Protein 7NX0 (pdb70)

Structure (mmCIF, N/CA/C/O backbone):
data_7NX0
#
_entry.id   7NX0
#
_cell.length_a   129.110
_cell.length_b   129.110
_cell.length_c   109.750
_cell.angle_alpha   90.000
_cell.angle_beta   90.000
_cell.angle_gamma   120.000
#
_symmetry.space_group_name_H-M   'P 61'
#
loop_
_entity.id
_entity.type
_entity.pdbx_description
1 polymer 'Leukocyte tyrosine kinase receptor'
2 polymer Nb3.16
3 polymer 'ALK and LTK ligand 1'
4 non-polymer 'SODIUM ION'
5 water water
#
loop_
_atom_site.group_PDB
_atom_site.id
_atom_site.type_symbol
_atom_site.label_atom_id
_atom_site.label_alt_id
_atom_site.label_comp_id
_atom_site.label_asym_id
_atom_site.label_entity_id
_atom_site.label_seq_id
_atom_site.pdbx_PDB_ins_code
_atom_site.Cartn_x
_atom_site.Cartn_y
_atom_site.Cartn_z
_atom_site.occupancy
_atom_site.B_iso_or_equiv
_atom_site.auth_seq_id
_atom_site.auth_comp_id
_atom_site.auth_asym_id
_atom_site.auth_atom_id
_atom_site.pdbx_PDB_model_num
ATOM 1 N N . GLY A 1 4 ? -37.47986 17.25513 24.27017 1.000 74.20718 66 GLY C N 1
ATOM 2 C CA . GLY A 1 4 ? -38.36266 16.12855 24.50183 1.000 73.78915 66 GLY C CA 1
ATOM 3 C C . GLY A 1 4 ? -39.27494 15.71871 23.36148 1.000 68.82962 66 GLY C C 1
ATOM 4 O O . GLY A 1 4 ? -39.12882 14.61666 22.82329 1.000 68.44595 66 GLY C O 1
ATOM 7 N N . SER A 1 5 ? -40.21040 16.60151 23.00176 1.000 62.34990 67 SER C N 1
ATOM 8 C CA . SER A 1 5 ? -41.27455 16.29777 22.05103 1.000 56.52885 67 SER C CA 1
ATOM 9 C C . SER A 1 5 ? -41.43271 17.39989 21.01234 1.000 49.98846 67 SER C C 1
ATOM 10 O O . SER A 1 5 ? -41.39673 18.58965 21.34457 1.000 50.47979 67 SER C O 1
ATOM 18 N N . TRP A 1 6 ? -41.63815 17.00073 19.75839 1.000 42.30884 68 TRP C N 1
ATOM 19 C CA . TRP A 1 6 ? -41.77259 17.93838 18.65114 1.000 39.10081 68 TRP C CA 1
ATOM 20 C C . TRP A 1 6 ? -43.02510 17.59793 17.85436 1.000 37.00984 68 TRP C C 1
ATOM 21 O O . TRP A 1 6 ? -43.14349 16.48460 17.32738 1.000 36.20540 68 TRP C O 1
ATOM 42 N N . LEU A 1 7 ? -43.94681 18.55412 17.77403 1.000 35.83875 69 LEU C N 1
ATOM 43 C CA . LEU A 1 7 ? -45.25017 18.37243 17.14414 1.000 35.71056 69 LEU C CA 1
ATOM 44 C C . LEU A 1 7 ? -45.35703 19.22475 15.89069 1.000 34.86475 69 LEU C C 1
ATOM 45 O O . LEU A 1 7 ? -45.19271 20.44803 15.95364 1.000 37.19394 69 LEU C O 1
ATOM 61 N N . PHE A 1 8 ? -45.67847 18.60141 14.76226 1.000 31.36498 70 PHE C N 1
ATOM 62 C CA . PHE A 1 8 ? -45.79990 19.31574 13.50351 1.000 29.95604 70 PHE C CA 1
ATOM 63 C C . PHE A 1 8 ? -47.23839 19.22665 13.02482 1.000 30.53309 70 PHE C C 1
ATOM 64 O O . PHE A 1 8 ? -47.88794 18.18874 13.17269 1.000 32.12135 70 PHE C O 1
ATOM 81 N N . SER A 1 9 ? -47.72655 20.32433 12.46589 1.000 31.33904 71 SER C N 1
ATOM 82 C CA . SER A 1 9 ? -49.10834 20.43192 12.01920 1.000 30.25382 71 SER C CA 1
ATOM 83 C C . SER A 1 9 ? -49.15755 20.94516 10.58617 1.000 28.89876 71 SER C C 1
ATOM 84 O O . SER A 1 9 ? -48.11585 21.16127 9.95287 1.000 29.85853 71 SER C O 1
ATOM 92 N N . THR A 1 10 ? -50.36339 21.24510 10.08463 1.000 27.89988 72 THR C N 1
ATOM 93 C CA . THR A 1 10 ? -50.47281 21.91674 8.79805 1.000 29.31269 72 THR C CA 1
ATOM 94 C C . THR A 1 10 ? -50.25689 23.42664 8.91848 1.000 31.15959 72 THR C C 1
ATOM 95 O O . THR A 1 10 ? -50.39745 24.13798 7.91919 1.000 31.04500 72 THR C O 1
ATOM 106 N N . CYS A 1 11 ? -49.94030 23.92102 10.11403 1.000 31.25006 73 CYS C N 1
ATOM 107 C CA . CYS A 1 11 ? -49.70778 25.35119 10.34115 1.000 31.40096 73 CYS C CA 1
ATOM 108 C C . CYS A 1 11 ? -50.95232 26.16819 10.05592 1.000 32.37946 73 CYS C C 1
ATOM 109 O O . CYS A 1 11 ? -50.86138 27.35196 9.71758 1.000 32.68903 73 CYS C O 1
ATOM 116 N N . GLY A 1 12 ? -52.12424 25.54381 10.21658 1.000 32.73454 74 GLY C N 1
ATOM 117 C CA . GLY A 1 12 ? -53.38872 26.18854 9.97154 1.000 32.99136 74 GLY C CA 1
ATOM 118 C C . GLY A 1 12 ? -53.84005 26.14704 8.53617 1.000 33.69432 74 GLY C C 1
ATOM 119 O O . GLY A 1 12 ? -54.93016 26.65198 8.23132 1.000 34.95986 74 GLY C O 1
ATOM 123 N N . ALA A 1 13 ? -53.04879 25.56221 7.64634 1.000 31.54001 75 ALA C N 1
ATOM 124 C CA . ALA A 1 13 ? -53.41888 25.45072 6.24948 1.000 32.41585 75 ALA C CA 1
ATOM 125 C C . ALA A 1 13 ? -54.41355 24.31700 6.04847 1.000 33.04808 75 ALA C C 1
ATOM 126 O O . ALA A 1 13 ? -54.37130 23.29184 6.73858 1.000 32.89930 75 ALA C O 1
ATOM 133 N N . SER A 1 14 ? -55.32462 24.53273 5.10413 1.000 31.80724 76 SER C N 1
ATOM 134 C CA . SER A 1 14 ? -56.33537 23.57612 4.67345 1.000 34.92330 76 SER C CA 1
ATOM 135 C C . SER A 1 14 ? -56.31262 23.51897 3.14988 1.000 35.48919 76 SER C C 1
ATOM 136 O O . SER A 1 14 ? -55.72446 24.38257 2.49266 1.000 36.86562 76 SER C O 1
ATOM 144 N N . GLY A 1 15 ? -56.98416 22.52252 2.58145 1.000 34.03576 77 GLY C N 1
ATOM 145 C CA . GLY A 1 15 ? -57.22157 22.49381 1.14405 1.000 34.94832 77 GLY C CA 1
ATOM 146 C C . GLY A 1 15 ? -56.04925 21.88819 0.39606 1.000 34.82771 77 GLY C C 1
ATOM 147 O O . GLY A 1 15 ? -55.21310 21.19396 0.96765 1.000 32.99131 77 GLY C O 1
ATOM 151 N N . ARG A 1 16 ? -55.98109 22.16680 -0.90394 1.000 35.43800 78 ARG C N 1
ATOM 152 C CA . ARG A 1 16 ? -55.00766 21.46141 -1.72502 1.000 35.31834 78 ARG C CA 1
ATOM 153 C C . ARG A 1 16 ? -53.60490 22.05839 -1.66234 1.000 34.23904 78 ARG C C 1
ATOM 154 O O . ARG A 1 16 ? -52.64899 21.36051 -2.02825 1.000 31.03826 78 ARG C O 1
ATOM 175 N N . HIS A 1 17 ? -53.44596 23.30046 -1.17419 1.000 33.17046 79 HIS C N 1
ATOM 176 C CA . HIS A 1 17 ? -52.14248 23.95605 -1.10150 1.000 32.66596 79 HIS C CA 1
ATOM 177 C C . HIS A 1 17 ? -51.55319 23.90267 0.30221 1.000 30.92144 79 HIS C C 1
ATOM 178 O O . HIS A 1 17 ? -52.26404 24.09440 1.29256 1.000 31.42319 79 HIS C O 1
ATOM 192 N N . GLY A 1 18 ? -50.23043 23.71170 0.38116 1.000 30.09126 80 GLY C N 1
ATOM 193 C CA . GLY A 1 18 ? -49.54065 23.62780 1.64794 1.000 29.42527 80 GLY C CA 1
ATOM 194 C C . GLY A 1 18 ? -49.29883 24.98748 2.28129 1.000 32.43467 80 GLY C C 1
ATOM 195 O O . GLY A 1 18 ? -49.58236 26.04919 1.70803 1.000 33.26856 80 GLY C O 1
ATOM 199 N N . PRO A 1 19 ? -48.75992 24.95171 3.49723 1.000 31.05118 81 PRO C N 1
ATOM 200 C CA . PRO A 1 19 ? -48.55795 26.18489 4.27055 1.000 31.00888 81 PRO C CA 1
ATOM 201 C C . PRO A 1 19 ? -47.36186 27.00690 3.80155 1.000 31.68426 81 PRO C C 1
ATOM 202 O O . PRO A 1 19 ? -46.47494 26.53046 3.09156 1.000 32.47251 81 PRO C O 1
ATOM 213 N N . THR A 1 20 ? -47.34496 28.26433 4.24849 1.000 32.46925 82 THR C N 1
ATOM 214 C CA . THR A 1 20 ? -46.23268 29.17786 4.01423 1.000 32.50382 82 THR C CA 1
ATOM 215 C C . THR A 1 20 ? -45.36993 29.30590 5.27096 1.000 32.07020 82 THR C C 1
ATOM 216 O O . THR A 1 20 ? -45.76981 28.92019 6.37085 1.000 31.97704 82 THR C O 1
ATOM 227 N N . GLN A 1 21 ? -44.19008 29.92327 5.10363 1.000 33.26006 83 GLN C N 1
ATOM 228 C CA . GLN A 1 21 ? -43.32221 30.21233 6.24369 1.000 33.69667 83 GLN C CA 1
ATOM 229 C C . GLN A 1 21 ? -44.05780 31.02956 7.30265 1.000 34.06498 83 GLN C C 1
ATOM 230 O O . GLN A 1 21 ? -43.95960 30.75408 8.50381 1.000 34.48412 83 GLN C O 1
ATOM 244 N N . THR A 1 22 ? -44.77726 32.06393 6.87754 1.000 35.68699 84 THR C N 1
ATOM 245 C CA . THR A 1 22 ? -45.50184 32.88701 7.83710 1.000 35.86596 84 THR C CA 1
ATOM 246 C C . THR A 1 22 ? -46.45243 32.04290 8.66615 1.000 35.16356 84 THR C C 1
ATOM 247 O O . THR A 1 22 ? -46.53531 32.20390 9.88939 1.000 36.33965 84 THR C O 1
ATOM 258 N N . GLN A 1 23 ? -47.17347 31.13017 8.02125 1.000 34.79635 85 GLN C N 1
ATOM 259 C CA . GLN A 1 23 ? -48.15803 30.34294 8.74826 1.000 34.74613 85 GLN C CA 1
ATOM 260 C C . GLN A 1 23 ? -47.48154 29.44338 9.76760 1.000 33.35489 85 GLN C C 1
ATOM 261 O O . GLN A 1 23 ? -47.91688 29.36023 10.91858 1.000 34.93768 85 GLN C O 1
ATOM 275 N N . CYS A 1 24 ? -46.39877 28.78424 9.37894 1.000 31.86199 86 CYS C N 1
ATOM 276 C CA . CYS A 1 24 ? -45.74303 27.89607 10.32686 1.000 33.08205 86 CYS C CA 1
ATOM 277 C C . CYS A 1 24 ? -45.03640 28.67499 11.42383 1.000 34.20163 86 CYS C C 1
ATOM 278 O O . CYS A 1 24 ? -45.05558 28.25511 12.58582 1.000 34.75936 86 CYS C O 1
ATOM 285 N N . ASP A 1 25 ? -44.42199 29.82501 11.10314 1.000 35.69927 87 ASP C N 1
ATOM 286 C CA . ASP A 1 25 ? -43.83188 30.62552 12.17398 1.000 36.22540 87 ASP C CA 1
ATOM 287 C C . ASP A 1 25 ? -44.89097 31.00058 13.20348 1.000 37.54746 87 ASP C C 1
ATOM 288 O O . ASP A 1 25 ? -44.65911 30.91664 14.41356 1.000 38.31342 87 ASP C O 1
ATOM 297 N N . GLY A 1 26 ? -46.07470 31.40425 12.73931 1.000 36.42968 88 GLY C N 1
ATOM 298 C CA . GLY A 1 26 ? -47.14339 31.69894 13.67099 1.000 35.85569 88 GLY C CA 1
ATOM 299 C C . GLY A 1 26 ? -47.56367 30.48483 14.47432 1.000 34.41417 88 GLY C C 1
ATOM 300 O O . GLY A 1 26 ? -47.81539 30.58028 15.67831 1.000 36.86915 88 GLY C O 1
ATOM 304 N N . ALA A 1 27 ? -47.62906 29.32421 13.82414 1.000 33.07764 89 ALA C N 1
ATOM 305 C CA . ALA A 1 27 ? -48.09753 28.12039 14.50215 1.000 34.51356 89 ALA C CA 1
ATOM 306 C C . ALA A 1 27 ? -47.14669 27.68876 15.60847 1.000 37.27266 89 ALA C C 1
ATOM 307 O O . ALA A 1 27 ? -47.58410 27.31134 16.70141 1.000 39.52470 89 ALA C O 1
ATOM 314 N N . TYR A 1 28 ? -45.84766 27.75938 15.35281 1.000 37.21506 90 TYR C N 1
ATOM 315 C CA . TYR A 1 28 ? -44.83703 27.14473 16.19846 1.000 37.99577 90 TYR C CA 1
ATOM 316 C C . TYR A 1 28 ? -44.23655 28.09798 17.21803 1.000 38.91937 90 TYR C C 1
ATOM 317 O O . TYR A 1 28 ? -43.36303 27.68785 17.98408 1.000 38.60304 90 TYR C O 1
ATOM 335 N N . ALA A 1 29 ? -44.70444 29.34518 17.28340 1.000 39.51315 91 ALA C N 1
ATOM 336 C CA . ALA A 1 29 ? -44.20036 30.26240 18.28868 1.000 40.08541 91 ALA C CA 1
ATOM 337 C C . ALA A 1 29 ? -44.51257 29.73972 19.68250 1.000 39.60617 91 ALA C C 1
ATOM 338 O O . ALA A 1 29 ? -45.63271 29.31077 19.97304 1.000 40.67795 91 ALA C O 1
ATOM 345 N N . GLY A 1 30 ? -43.52442 29.81450 20.55698 1.000 39.70429 92 GLY C N 1
ATOM 346 C CA . GLY A 1 30 ? -43.67345 29.30403 21.89216 1.000 41.74263 92 GLY C CA 1
ATOM 347 C C . GLY A 1 30 ? -43.61270 27.79876 21.99743 1.000 41.29988 92 GLY C C 1
ATOM 348 O O . GLY A 1 30 ? -43.78745 27.27247 23.09976 1.000 44.81811 92 GLY C O 1
ATOM 352 N N . THR A 1 31 ? -43.37066 27.09594 20.90405 1.000 40.89037 93 THR C N 1
ATOM 353 C CA . THR A 1 31 ? -43.19081 25.65150 20.96777 1.000 42.87179 93 THR C CA 1
ATOM 354 C C . THR A 1 31 ? -41.72785 25.28834 20.74295 1.000 45.21004 93 THR C C 1
ATOM 355 O O . THR A 1 31 ? -40.87932 26.12671 20.43147 1.000 46.83112 93 THR C O 1
ATOM 366 N N . SER A 1 32 ? -41.44615 23.99333 20.89179 1.000 45.10567 94 SER C N 1
ATOM 367 C CA . SER A 1 32 ? -40.10903 23.45945 20.67425 1.000 42.35013 94 SER C CA 1
ATOM 368 C C . SER A 1 32 ? -39.73821 23.36463 19.20634 1.000 39.06984 94 SER C C 1
ATOM 369 O O . SER A 1 32 ? -38.61664 22.94935 18.89910 1.000 42.09990 94 SER C O 1
ATOM 377 N N . VAL A 1 33 ? -40.62958 23.72688 18.28909 1.000 36.68754 95 VAL C N 1
ATOM 378 C CA . VAL A 1 33 ? -40.43753 23.45828 16.87205 1.000 35.59374 95 VAL C CA 1
ATOM 379 C C . VAL A 1 33 ? -40.03903 24.73242 16.13954 1.000 38.29062 95 VAL C C 1
ATOM 380 O O . VAL A 1 33 ? -40.66796 25.78918 16.30962 1.000 37.33276 95 VAL C O 1
ATOM 393 N N . VAL A 1 34 ? -38.99085 24.62032 15.32205 1.000 38.00697 96 VAL C N 1
ATOM 394 C CA . VAL A 1 34 ? -38.59799 25.62844 14.34406 1.000 39.93473 96 VAL C CA 1
ATOM 395 C C . VAL A 1 34 ? -38.49819 24.91825 13.00516 1.000 36.44387 96 VAL C C 1
ATOM 396 O O . VAL A 1 34 ? -37.84352 23.87664 12.91263 1.000 36.83406 96 VAL C O 1
ATOM 409 N N . VAL A 1 35 ? -39.13494 25.46043 11.96643 1.000 34.81649 97 VAL C N 1
ATOM 410 C CA . VAL A 1 35 ? -38.97010 24.87050 10.64745 1.000 33.10810 97 VAL C CA 1
ATOM 411 C C . VAL A 1 35 ? -38.70595 25.93701 9.59805 1.000 34.62606 97 VAL C C 1
ATOM 412 O O . VAL A 1 35 ? -39.01031 27.11852 9.77082 1.000 33.31303 97 VAL C O 1
ATOM 425 N N . THR A 1 36 ? -38.13741 25.48757 8.48346 1.000 35.53507 98 THR C N 1
ATOM 426 C CA . THR A 1 36 ? -38.08105 26.25624 7.24952 1.000 37.32246 98 THR C CA 1
ATOM 427 C C . THR A 1 36 ? -39.09059 25.65505 6.29512 1.000 34.81506 98 THR C C 1
ATOM 428 O O . THR A 1 36 ? -39.03857 24.45973 6.02439 1.000 34.81544 98 THR C O 1
ATOM 439 N N . VAL A 1 37 ? -40.02284 26.47186 5.80412 1.000 34.35016 99 VAL C N 1
ATOM 440 C CA . VAL A 1 37 ? -41.08194 25.98426 4.92433 1.000 33.05341 99 VAL C CA 1
ATOM 441 C C . VAL A 1 37 ? -40.62869 26.20589 3.49419 1.000 32.56649 99 VAL C C 1
ATOM 442 O O . VAL A 1 37 ? -40.13841 27.28610 3.15054 1.000 33.73973 99 VAL C O 1
ATOM 455 N N . GLY A 1 38 ? -40.76127 25.17945 2.66325 1.000 31.50360 100 GLY C N 1
ATOM 456 C CA . GLY A 1 38 ? -40.46387 25.32241 1.25646 1.000 33.23198 100 GLY C CA 1
ATOM 457 C C . GLY A 1 38 ? -41.31203 26.40936 0.62833 1.000 35.67719 100 GLY C C 1
ATOM 458 O O . GLY A 1 38 ? -42.54299 26.41151 0.78210 1.000 33.84005 100 GLY C O 1
ATOM 462 N N . ALA A 1 39 ? -40.65611 27.32693 -0.07919 1.000 38.08750 101 ALA C N 1
ATOM 463 C CA . ALA A 1 39 ? -41.31805 28.51188 -0.60298 1.000 42.50724 101 ALA C CA 1
ATOM 464 C C . ALA A 1 39 ? -41.93688 28.28943 -1.96963 1.000 45.60449 101 ALA C C 1
ATOM 465 O O . ALA A 1 39 ? -42.88176 28.99735 -2.33682 1.000 48.71850 101 ALA C O 1
ATOM 472 N N . ALA A 1 40 ? -41.42393 27.34764 -2.74522 1.000 45.12613 102 ALA C N 1
ATOM 473 C CA . ALA A 1 40 ? -41.89505 27.24474 -4.11339 1.000 48.81893 102 ALA C CA 1
ATOM 474 C C . ALA A 1 40 ? -41.34163 25.98724 -4.75582 1.000 50.33610 102 ALA C C 1
ATOM 475 O O . ALA A 1 40 ? -40.34745 25.40857 -4.30062 1.000 50.84420 102 ALA C O 1
ATOM 482 N N . GLY A 1 41 ? -42.00849 25.57976 -5.82752 1.000 50.10856 103 GLY C N 1
ATOM 483 C CA . GLY A 1 41 ? -41.54877 24.45104 -6.59581 1.000 49.35770 103 GLY C CA 1
ATOM 484 C C . GLY A 1 41 ? -41.89402 23.13672 -5.91941 1.000 42.61387 103 GLY C C 1
ATOM 485 O O . GLY A 1 41 ? -42.88787 23.01012 -5.20167 1.000 42.04745 103 GLY C O 1
ATOM 489 N N . GLN A 1 42 ? -41.01414 22.15932 -6.12895 1.000 41.53567 104 GLN C N 1
ATOM 490 C CA . GLN A 1 42 ? -41.31763 20.76829 -5.81069 1.000 38.60192 104 GLN C CA 1
ATOM 491 C C . GLN A 1 42 ? -41.65456 20.56630 -4.34206 1.000 34.60239 104 GLN C C 1
ATOM 492 O O . GLN A 1 42 ? -42.52556 19.75893 -4.00656 1.000 35.65675 104 GLN C O 1
ATOM 506 N N . LEU A 1 43 ? -40.94191 21.22780 -3.44054 1.000 32.64899 105 LEU C N 1
ATOM 507 C CA . LEU A 1 43 ? -41.18467 21.02574 -2.01936 1.000 32.80836 105 LEU C CA 1
ATOM 508 C C . LEU A 1 43 ? -41.84975 22.23749 -1.37390 1.000 30.45918 105 LEU C C 1
ATOM 509 O O . LEU A 1 43 ? -41.71441 22.45998 -0.16708 1.000 30.61263 105 LEU C O 1
ATOM 525 N N . ARG A 1 44 ? -42.60324 23.00699 -2.14952 1.000 42.37045 106 ARG C N 1
ATOM 526 C CA . ARG A 1 44 ? -43.42117 24.05759 -1.54970 1.000 41.40614 106 ARG C CA 1
ATOM 527 C C . ARG A 1 44 ? -44.30350 23.48510 -0.45267 1.000 38.76738 106 ARG C C 1
ATOM 528 O O . ARG A 1 44 ? -45.05352 22.52002 -0.66460 1.000 37.75622 106 ARG C O 1
ATOM 549 N N . GLY A 1 45 ? -44.21400 24.08228 0.73472 1.000 35.90851 107 GLY C N 1
ATOM 550 C CA . GLY A 1 45 ? -45.05626 23.70716 1.84441 1.000 30.17907 107 GLY C CA 1
ATOM 551 C C . GLY A 1 45 ? -44.52398 22.57730 2.69780 1.000 30.26921 107 GLY C C 1
ATOM 552 O O . GLY A 1 45 ? -45.16843 22.22634 3.69196 1.000 30.64610 107 GLY C O 1
ATOM 556 N N . VAL A 1 46 ? -43.37198 22.02368 2.34882 1.000 30.55165 108 VAL C N 1
ATOM 557 C CA . VAL A 1 46 ? -42.71102 21.00549 3.15473 1.000 29.87928 108 VAL C CA 1
ATOM 558 C C . VAL A 1 46 ? -41.88259 21.68988 4.23024 1.000 30.83314 108 VAL C C 1
ATOM 559 O O . VAL A 1 46 ? -41.19872 22.67987 3.96453 1.000 33.95315 108 VAL C O 1
ATOM 572 N N . GLN A 1 47 ? -41.91062 21.13206 5.43496 1.000 29.85232 109 GLN C N 1
ATOM 573 C CA . GLN A 1 47 ? -41.25629 21.71312 6.59243 1.000 30.92636 109 GLN C CA 1
ATOM 574 C C . GLN A 1 47 ? -39.91207 21.02910 6.82189 1.000 31.20548 109 GLN C C 1
ATOM 575 O O . GLN A 1 47 ? -39.85261 19.81461 7.01551 1.000 31.03735 109 GLN C O 1
ATOM 589 N N . LEU A 1 48 ? -38.84614 21.81802 6.80365 1.000 33.55588 110 LEU C N 1
ATOM 590 C CA . LEU A 1 48 ? -37.48884 21.33516 7.03868 1.000 32.87769 110 LEU C CA 1
ATOM 591 C C . LEU A 1 48 ? -37.15335 21.56188 8.50394 1.000 32.85955 110 LEU C C 1
ATOM 592 O O . LEU A 1 48 ? -37.19031 22.70240 8.98820 1.000 34.08378 110 LEU C O 1
ATOM 608 N N . TRP A 1 49 ? -36.81887 20.48367 9.19096 1.000 32.42681 111 TRP C N 1
ATOM 609 C CA . TRP A 1 49 ? -36.59644 20.45906 10.62502 1.000 32.65092 111 TRP C CA 1
ATOM 610 C C . TRP A 1 49 ? -35.19794 19.94269 10.89074 1.000 33.95742 111 TRP C C 1
ATOM 611 O O . TRP A 1 49 ? -34.82785 18.86622 10.40211 1.000 31.30225 111 TRP C O 1
ATOM 632 N N . ARG A 1 50 ? -34.43802 20.67340 11.69204 1.000 36.85328 112 ARG C N 1
ATOM 633 C CA . ARG A 1 50 ? -33.09095 20.22297 12.03840 1.000 40.52961 112 ARG C CA 1
ATOM 634 C C . ARG A 1 50 ? -33.15056 19.21158 13.17854 1.000 39.54665 112 ARG C C 1
ATOM 635 O O . ARG A 1 50 ? -33.71923 19.48855 14.23986 1.000 40.50216 112 ARG C O 1
ATOM 656 N N . VAL A 1 51 ? -32.57413 18.04275 12.95670 1.000 38.96605 113 VAL C N 1
ATOM 657 C CA . VAL A 1 51 ? -32.56762 17.01822 14.00582 1.000 40.94430 113 VAL C CA 1
ATOM 658 C C . VAL A 1 51 ? -31.62958 17.45840 15.12065 1.000 43.23544 113 VAL C C 1
ATOM 659 O O . VAL A 1 51 ? -30.45863 17.77964 14.84848 1.000 44.49955 113 VAL C O 1
ATOM 672 N N . PRO A 1 52 ? -32.08315 17.49978 16.37728 1.000 45.45116 114 PRO C N 1
ATOM 673 C CA . PRO A 1 52 ? -31.21068 18.01975 17.45832 1.000 48.47616 114 PRO C CA 1
ATOM 674 C C . PRO A 1 52 ? -30.28906 16.93991 18.02101 1.000 48.30201 114 PRO C C 1
ATOM 675 O O . PRO A 1 52 ? -30.44941 16.45222 19.15165 1.000 49.92591 114 PRO C O 1
ATOM 686 N N . GLY A 1 53 ? -29.31639 16.53669 17.21378 1.000 47.33247 115 GLY C N 1
ATOM 687 C CA . GLY A 1 53 ? -28.27505 15.64976 17.67096 1.000 48.28799 115 GLY C CA 1
ATOM 688 C C . GLY A 1 53 ? -28.57857 14.20335 17.35705 1.000 46.99874 115 GLY C C 1
ATOM 689 O O . GLY A 1 53 ? -29.73495 13.81185 17.14994 1.000 45.56948 115 GLY C O 1
ATOM 693 N N . PRO A 1 54 ? -27.53580 13.37539 17.31717 1.000 47.92234 116 PRO C N 1
ATOM 694 C CA . PRO A 1 54 ? -27.73881 11.95817 17.00074 1.000 46.78519 116 PRO C CA 1
ATOM 695 C C . PRO A 1 54 ? -28.50351 11.25731 18.11261 1.000 46.57273 116 PRO C C 1
ATOM 696 O O . PRO A 1 54 ? -28.46605 11.66080 19.27611 1.000 47.85952 116 PRO C O 1
ATOM 707 N N . GLY A 1 55 ? -29.19613 10.19710 17.74256 1.000 45.30775 117 GLY C N 1
ATOM 708 C CA . GLY A 1 55 ? -29.94489 9.41990 18.71047 1.000 45.92168 117 GLY C CA 1
ATOM 709 C C . GLY A 1 55 ? -31.11133 8.70968 18.05405 1.000 43.03744 117 GLY C C 1
ATOM 710 O O . GLY A 1 55 ? -31.32150 8.78211 16.84564 1.000 40.98047 117 GLY C O 1
ATOM 714 N N . GLN A 1 56 ? -31.86616 8.00438 18.89260 1.000 44.60602 118 GLN C N 1
ATOM 715 C CA . GLN A 1 56 ? -33.03959 7.26903 18.45030 1.000 44.55672 118 GLN C CA 1
ATOM 716 C C . GLN A 1 56 ? -34.27809 8.14334 18.60404 1.000 41.08946 118 GLN C C 1
ATOM 717 O O . GLN A 1 56 ? -34.50858 8.73582 19.66381 1.000 41.44790 118 GLN C O 1
ATOM 731 N N . TYR A 1 57 ? -35.07317 8.20446 17.54621 1.000 37.88290 119 TYR C N 1
ATOM 732 C CA . TYR A 1 57 ? -36.26601 9.03337 17.50006 1.000 37.46386 119 TYR C CA 1
ATOM 733 C C . TYR A 1 57 ? -37.44145 8.16322 17.09800 1.000 37.24016 119 TYR C C 1
ATOM 734 O O . TYR A 1 57 ? -37.40170 7.50319 16.05407 1.000 36.59461 119 TYR C O 1
ATOM 752 N N . LEU A 1 58 ? -38.47836 8.17177 17.92063 1.000 38.24782 120 LEU C N 1
ATOM 753 C CA . LEU A 1 58 ? -39.75036 7.55132 17.58722 1.000 37.26050 120 LEU C CA 1
ATOM 754 C C . LEU A 1 58 ? -40.57288 8.57544 16.81905 1.000 37.60700 120 LEU C C 1
ATOM 755 O O . LEU A 1 58 ? -40.95725 9.61342 17.36755 1.000 38.50784 120 LEU C O 1
ATOM 771 N N . ILE A 1 59 ? -40.78585 8.31423 15.53229 1.000 35.39484 121 ILE C N 1
ATOM 772 C CA . ILE A 1 59 ? -41.51169 9.21453 14.65077 1.000 33.60770 121 ILE C CA 1
ATOM 773 C C . ILE A 1 59 ? -42.89781 8.62917 14.42707 1.000 32.22483 121 ILE C C 1
ATOM 774 O O . ILE A 1 59 ? -43.03788 7.47784 13.98574 1.000 35.09734 121 ILE C O 1
ATOM 790 N N . SER A 1 60 ? -43.90826 9.41746 14.74072 1.000 32.25781 122 SER C N 1
ATOM 791 C CA . SER A 1 60 ? -45.31100 9.06800 14.53225 1.000 32.55066 122 SER C CA 1
ATOM 792 C C . SER A 1 60 ? -45.85818 9.99609 13.46025 1.000 32.86614 122 SER C C 1
ATOM 793 O O . SER A 1 60 ? -45.88395 11.21615 13.64576 1.000 36.09351 122 SER C O 1
ATOM 801 N N . ALA A 1 61 ? -46.26734 9.42880 12.33664 1.000 31.68481 123 ALA C N 1
ATOM 802 C CA . ALA A 1 61 ? -46.82313 10.18118 11.22732 1.000 31.23939 123 ALA C CA 1
ATOM 803 C C . ALA A 1 61 ? -48.29735 9.82880 11.09689 1.000 30.67539 123 ALA C C 1
ATOM 804 O O . ALA A 1 61 ? -48.67566 8.65479 11.22548 1.000 30.07502 123 ALA C O 1
ATOM 811 N N . TYR A 1 62 ? -49.12421 10.84733 10.85656 1.000 28.87253 124 TYR C N 1
ATOM 812 C CA . TYR A 1 62 ? -50.56696 10.66594 10.70959 1.000 29.76157 124 TYR C CA 1
ATOM 813 C C . TYR A 1 62 ? -51.02594 11.31964 9.41290 1.000 30.35615 124 TYR C C 1
ATOM 814 O O . TYR A 1 62 ? -50.92092 12.54457 9.26403 1.000 29.52020 124 TYR C O 1
ATOM 832 N N . GLY A 1 63 ? -51.53897 10.51123 8.48637 1.000 30.58261 125 GLY C N 1
ATOM 833 C CA . GLY A 1 63 ? -52.14572 11.05268 7.28837 1.000 29.43532 125 GLY C CA 1
ATOM 834 C C . GLY A 1 63 ? -53.47320 11.72049 7.59038 1.000 29.97214 125 GLY C C 1
ATOM 835 O O . GLY A 1 63 ? -54.01810 11.59754 8.67662 1.000 31.66459 125 GLY C O 1
ATOM 839 N N . ALA A 1 64 ? -53.99800 12.44309 6.60598 1.000 31.16363 126 ALA C N 1
ATOM 840 C CA . ALA A 1 64 ? -55.22994 13.18951 6.80941 1.000 29.82355 126 ALA C CA 1
ATOM 841 C C . ALA A 1 64 ? -56.45105 12.37451 6.39318 1.000 26.42917 126 ALA C C 1
ATOM 842 O O . ALA A 1 64 ? -56.39997 11.54348 5.48496 1.000 27.76176 126 ALA C O 1
ATOM 849 N N . ALA A 1 65 ? -57.57324 12.69484 7.01863 1.000 29.55006 127 ALA C N 1
ATOM 850 C CA . ALA A 1 65 ? -58.85129 12.09815 6.65425 1.000 30.61245 127 ALA C CA 1
ATOM 851 C C . ALA A 1 65 ? -59.35314 12.60374 5.30432 1.000 31.25823 127 ALA C C 1
ATOM 852 O O . ALA A 1 65 ? -58.98715 13.68284 4.82229 1.000 32.18710 127 ALA C O 1
ATOM 859 N N . GLY A 1 66 ? -60.20480 11.79123 4.69422 1.000 31.57164 128 GLY C N 1
ATOM 860 C CA . GLY A 1 66 ? -60.89353 12.16909 3.48100 1.000 29.61044 128 GLY C CA 1
ATOM 861 C C . GLY A 1 66 ? -62.12419 12.98573 3.80355 1.000 29.09820 128 GLY C C 1
ATOM 862 O O . GLY A 1 66 ? -62.54883 13.08241 4.95308 1.000 30.15724 128 GLY C O 1
ATOM 866 N N . GLY A 1 67 ? -62.68823 13.57580 2.76071 1.000 30.43255 129 GLY C N 1
ATOM 867 C CA . GLY A 1 67 ? -63.83784 14.43671 2.92045 1.000 28.58464 129 GLY C CA 1
ATOM 868 C C . GLY A 1 67 ? -65.14929 13.64676 2.92892 1.000 30.11563 129 GLY C C 1
ATOM 869 O O . GLY A 1 67 ? -65.23084 12.50575 2.47020 1.000 30.95367 129 GLY C O 1
ATOM 873 N N . LYS A 1 68 ? -66.17133 14.27001 3.48605 1.000 30.28078 130 LYS C N 1
ATOM 874 C CA . LYS A 1 68 ? -67.50267 13.69699 3.48389 1.000 31.25635 130 LYS C CA 1
ATOM 875 C C . LYS A 1 68 ? -68.20260 13.99298 2.16113 1.000 33.10454 130 LYS C C 1
ATOM 876 O O . LYS A 1 68 ? -67.84787 14.92050 1.42880 1.000 33.12045 130 LYS C O 1
ATOM 895 N N . GLY A 1 69 ? -69.20748 13.16112 1.84672 1.000 32.41916 131 GLY C N 1
ATOM 896 C CA . GLY A 1 69 ? -70.00801 13.34513 0.66662 1.000 33.33945 131 GLY C CA 1
ATOM 897 C C . GLY A 1 69 ? -71.31302 14.00439 1.05738 1.000 33.99885 131 GLY C C 1
ATOM 898 O O . GLY A 1 69 ? -71.69815 13.97366 2.22116 1.000 33.69013 131 GLY C O 1
ATOM 902 N N . ALA A 1 70 ? -71.98835 14.56822 0.05773 1.000 34.73089 132 ALA C N 1
ATOM 903 C CA . ALA A 1 70 ? -73.15940 15.39649 0.32958 1.000 36.02108 132 ALA C CA 1
ATOM 904 C C . ALA A 1 70 ? -74.30499 14.58812 0.91764 1.000 39.61054 132 ALA C C 1
ATOM 905 O O . ALA A 1 70 ? -75.08774 15.11165 1.72188 1.000 40.57038 132 ALA C O 1
ATOM 912 N N . LYS A 1 71 ? -74.44294 13.33169 0.51324 1.000 40.52495 133 LYS C N 1
ATOM 913 C CA . LYS A 1 71 ? -75.43619 12.42001 1.06823 1.000 43.29334 133 LYS C CA 1
ATOM 914 C C . LYS A 1 71 ? -74.73846 11.17463 1.60098 1.000 44.54128 133 LYS C C 1
ATOM 915 O O . LYS A 1 71 ? -75.24559 10.06152 1.47846 1.000 47.00428 133 LYS C O 1
ATOM 934 N N . ASN A 1 72 ? -73.53005 11.36100 2.12558 1.000 42.27137 134 ASN C N 1
ATOM 935 C CA . ASN A 1 72 ? -72.72011 10.27744 2.65817 1.000 44.19897 134 ASN C CA 1
ATOM 936 C C . ASN A 1 72 ? -71.77703 10.87519 3.69319 1.000 42.49617 134 ASN C C 1
ATOM 937 O O . ASN A 1 72 ? -70.58534 11.03989 3.42380 1.000 40.01834 134 ASN C O 1
ATOM 948 N N . HIS A 1 73 ? -72.27147 11.08935 4.91441 1.000 43.41276 135 HIS C N 1
ATOM 949 C CA . HIS A 1 73 ? -71.56714 11.96335 5.84710 1.000 41.74560 135 HIS C CA 1
ATOM 950 C C . HIS A 1 73 ? -71.53825 11.37046 7.24775 1.000 43.17919 135 HIS C C 1
ATOM 951 O O . HIS A 1 73 ? -71.28099 12.09406 8.21492 1.000 41.63199 135 HIS C O 1
ATOM 965 N N . LEU A 1 74 ? -71.79703 10.07025 7.38281 1.000 43.81496 136 LEU C N 1
ATOM 966 C CA . LEU A 1 74 ? -71.74882 9.45219 8.69802 1.000 46.23309 136 LEU C CA 1
ATOM 967 C C . LEU A 1 74 ? -70.36212 9.57768 9.31345 1.000 42.60103 136 LEU C C 1
ATOM 968 O O . LEU A 1 74 ? -70.22731 9.82579 10.51841 1.000 41.67358 136 LEU C O 1
ATOM 984 N N . SER A 1 75 ? -69.32525 9.38719 8.50760 1.000 42.75906 137 SER C N 1
ATOM 985 C CA . SER A 1 75 ? -67.95696 9.50054 8.98416 1.000 43.85158 137 SER C CA 1
ATOM 986 C C . SER A 1 75 ? -67.06624 9.80728 7.79431 1.000 41.59304 137 SER C C 1
ATOM 987 O O . SER A 1 75 ? -67.41458 9.53118 6.64223 1.000 40.67816 137 SER C O 1
ATOM 995 N N . ARG A 1 76 ? -65.92352 10.40976 8.09456 1.000 40.11777 138 ARG C N 1
ATOM 996 C CA . ARG A 1 76 ? -64.81509 10.49001 7.16073 1.000 36.87268 138 ARG C CA 1
ATOM 997 C C . ARG A 1 76 ? -63.98127 9.21759 7.22434 1.000 37.33361 138 ARG C C 1
ATOM 998 O O . ARG A 1 76 ? -63.84313 8.60825 8.28234 1.000 38.05543 138 ARG C O 1
ATOM 1019 N N . ALA A 1 77 ? -63.41365 8.82039 6.08664 1.000 36.61084 139 ALA C N 1
ATOM 1020 C CA A ALA A 1 77 ? -62.38883 7.78505 6.09566 0.000 37.47969 139 ALA C CA 1
ATOM 1021 C CA B ALA A 1 77 ? -62.39282 7.78056 6.10791 1.000 37.87354 139 ALA C CA 1
ATOM 1022 C C . ALA A 1 77 ? -61.16762 8.32772 6.82997 1.000 36.10855 139 ALA C C 1
ATOM 1023 O O . ALA A 1 77 ? -60.55893 9.31261 6.38804 1.000 34.76207 139 ALA C O 1
ATOM 1036 N N . HIS A 1 78 ? -60.81225 7.70907 7.95225 1.000 36.60041 140 HIS C N 1
ATOM 1037 C CA . HIS A 1 78 ? -59.73921 8.26611 8.76944 1.000 35.38051 140 HIS C CA 1
ATOM 1038 C C . HIS A 1 78 ? -58.38961 8.13319 8.09069 1.000 32.28364 140 HIS C C 1
ATOM 1039 O O . HIS A 1 78 ? -58.10947 7.14881 7.40901 1.000 33.74000 140 HIS C O 1
ATOM 1053 N N . GLY A 1 79 ? -57.54140 9.14061 8.31089 1.000 30.06152 141 GLY C N 1
ATOM 1054 C CA . GLY A 1 79 ? -56.15344 9.03814 7.92913 1.000 31.96860 141 GLY C CA 1
ATOM 1055 C C . GLY A 1 79 ? -55.39620 8.06014 8.81288 1.000 34.03462 141 GLY C C 1
ATOM 1056 O O . GLY A 1 79 ? -55.80571 7.73087 9.92131 1.000 34.57341 141 GLY C O 1
ATOM 1060 N N . VAL A 1 80 ? -54.25522 7.60590 8.31584 1.000 33.82025 142 VAL C N 1
ATOM 1061 C CA . VAL A 1 80 ? -53.56331 6.47222 8.91315 1.000 33.60617 142 VAL C CA 1
ATOM 1062 C C . VAL A 1 80 ? -52.38338 6.94001 9.75395 1.000 32.73959 142 VAL C C 1
ATOM 1063 O O . VAL A 1 80 ? -51.61873 7.83414 9.35627 1.000 31.98127 142 VAL C O 1
ATOM 1076 N N . PHE A 1 81 ? -52.24960 6.31926 10.92382 1.000 34.06510 143 PHE C N 1
ATOM 1077 C CA . PHE A 1 81 ? -51.12321 6.49034 11.83459 1.000 33.14736 143 PHE C CA 1
ATOM 1078 C C . PHE A 1 81 ? -50.08124 5.40787 11.58970 1.000 34.39842 143 PHE C C 1
ATOM 1079 O O . PHE A 1 81 ? -50.39259 4.21904 11.66213 1.000 35.83338 143 PHE C O 1
ATOM 1096 N N . VAL A 1 82 ? -48.84640 5.81485 11.31325 1.000 31.97355 144 VAL C N 1
ATOM 1097 C CA . VAL A 1 82 ? -47.73249 4.87298 11.28060 1.000 35.26709 144 VAL C CA 1
ATOM 1098 C C . VAL A 1 82 ? -46.58916 5.41944 12.11876 1.000 34.91678 144 VAL C C 1
ATOM 1099 O O . VAL A 1 82 ? -46.39580 6.63502 12.23542 1.000 34.50538 144 VAL C O 1
ATOM 1112 N N . SER A 1 83 ? -45.78178 4.51005 12.64601 1.000 34.90020 145 SER C N 1
ATOM 1113 C CA . SER A 1 83 ? -44.71757 4.89105 13.54990 1.000 34.48939 145 SER C CA 1
ATOM 1114 C C . SER A 1 83 ? -43.55443 3.93087 13.41172 1.000 34.84266 145 SER C C 1
ATOM 1115 O O . SER A 1 83 ? -43.74039 2.73903 13.15089 1.000 34.04233 145 SER C O 1
ATOM 1123 N N . ALA A 1 84 ? -42.36118 4.45792 13.64664 1.000 32.76982 146 ALA C N 1
ATOM 1124 C CA . ALA A 1 84 ? -41.15116 3.65042 13.64459 1.000 33.49952 146 ALA C CA 1
ATOM 1125 C C . ALA A 1 84 ? -40.05903 4.42447 14.36558 1.000 33.96734 146 ALA C C 1
ATOM 1126 O O . ALA A 1 84 ? -40.12458 5.65092 14.49788 1.000 31.77267 146 ALA C O 1
ATOM 1133 N N . ILE A 1 85 ? -39.04855 3.69223 14.81459 1.000 35.17879 147 ILE C N 1
ATOM 1134 C CA . ILE A 1 85 ? -37.90514 4.26990 15.51334 1.000 37.34497 147 ILE C CA 1
ATOM 1135 C C . ILE A 1 85 ? -36.75276 4.38184 14.53876 1.000 36.93578 147 ILE C C 1
ATOM 1136 O O . ILE A 1 85 ? -36.34485 3.38248 13.92898 1.000 35.33989 147 ILE C O 1
ATOM 1152 N N . PHE A 1 86 ? -36.21422 5.58683 14.40646 1.000 37.70280 148 PHE C N 1
ATOM 1153 C CA . PHE A 1 86 ? -35.10637 5.86423 13.50701 1.000 38.31621 148 PHE C CA 1
ATOM 1154 C C . PHE A 1 86 ? -33.88779 6.25200 14.32461 1.000 39.71183 148 PHE C C 1
ATOM 1155 O O . PHE A 1 86 ? -33.97025 7.12996 15.18971 1.000 39.19532 148 PHE C O 1
ATOM 1172 N N . SER A 1 87 ? -32.76807 5.57666 14.06476 1.000 41.19383 149 SER C N 1
ATOM 1173 C CA . SER A 1 87 ? -31.47234 5.97291 14.59416 1.000 44.23397 149 SER C CA 1
ATOM 1174 C C . SER A 1 87 ? -30.87048 6.97472 13.61744 1.000 43.92911 149 SER C C 1
ATOM 1175 O O . SER A 1 87 ? -30.45068 6.60585 12.51413 1.000 44.72697 149 SER C O 1
ATOM 1183 N N . LEU A 1 88 ? -30.85774 8.24116 14.00848 1.000 43.68001 150 LEU C N 1
ATOM 1184 C CA . LEU A 1 88 ? -30.42623 9.32705 13.14885 1.000 43.29403 150 LEU C CA 1
ATOM 1185 C C . LEU A 1 88 ? -29.07322 9.83577 13.62160 1.000 47.01026 150 LEU C C 1
ATOM 1186 O O . LEU A 1 88 ? -28.78035 9.84260 14.82161 1.000 48.14503 150 LEU C O 1
ATOM 1202 N N . GLY A 1 89 ? -28.25009 10.27057 12.66607 1.000 48.81249 151 GLY C N 1
ATOM 1203 C CA . GLY A 1 89 ? -26.91256 10.73322 12.95229 1.000 52.00320 151 GLY C CA 1
ATOM 1204 C C . GLY A 1 89 ? -26.83365 12.24553 13.11143 1.000 52.54125 151 GLY C C 1
ATOM 1205 O O . GLY A 1 89 ? -27.80583 12.98139 12.97291 1.000 52.96058 151 GLY C O 1
ATOM 1209 N N . LEU A 1 90 ? -25.62238 12.69913 13.41097 1.000 52.71136 152 LEU C N 1
ATOM 1210 C CA . LEU A 1 90 ? -25.36293 14.12233 13.57649 1.000 50.15998 152 LEU C CA 1
ATOM 1211 C C . LEU A 1 90 ? -25.59331 14.86935 12.26822 1.000 46.66753 152 LEU C C 1
ATOM 1212 O O . LEU A 1 90 ? -25.34416 14.35240 11.17571 1.000 45.75956 152 LEU C O 1
ATOM 1228 N N . GLY A 1 91 ? -26.09426 16.09566 12.38144 1.000 47.32153 153 GLY C N 1
ATOM 1229 C CA . GLY A 1 91 ? -26.29569 16.91215 11.19795 1.000 49.33578 153 GLY C CA 1
ATOM 1230 C C . GLY A 1 91 ? -27.45889 16.50929 10.31238 1.000 48.65962 153 GLY C C 1
ATOM 1231 O O . GLY A 1 91 ? -27.52322 16.92772 9.15619 1.000 49.27390 153 GLY C O 1
ATOM 1235 N N . GLU A 1 92 ? -28.38788 15.71718 10.82024 1.000 46.74181 154 GLU C N 1
ATOM 1236 C CA . GLU A 1 92 ? -29.49616 15.25232 10.00942 1.000 43.75415 154 GLU C CA 1
ATOM 1237 C C . GLU A 1 92 ? -30.59823 16.30731 9.95562 1.000 41.77604 154 GLU C C 1
ATOM 1238 O O . GLU A 1 92 ? -30.79189 17.08493 10.89118 1.000 42.53109 154 GLU C O 1
ATOM 1250 N N . SER A 1 93 ? -31.30235 16.33795 8.82479 1.000 40.24627 155 SER C N 1
ATOM 1251 C CA . SER A 1 93 ? -32.46140 17.19629 8.62266 1.000 39.35053 155 SER C CA 1
ATOM 1252 C C . SER A 1 93 ? -33.60466 16.34212 8.09967 1.000 36.59021 155 SER C C 1
ATOM 1253 O O . SER A 1 93 ? -33.40499 15.50615 7.20883 1.000 36.61035 155 SER C O 1
ATOM 1261 N N . LEU A 1 94 ? -34.79507 16.54259 8.66024 1.000 35.79351 156 LEU C N 1
ATOM 1262 C CA . LEU A 1 94 ? -35.99023 15.83658 8.21721 1.000 33.79819 156 LEU C CA 1
ATOM 1263 C C . LEU A 1 94 ? -36.90897 16.79098 7.46513 1.000 32.86973 156 LEU C C 1
ATOM 1264 O O . LEU A 1 94 ? -37.04397 17.95913 7.83462 1.000 33.94873 156 LEU C O 1
ATOM 1280 N N . TYR A 1 95 ? -37.52555 16.27558 6.40617 1.000 31.66383 157 TYR C N 1
ATOM 1281 C CA . TYR A 1 95 ? -38.50047 16.98345 5.59611 1.000 32.82087 157 TYR C CA 1
ATOM 1282 C C . TYR A 1 95 ? -39.86027 16.41983 5.97549 1.000 32.41770 157 TYR C C 1
ATOM 1283 O O . TYR A 1 95 ? -40.05305 15.20057 5.94867 1.000 32.63435 157 TYR C O 1
ATOM 1301 N N . ILE A 1 96 ? -40.79334 17.29149 6.34394 1.000 31.45894 158 ILE C N 1
ATOM 1302 C CA . ILE A 1 96 ? -42.07448 16.87010 6.89293 1.000 29.65448 158 ILE C CA 1
ATOM 1303 C C . ILE A 1 96 ? -43.17360 17.55979 6.09480 1.000 30.54899 158 ILE C C 1
ATOM 1304 O O . ILE A 1 96 ? -43.24793 18.79855 6.06893 1.000 29.08409 158 ILE C O 1
ATOM 1320 N N . LEU A 1 97 ? -43.98590 16.76377 5.41108 1.000 29.23746 159 LEU C N 1
ATOM 1321 C CA . LEU A 1 97 ? -45.15869 17.22979 4.69436 1.000 29.37223 159 LEU C CA 1
ATOM 1322 C C . LEU A 1 97 ? -46.36921 16.72287 5.46249 1.000 30.33144 159 LEU C C 1
ATOM 1323 O O . LEU A 1 97 ? -46.62859 15.51288 5.49036 1.000 28.63255 159 LEU C O 1
ATOM 1339 N N . VAL A 1 98 ? -47.09737 17.62811 6.10586 1.000 30.23973 160 VAL C N 1
ATOM 1340 C CA . VAL A 1 98 ? -48.24592 17.23467 6.90749 1.000 29.07136 160 VAL C CA 1
ATOM 1341 C C . VAL A 1 98 ? -49.49036 17.23342 6.01948 1.000 29.46646 160 VAL C C 1
ATOM 1342 O O . VAL A 1 98 ? -49.87057 18.26911 5.45783 1.000 28.93722 160 VAL C O 1
ATOM 1355 N N . GLY A 1 99 ? -50.13692 16.07460 5.91306 1.000 28.38441 161 GLY C N 1
ATOM 1356 C CA . GLY A 1 99 ? -51.28562 15.94453 5.03272 1.000 27.93925 161 GLY C CA 1
ATOM 1357 C C . GLY A 1 99 ? -52.45474 16.78600 5.52285 1.000 27.82704 161 GLY C C 1
ATOM 1358 O O . GLY A 1 99 ? -52.65264 16.97001 6.72363 1.000 27.48515 161 GLY C O 1
ATOM 1362 N N . GLN A 1 100 ? -53.22930 17.30856 4.56568 1.000 28.49816 162 GLN C N 1
ATOM 1363 C CA . GLN A 1 100 ? -54.40336 18.12616 4.83175 1.000 28.94168 162 GLN C CA 1
ATOM 1364 C C . GLN A 1 100 ? -55.66289 17.35745 4.43720 1.000 28.82541 162 GLN C C 1
ATOM 1365 O O . GLN A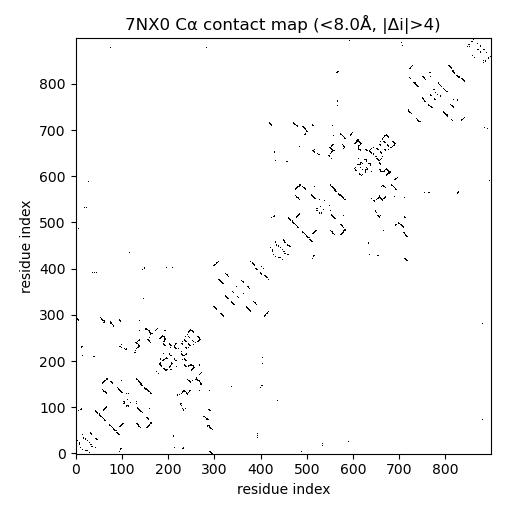 1 100 ? -55.65713 16.56587 3.49653 1.000 27.35958 162 GLN C O 1
ATOM 1379 N N . GLN A 1 101 ? -56.72493 17.55993 5.21511 1.000 30.88275 163 GLN C N 1
ATOM 1380 C CA . GLN A 1 101 ? -57.95475 16.79741 5.02061 1.000 30.77009 163 GLN C CA 1
ATOM 1381 C C . GLN A 1 101 ? -58.49579 17.00321 3.60737 1.000 31.12688 163 GLN C C 1
ATOM 1382 O O . GLN A 1 101 ? -58.37760 18.08116 3.02113 1.000 31.83516 163 GLN C O 1
ATOM 1396 N N . GLY A 1 102 ? -59.06919 15.94146 3.04727 1.000 29.90803 164 GLY C N 1
ATOM 1397 C CA . GLY A 1 102 ? -59.83999 16.08313 1.82487 1.000 32.57454 164 GLY C CA 1
ATOM 1398 C C . GLY A 1 102 ? -61.04739 16.96235 2.09961 1.000 32.84995 164 GLY C C 1
ATOM 1399 O O . GLY A 1 102 ? -61.60252 16.95006 3.19901 1.000 34.22656 164 GLY C O 1
ATOM 1403 N N . GLU A 1 103 ? -61.42913 17.76375 1.10538 1.000 33.23367 165 GLU C N 1
ATOM 1404 C CA . GLU A 1 103 ? -62.50210 18.73798 1.30931 1.000 31.90341 165 GLU C CA 1
ATOM 1405 C C . GLU A 1 103 ? -63.84311 18.01631 1.40920 1.000 29.75753 165 GLU C C 1
ATOM 1406 O O . GLU A 1 103 ? -64.11774 17.09367 0.64630 1.000 29.60319 165 GLU C O 1
ATOM 1418 N N . ASP A 1 104 ? -64.64891 18.41978 2.38260 1.000 32.60182 166 ASP C N 1
ATOM 1419 C CA . ASP A 1 104 ? -66.01902 17.93152 2.47960 1.000 33.57290 166 ASP C CA 1
ATOM 1420 C C . ASP A 1 104 ? -66.87552 18.53490 1.37101 1.000 35.35270 166 ASP C C 1
ATOM 1421 O O . ASP A 1 104 ? -66.71621 19.70622 1.00926 1.000 35.91625 166 ASP C O 1
ATOM 1430 N N . ALA A 1 105 ? -67.80432 17.73806 0.83869 1.000 34.70681 167 ALA C N 1
ATOM 1431 C CA . ALA A 1 105 ? -68.79046 18.27267 -0.09523 1.000 34.97484 167 ALA C CA 1
ATOM 1432 C C . ALA A 1 105 ? -69.69547 19.31889 0.55443 1.000 37.25715 167 ALA C C 1
ATOM 1433 O O . ALA A 1 105 ? -70.29280 20.13949 -0.15484 1.000 39.10131 167 ALA C O 1
ATOM 1440 N N . CYS A 1 106 ? -69.80953 19.31548 1.88256 1.000 37.27290 168 CYS C N 1
ATOM 1441 C CA . CYS A 1 106 ? -70.72257 20.18214 2.60932 1.000 40.25594 168 CYS C CA 1
ATOM 1442 C C . CYS A 1 106 ? -70.03604 20.81901 3.80772 1.000 41.31412 168 CYS C C 1
ATOM 1443 O O . CYS A 1 106 ? -69.23630 20.15934 4.48394 1.000 39.98722 168 CYS C O 1
ATOM 1450 N N . PRO A 1 107 ? -70.30431 22.10522 4.09572 1.000 42.94201 169 PRO C N 1
ATOM 1451 C CA . PRO A 1 107 ? -71.13771 23.04192 3.32598 1.000 44.33251 169 PRO C CA 1
ATOM 1452 C C . PRO A 1 107 ? -70.56958 23.27509 1.92670 1.000 43.15949 169 PRO C C 1
ATOM 1453 O O . PRO A 1 107 ? -69.34923 23.26172 1.74292 1.000 42.08363 169 PRO C O 1
ATOM 1464 N N . GLY A 1 108 ? -71.43585 23.46890 0.95134 1.000 42.62645 170 GLY C N 1
ATOM 1465 C CA . GLY A 1 108 ? -70.96696 23.67619 -0.39669 1.000 43.09767 170 GLY C CA 1
ATOM 1466 C C . GLY A 1 108 ? -70.30742 25.02859 -0.56727 1.000 43.37644 170 GLY C C 1
ATOM 1467 O O . GLY A 1 108 ? -70.55442 25.97833 0.17474 1.000 43.95946 170 GLY C O 1
ATOM 1471 N N . GLY A 1 109 ? -69.43652 25.09739 -1.56282 1.000 42.87328 171 GLY C N 1
ATOM 1472 C CA . GLY A 1 109 ? -68.78644 26.33236 -1.93460 1.000 43.84676 171 GLY C CA 1
ATOM 1473 C C . GLY A 1 109 ? -69.54127 27.15187 -2.95346 1.000 45.73495 171 GLY C C 1
ATOM 1474 O O . GLY A 1 109 ? -68.96401 28.07552 -3.53599 1.000 48.34031 171 GLY C O 1
ATOM 1478 N N . SER A 1 110 ? -70.80708 26.83261 -3.19999 1.000 44.90136 172 SER C N 1
ATOM 1479 C CA . SER A 1 110 ? -71.66930 27.63002 -4.06195 1.000 45.66405 172 SER C CA 1
ATOM 1480 C C . SER A 1 110 ? -73.09531 27.46254 -3.60837 1.000 45.88919 172 SER C C 1
ATOM 1481 O O . SER A 1 110 ? -73.42600 26.51494 -2.86853 1.000 44.37926 172 SER C O 1
ATOM 1489 N N . PRO A 1 111 ? -74.00881 28.33922 -4.04311 1.000 47.44756 173 PRO C N 1
ATOM 1490 C CA . PRO A 1 111 ? -75.43050 28.13195 -3.72364 1.000 48.36718 173 PRO C CA 1
ATOM 1491 C C . PRO A 1 111 ? -75.95820 26.79412 -4.23021 1.000 45.94949 173 PRO C C 1
ATOM 1492 O O . PRO A 1 111 ? -76.66607 26.09099 -3.49783 1.000 45.90213 173 PRO C O 1
ATOM 1503 N N . GLU A 1 112 ? -75.65169 26.43796 -5.47693 1.000 44.61448 174 GLU C N 1
ATOM 1504 C CA . GLU A 1 112 ? -76.16102 25.19006 -6.03797 1.000 43.81011 174 GLU C CA 1
ATOM 1505 C C . GLU A 1 112 ? -75.61063 23.97331 -5.29988 1.000 42.22923 174 GLU C C 1
ATOM 1506 O O . GLU A 1 112 ? -76.34692 23.02001 -5.02100 1.000 43.26906 174 GLU C O 1
ATOM 1518 N N . SER A 1 113 ? -74.31643 23.96900 -4.96625 1.000 41.26322 175 SER C N 1
ATOM 1519 C CA . SER A 1 113 ? -73.79829 22.82292 -4.22947 1.000 40.14926 175 SER C CA 1
ATOM 1520 C C . SER A 1 113 ? -74.30458 22.80653 -2.78837 1.000 41.03564 175 SER C C 1
ATOM 1521 O O . SER A 1 113 ? -74.45961 21.73244 -2.20027 1.000 40.06156 175 SER C O 1
ATOM 1529 N N . GLN A 1 114 ? -74.59815 23.96714 -2.21080 1.000 42.67964 176 GLN C N 1
ATOM 1530 C CA . GLN A 1 114 ? -75.18530 23.97231 -0.87431 1.000 45.79305 176 GLN C CA 1
ATOM 1531 C C . GLN A 1 114 ? -76.62205 23.44630 -0.89199 1.000 45.76420 176 GLN C C 1
ATOM 1532 O O . GLN A 1 114 ? -77.06256 22.83136 0.08358 1.000 47.18294 176 GLN C O 1
ATOM 1546 N N . LEU A 1 115 ? -77.34751 23.63010 -1.99232 1.000 46.10158 177 LEU C N 1
ATOM 1547 C CA . LEU A 1 115 ? -78.69497 23.06352 -2.07647 1.000 47.38051 177 LEU C CA 1
ATOM 1548 C C . LEU A 1 115 ? -78.64563 21.53858 -2.13140 1.000 45.34858 177 LEU C C 1
ATOM 1549 O O . LEU A 1 115 ? -79.52423 20.86363 -1.58585 1.000 48.56967 177 LEU C O 1
ATOM 1565 N N . VAL A 1 116 ? -77.63681 20.97984 -2.79528 1.000 43.08767 178 VAL C N 1
ATOM 1566 C CA . VAL A 1 116 ? -77.43314 19.53174 -2.74122 1.000 42.29958 178 VAL C CA 1
ATOM 1567 C C . VAL A 1 116 ? -77.21183 19.08940 -1.30175 1.000 43.35417 178 VAL C C 1
ATOM 1568 O O . VAL A 1 116 ? -77.72584 18.05048 -0.86480 1.000 44.63329 178 VAL C O 1
ATOM 1581 N N . CYS A 1 117 ? -76.44598 19.87786 -0.53866 1.000 43.98571 179 CYS C N 1
ATOM 1582 C CA . CYS A 1 117 ? -76.15495 19.54146 0.85170 1.000 45.49283 179 CYS C CA 1
ATOM 1583 C C . CYS A 1 117 ? -77.40558 19.51798 1.72430 1.000 46.83550 179 CYS C C 1
ATOM 1584 O O . CYS A 1 117 ? -77.45892 18.77620 2.71129 1.000 49.21082 179 CYS C O 1
ATOM 1591 N N . LEU A 1 118 ? -78.38403 20.36433 1.43135 1.000 47.42838 180 LEU C N 1
ATOM 1592 C CA . LEU A 1 118 ? -79.61451 20.36460 2.21122 1.000 51.08546 180 LEU C CA 1
ATOM 1593 C C . LEU A 1 118 ? -80.56043 19.24239 1.80187 1.000 52.80487 180 LEU C C 1
ATOM 1594 O O . LEU A 1 118 ? -81.57939 19.04479 2.46747 1.000 56.54437 180 LEU C O 1
ATOM 1610 N N . GLY A 1 119 ? -80.22830 18.48859 0.75314 1.000 54.12307 181 GLY C N 1
ATOM 1611 C CA . GLY A 1 119 ? -81.04780 17.38113 0.31001 1.000 59.68474 181 GLY C CA 1
ATOM 1612 C C . GLY A 1 119 ? -82.18074 17.76212 -0.61542 1.000 65.96965 181 GLY C C 1
ATOM 1613 O O . GLY A 1 119 ? -82.98384 16.89577 -0.97883 1.000 66.47551 181 GLY C O 1
ATOM 1617 N N . GLU A 1 120 ? -82.26344 19.03286 -1.00771 1.000 70.51624 182 GLU C N 1
ATOM 1618 C CA . GLU A 1 120 ? -83.32861 19.49068 -1.88862 1.000 80.43236 182 GLU C CA 1
ATOM 1619 C C . GLU A 1 120 ? -83.09128 19.05724 -3.33026 1.000 79.43475 182 GLU C C 1
ATOM 1620 O O . GLU A 1 120 ? -84.04112 18.70092 -4.03742 1.000 84.00886 182 GLU C O 1
ATOM 1632 N N . SER A 1 121 ? -81.83876 19.07282 -3.78107 1.000 72.37470 183 SER C N 1
ATOM 1633 C CA . SER A 1 121 ? -81.51374 18.70608 -5.15207 1.000 66.92419 183 SER C CA 1
ATOM 1634 C C . SER A 1 121 ? -81.22537 17.21141 -5.24683 1.000 65.37370 183 SER C C 1
ATOM 1635 O O . SER A 1 121 ? -80.44700 16.66438 -4.45701 1.000 63.68000 183 SER C O 1
ATOM 1643 N N . ARG A 1 122 ? -81.88503 16.55784 -6.20440 1.000 65.86762 184 ARG C N 1
ATOM 1644 C CA . ARG A 1 122 ? -81.61561 15.17673 -6.58269 1.000 65.45726 184 ARG C CA 1
ATOM 1645 C C . ARG A 1 122 ? -81.19793 15.09177 -8.04540 1.000 62.18050 184 ARG C C 1
ATOM 1646 O O . ARG A 1 122 ? -81.37070 14.04827 -8.68156 1.000 61.60170 184 ARG C O 1
ATOM 1667 N N . ALA A 1 123 ? -80.66362 16.19104 -8.58925 1.000 58.91828 185 ALA C N 1
ATOM 1668 C CA . ALA A 1 123 ? -80.44913 16.29603 -10.02935 1.000 58.52186 185 ALA C CA 1
ATOM 1669 C C . ALA A 1 123 ? -79.34839 15.35812 -10.50576 1.000 55.79743 185 ALA C C 1
ATOM 1670 O O . ALA A 1 123 ? -79.42585 14.81972 -11.61614 1.000 55.86705 185 ALA C O 1
ATOM 1677 N N . VAL A 1 124 ? -78.30032 15.17391 -9.70304 1.000 53.82004 186 VAL C N 1
ATOM 1678 C CA . VAL A 1 124 ? -77.22877 14.26615 -10.10687 1.000 51.44485 186 VAL C CA 1
ATOM 1679 C C . VAL A 1 124 ? -77.76717 12.84774 -10.22762 1.000 53.01242 186 VAL C C 1
ATOM 1680 O O . VAL A 1 124 ? -77.56602 12.17721 -11.24629 1.000 54.67614 186 VAL C O 1
ATOM 1693 N N . GLU A 1 125 ? -78.47681 12.37410 -9.19642 1.000 53.88491 187 GLU C N 1
ATOM 1694 C CA . GLU A 1 125 ? -79.04315 11.02983 -9.26472 1.000 55.43123 187 GLU C CA 1
ATOM 1695 C C . GLU A 1 125 ? -80.00428 10.89916 -10.43876 1.000 57.14265 187 GLU C C 1
ATOM 1696 O O . GLU A 1 125 ? -80.01329 9.87990 -11.13812 1.000 57.18066 187 GLU C O 1
ATOM 1708 N N . GLU A 1 126 ? -80.84914 11.91214 -10.64678 1.000 60.16895 188 GLU C N 1
ATOM 1709 C CA . GLU A 1 126 ? -81.88937 11.81609 -11.66546 1.000 66.10114 188 GLU C CA 1
ATOM 1710 C C . GLU A 1 126 ? -81.28520 11.70508 -13.06282 1.000 64.92978 188 GLU C C 1
ATOM 1711 O O . GLU A 1 126 ? -81.77796 10.94030 -13.89874 1.000 67.32351 188 GLU C O 1
ATOM 1723 N N . HIS A 1 127 ? -80.20338 12.43716 -13.33111 1.000 61.63444 189 HIS C N 1
ATOM 1724 C CA . HIS A 1 127 ? -79.52991 12.32526 -14.62282 1.000 62.44117 189 HIS C CA 1
ATOM 1725 C C . HIS A 1 127 ? -78.65081 11.07765 -14.73524 1.000 65.32781 189 HIS C C 1
ATOM 1726 O O . HIS A 1 127 ? -78.29998 10.68230 -15.85356 1.000 66.61206 189 HIS C O 1
ATOM 1740 N N . ALA A 1 128 ? -78.29488 10.44889 -13.62076 1.000 65.63592 190 ALA C N 1
ATOM 1741 C CA . ALA A 1 128 ? -77.46647 9.24599 -13.66042 1.000 67.58777 190 ALA C CA 1
ATOM 1742 C C . ALA A 1 128 ? -78.27968 7.98427 -13.94693 1.000 70.61232 190 ALA C C 1
ATOM 1743 O O . ALA A 1 128 ? -78.48600 7.61323 -15.10313 1.000 73.18194 190 ALA C O 1
ATOM 1750 N N . ARG A 1 140 ? -71.55184 17.03865 -21.20452 1.000 79.52308 202 ARG C N 1
ATOM 1751 C CA . ARG A 1 140 ? -72.78258 17.56192 -20.62483 1.000 78.56322 202 ARG C CA 1
ATOM 1752 C C . ARG A 1 140 ? -73.32959 16.66113 -19.51925 1.000 75.57421 202 ARG C C 1
ATOM 1753 O O . ARG A 1 140 ? -74.54312 16.57681 -19.32453 1.000 77.32216 202 ARG C O 1
ATOM 1758 N N . ARG A 1 141 ? -72.42966 16.01186 -18.78619 1.000 71.44100 203 ARG C N 1
ATOM 1759 C CA . ARG A 1 141 ? -72.79857 15.02518 -17.77847 1.000 68.33663 203 ARG C CA 1
ATOM 1760 C C . ARG A 1 141 ? -72.93312 15.65782 -16.39573 1.000 63.11360 203 ARG C C 1
ATOM 1761 O O . ARG A 1 141 ? -72.03942 16.38376 -15.94833 1.000 63.09599 203 ARG C O 1
ATOM 1782 N N . TRP A 1 142 ? -74.04132 15.35954 -15.71541 1.000 57.66018 204 TRP C N 1
ATOM 1783 C CA . TRP A 1 142 ? -74.33741 15.96522 -14.42349 1.000 53.53391 204 TRP C CA 1
ATOM 1784 C C . TRP A 1 142 ? -73.61434 15.23513 -13.29735 1.000 49.25128 204 TRP C C 1
ATOM 1785 O O . TRP A 1 142 ? -73.71217 14.00710 -13.16825 1.000 49.11395 204 TRP C O 1
ATOM 1806 N N . ALA A 1 143 ? -72.89682 15.99334 -12.47008 1.000 45.42190 205 ALA C N 1
ATOM 1807 C CA . ALA A 1 143 ? -72.00702 15.37970 -11.49398 1.000 41.47718 205 ALA C CA 1
ATOM 1808 C C . ALA A 1 143 ? -71.83598 16.28021 -10.28458 1.000 40.08747 205 ALA C C 1
ATOM 1809 O O . ALA A 1 143 ? -72.05999 17.49313 -10.35069 1.000 41.34520 205 ALA C O 1
ATOM 1816 N N . GLY A 1 144 ? -71.44168 15.66898 -9.17966 1.000 37.87959 206 GLY C N 1
ATOM 1817 C CA . GLY A 1 144 ? -71.06349 16.40412 -7.98662 1.000 37.30952 206 GLY C CA 1
ATOM 1818 C C . GLY A 1 144 ? -71.43665 15.64152 -6.73278 1.000 38.13536 206 GLY C C 1
ATOM 1819 O O . GLY A 1 144 ? -72.07398 14.58976 -6.77664 1.000 39.90125 206 GLY C O 1
ATOM 1823 N N . GLY A 1 145 ? -71.01631 16.19943 -5.59404 1.000 36.79276 207 GLY C N 1
ATOM 1824 C CA . GLY A 1 145 ? -71.41379 15.71334 -4.28521 1.000 36.42344 207 GLY C CA 1
ATOM 1825 C C . GLY A 1 145 ? -70.39205 14.87074 -3.54770 1.000 34.83288 207 GLY C C 1
ATOM 1826 O O . GLY A 1 145 ? -70.59806 14.57827 -2.35964 1.000 36.46651 207 GLY C O 1
ATOM 1830 N N . GLY A 1 146 ? -69.31217 14.47024 -4.19836 1.000 34.41266 208 GLY C N 1
ATOM 1831 C CA . GLY A 1 146 ? -68.30163 13.68687 -3.52131 1.000 34.06577 208 GLY C CA 1
ATOM 1832 C C . GLY A 1 146 ? -67.35740 14.53168 -2.67762 1.000 33.22193 208 GLY C C 1
ATOM 1833 O O . GLY A 1 146 ? -67.31055 15.76432 -2.77793 1.000 32.37122 208 GLY C O 1
ATOM 1837 N N . GLY A 1 147 ? -66.59156 13.83364 -1.84389 1.000 31.20758 209 GLY C N 1
ATOM 1838 C CA . GLY A 1 147 ? -65.58062 14.44283 -0.99752 1.000 33.16492 209 GLY C CA 1
ATOM 1839 C C . GLY A 1 147 ? -64.18169 14.15901 -1.51453 1.000 31.89026 209 GLY C C 1
ATOM 1840 O O . GLY A 1 147 ? -63.93658 13.14001 -2.14883 1.000 31.98617 209 GLY C O 1
ATOM 1844 N N . GLY A 1 148 ? -63.26042 15.08788 -1.26204 1.000 34.19991 210 GLY C N 1
ATOM 1845 C CA . GLY A 1 148 ? -61.91125 14.91137 -1.72855 1.000 33.08998 210 GLY C CA 1
ATOM 1846 C C . GLY A 1 148 ? -61.13795 13.91922 -0.88256 1.000 30.95349 210 GLY C C 1
ATOM 1847 O O . GLY A 1 148 ? -61.48089 13.64722 0.26635 1.000 32.45905 210 GLY C O 1
ATOM 1851 N N . GLY A 1 149 ? -60.08865 13.36800 -1.49009 1.000 30.88012 211 GLY C N 1
ATOM 1852 C CA . GLY A 1 149 ? -59.17413 12.49747 -0.77136 1.000 30.80591 211 GLY C CA 1
ATOM 1853 C C . GLY A 1 149 ? -58.26291 13.28493 0.15850 1.000 30.71582 211 GLY C C 1
ATOM 1854 O O . GLY A 1 149 ? -57.83364 14.39995 -0.14772 1.000 32.40370 211 GLY C O 1
ATOM 1858 N N . GLY A 1 150 ? -57.99067 12.69142 1.31716 1.000 30.48048 212 GLY C N 1
ATOM 1859 C CA . GLY A 1 150 ? -57.06375 13.28621 2.26231 1.000 29.42242 212 GLY C CA 1
ATOM 1860 C C . GLY A 1 150 ? -55.62427 13.11524 1.79607 1.000 29.07450 212 GLY C C 1
ATOM 1861 O O . GLY A 1 150 ? -55.25499 12.09869 1.19821 1.000 28.52840 212 GLY C O 1
ATOM 1865 N N . GLY A 1 151 ? -54.80690 14.11948 2.09467 1.000 31.20458 213 GLY C N 1
ATOM 1866 C CA . GLY A 1 151 ? -53.38599 14.02876 1.79130 1.000 30.63934 213 GLY C CA 1
ATOM 1867 C C . GLY A 1 151 ? -52.65713 13.10804 2.75090 1.000 28.42456 213 GLY C C 1
ATOM 1868 O O . GLY A 1 151 ? -52.98188 12.99143 3.92970 1.000 27.69959 213 GLY C O 1
ATOM 1872 N N . ALA A 1 152 ? -51.63854 12.45422 2.22775 1.000 29.81768 214 ALA C N 1
ATOM 1873 C CA . ALA A 1 152 ? -50.74688 11.68178 3.06282 1.000 31.63563 214 ALA C CA 1
ATOM 1874 C C . ALA A 1 152 ? -49.75337 12.60575 3.76531 1.000 30.87020 214 ALA C C 1
ATOM 1875 O O . ALA A 1 152 ? -49.53115 13.75115 3.36800 1.000 30.15676 214 ALA C O 1
ATOM 1882 N N . THR A 1 153 ? -49.17413 12.09666 4.84777 1.000 30.75480 215 THR C N 1
ATOM 1883 C CA . THR A 1 153 ? -48.12708 12.79570 5.58472 1.000 27.67123 215 THR C CA 1
ATOM 1884 C C . THR A 1 153 ? -46.82266 12.09713 5.25599 1.000 30.21845 215 THR C C 1
ATOM 1885 O O . THR A 1 153 ? -46.72324 10.86364 5.36529 1.000 28.77808 215 THR C O 1
ATOM 1896 N N . TYR A 1 154 ? -45.83621 12.87315 4.83455 1.000 29.83427 216 TYR C N 1
ATOM 1897 C CA . TYR A 1 154 ? -44.57599 12.33162 4.37441 1.000 28.73640 216 TYR C CA 1
ATOM 1898 C C . TYR A 1 154 ? -43.44280 12.81685 5.26292 1.000 31.20632 216 TYR C C 1
ATOM 1899 O O . TYR A 1 154 ? -43.34643 14.01477 5.56242 1.000 32.58144 216 TYR C O 1
ATOM 1917 N N . VAL A 1 155 ? -42.56908 11.89249 5.67025 1.000 32.03016 217 VAL C N 1
ATOM 1918 C CA . VAL A 1 155 ? -41.34875 12.24206 6.38833 1.000 30.71758 217 VAL C CA 1
ATOM 1919 C C . VAL A 1 155 ? -40.18526 11.64048 5.60185 1.000 29.48351 217 VAL C C 1
ATOM 1920 O O . VAL A 1 155 ? -40.17054 10.43124 5.33261 1.000 29.79844 217 VAL C O 1
ATOM 1933 N N . PHE A 1 156 ? -39.22899 12.48215 5.21395 1.000 28.07624 218 PHE C N 1
ATOM 1934 C CA . PHE A 1 156 ? -38.14720 12.04562 4.34993 1.000 29.60845 218 PHE C CA 1
ATOM 1935 C C . PHE A 1 156 ? -36.89862 12.87852 4.63926 1.000 30.79055 218 PHE C C 1
ATOM 1936 O O . PHE A 1 156 ? -36.89548 13.77124 5.48554 1.000 30.51891 218 PHE C O 1
ATOM 1953 N N . ARG A 1 157 ? -35.80921 12.50463 3.97800 1.000 34.31430 219 ARG C N 1
ATOM 1954 C CA . ARG A 1 157 ? -34.54564 13.21125 4.09054 1.000 33.63841 219 ARG C CA 1
ATOM 1955 C C . ARG A 1 157 ? -33.88704 13.19096 2.72275 1.000 34.07440 219 ARG C C 1
ATOM 1956 O O . ARG A 1 157 ? -34.34443 12.51393 1.79402 1.000 32.93112 219 ARG C O 1
ATOM 1977 N N . VAL A 1 158 ? -32.81617 13.96861 2.60033 1.000 33.05353 220 VAL C N 1
ATOM 1978 C CA . VAL A 1 158 ? -31.92330 13.91250 1.45712 1.000 34.27097 220 VAL C CA 1
ATOM 1979 C C . VAL A 1 158 ? -30.71133 13.10587 1.89903 1.000 35.44037 220 VAL C C 1
ATOM 1980 O O . VAL A 1 158 ? -30.07991 13.43683 2.90876 1.000 34.87486 220 VAL C O 1
ATOM 1993 N N . ARG A 1 159 ? -30.39887 12.05024 1.16325 1.000 38.15943 221 ARG C N 1
ATOM 1994 C CA . ARG A 1 159 ? -29.18375 11.28240 1.38932 1.000 42.70890 221 ARG C CA 1
ATOM 1995 C C . ARG A 1 159 ? -28.60737 10.92986 0.03083 1.000 41.48682 221 ARG C C 1
ATOM 1996 O O . ARG A 1 159 ? -29.32842 10.43880 -0.83843 1.000 38.85164 221 ARG C O 1
ATOM 2017 N N . ALA A 1 160 ? -27.32211 11.20540 -0.16118 1.000 45.35035 222 ALA C N 1
ATOM 2018 C CA . ALA A 1 160 ? -26.61325 10.78195 -1.36835 1.000 47.37875 222 ALA C CA 1
ATOM 2019 C C . ALA A 1 160 ? -27.25478 11.37176 -2.61969 1.000 44.43647 222 ALA C C 1
ATOM 2020 O O . ALA A 1 160 ? -27.35429 10.71017 -3.65750 1.000 44.22477 222 ALA C O 1
ATOM 2027 N N . GLY A 1 161 ? -27.70654 12.62151 -2.51917 1.000 41.95526 223 GLY C N 1
ATOM 2028 C CA . GLY A 1 161 ? -28.26402 13.30381 -3.66285 1.000 40.35509 223 GLY C CA 1
ATOM 2029 C C . GLY A 1 161 ? -29.66351 12.89083 -4.03956 1.000 38.81003 223 GLY C C 1
ATOM 2030 O O . GLY A 1 161 ? -30.10385 13.22683 -5.14919 1.000 38.14891 223 GLY C O 1
ATOM 2034 N N . GLU A 1 162 ? -30.36379 12.16610 -3.16264 1.000 36.79345 224 GLU C N 1
ATOM 2035 C CA . GLU A 1 162 ? -31.70129 11.66679 -3.44404 1.000 38.62762 224 GLU C CA 1
ATOM 2036 C C . GLU A 1 162 ? -32.64139 11.93714 -2.28166 1.000 35.83279 224 GLU C C 1
ATOM 2037 O O . GLU A 1 162 ? -32.24129 11.89903 -1.11617 1.000 36.84206 224 GLU C O 1
ATOM 2049 N N . LEU A 1 163 ? -33.90802 12.16958 -2.60016 1.000 36.00764 225 LEU C N 1
ATOM 2050 C CA . LEU A 1 163 ? -34.93129 12.13466 -1.57164 1.000 36.99214 225 LEU C CA 1
ATOM 2051 C C . LEU A 1 163 ? -35.14032 10.68520 -1.14364 1.000 36.99173 225 LEU C C 1
ATOM 2052 O O . LEU A 1 163 ? -35.28139 9.79381 -1.98309 1.000 38.20571 225 LEU C O 1
ATOM 2068 N N . GLU A 1 164 ? -35.12821 10.44763 0.15687 1.000 35.63857 226 GLU C N 1
ATOM 2069 C CA . GLU A 1 164 ? -35.28955 9.10147 0.69620 1.000 37.08346 226 GLU C CA 1
ATOM 2070 C C . GLU A 1 164 ? -36.50217 9.10241 1.59985 1.000 35.13945 226 GLU C C 1
ATOM 2071 O O . GLU A 1 164 ? -36.46887 9.75978 2.65783 1.000 34.00352 226 GLU C O 1
ATOM 2083 N N . PRO A 1 165 ? -37.57791 8.38807 1.25656 1.000 35.12079 227 PRO C N 1
ATOM 2084 C CA . PRO A 1 165 ? -38.74402 8.35251 2.15047 1.000 34.83532 227 PRO C CA 1
ATOM 2085 C C . PRO A 1 165 ? -38.42860 7.55535 3.40942 1.000 31.97704 227 PRO C C 1
ATOM 2086 O O . PRO A 1 165 ? -37.79838 6.49927 3.36295 1.000 33.38437 227 PRO C O 1
ATOM 2097 N N . LEU A 1 166 ? -38.82636 8.09879 4.54603 1.000 30.26689 228 LEU C N 1
ATOM 2098 C CA . LEU A 1 166 ? -38.66663 7.41376 5.81290 1.000 32.10119 228 LEU C CA 1
ATOM 2099 C C . LEU A 1 166 ? -39.97893 6.85101 6.31107 1.000 30.29446 228 LEU C C 1
ATOM 2100 O O . LEU A 1 166 ? -40.05961 5.67369 6.64847 1.000 30.34240 228 LEU C O 1
ATOM 2116 N N . LEU A 1 167 ? -41.01109 7.69592 6.35644 1.000 31.64306 229 LEU C N 1
ATOM 2117 C CA . LEU A 1 167 ? -42.36205 7.27182 6.66791 1.000 33.07512 229 LEU C CA 1
ATOM 2118 C C . LEU A 1 167 ? -43.32290 7.98506 5.72907 1.000 32.74629 229 LEU C C 1
ATOM 2119 O O . LEU A 1 167 ? -43.13654 9.16995 5.43869 1.000 30.89592 229 LEU C O 1
ATOM 2135 N N . VAL A 1 168 ? -44.36564 7.28989 5.27943 1.000 32.44510 230 VAL C N 1
ATOM 2136 C CA . VAL A 1 168 ? -45.49624 7.94516 4.62514 1.000 31.01839 230 VAL C CA 1
ATOM 2137 C C . VAL A 1 168 ? -46.75031 7.37008 5.26919 1.000 31.84014 230 VAL C C 1
ATOM 2138 O O . VAL A 1 168 ? -46.92008 6.14256 5.32470 1.000 30.92001 230 VAL C O 1
ATOM 2151 N N . ALA A 1 169 ? -47.60505 8.23932 5.78661 1.000 31.00508 231 ALA C N 1
ATOM 2152 C CA . ALA A 1 169 ? -48.82209 7.82639 6.47221 1.000 30.12478 231 ALA C CA 1
ATOM 2153 C C . ALA A 1 169 ? -49.99590 8.16625 5.56530 1.000 31.42768 231 ALA C C 1
ATOM 2154 O O . ALA A 1 169 ? -50.21009 9.33354 5.24219 1.000 28.25653 231 ALA C O 1
ATOM 2161 N N . ALA A 1 170 ? -50.73777 7.14323 5.14192 1.000 30.47085 232 ALA C N 1
ATOM 2162 C CA . ALA A 1 170 ? -51.67723 7.30828 4.04641 1.000 30.25847 232 ALA C CA 1
ATOM 2163 C C . ALA A 1 170 ? -52.82469 8.23255 4.44982 1.000 28.75615 232 ALA C C 1
ATOM 2164 O O . ALA A 1 170 ? -53.21748 8.29310 5.61901 1.000 27.08865 232 ALA C O 1
ATOM 2171 N N . GLY A 1 171 ? -53.33591 8.96139 3.46253 1.000 31.19833 233 GLY C N 1
ATOM 2172 C CA . GLY A 1 171 ? -54.58391 9.67548 3.62865 1.000 33.43861 233 GLY C CA 1
ATOM 2173 C C . GLY A 1 171 ? -55.81204 8.83017 3.32172 1.000 32.52130 233 GLY C C 1
ATOM 2174 O O . GLY A 1 171 ? -55.75922 7.83635 2.59967 1.000 31.50333 233 GLY C O 1
ATOM 2178 N N . GLY A 1 172 ? -56.94038 9.26498 3.88603 1.000 33.37430 234 GLY C N 1
ATOM 2179 C CA . GLY A 1 172 ? -58.19689 8.56821 3.67432 1.000 33.46352 234 GLY C CA 1
ATOM 2180 C C . GLY A 1 172 ? -58.86870 8.97774 2.36973 1.000 32.96629 234 GLY C C 1
ATOM 2181 O O . GLY A 1 172 ? -58.80432 10.13437 1.94515 1.000 32.86803 234 GLY C O 1
ATOM 2185 N N . GLY A 1 173 ? -59.50550 8.00443 1.72533 1.000 32.12600 235 GLY C N 1
ATOM 2186 C CA . GLY A 1 173 ? -60.27645 8.29576 0.53527 1.000 31.40456 235 GLY C CA 1
ATOM 2187 C C . GLY A 1 173 ? -61.49532 9.12899 0.87368 1.000 32.39008 235 GLY C C 1
ATOM 2188 O O . GLY A 1 173 ? -62.05031 9.04630 1.96762 1.000 32.66333 235 GLY C O 1
ATOM 2192 N N . GLY A 1 174 ? -61.88467 9.97249 -0.08076 1.000 33.63058 236 GLY C N 1
ATOM 2193 C CA . GLY A 1 174 ? -63.08267 10.76894 0.08417 1.000 34.17640 236 GLY C CA 1
ATOM 2194 C C . GLY A 1 174 ? -64.33394 9.94167 -0.12546 1.000 33.41771 236 GLY C C 1
ATOM 2195 O O . GLY A 1 174 ? -64.34675 8.96882 -0.87549 1.000 34.21439 236 GLY C O 1
ATOM 2199 N N . ARG A 1 175 ? -65.40526 10.33524 0.56336 1.000 34.08064 237 ARG C N 1
ATOM 2200 C CA . ARG A 1 175 ? -66.68167 9.64926 0.42608 1.000 34.47637 237 ARG C CA 1
ATOM 2201 C C . ARG A 1 175 ? -67.34959 9.99633 -0.89785 1.000 36.30496 237 ARG C C 1
ATOM 2202 O O . ARG A 1 175 ? -67.25973 11.12789 -1.39386 1.000 36.66530 237 ARG C O 1
ATOM 2223 N N . ALA A 1 176 ? -68.03314 9.01203 -1.46873 1.000 35.62999 238 ALA C N 1
ATOM 2224 C CA . ALA A 1 176 ? -68.89731 9.26098 -2.60795 1.000 34.15225 238 ALA C CA 1
ATOM 2225 C C . ALA A 1 176 ? -70.07256 10.14712 -2.20821 1.000 35.10678 238 ALA C C 1
ATOM 2226 O O . ALA A 1 176 ? -70.43635 10.25615 -1.03585 1.000 35.56567 238 ALA C O 1
ATOM 2233 N N . TYR A 1 177 ? -70.68765 10.74847 -3.22506 1.000 37.04219 239 TYR C N 1
ATOM 2234 C CA . TYR A 1 177 ? -71.95089 11.47466 -3.06092 1.000 36.88872 239 TYR C CA 1
ATOM 2235 C C . TYR A 1 177 ? -72.96893 10.69944 -2.23406 1.000 40.12928 239 TYR C C 1
ATOM 2236 O O . TYR A 1 177 ? -73.59367 11.25332 -1.31973 1.000 39.07263 239 TYR C O 1
ATOM 2254 N N . LEU A 1 178 ? -73.19904 9.43144 -2.57324 1.000 42.38578 240 LEU C N 1
ATOM 2255 C CA . LEU A 1 178 ? -74.23845 8.64097 -1.93086 1.000 44.53577 240 LEU C CA 1
ATOM 2256 C C . LEU A 1 178 ? -73.64546 7.48042 -1.13747 1.000 47.71761 240 LEU C C 1
ATOM 2257 O O . LEU A 1 178 ? -72.56793 6.96570 -1.46155 1.000 44.42994 240 LEU C O 1
ATOM 2273 N N . ARG A 1 179 ? -74.36946 7.05914 -0.08994 1.000 53.58390 241 ARG C N 1
ATOM 2274 C CA . ARG A 1 179 ? -74.01459 5.84918 0.65032 1.000 60.73732 241 ARG C CA 1
ATOM 2275 C C . ARG A 1 179 ? -75.02751 4.74187 0.35506 1.000 66.40146 241 ARG C C 1
ATOM 2276 O O . ARG A 1 179 ? -76.19673 5.02147 0.07036 1.000 67.03674 241 ARG C O 1
ATOM 2297 N N . PRO A 1 180 ? -74.59567 3.47988 0.36045 1.000 71.79368 242 PRO C N 1
ATOM 2298 C CA . PRO A 1 180 ? -75.52700 2.38087 0.06263 1.000 76.35097 242 PRO C CA 1
ATOM 2299 C C . PRO A 1 180 ? -76.68086 2.32028 1.05173 1.000 80.95995 242 PRO C C 1
ATOM 2300 O O . PRO A 1 180 ? -76.50923 2.55513 2.24930 1.000 81.14183 242 PRO C O 1
ATOM 2311 N N . ARG A 1 181 ? -77.86291 1.96262 0.53655 1.000 82.35081 243 ARG C N 1
ATOM 2312 C CA . ARG A 1 181 ? -79.05404 1.86019 1.37722 1.000 86.77068 243 ARG C CA 1
ATOM 2313 C C . ARG A 1 181 ? -78.83497 0.94737 2.57782 1.000 90.30503 243 ARG C C 1
ATOM 2314 O O . ARG A 1 181 ? -79.49720 1.11179 3.60862 1.000 92.30263 243 ARG C O 1
ATOM 2335 N N . ASP A 1 182 ? -77.92307 -0.01469 2.46897 1.000 91.75046 244 ASP C N 1
ATOM 2336 C CA . ASP A 1 182 ? -77.69062 -0.97188 3.54723 1.000 95.75024 244 ASP C CA 1
ATOM 2337 C C . ASP A 1 182 ? -76.47131 -0.58595 4.37840 1.000 93.68505 244 ASP C C 1
ATOM 2338 O O . ASP A 1 182 ? -75.33538 -0.80204 3.96573 1.000 91.35517 244 ASP C O 1
ATOM 2347 N N . SER A 1 189 ? -61.63955 -2.62728 5.75897 1.000 74.23970 251 SER C N 1
ATOM 2348 C CA . SER A 1 189 ? -60.57978 -2.51650 4.75845 1.000 71.01296 251 SER C CA 1
ATOM 2349 C C . SER A 1 189 ? -59.22139 -2.34098 5.43987 1.000 65.31665 251 SER C C 1
ATOM 2350 O O . SER A 1 189 ? -58.95446 -1.29180 6.02110 1.000 64.23358 251 SER C O 1
ATOM 2357 N N . PRO A 1 190 ? -58.36129 -3.36383 5.37007 1.000 61.46121 252 PRO C N 1
ATOM 2358 C CA . PRO A 1 190 ? -57.09609 -3.29354 6.11206 1.000 57.44731 252 PRO C CA 1
ATOM 2359 C C . PRO A 1 190 ? -56.25651 -2.10690 5.66435 1.000 51.62087 252 PRO C C 1
ATOM 2360 O O . PRO A 1 190 ? -56.32533 -1.66432 4.51379 1.000 50.44780 252 PRO C O 1
ATOM 2371 N N . GLU A 1 191 ? -55.48384 -1.56544 6.60540 1.000 48.32823 253 GLU C N 1
ATOM 2372 C CA . GLU A 1 191 ? -54.51136 -0.53278 6.26578 1.000 43.67606 253 GLU C CA 1
ATOM 2373 C C . GLU A 1 191 ? -53.43748 -1.14515 5.36942 1.000 40.25927 253 GLU C C 1
ATOM 2374 O O . GLU A 1 191 ? -53.00581 -2.27715 5.58967 1.000 41.24885 253 GLU C O 1
ATOM 2386 N N . LYS A 1 192 ? -53.03005 -0.41448 4.34158 1.000 37.40636 254 LYS C N 1
ATOM 2387 C CA . LYS A 1 192 ? -52.08245 -0.91282 3.35321 1.000 37.65209 254 LYS C CA 1
ATOM 2388 C C . LYS A 1 192 ? -50.68427 -0.37330 3.63222 1.000 35.43239 254 LYS C C 1
ATOM 2389 O O . LYS A 1 192 ? -50.51261 0.80754 3.93500 1.000 33.06951 254 LYS C O 1
ATOM 2408 N N . LEU A 1 193 ? -49.68068 -1.24818 3.53901 1.000 36.50637 255 LEU C N 1
ATOM 2409 C CA . LEU A 1 193 ? -48.32389 -0.84525 3.90268 1.000 36.61350 255 LEU C CA 1
ATOM 2410 C C . LEU A 1 193 ? -47.30755 -1.33424 2.88556 1.000 37.84927 255 LEU C C 1
ATOM 2411 O O . LEU A 1 193 ? -47.32354 -2.50962 2.50205 1.000 37.96042 255 LEU C O 1
ATOM 2427 N N . GLU A 1 194 ? -46.41565 -0.43664 2.48183 1.000 36.09039 256 GLU C N 1
ATOM 2428 C CA . GLU A 1 194 ? -45.25845 -0.75645 1.65974 1.000 36.27246 256 GLU C CA 1
ATOM 2429 C C . GLU A 1 194 ? -43.99725 -0.62285 2.51012 1.000 34.55054 256 GLU C C 1
ATOM 2430 O O . GLU A 1 194 ? -43.87667 0.28370 3.33486 1.000 32.95152 256 GLU C O 1
ATOM 2442 N N . ASN A 1 195 ? -43.05747 -1.54848 2.34017 1.000 36.63255 257 ASN C N 1
ATOM 2443 C CA . ASN A 1 195 ? -41.84295 -1.45371 3.13800 1.000 33.90533 257 ASN C CA 1
ATOM 2444 C C . ASN A 1 195 ? -40.60070 -1.75425 2.30842 1.000 33.42973 257 ASN C C 1
ATOM 2445 O O . ASN A 1 195 ? -39.54104 -2.03714 2.88395 1.000 37.07149 257 ASN C O 1
ATOM 2456 N N . ARG A 1 196 ? -40.70740 -1.65995 0.98945 1.000 38.92253 258 ARG C N 1
ATOM 2457 C CA . ARG A 1 196 ? -39.61186 -1.88221 0.06030 1.000 41.68872 258 ARG C CA 1
ATOM 2458 C C . ARG A 1 196 ? -39.28763 -0.56247 -0.61130 1.000 38.65361 258 ARG C C 1
ATOM 2459 O O . ARG A 1 196 ? -40.16052 0.02826 -1.25252 1.000 37.34553 258 ARG C O 1
ATOM 2480 N N . SER A 1 197 ? -38.03473 -0.12461 -0.51039 1.000 39.65913 259 SER C N 1
ATOM 2481 C CA . SER A 1 197 ? -37.65366 1.13263 -1.14819 1.000 41.85163 259 SER C CA 1
ATOM 2482 C C . SER A 1 197 ? -37.74736 1.05297 -2.66439 1.000 43.85655 259 SER C C 1
ATOM 2483 O O . SER A 1 197 ? -37.98849 2.07191 -3.32476 1.000 45.10672 259 SER C O 1
ATOM 2491 N N . GLU A 1 198 ? -37.53683 -0.12879 -3.23378 1.000 44.13407 260 GLU C N 1
ATOM 2492 C CA . GLU A 1 198 ? -37.59712 -0.30525 -4.67623 1.000 45.30423 260 GLU C CA 1
ATOM 2493 C C . GLU A 1 198 ? -39.02661 -0.42520 -5.20045 1.000 44.88885 260 GLU C C 1
ATOM 2494 O O . GLU A 1 198 ? -39.21552 -0.50789 -6.41670 1.000 46.26813 260 GLU C O 1
ATOM 2506 N N . ALA A 1 199 ? -40.02825 -0.39257 -4.33434 1.000 42.06345 261 ALA C N 1
ATOM 2507 C CA . ALA A 1 199 ? -41.40169 -0.51785 -4.80481 1.000 42.40791 261 ALA C CA 1
ATOM 2508 C C . ALA A 1 199 ? -41.84172 0.76592 -5.51103 1.000 40.17145 261 ALA C C 1
ATOM 2509 O O . ALA A 1 199 ? -41.47748 1.86456 -5.08602 1.000 37.63686 261 ALA C O 1
ATOM 2516 N N . PRO A 1 200 ? -42.64062 0.65997 -6.57627 1.000 42.59045 262 PRO C N 1
ATOM 2517 C CA . PRO A 1 200 ? -43.08163 1.86759 -7.28595 1.000 42.92296 262 PRO C CA 1
ATOM 2518 C C . PRO A 1 200 ? -44.00818 2.73818 -6.43811 1.000 39.32739 262 PRO C C 1
ATOM 2519 O O . PRO A 1 200 ? -44.91314 2.24502 -5.76551 1.000 36.05516 262 PRO C O 1
ATOM 2530 N N . GLY A 1 201 ? -43.76567 4.04763 -6.47498 1.000 37.93446 263 GLY C N 1
ATOM 2531 C CA . GLY A 1 201 ? -44.62071 5.00299 -5.80259 1.000 36.94480 263 GLY C CA 1
ATOM 2532 C C . GLY A 1 201 ? -45.69643 5.55900 -6.71148 1.000 35.73926 263 GLY C C 1
ATOM 2533 O O . GLY A 1 201 ? -45.81151 6.78155 -6.89314 1.000 33.64142 263 GLY C O 1
ATOM 2537 N N . SER A 1 202 ? -46.50310 4.66777 -7.27549 1.000 35.02673 264 SER C N 1
ATOM 2538 C CA . SER A 1 202 ? -47.42787 5.03342 -8.33535 1.000 36.40390 264 SER C CA 1
ATOM 2539 C C . SER A 1 202 ? -48.70792 5.63539 -7.76910 1.000 35.14092 264 SER C C 1
ATOM 2540 O O . SER A 1 202 ? -48.93511 5.68594 -6.55550 1.000 33.28703 264 SER C O 1
ATOM 2548 N N . GLY A 1 203 ? -49.54583 6.11824 -8.67674 1.000 35.78633 265 GLY C N 1
ATOM 2549 C CA . GLY A 1 203 ? -50.72772 6.86117 -8.30885 1.000 34.29299 265 GLY C CA 1
ATOM 2550 C C . GLY A 1 203 ? -51.95666 5.98114 -8.33208 1.000 33.78840 265 GLY C C 1
ATOM 2551 O O . GLY A 1 203 ? -51.95647 4.86518 -8.84384 1.000 35.59275 265 GLY C O 1
ATOM 2555 N N . GLY A 1 204 ? -53.02431 6.50251 -7.74317 1.000 33.42072 266 GLY C N 1
ATOM 2556 C CA . GLY A 1 204 ? -54.27056 5.77500 -7.74241 1.000 36.04368 266 GLY C CA 1
ATOM 2557 C C . GLY A 1 204 ? -54.92998 5.79840 -9.10678 1.000 36.79161 266 GLY C C 1
ATOM 2558 O O . GLY A 1 204 ? -54.75197 6.72419 -9.89512 1.000 35.88582 266 GLY C O 1
ATOM 2562 N N . ARG A 1 205 ? -55.69879 4.75123 -9.38845 1.000 37.57048 267 ARG C N 1
ATOM 2563 C CA . ARG A 1 205 ? -56.59505 4.78162 -10.53310 1.000 39.98731 267 ARG C CA 1
ATOM 2564 C C . ARG A 1 205 ? -57.65160 5.86652 -10.33096 1.000 39.43335 267 ARG C C 1
ATOM 2565 O O . ARG A 1 205 ? -57.89441 6.32818 -9.21579 1.000 37.51791 267 ARG C O 1
ATOM 2586 N N . GLY A 1 206 ? -58.29469 6.25982 -11.42268 1.000 40.94189 268 GLY C N 1
ATOM 2587 C CA . GLY A 1 206 ? -59.30664 7.29687 -11.32676 1.000 42.56799 268 GLY C CA 1
ATOM 2588 C C . GLY A 1 206 ? -59.81540 7.71929 -12.68911 1.000 43.09748 268 GLY C C 1
ATOM 2589 O O . GLY A 1 206 ? -59.63268 7.02608 -13.68485 1.000 47.58838 268 GLY C O 1
ATOM 2593 N N . GLY A 1 207 ? -60.40852 8.90044 -12.71156 1.000 42.93314 269 GLY C N 1
ATOM 2594 C CA . GLY A 1 207 ? -61.13105 9.39088 -13.85621 1.000 43.36205 269 GLY C CA 1
ATOM 2595 C C . GLY A 1 207 ? -61.58380 10.78814 -13.51132 1.000 41.20627 269 GLY C C 1
ATOM 2596 O O . GLY A 1 207 ? -60.76120 11.64925 -13.17555 1.000 39.65223 269 GLY C O 1
ATOM 2600 N N . ALA A 1 208 ? -62.87732 11.04304 -13.69324 1.000 42.09644 270 ALA C N 1
ATOM 2601 C CA . ALA A 1 208 ? -63.46487 12.27969 -13.19618 1.000 41.78165 270 ALA C CA 1
ATOM 2602 C C . ALA A 1 208 ? -63.17148 12.47523 -11.71115 1.000 38.59119 270 ALA C C 1
ATOM 2603 O O . ALA A 1 208 ? -62.74855 13.55821 -11.29391 1.000 37.33568 270 ALA C O 1
ATOM 2610 N N . ALA A 1 209 ? -63.40205 11.44963 -10.88930 1.000 38.54634 271 ALA C N 1
ATOM 2611 C CA . ALA A 1 209 ? -62.89212 11.45795 -9.52332 1.000 36.91677 271 ALA C CA 1
ATOM 2612 C C . ALA A 1 209 ? -61.39586 11.13469 -9.55150 1.000 35.25673 271 ALA C C 1
ATOM 2613 O O . ALA A 1 209 ? -60.98198 10.16846 -10.21819 1.000 36.90529 271 ALA C O 1
ATOM 2620 N N . GLY A 1 210 ? -60.60101 11.92819 -8.86944 1.000 33.96724 272 GLY C N 1
ATOM 2621 C CA . GLY A 1 210 ? -59.15245 11.80272 -8.97794 1.000 33.92453 272 GLY C CA 1
ATOM 2622 C C . GLY A 1 210 ? -58.59225 10.75557 -8.03302 1.000 32.26240 272 GLY C C 1
ATOM 2623 O O . GLY A 1 210 ? -58.94955 10.70300 -6.85057 1.000 31.90843 272 GLY C O 1
ATOM 2627 N N . GLY A 1 211 ? -57.71225 9.91181 -8.55092 1.000 34.71550 273 GLY C N 1
ATOM 2628 C CA . GLY A 1 211 ? -56.97189 9.02410 -7.68132 1.000 33.81953 273 GLY C CA 1
ATOM 2629 C C . GLY A 1 211 ? -55.94057 9.78124 -6.86744 1.000 34.11316 273 GLY C C 1
ATOM 2630 O O . GLY A 1 211 ? -55.60353 10.94104 -7.12849 1.000 33.22467 273 GLY C O 1
ATOM 2634 N N . GLY A 1 212 ? -55.43297 9.10238 -5.84356 1.000 33.94868 274 GLY C N 1
ATOM 2635 C CA . GLY A 1 212 ? -54.42913 9.71217 -4.98870 1.000 32.40603 274 GLY C CA 1
ATOM 2636 C C . GLY A 1 212 ? -53.07400 9.79303 -5.66368 1.000 31.57166 274 GLY C C 1
ATOM 2637 O O . GLY A 1 212 ? -52.74733 9.01741 -6.55972 1.000 33.60603 274 GLY C O 1
ATOM 2641 N N . GLY A 1 213 ? -52.27669 10.77006 -5.22963 1.000 30.31169 275 GLY C N 1
ATOM 2642 C CA . GLY A 1 213 ? -50.89555 10.82969 -5.64534 1.000 28.59835 275 GLY C CA 1
ATOM 2643 C C . GLY A 1 213 ? -50.01704 9.93189 -4.78731 1.000 30.32766 275 GLY C C 1
ATOM 2644 O O . GLY A 1 213 ? -50.30100 9.66340 -3.61871 1.000 30.48559 275 GLY C O 1
ATOM 2648 N N . GLY A 1 214 ? -48.93307 9.46629 -5.38670 1.000 33.37633 276 GLY C N 1
ATOM 2649 C CA . GLY A 1 214 ? -47.96689 8.67464 -4.64859 1.000 33.33592 276 GLY C CA 1
ATOM 2650 C C . GLY A 1 214 ? -46.66991 9.41981 -4.41212 1.000 32.77354 276 GLY C C 1
ATOM 2651 O O . GLY A 1 214 ? -46.64834 10.64985 -4.31828 1.000 31.66418 276 GLY C O 1
ATOM 2655 N N . TRP A 1 215 ? -45.58294 8.66902 -4.27027 1.000 31.77988 277 TRP C N 1
ATOM 2656 C CA . TRP A 1 215 ? -44.25391 9.26180 -4.16448 1.000 31.08106 277 TRP C CA 1
ATOM 2657 C C . TRP A 1 215 ? -43.80682 9.85060 -5.48512 1.000 32.21139 277 TRP C C 1
ATOM 2658 O O . TRP A 1 215 ? -43.26915 10.96512 -5.52922 1.000 34.96377 277 TRP C O 1
ATOM 2679 N N . THR A 1 216 ? -44.00921 9.12217 -6.58047 1.000 33.08341 278 THR C N 1
ATOM 2680 C CA . THR A 1 216 ? -43.46915 9.52861 -7.86749 1.000 34.83549 278 THR C CA 1
ATOM 2681 C C . THR A 1 216 ? -44.49477 9.53856 -8.98819 1.000 36.09447 278 THR C C 1
ATOM 2682 O O . THR A 1 216 ? -44.11005 9.66257 -10.15422 1.000 37.76533 278 THR C O 1
ATOM 2693 N N . SER A 1 217 ? -45.78081 9.39616 -8.67913 1.000 36.25299 279 SER C N 1
ATOM 2694 C CA . SER A 1 217 ? -46.75498 9.24524 -9.74627 1.000 37.65448 279 SER C CA 1
ATOM 2695 C C . SER A 1 217 ? -46.79088 10.48816 -10.63624 1.000 39.46353 279 SER C C 1
ATOM 2696 O O . SER A 1 217 ? -46.42478 11.59681 -10.23139 1.000 38.10647 279 SER C O 1
ATOM 2704 N N . ARG A 1 218 ? -47.23926 10.27719 -11.86428 1.000 41.11082 280 ARG C N 1
ATOM 2705 C CA . ARG A 1 218 ? -47.52663 11.33903 -12.82166 1.000 45.92957 280 ARG C CA 1
ATOM 2706 C C . ARG A 1 218 ? -49.03933 11.51935 -12.90556 1.000 41.53006 280 ARG C C 1
ATOM 2707 O O . ARG A 1 218 ? -49.76559 10.55520 -13.16076 1.000 40.93008 280 ARG C O 1
ATOM 2728 N N . ALA A 1 219 ? -49.50828 12.74031 -12.67458 1.000 38.77597 281 ALA C N 1
ATOM 2729 C CA . ALA A 1 219 ? -50.94950 12.99089 -12.64443 1.000 38.52903 281 ALA C CA 1
ATOM 2730 C C . ALA A 1 219 ? -51.51903 12.96119 -14.05731 1.000 40.41258 281 ALA C C 1
ATOM 2731 O O . ALA A 1 219 ? -51.01607 13.66852 -14.93703 1.000 42.57398 281 ALA C O 1
ATOM 2738 N N . PRO A 1 220 ? -52.54748 12.14612 -14.32696 1.000 40.18841 282 PRO C N 1
ATOM 2739 C CA . PRO A 1 220 ? -53.12629 12.12485 -15.68010 1.000 41.72163 282 PRO C CA 1
ATOM 2740 C C . PRO A 1 220 ? -54.14215 13.22152 -15.93816 1.000 42.65438 282 PRO C C 1
ATOM 2741 O O . PRO A 1 220 ? -54.61207 13.35767 -17.07548 1.000 45.24270 282 PRO C O 1
ATOM 2752 N N . SER A 1 221 ? -54.50597 13.99744 -14.92649 1.000 41.08962 283 SER C N 1
ATOM 2753 C CA . SER A 1 221 ? -55.56987 14.97703 -15.05761 1.000 40.77279 283 SER C CA 1
ATOM 2754 C C . SER A 1 221 ? -55.43108 15.97954 -13.93172 1.000 39.53050 283 SER C C 1
ATOM 2755 O O . SER A 1 221 ? -54.76155 15.69897 -12.92716 1.000 37.99677 283 SER C O 1
ATOM 2763 N N . PRO A 1 222 ? -56.09422 17.13547 -14.03644 1.000 39.08768 284 PRO C N 1
ATOM 2764 C CA . PRO A 1 222 ? -56.06965 18.09475 -12.91924 1.000 37.00794 284 PRO C CA 1
ATOM 2765 C C . PRO A 1 222 ? -56.71755 17.57068 -11.64465 1.000 36.19733 284 PRO C C 1
ATOM 2766 O O . PRO A 1 222 ? -56.46672 18.12888 -10.56437 1.000 35.31523 284 PRO C O 1
ATOM 2777 N N . GLN A 1 223 ? -57.53500 16.52032 -11.74035 1.000 34.58178 285 GLN C N 1
ATOM 2778 C CA . GLN A 1 223 ? -58.25041 15.98605 -10.58535 1.000 35.24696 285 GLN C CA 1
ATOM 2779 C C . GLN A 1 223 ? -57.41179 15.00247 -9.77574 1.000 34.67533 285 GLN C C 1
ATOM 2780 O O . GLN A 1 223 ? -57.67385 14.79952 -8.58662 1.000 33.02988 285 GLN C O 1
ATOM 2794 N N . ALA A 1 224 ? -56.43761 14.36157 -10.40525 1.000 35.74122 286 ALA C N 1
ATOM 2795 C CA . ALA A 1 224 ? -55.56800 13.43451 -9.69451 1.000 34.37543 286 ALA C CA 1
ATOM 2796 C C . ALA A 1 224 ? -54.75705 14.15709 -8.62872 1.000 33.56231 286 ALA C C 1
ATOM 2797 O O . ALA A 1 224 ? -54.28197 15.27919 -8.83557 1.000 32.40015 286 ALA C O 1
ATOM 2804 N N . GLY A 1 225 ? -54.60099 13.51503 -7.47541 1.000 33.17968 287 GLY C N 1
ATOM 2805 C CA . GLY A 1 225 ? -53.66666 14.03547 -6.49607 1.000 32.89559 287 GLY C CA 1
ATOM 2806 C C . GLY A 1 225 ? -52.26344 14.04493 -7.07683 1.000 32.13785 287 GLY C C 1
ATOM 2807 O O . GLY A 1 225 ? -51.86630 13.13638 -7.81085 1.000 32.26030 287 GLY C O 1
ATOM 2811 N N . ARG A 1 226 ? -51.52429 15.10675 -6.78884 1.000 31.70420 288 ARG C N 1
ATOM 2812 C CA . ARG A 1 226 ? -50.14615 15.15968 -7.23736 1.000 31.90151 288 ARG C CA 1
ATOM 2813 C C . ARG A 1 226 ? -49.27578 14.30374 -6.32795 1.000 29.36555 288 ARG C C 1
ATOM 2814 O O . ARG A 1 226 ? -49.53529 14.16886 -5.12619 1.000 30.56882 288 ARG C O 1
ATOM 2835 N N . SER A 1 227 ? -48.22489 13.74212 -6.91684 1.000 31.69969 289 SER C N 1
ATOM 2836 C CA . SER A 1 227 ? -47.20626 13.03223 -6.16414 1.000 32.69088 289 SER C CA 1
ATOM 2837 C C . SER A 1 227 ? -46.28295 14.02061 -5.45752 1.000 33.87362 289 SER C C 1
ATOM 2838 O O . SER A 1 227 ? -46.26649 15.21757 -5.75832 1.000 33.11296 289 SER C O 1
ATOM 2846 N N . LEU A 1 228 ? -45.49635 13.50223 -4.50873 1.000 34.57605 290 LEU C N 1
ATOM 2847 C CA . LEU A 1 228 ? -44.46606 14.33316 -3.90037 1.000 34.44898 290 LEU C CA 1
ATOM 2848 C C . LEU A 1 228 ? -43.54520 14.89459 -4.97192 1.000 33.84190 290 LEU C C 1
ATOM 2849 O O . LEU A 1 228 ? -43.17086 16.07176 -4.92818 1.000 32.55938 290 LEU C O 1
ATOM 2865 N N . GLN A 1 229 ? -43.18001 14.06902 -5.95374 1.000 34.08117 291 GLN C N 1
ATOM 2866 C CA . GLN A 1 229 ? -42.33003 14.53674 -7.03995 1.000 37.53479 291 GLN C CA 1
ATOM 2867 C C . GLN A 1 229 ? -42.97552 15.68445 -7.80913 1.000 36.68537 291 GLN C C 1
ATOM 2868 O O . GLN A 1 229 ? -42.26908 16.52565 -8.37772 1.000 35.37674 291 GLN C O 1
ATOM 2882 N N . GLU A 1 230 ? -44.30603 15.73516 -7.84213 1.000 35.28040 292 GLU C N 1
ATOM 2883 C CA . GLU A 1 230 ? -45.01782 16.82761 -8.48861 1.000 37.24423 292 GLU C CA 1
ATOM 2884 C C . GLU A 1 230 ? -45.36569 17.98254 -7.55064 1.000 35.33497 292 GLU C C 1
ATOM 2885 O O . GLU A 1 230 ? -46.05630 18.90796 -7.97652 1.000 35.84384 292 GLU C O 1
ATOM 2897 N N . GLY A 1 231 ? -44.90973 17.96239 -6.30426 1.000 34.60496 293 GLY C N 1
ATOM 2898 C CA . GLY A 1 231 ? -45.23463 19.01669 -5.36244 1.000 35.32906 293 GLY C CA 1
ATOM 2899 C C . GLY A 1 231 ? -46.42678 18.73342 -4.47085 1.000 33.25221 293 GLY C C 1
ATOM 2900 O O . GLY A 1 231 ? -46.76320 19.57228 -3.62800 1.000 32.03423 293 GLY C O 1
ATOM 2904 N N . ALA A 1 232 ? -47.07677 17.58938 -4.64044 1.000 31.03369 294 ALA C N 1
ATOM 2905 C CA . ALA A 1 232 ? -47.98481 17.00698 -3.66704 1.000 30.96337 294 ALA C CA 1
ATOM 2906 C C . ALA A 1 232 ? -49.29303 17.76112 -3.47788 1.000 29.20490 294 ALA C C 1
ATOM 2907 O O . ALA A 1 232 ? -50.01168 17.47961 -2.50402 1.000 31.10859 294 ALA C O 1
ATOM 2914 N N . GLU A 1 233 ? -49.62791 18.71195 -4.33066 1.000 30.76710 295 GLU C N 1
ATOM 2915 C CA . GLU A 1 233 ? -50.86969 19.43439 -4.09331 1.000 32.17075 295 GLU C CA 1
ATOM 2916 C C . GLU A 1 233 ? -52.06122 18.51585 -4.31822 1.000 32.58860 295 GLU C C 1
ATOM 2917 O O . GLU A 1 233 ? -52.00538 17.55389 -5.09144 1.000 33.43796 295 GLU C O 1
ATOM 2929 N N . GLY A 1 234 ? -53.14065 18.80095 -3.60195 1.000 32.36581 296 GLY C N 1
ATOM 2930 C CA . GLY A 1 234 ? -54.36960 18.08147 -3.84265 1.000 33.20375 296 GLY C CA 1
ATOM 2931 C C . GLY A 1 234 ? -54.86320 18.29404 -5.26031 1.000 33.60411 296 GLY C C 1
ATOM 2932 O O . GLY A 1 234 ? -54.60604 19.32179 -5.88413 1.000 32.81677 296 GLY C O 1
ATOM 2936 N N . GLY A 1 235 ? -55.57179 17.28887 -5.77156 1.000 33.45912 297 GLY C N 1
ATOM 2937 C CA . GLY A 1 235 ? -56.25922 17.44916 -7.03137 1.000 32.87763 297 GLY C CA 1
ATOM 2938 C C . GLY A 1 235 ? -57.45555 18.37355 -6.90018 1.000 33.30091 297 GLY C C 1
ATOM 2939 O O . GLY A 1 235 ? -58.04198 18.52812 -5.83072 1.000 34.08459 297 GLY C O 1
ATOM 2943 N N . GLN A 1 236 ? -57.79366 19.02692 -7.99991 1.000 34.72570 298 GLN C N 1
ATOM 2944 C CA . GLN A 1 236 ? -58.99927 19.84008 -8.04640 1.000 37.83502 298 GLN C CA 1
ATOM 2945 C C . GLN A 1 236 ? -60.21490 18.95614 -8.27182 1.000 37.03728 298 GLN C C 1
ATOM 2946 O O . GLN A 1 236 ? -60.11236 17.84212 -8.78366 1.000 34.92822 298 GLN C O 1
ATOM 2960 N N . GLY A 1 237 ? -61.38198 19.47036 -7.88934 1.000 39.07918 299 GLY C N 1
ATOM 2961 C CA . GLY A 1 237 ? -62.61718 18.79485 -8.23683 1.000 38.87986 299 GLY C CA 1
ATOM 2962 C C . GLY A 1 237 ? -62.81497 18.71665 -9.73723 1.000 37.84745 299 GLY C C 1
ATOM 2963 O O . GLY A 1 237 ? -62.29514 19.52705 -10.50508 1.000 38.87284 299 GLY C O 1
ATOM 2967 N N . CYS A 1 238 ? -63.59837 17.72776 -10.16360 1.000 38.63861 300 CYS C N 1
ATOM 2968 C CA . CYS A 1 238 ? -63.78085 17.49270 -11.58812 1.000 39.53130 300 CYS C CA 1
ATOM 2969 C C . CYS A 1 238 ? -64.51871 18.65734 -12.24071 1.000 41.58611 300 CYS C C 1
ATOM 2970 O O . CYS A 1 238 ? -65.38508 19.30322 -11.63918 1.000 41.36924 300 CYS C O 1
ATOM 2977 N N . SER A 1 239 ? -64.18893 18.91024 -13.50369 1.000 36.95982 301 SER C N 1
ATOM 2978 C CA . SER A 1 239 ? -64.81016 20.03568 -14.18850 1.000 41.42296 301 SER C CA 1
ATOM 2979 C C . SER A 1 239 ? -66.29523 19.79545 -14.44864 1.000 40.79190 301 SER C C 1
ATOM 2980 O O . SER A 1 239 ? -67.05966 20.75743 -14.53886 1.000 38.71716 301 SER C O 1
ATOM 2988 N N . GLU A 1 240 ? -66.72700 18.53150 -14.56890 1.000 42.07623 302 GLU C N 1
ATOM 2989 C CA . GLU A 1 240 ? -68.14511 18.28600 -14.84175 1.000 43.84673 302 GLU C CA 1
ATOM 2990 C C . GLU A 1 240 ? -69.01083 18.68409 -13.65737 1.000 38.99780 302 GLU C C 1
ATOM 2991 O O . GLU A 1 240 ? -70.14759 19.14227 -13.84093 1.000 38.14519 302 GLU C O 1
ATOM 3003 N N . ALA A 1 241 ? -68.49672 18.48895 -12.44191 1.000 36.89830 303 ALA C N 1
ATOM 3004 C CA . ALA A 1 241 ? -69.20297 18.89114 -11.23349 1.000 35.74494 303 ALA C CA 1
ATOM 3005 C C . ALA A 1 241 ? -69.19824 20.40654 -11.06389 1.000 35.95748 303 ALA C C 1
ATOM 3006 O O . ALA A 1 241 ? -70.20331 20.99550 -10.65316 1.000 34.86749 303 ALA C O 1
ATOM 3013 N N . TRP A 1 242 ? -68.06495 21.04849 -11.35189 1.000 36.78507 304 TRP C N 1
ATOM 3014 C CA . TRP A 1 242 ? -68.06348 22.50468 -11.42739 1.000 37.80542 304 TRP C CA 1
ATOM 3015 C C . TRP A 1 242 ? -69.07945 22.99629 -12.44576 1.000 38.20966 304 TRP C C 1
ATOM 3016 O O . TRP A 1 242 ? -69.79582 23.97417 -12.20213 1.000 38.24669 304 TRP C O 1
ATOM 3037 N N . ALA A 1 243 ? -69.15688 22.33603 -13.60669 1.000 38.44023 305 ALA C N 1
ATOM 3038 C CA . ALA A 1 243 ? -70.14262 22.73613 -14.59895 1.000 37.93099 305 ALA C CA 1
ATOM 3039 C C . ALA A 1 243 ? -71.57032 22.52782 -14.11639 1.000 36.61186 305 ALA C C 1
ATOM 3040 O O . ALA A 1 243 ? -72.47240 23.22019 -14.59581 1.000 36.05997 305 ALA C O 1
ATOM 3047 N N . THR A 1 244 ? -71.79630 21.60471 -13.18719 1.000 36.51898 306 THR C N 1
ATOM 3048 C CA . THR A 1 244 ? -73.14144 21.26540 -12.74863 1.000 37.52878 306 THR C CA 1
ATOM 3049 C C . THR A 1 244 ? -73.56388 22.12084 -11.57233 1.000 37.11434 306 THR C C 1
ATOM 3050 O O . THR A 1 244 ? -74.68387 22.65070 -11.55995 1.000 36.88053 306 THR C O 1
ATOM 3061 N N . LEU A 1 245 ? -72.66231 22.30535 -10.61279 1.000 35.86204 307 LEU C N 1
ATOM 3062 C CA . LEU A 1 245 ? -72.98931 22.94179 -9.35349 1.000 36.68322 307 LEU C CA 1
ATOM 3063 C C . LEU A 1 245 ? -72.19541 24.19701 -9.04759 1.000 37.62609 307 LEU C C 1
ATOM 3064 O O . LEU A 1 245 ? -72.40008 24.78790 -7.98433 1.000 39.51982 307 LEU C O 1
ATOM 3080 N N . GLY A 1 246 ? -71.28060 24.60623 -9.91823 1.000 37.24544 308 GLY C N 1
ATOM 3081 C CA . GLY A 1 246 ? -70.50362 25.80317 -9.64398 1.000 36.24019 308 GLY C CA 1
ATOM 3082 C C . GLY A 1 246 ? -69.44107 25.66249 -8.58193 1.000 35.69205 308 GLY C C 1
ATOM 3083 O O . GLY A 1 246 ? -68.90262 26.66834 -8.11067 1.000 34.61090 308 GLY C O 1
ATOM 3087 N N . TRP A 1 247 ? -69.10213 24.43732 -8.20326 1.000 33.95334 309 TRP C N 1
ATOM 3088 C CA . TRP A 1 247 ? -68.12576 24.18832 -7.15368 1.000 35.93470 309 TRP C CA 1
ATOM 3089 C C . TRP A 1 247 ? -67.88931 22.68324 -7.08477 1.000 34.88623 309 TRP C C 1
ATOM 3090 O O . TRP A 1 247 ? -68.78521 21.91141 -7.43521 1.000 33.64151 309 TRP C O 1
ATOM 3111 N N . ALA A 1 248 ? -66.69955 22.25468 -6.67077 1.000 35.12767 310 ALA C N 1
ATOM 3112 C CA . ALA A 1 248 ? -66.45096 20.85253 -6.35640 1.000 34.52851 310 ALA C CA 1
ATOM 3113 C C . ALA A 1 248 ? -65.34319 20.76715 -5.31532 1.000 35.20994 310 ALA C C 1
ATOM 3114 O O . ALA A 1 248 ? -64.45241 21.62256 -5.25995 1.000 34.33061 310 ALA C O 1
ATOM 3121 N N . ALA A 1 249 ? -65.42440 19.73956 -4.47310 1.000 35.16147 311 ALA C N 1
ATOM 3122 C CA . ALA A 1 249 ? -64.45170 19.57596 -3.40234 1.000 34.52072 311 ALA C CA 1
ATOM 3123 C C . ALA A 1 249 ? -63.11809 19.08008 -3.95026 1.000 32.65914 311 ALA C C 1
ATOM 3124 O O . ALA A 1 249 ? -63.05834 18.22580 -4.84057 1.000 32.12948 311 ALA C O 1
ATOM 3131 N N . ALA A 1 250 ? -62.03953 19.63537 -3.41305 1.000 32.08659 312 ALA C N 1
ATOM 3132 C CA . ALA A 1 250 ? -60.69158 19.29463 -3.82950 1.000 31.42358 312 ALA C CA 1
ATOM 3133 C C . ALA A 1 250 ? -60.05995 18.29678 -2.86485 1.000 29.91083 312 ALA C C 1
ATOM 3134 O O . ALA A 1 250 ? -60.48469 18.15568 -1.72039 1.000 30.95469 312 ALA C O 1
ATOM 3141 N N . GLY A 1 251 ? -59.00674 17.62323 -3.33936 1.000 30.27326 313 GLY C N 1
ATOM 3142 C CA . GLY A 1 251 ? -58.16633 16.85119 -2.45464 1.000 30.63461 313 GLY C CA 1
ATOM 3143 C C . GLY A 1 251 ? -57.28232 17.71573 -1.57044 1.000 32.26007 313 GLY C C 1
ATOM 3144 O O . GLY A 1 251 ? -57.03005 18.89187 -1.83640 1.000 33.77913 313 GLY C O 1
ATOM 3148 N N . GLY A 1 252 ? -56.78636 17.09972 -0.50019 1.000 32.32574 314 GLY C N 1
ATOM 3149 C CA . GLY A 1 252 ? -55.90940 17.78100 0.43120 1.000 32.89000 314 GLY C CA 1
ATOM 3150 C C . GLY A 1 252 ? -54.44793 17.68071 0.01572 1.000 30.84184 314 GLY C C 1
ATOM 3151 O O . GLY A 1 252 ? -54.01252 16.67869 -0.54153 1.000 31.60173 314 GLY C O 1
ATOM 3155 N N . PHE A 1 253 ? -53.70341 18.75056 0.29911 1.000 31.86620 315 PHE C N 1
ATOM 3156 C CA . PHE A 1 253 ? -52.24179 18.74221 0.23691 1.000 32.11386 315 PHE C CA 1
ATOM 3157 C C . PHE A 1 253 ? -51.68198 17.43802 0.79137 1.000 30.37003 315 PHE C C 1
ATOM 3158 O O . PHE A 1 253 ? -52.09846 16.96366 1.85394 1.000 30.68211 315 PHE C O 1
ATOM 3175 N N . GLY A 1 254 ? -50.70386 16.88585 0.07800 1.000 30.42832 316 GLY C N 1
ATOM 3176 C CA . GLY A 1 254 ? -50.23230 15.53489 0.32218 1.000 27.25813 316 GLY C CA 1
ATOM 3177 C C . GLY A 1 254 ? -50.82904 14.49320 -0.60187 1.000 28.68671 316 GLY C C 1
ATOM 3178 O O . GLY A 1 254 ? -50.87272 13.31388 -0.22958 1.000 28.98160 316 GLY C O 1
ATOM 3182 N N . GLY A 1 255 ? -51.31334 14.89621 -1.77404 1.000 30.19035 317 GLY C N 1
ATOM 3183 C CA . GLY A 1 255 ? -51.69419 13.96547 -2.81595 1.000 31.40328 317 GLY C CA 1
ATOM 3184 C C . GLY A 1 255 ? -53.12477 13.47016 -2.79510 1.000 29.27707 317 GLY C C 1
ATOM 3185 O O . GLY A 1 255 ? -53.42310 12.49439 -3.48531 1.000 28.79902 317 GLY C O 1
ATOM 3189 N N . GLY A 1 256 ? -54.01155 14.10480 -2.03543 1.000 29.19303 318 GLY C N 1
ATOM 3190 C CA . GLY A 1 256 ? -55.41882 13.71995 -2.08141 1.000 29.56954 318 GLY C CA 1
ATOM 3191 C C . GLY A 1 256 ? -56.03696 14.02830 -3.43836 1.000 30.65276 318 GLY C C 1
ATOM 3192 O O . GLY A 1 256 ? -55.76865 15.06163 -4.04937 1.000 31.91707 318 GLY C O 1
ATOM 3196 N N . GLY A 1 257 ? -56.87434 13.10898 -3.92134 1.000 30.45987 319 GLY C N 1
ATOM 3197 C CA . GLY A 1 257 ? -57.53038 13.27477 -5.19857 1.000 30.74076 319 GLY C CA 1
ATOM 3198 C C . GLY A 1 257 ? -58.77308 14.15640 -5.11045 1.000 29.90785 319 GLY C C 1
ATOM 3199 O O . GLY A 1 257 ? -59.45649 14.18945 -4.09658 1.000 31.06907 319 GLY C O 1
ATOM 3203 N N . GLY A 1 258 ? -59.04990 14.86528 -6.19653 1.000 31.73767 320 GLY C N 1
ATOM 3204 C CA . GLY A 1 258 ? -60.24154 15.69255 -6.24738 1.000 32.17103 320 GLY C CA 1
ATOM 3205 C C . GLY A 1 258 ? -61.50264 14.85632 -6.33460 1.000 33.88280 320 GLY C C 1
ATOM 3206 O O . GLY A 1 258 ? -61.51421 13.74230 -6.86440 1.000 35.13082 320 GLY C O 1
ATOM 3210 N N . ALA A 1 259 ? -62.58359 15.41201 -5.80438 1.000 33.34211 321 ALA C N 1
ATOM 3211 C CA . ALA A 1 259 ? -63.87836 14.75716 -5.88926 1.000 36.57467 321 ALA C CA 1
ATOM 3212 C C . ALA A 1 259 ? -64.54258 14.98437 -7.25084 1.000 37.21680 321 ALA C C 1
ATOM 3213 O O . ALA A 1 259 ? -64.15987 15.83589 -8.04583 1.000 37.69474 321 ALA C O 1
ATOM 3220 N N . CYS A 1 260 ? -65.59596 14.21196 -7.49003 1.000 38.49094 322 CYS C N 1
ATOM 3221 C CA . CYS A 1 260 ? -66.53054 14.33826 -8.60132 1.000 38.06231 322 CYS C CA 1
ATOM 3222 C C . CYS A 1 260 ? -67.81760 13.90522 -7.89997 1.000 37.55656 322 CYS C C 1
ATOM 3223 O O . CYS A 1 260 ? -68.25621 14.56161 -6.94204 1.000 37.46347 322 CYS C O 1
ATOM 3230 N N . THR A 1 261 ? -68.55305 12.99790 -8.50948 1.000 38.14909 323 THR C N 1
ATOM 3231 C CA . THR A 1 261 ? -69.60733 12.31898 -7.76394 1.000 38.79019 323 THR C CA 1
ATOM 3232 C C . THR A 1 261 ? -69.03634 11.24528 -6.84203 1.000 38.00474 323 THR C C 1
ATOM 3233 O O . THR A 1 261 ? -69.33958 11.21623 -5.64409 1.000 37.34627 323 THR C O 1
ATOM 3244 N N . ALA A 1 262 ? -68.24833 10.32936 -7.40157 1.000 38.20696 324 ALA C N 1
ATOM 3245 C CA . ALA A 1 262 ? -67.39562 9.46010 -6.60965 1.000 37.43748 324 ALA C CA 1
ATOM 3246 C C . ALA A 1 262 ? -66.35691 10.28687 -5.85677 1.000 36.32667 324 ALA C C 1
ATOM 3247 O O . ALA A 1 262 ? -66.05398 11.42994 -6.21469 1.000 34.59327 324 ALA C O 1
ATOM 3254 N N . GLY A 1 263 ? -65.79214 9.68177 -4.81137 1.000 36.12444 325 GLY C N 1
ATOM 3255 C CA . GLY A 1 263 ? -64.83821 10.36609 -3.95547 1.000 34.52342 325 GLY C CA 1
ATOM 3256 C C . GLY A 1 263 ? -63.39988 10.22550 -4.43000 1.000 32.71708 325 GLY C C 1
ATOM 3257 O O . GLY A 1 263 ? -63.03948 9.28445 -5.13395 1.000 35.71005 325 GLY C O 1
ATOM 3261 N N . GLY A 1 264 ? -62.57724 11.19726 -4.05162 1.000 31.87751 326 GLY C N 1
ATOM 3262 C CA . GLY A 1 264 ? -61.17950 11.17377 -4.44769 1.000 30.60137 326 GLY C CA 1
ATOM 3263 C C . GLY A 1 264 ? -60.36456 10.18580 -3.62736 1.000 29.54412 326 GLY C C 1
ATOM 3264 O O . GLY A 1 264 ? -60.68243 9.87898 -2.48248 1.000 32.24133 326 GLY C O 1
ATOM 3268 N N . GLY A 1 265 ? -59.29867 9.67963 -4.23902 1.000 31.75507 327 GLY C N 1
ATOM 3269 C CA . GLY A 1 265 ? -58.43592 8.73731 -3.55390 1.000 32.99076 327 GLY C CA 1
ATOM 3270 C C . GLY A 1 265 ? -57.49697 9.43381 -2.58459 1.000 33.07620 327 GLY C C 1
ATOM 3271 O O . GLY A 1 265 ? -57.15400 10.61277 -2.73628 1.000 30.03930 327 GLY C O 1
ATOM 3275 N N . GLY A 1 266 ? -57.08936 8.68830 -1.56346 1.000 33.02047 328 GLY C N 1
ATOM 3276 C CA . GLY A 1 266 ? -56.18549 9.23258 -0.57227 1.000 32.49581 328 GLY C CA 1
ATOM 3277 C C . GLY A 1 266 ? -54.74324 9.22117 -1.05836 1.000 30.20222 328 GLY C C 1
ATOM 3278 O O . GLY A 1 266 ? -54.32405 8.35046 -1.81483 1.000 31.37433 328 GLY C O 1
ATOM 3282 N N . GLY A 1 267 ? -53.98177 10.21283 -0.62985 1.000 29.84892 329 GLY C N 1
ATOM 3283 C CA . GLY A 1 267 ? -52.57218 10.23560 -0.96470 1.000 30.69476 329 GLY C CA 1
ATOM 3284 C C . GLY A 1 267 ? -51.80828 9.14765 -0.22895 1.000 29.48846 329 GLY C C 1
ATOM 3285 O O . GLY A 1 267 ? -52.27917 8.56016 0.74435 1.000 30.08454 329 GLY C O 1
ATOM 3289 N N . GLY A 1 268 ? -50.59914 8.87610 -0.70153 1.000 31.29045 330 GLY C N 1
ATOM 3290 C CA . GLY A 1 268 ? -49.75710 7.93107 0.00594 1.000 30.17046 330 GLY C CA 1
ATOM 3291 C C . GLY A 1 268 ? -48.42522 7.75963 -0.68337 1.000 29.79166 330 GLY C C 1
ATOM 3292 O O . GLY A 1 268 ? -48.04397 8.54473 -1.55540 1.000 30.22963 330 GLY C O 1
ATOM 3296 N N . TYR A 1 269 ? -47.70197 6.72036 -0.25520 1.000 30.24036 331 TYR C N 1
ATOM 3297 C CA . TYR A 1 269 ? -46.55298 6.27149 -1.03764 1.000 29.45613 331 TYR C CA 1
ATOM 3298 C C . TYR A 1 269 ? -47.00439 5.78452 -2.40187 1.000 30.84223 331 TYR C C 1
ATOM 3299 O O . TYR A 1 269 ? -46.36405 6.07167 -3.42091 1.000 29.80597 331 TYR C O 1
ATOM 3317 N N . ARG A 1 270 ? -48.09595 5.00782 -2.42685 1.000 31.90827 332 ARG C N 1
ATOM 3318 C CA . ARG A 1 270 ? -48.92253 4.79161 -3.60120 1.000 32.86382 332 ARG C CA 1
ATOM 3319 C C . ARG A 1 270 ? -50.26454 5.44145 -3.29606 1.000 30.46974 332 ARG C C 1
ATOM 3320 O O . ARG A 1 270 ? -50.73025 5.39518 -2.15379 1.000 30.35700 332 ARG C O 1
ATOM 3341 N N . GLY A 1 271 ? -50.86783 6.06872 -4.29492 1.000 31.48552 333 GLY C N 1
ATOM 3342 C CA . GLY A 1 271 ? -52.14086 6.72951 -4.07574 1.000 30.51961 333 GLY C CA 1
ATOM 3343 C C . GLY A 1 271 ? -53.30280 5.77095 -4.11082 1.000 31.70443 333 GLY C C 1
ATOM 3344 O O . GLY A 1 271 ? -53.23752 4.68232 -4.68230 1.000 32.28266 333 GLY C O 1
ATOM 3348 N N . GLY A 1 272 ? -54.40671 6.17799 -3.48069 1.000 31.87576 334 GLY C N 1
ATOM 3349 C CA . GLY A 1 272 ? -55.58128 5.32618 -3.44936 1.000 35.39527 334 GLY C CA 1
ATOM 3350 C C . GLY A 1 272 ? -56.39600 5.42813 -4.72487 1.000 36.24962 334 GLY C C 1
ATOM 3351 O O . GLY A 1 272 ? -56.45385 6.46818 -5.37258 1.000 36.07621 334 GLY C O 1
ATOM 3355 N N . ASP A 1 273 ? -57.02927 4.32068 -5.09914 1.000 36.21573 335 ASP C N 1
ATOM 3356 C CA . ASP A 1 273 ? -57.80959 4.33279 -6.32167 1.000 36.06249 335 ASP C CA 1
ATOM 3357 C C . ASP A 1 273 ? -59.09287 5.12697 -6.09990 1.000 37.41389 335 ASP C C 1
ATOM 3358 O O . ASP A 1 273 ? -59.70530 5.07614 -5.02697 1.000 36.81842 335 ASP C O 1
ATOM 3367 N N . ALA A 1 274 ? -59.48504 5.86760 -7.11972 1.000 38.61444 336 ALA C N 1
ATOM 3368 C CA . ALA A 1 274 ? -60.82559 6.41544 -7.22766 1.000 38.52401 336 ALA C CA 1
ATOM 3369 C C . ALA A 1 274 ? -61.56756 5.65344 -8.31693 1.000 40.90519 336 ALA C C 1
ATOM 3370 O O . ALA A 1 274 ? -60.97739 4.92455 -9.12569 1.000 41.08018 336 ALA C O 1
ATOM 3377 N N . SER A 1 275 ? -62.88064 5.83017 -8.32690 1.000 41.88620 337 SER C N 1
ATOM 3378 C CA . SER A 1 275 ? -63.70379 5.26243 -9.37695 1.000 44.18656 337 SER C CA 1
ATOM 3379 C C . SER A 1 275 ? -63.22776 5.72765 -10.74612 1.000 44.38456 337 SER C C 1
ATOM 3380 O O . SER A 1 275 ? -62.85686 6.89082 -10.93439 1.000 41.70976 337 SER C O 1
ATOM 3388 N N . GLU A 1 276 ? -63.24027 4.81480 -11.70509 1.000 46.30040 338 GLU C N 1
ATOM 3389 C CA . GLU A 1 276 ? -62.96351 5.16720 -13.09018 1.000 51.21886 338 GLU C CA 1
ATOM 3390 C C . GLU A 1 276 ? -64.21736 5.55205 -13.85364 1.000 52.28018 338 GLU C C 1
ATOM 3391 O O . GLU A 1 276 ? -64.12370 5.92418 -15.02921 1.000 54.93926 338 GLU C O 1
ATOM 3403 N N . THR A 1 277 ? -65.38663 5.47148 -13.22036 1.000 49.81894 339 THR C N 1
ATOM 3404 C CA . THR A 1 277 ? -66.64239 5.72737 -13.91155 1.000 50.68707 339 THR C CA 1
ATOM 3405 C C . THR A 1 277 ? -67.51067 6.72353 -13.15295 1.000 48.90965 339 THR C C 1
ATOM 3406 O O . THR A 1 277 ? -68.70873 6.83002 -13.43617 1.000 50.75061 339 THR C O 1
ATOM 3417 N N . ASP A 1 278 ? -66.93221 7.43331 -12.18355 1.000 46.33249 340 ASP C N 1
ATOM 3418 C CA . ASP A 1 278 ? -67.65027 8.39160 -11.34475 1.000 45.44013 340 ASP C CA 1
ATOM 3419 C C . ASP A 1 278 ? -68.92223 7.79107 -10.74400 1.000 47.06000 340 ASP C C 1
ATOM 3420 O O . ASP A 1 278 ? -69.96691 8.44548 -10.65351 1.000 47.17811 340 ASP C O 1
ATOM 3429 N N . ASN A 1 279 ? -68.81288 6.54127 -10.29914 1.000 47.21162 341 ASN C N 1
ATOM 3430 C CA . ASN A 1 279 ? -69.93663 5.82335 -9.71212 1.000 47.52917 341 ASN C CA 1
ATOM 3431 C C . ASN A 1 279 ? -70.46291 6.56243 -8.48574 1.000 46.44756 341 ASN C C 1
ATOM 3432 O O . ASN A 1 279 ? -69.69729 6.97600 -7.60584 1.000 43.30493 341 ASN C O 1
ATOM 3443 N N . LEU A 1 280 ? -71.78403 6.71999 -8.44109 1.000 47.33878 342 LEU C N 1
ATOM 3444 C CA . LEU A 1 280 ? -72.44388 7.51644 -7.41081 1.000 47.08366 342 LEU C CA 1
ATOM 3445 C C . LEU A 1 280 ? -72.10810 7.07415 -5.99435 1.000 44.82634 342 LEU C C 1
ATOM 3446 O O . LEU A 1 280 ? -72.22380 7.87148 -5.05532 1.000 44.31132 342 LEU C O 1
ATOM 3462 N N . TRP A 1 281 ? -71.75723 5.80179 -5.80974 1.000 43.72657 343 TRP C N 1
ATOM 3463 C CA . TRP A 1 281 ? -71.57689 5.22616 -4.48840 1.000 45.02805 343 TRP C CA 1
ATOM 3464 C C . TRP A 1 281 ? -70.13055 4.86382 -4.17515 1.000 44.46124 343 TRP C C 1
ATOM 3465 O O . TRP A 1 281 ? -69.86288 4.25147 -3.13106 1.000 45.69852 343 TRP C O 1
ATOM 3486 N N . ALA A 1 282 ? -69.19629 5.19278 -5.05341 1.000 41.65654 344 ALA C N 1
ATOM 3487 C CA . ALA A 1 282 ? -67.83884 4.66793 -4.93979 1.000 42.13874 344 ALA C CA 1
ATOM 3488 C C . ALA A 1 282 ? -66.99147 5.63588 -4.11912 1.000 38.72505 344 ALA C C 1
ATOM 3489 O O . ALA A 1 282 ? -66.50388 6.64938 -4.63308 1.000 37.08813 344 ALA C O 1
ATOM 3496 N N . ASP A 1 283 ? -66.81437 5.31727 -2.83772 1.000 38.52894 345 ASP C N 1
ATOM 3497 C CA . ASP A 1 283 ? -65.84121 6.03192 -2.02164 1.000 36.28791 345 ASP C CA 1
ATOM 3498 C C . ASP A 1 283 ? -64.45867 5.89159 -2.64586 1.000 36.60623 345 ASP C C 1
ATOM 3499 O O . ASP A 1 283 ? -64.11329 4.84555 -3.19994 1.000 36.06289 345 ASP C O 1
ATOM 3508 N N . GLY A 1 284 ? -63.63692 6.93063 -2.53875 1.000 33.66679 346 GLY C N 1
ATOM 3509 C CA . GLY A 1 284 ? -62.23284 6.75337 -2.84453 1.000 35.56980 346 GLY C CA 1
ATOM 3510 C C . GLY A 1 284 ? -61.58613 5.79696 -1.86159 1.000 35.59791 346 GLY C C 1
ATOM 3511 O O . GLY A 1 284 ? -62.01651 5.66171 -0.71503 1.000 36.01344 346 GLY C O 1
ATOM 3515 N N . GLU A 1 285 ? -60.56314 5.08744 -2.32949 1.000 36.61814 347 GLU C N 1
ATOM 3516 C CA . GLU A 1 285 ? -59.80125 4.20472 -1.45717 1.000 36.49943 347 GLU C CA 1
ATOM 3517 C C . GLU A 1 285 ? -58.66541 4.98793 -0.79905 1.000 33.97623 347 GLU C C 1
ATOM 3518 O O . GLU A 1 285 ? -58.21077 6.01956 -1.30083 1.000 31.11730 347 GLU C O 1
ATOM 3530 N N . ASP A 1 286 ? -58.20474 4.46953 0.33922 1.000 34.16071 348 ASP C N 1
ATOM 3531 C CA . ASP A 1 286 ? -57.11777 5.10202 1.07187 1.000 33.40928 348 ASP C CA 1
ATOM 3532 C C . ASP A 1 286 ? -55.78364 4.89066 0.34798 1.000 32.81476 348 ASP C C 1
ATOM 3533 O O . ASP A 1 286 ? -55.61629 3.97013 -0.46136 1.000 34.07026 348 ASP C O 1
ATOM 3542 N N . GLY A 1 287 ? -54.82205 5.74539 0.65736 1.000 32.03956 349 GLY C N 1
ATOM 3543 C CA . GLY A 1 287 ? -53.48221 5.58263 0.14079 1.000 30.47850 349 GLY C CA 1
ATOM 3544 C C . GLY A 1 287 ? -52.79166 4.38315 0.77122 1.000 29.30949 349 GLY C C 1
ATOM 3545 O O . GLY A 1 287 ? -53.31638 3.70300 1.65203 1.000 29.85560 349 GLY C O 1
ATOM 3549 N N . VAL A 1 288 ? -51.58310 4.12714 0.29278 1.000 29.55238 350 VAL C N 1
ATOM 3550 C CA . VAL A 1 288 ? -50.71873 3.07119 0.81280 1.000 29.73324 350 VAL C CA 1
ATOM 3551 C C . VAL A 1 288 ? -49.61830 3.72724 1.64111 1.000 29.30131 350 VAL C C 1
ATOM 3552 O O . VAL A 1 288 ? -48.93377 4.63917 1.15796 1.000 30.02016 350 VAL C O 1
ATOM 3565 N N . SER A 1 289 ? -49.45652 3.27981 2.88830 1.000 30.14156 351 SER C N 1
ATOM 3566 C CA . SER A 1 289 ? -48.44011 3.86194 3.76023 1.000 30.85935 351 SER C CA 1
ATOM 3567 C C . SER A 1 289 ? -47.07601 3.22605 3.47565 1.000 30.86241 351 SER C C 1
ATOM 3568 O O . SER A 1 289 ? -46.96720 2.21695 2.77033 1.000 30.51140 351 SER C O 1
ATOM 3576 N N . PHE A 1 290 ? -46.02681 3.82573 4.04314 1.000 29.23463 352 PHE C N 1
ATOM 3577 C CA . PHE A 1 290 ? -44.65710 3.36605 3.81894 1.000 29.81805 352 PHE C CA 1
ATOM 3578 C C . PHE A 1 290 ? -43.84179 3.47681 5.09964 1.000 29.52150 352 PHE C C 1
ATOM 3579 O O . PHE A 1 290 ? -43.88477 4.49858 5.78398 1.000 29.96039 352 PHE C O 1
ATOM 3596 N N . ILE A 1 291 ? -43.08507 2.42921 5.41511 1.000 30.04764 353 ILE C N 1
ATOM 3597 C CA . ILE A 1 291 ? -42.13679 2.46183 6.51409 1.000 31.56454 353 ILE C CA 1
ATOM 3598 C C . ILE A 1 291 ? -40.79691 1.97742 5.96329 1.000 33.86598 353 ILE C C 1
ATOM 3599 O O . ILE A 1 291 ? -40.70173 0.86268 5.43163 1.000 31.72604 353 ILE C O 1
ATOM 3615 N N . HIS A 1 292 ? -39.77501 2.81526 6.07450 1.000 33.06925 354 HIS C N 1
ATOM 3616 C CA . HIS A 1 292 ? -38.48463 2.46427 5.50239 1.000 32.78115 354 HIS C CA 1
ATOM 3617 C C . HIS A 1 292 ? -37.92375 1.21156 6.17562 1.000 29.89840 354 HIS C C 1
ATOM 3618 O O . HIS A 1 292 ? -37.98372 1.08290 7.40655 1.000 30.80654 354 HIS C O 1
ATOM 3632 N N . PRO A 1 293 ? -37.37316 0.27199 5.40104 1.000 29.49729 355 PRO C N 1
ATOM 3633 C CA . PRO A 1 293 ? -36.95995 -1.01593 5.97966 1.000 31.84715 355 PRO C CA 1
ATOM 3634 C C . PRO A 1 293 ? -35.69142 -0.96619 6.82463 1.000 33.17965 355 PRO C C 1
ATOM 3635 O O . PRO A 1 293 ? -35.32887 -1.99998 7.40089 1.000 32.91590 355 PRO C O 1
ATOM 3646 N N . SER A 1 294 ? -35.01718 0.18013 6.93141 1.000 33.69098 356 SER C N 1
ATOM 3647 C CA . SER A 1 294 ? -33.94787 0.32832 7.91317 1.000 34.65496 356 SER C CA 1
ATOM 3648 C C . SER A 1 294 ? -34.46838 0.62121 9.31739 1.000 34.38563 356 SER C C 1
ATOM 3649 O O . SER A 1 294 ? -33.71570 0.46918 10.28638 1.000 35.95980 356 SER C O 1
ATOM 3657 N N . SER A 1 295 ? -35.72760 1.02453 9.46702 1.000 32.52036 357 SER C N 1
ATOM 3658 C CA . SER A 1 295 ? -36.21403 1.45277 10.76380 1.000 32.54260 357 SER C CA 1
ATOM 3659 C C . SER A 1 295 ? -36.80857 0.28733 11.55363 1.000 35.95287 357 SER C C 1
ATOM 3660 O O . SER A 1 295 ? -37.00924 -0.82024 11.04358 1.000 39.19025 357 SER C O 1
ATOM 3668 N N . GLU A 1 296 ? -37.08387 0.55593 12.82516 1.000 46.55106 358 GLU C N 1
ATOM 3669 C CA . GLU A 1 296 ? -37.69065 -0.40038 13.74297 1.000 48.20670 358 GLU C CA 1
ATOM 3670 C C . GLU A 1 296 ? -39.16859 -0.04955 13.87953 1.000 45.15207 358 GLU C C 1
ATOM 3671 O O . GLU A 1 296 ? -39.50370 1.03462 14.36420 1.000 40.81759 358 GLU C O 1
ATOM 3683 N N . LEU A 1 297 ? -40.04047 -0.94225 13.41513 1.000 48.88083 359 LEU C N 1
ATOM 3684 C CA . LEU A 1 297 ? -41.47919 -0.73038 13.54111 1.000 48.02347 359 LEU C CA 1
ATOM 3685 C C . LEU A 1 297 ? -41.84667 -0.52705 15.00393 1.000 46.22101 359 LEU C C 1
ATOM 3686 O O . LEU A 1 297 ? -41.32259 -1.20821 15.88367 1.000 48.75577 359 LEU C O 1
ATOM 3702 N N . PHE A 1 298 ? -42.75749 0.40585 15.27790 1.000 42.78397 360 PHE C N 1
ATOM 3703 C CA . PHE A 1 298 ? -43.23561 0.57529 16.64236 1.000 42.46406 360 PHE C CA 1
ATOM 3704 C C . PHE A 1 298 ? -44.65607 0.05990 16.82648 1.000 44.42724 360 PHE C C 1
ATOM 3705 O O . PHE A 1 298 ? -44.87562 -0.87942 17.59117 1.000 47.97498 360 PHE C O 1
ATOM 3722 N N . LEU A 1 299 ? -45.62357 0.61305 16.11439 1.000 43.30244 361 LEU C N 1
ATOM 3723 C CA . LEU A 1 299 ? -46.99460 0.11837 16.15771 1.000 46.15915 361 LEU C CA 1
ATOM 3724 C C . LEU A 1 299 ? -47.45961 -0.03277 14.71862 1.000 46.26495 361 LEU C C 1
ATOM 3725 O O . LEU A 1 299 ? -47.05664 0.73444 13.84205 1.000 45.62967 361 LEU C O 1
ATOM 3741 N N . GLN A 1 300 ? -48.30713 -1.02165 14.47203 1.000 45.55912 362 GLN C N 1
ATOM 3742 C CA . GLN A 1 300 ? -48.75420 -1.22992 13.11185 1.000 44.38571 362 GLN C CA 1
ATOM 3743 C C . GLN A 1 300 ? -49.61344 -0.05421 12.65502 1.000 39.35969 362 GLN C C 1
ATOM 3744 O O . GLN A 1 300 ? -50.10672 0.72364 13.47193 1.000 37.97515 362 GLN C O 1
ATOM 3758 N N . PRO A 1 301 ? -49.78155 0.10490 11.34564 1.000 38.53781 363 PRO C N 1
ATOM 3759 C CA . PRO A 1 301 ? -50.60455 1.20646 10.83674 1.000 37.71346 363 PRO C CA 1
ATOM 3760 C C . PRO A 1 301 ? -52.02669 1.08167 11.35991 1.000 37.81287 363 PRO C C 1
ATOM 3761 O O . PRO A 1 301 ? -52.54942 -0.01673 11.51265 1.000 37.88597 363 PRO C O 1
ATOM 3772 N N . LEU A 1 302 ? -52.64760 2.21771 11.65662 1.000 36.90609 364 LEU C N 1
ATOM 3773 C CA . LEU A 1 302 ? -54.01498 2.19339 12.16757 1.000 37.55625 364 LEU C CA 1
ATOM 3774 C C . LEU A 1 302 ? -54.71302 3.48649 11.76817 1.000 34.74531 364 LEU C C 1
ATOM 3775 O O . LEU A 1 302 ? -54.17688 4.57277 11.98179 1.000 32.55438 364 LEU C O 1
ATOM 3791 N N . ALA A 1 303 ? -55.90381 3.36813 11.20209 1.000 36.83660 365 ALA C N 1
ATOM 3792 C CA . ALA A 1 303 ? -56.64442 4.54729 10.75898 1.000 37.44973 365 ALA C CA 1
ATOM 3793 C C . ALA A 1 303 ? -57.28212 5.22879 11.96587 1.000 37.95481 365 ALA C C 1
ATOM 3794 O O . ALA A 1 303 ? -58.27903 4.73832 12.49746 1.000 41.88038 365 ALA C O 1
ATOM 3801 N N . VAL A 1 304 ? -56.73300 6.37768 12.37985 1.000 36.79717 366 VAL C N 1
ATOM 3802 C CA . VAL A 1 304 ? -57.28930 7.08597 13.53189 1.000 38.75156 366 VAL C CA 1
ATOM 3803 C C . VAL A 1 304 ? -57.50562 8.59256 13.32000 1.000 38.08373 366 VAL C C 1
ATOM 3804 O O . VAL A 1 304 ? -58.16164 9.24346 14.13740 1.000 40.71372 366 VAL C O 1
ATOM 3817 N N . THR A 1 305 ? -56.97442 9.16596 12.25436 1.000 36.63214 367 THR C N 1
ATOM 3818 C CA . THR A 1 305 ? -56.98118 10.62882 12.13084 1.000 39.43843 367 THR C CA 1
ATOM 3819 C C . THR A 1 305 ? -58.32914 11.14481 11.63737 1.000 39.74209 367 THR C C 1
ATOM 3820 O O . THR A 1 305 ? -58.78949 10.73143 10.57574 1.000 39.51819 367 THR C O 1
ATOM 3831 N N . GLU A 1 306 ? -58.91320 12.11788 12.36211 1.000 42.39530 368 GLU C N 1
ATOM 3832 C CA . GLU A 1 306 ? -60.26027 12.61079 12.07678 1.000 44.63412 368 GLU C CA 1
ATOM 3833 C C . GLU A 1 306 ? -60.31860 13.78403 11.08705 1.000 40.55677 368 GLU C C 1
ATOM 3834 O O . GLU A 1 306 ? -61.35133 13.96788 10.42247 1.000 41.90962 368 GLU C O 1
ATOM 3846 N N . ASN A 1 307 ? -59.24138 14.55760 10.94494 1.000 37.77696 369 ASN C N 1
ATOM 3847 C CA . ASN A 1 307 ? -59.18827 15.86481 10.27326 1.000 37.25365 369 ASN C CA 1
ATOM 3848 C C . ASN A 1 307 ? -57.82017 15.91533 9.58300 1.000 33.59098 369 ASN C C 1
ATOM 3849 O O . ASN A 1 307 ? -57.55912 15.08103 8.71441 1.000 32.28431 369 ASN C O 1
ATOM 3860 N N . HIS A 1 308 ? -57.08767 17.00656 9.73067 1.000 32.19650 370 HIS C N 1
ATOM 3861 C CA . HIS A 1 308 ? -55.73571 17.08451 9.19897 1.000 30.62713 370 HIS C CA 1
ATOM 3862 C C . HIS A 1 308 ? -54.79850 16.03917 9.83177 1.000 33.67093 370 HIS C C 1
ATOM 3863 O O . HIS A 1 308 ? -55.00564 15.55043 10.95187 1.000 33.68340 370 HIS C O 1
ATOM 3877 N N . GLY A 1 309 ? -53.73838 15.72552 9.09859 1.000 30.86916 371 GLY C N 1
ATOM 3878 C CA . GLY A 1 309 ? -52.66843 14.91467 9.63676 1.000 32.26403 371 GLY C CA 1
ATOM 3879 C C . GLY A 1 309 ? -51.79061 15.69900 10.60095 1.000 30.67710 371 GLY C C 1
ATOM 3880 O O . GLY A 1 309 ? -52.05831 16.84267 10.97458 1.000 31.33353 371 GLY C O 1
ATOM 3884 N N . GLU A 1 310 ? -50.70448 15.04586 11.01045 1.000 29.68792 372 GLU C N 1
ATOM 3885 C CA . GLU A 1 310 ? -49.72032 15.62645 11.90742 1.000 31.86622 372 GLU C CA 1
ATOM 3886 C C . GLU A 1 310 ? -48.52090 14.68667 11.96843 1.000 31.02899 372 GLU C C 1
ATOM 3887 O O . GLU A 1 310 ? -48.57278 13.55279 11.48691 1.000 31.68687 372 GLU C O 1
ATOM 3899 N N . VAL A 1 311 ? -47.45080 15.17757 12.57501 1.000 33.13569 373 VAL C N 1
ATOM 3900 C CA . VAL A 1 311 ? -46.27996 14.37266 12.92706 1.000 31.46446 373 VAL C CA 1
ATOM 3901 C C . VAL A 1 311 ? -45.91101 14.71225 14.35556 1.000 32.48224 373 VAL C C 1
ATOM 3902 O O . VAL A 1 311 ? -45.92016 15.88342 14.74997 1.000 34.66293 373 VAL C O 1
ATOM 3915 N N . GLU A 1 312 ? -45.59679 13.68838 15.13562 1.000 30.73709 374 GLU C N 1
ATOM 3916 C CA . GLU A 1 312 ? -45.11237 13.84345 16.49445 1.000 32.26285 374 GLU C CA 1
ATOM 3917 C C . GLU A 1 312 ? -43.81425 13.05510 16.57744 1.000 33.96831 374 GLU C C 1
ATOM 3918 O O . GLU A 1 312 ? -43.78144 11.88101 16.19063 1.000 33.97520 374 GLU C O 1
ATOM 3930 N N . ILE A 1 313 ? -42.75482 13.71170 17.03426 1.000 33.74678 375 ILE C N 1
ATOM 3931 C CA . ILE A 1 313 ? -41.44184 13.09437 17.21224 1.000 35.37247 375 ILE C CA 1
ATOM 3932 C C . ILE A 1 313 ? -41.05973 13.18658 18.67563 1.000 37.31468 375 ILE C C 1
ATOM 3933 O O . ILE A 1 313 ? -41.26907 14.22437 19.31641 1.000 37.74053 375 ILE C O 1
ATOM 3949 N N . ARG A 1 314 ? -40.47010 12.10653 19.20378 1.000 36.21738 376 ARG C N 1
ATOM 3950 C CA . ARG A 1 314 ? -39.93588 12.11583 20.55197 1.000 38.79925 376 ARG C CA 1
ATOM 3951 C C . ARG A 1 314 ? -38.65934 11.28570 20.59719 1.000 40.64315 376 ARG C C 1
ATOM 3952 O O . ARG A 1 314 ? -38.44732 10.39047 19.77193 1.000 38.33452 376 ARG C O 1
ATOM 3973 N N . ARG A 1 315 ? -37.80399 11.62425 21.55417 1.000 43.33045 377 ARG C N 1
ATOM 3974 C CA . ARG A 1 315 ? -36.64136 10.80397 21.85292 1.000 47.78098 377 ARG C CA 1
ATOM 3975 C C . ARG A 1 315 ? -37.07856 9.42526 22.33310 1.000 49.37867 377 ARG C C 1
ATOM 3976 O O . ARG A 1 315 ? -38.05972 9.28150 23.06900 1.000 49.58483 377 ARG C O 1
ATOM 3997 N N . HIS A 1 316 ? -36.34015 8.40673 21.91737 1.000 51.19123 378 HIS C N 1
ATOM 3998 C CA . HIS A 1 316 ? -36.60548 7.03774 22.32379 1.000 55.05128 378 HIS C CA 1
ATOM 3999 C C . HIS A 1 316 ? -35.37469 6.51685 23.04874 1.000 60.70346 378 HIS C C 1
ATOM 4000 O O . HIS A 1 316 ? -34.27511 6.50574 22.48483 1.000 60.94701 378 HIS C O 1
ATOM 4014 N N . GLY A 1 317 ? -35.55816 6.11705 24.30296 1.000 66.38653 379 GLY C N 1
ATOM 4015 C CA . GLY A 1 317 ? -34.44988 5.74760 25.16137 1.000 72.98537 379 GLY C CA 1
ATOM 4016 C C . GLY A 1 317 ? -34.18563 4.26081 25.15316 1.000 75.91301 379 GLY C C 1
ATOM 4017 O O . GLY A 1 317 ? -34.63232 3.56550 24.24687 1.000 74.73851 379 GLY C O 1
ATOM 4021 N N . GLN B 2 3 ? -33.87569 11.53625 -19.77629 1.000 100.00883 3 GLN D N 1
ATOM 4022 C CA . GLN B 2 3 ? -32.78659 10.73310 -20.32452 1.000 97.70440 3 GLN D CA 1
ATOM 4023 C C . GLN B 2 3 ? -31.50098 11.55285 -20.47248 1.000 91.30000 3 GLN D C 1
ATOM 4024 O O . GLN B 2 3 ? -31.43971 12.49887 -21.25515 1.000 89.39854 3 GLN D O 1
ATOM 4037 N N . LEU B 2 4 ? -30.47194 11.18985 -19.71511 1.000 86.39964 4 LEU D N 1
ATOM 4038 C CA . LEU B 2 4 ? -29.21703 11.92590 -19.72279 1.000 79.49440 4 LEU D CA 1
ATOM 4039 C C . LEU B 2 4 ? -28.10998 11.08790 -20.34558 1.000 77.32862 4 LEU D C 1
ATOM 4040 O O . LEU B 2 4 ? -28.16371 9.85463 -20.33992 1.000 80.04573 4 LEU D O 1
ATOM 4055 N N . GLN B 2 5 ? -27.09989 11.77177 -20.88487 1.000 74.51276 5 GLN D N 1
ATOM 4056 C CA . GLN B 2 5 ? -25.89967 11.11114 -21.39844 1.000 73.47497 5 GLN D CA 1
ATOM 4057 C C . GLN B 2 5 ? -24.68964 11.94457 -20.99728 1.000 65.77906 5 GLN D C 1
ATOM 4058 O O . GLN B 2 5 ? -24.52158 13.06961 -21.47889 1.000 62.63578 5 GLN D O 1
ATOM 4072 N N . GLU B 2 6 ? -23.84659 11.38776 -20.13370 1.000 59.76968 6 GLU D N 1
ATOM 4073 C CA . GLU B 2 6 ? -22.64478 12.05025 -19.65530 1.000 52.72283 6 GLU D CA 1
ATOM 4074 C C . GLU B 2 6 ? -21.43612 11.59696 -20.46231 1.000 49.23450 6 GLU D C 1
ATOM 4075 O O . GLU B 2 6 ? -21.34396 10.44135 -20.88755 1.000 49.47793 6 GLU D O 1
ATOM 4087 N N . SER B 2 7 ? -20.50592 12.52116 -20.67603 1.000 45.88304 7 SER D N 1
ATOM 4088 C CA . SER B 2 7 ? -19.27001 12.19801 -21.36702 1.000 46.86098 7 SER D CA 1
ATOM 4089 C C . SER B 2 7 ? -18.16121 13.12192 -20.88847 1.000 45.08055 7 SER D C 1
ATOM 4090 O O . SER B 2 7 ? -18.38402 14.04394 -20.09897 1.000 43.46468 7 SER D O 1
ATOM 4098 N N . GLY B 2 8 ? -16.95155 12.84745 -21.36554 1.000 46.75901 8 GLY D N 1
ATOM 4099 C CA . GLY B 2 8 ? -15.80166 13.67548 -21.08662 1.000 47.49386 8 GLY D CA 1
ATOM 4100 C C . GLY B 2 8 ? -14.83666 13.11151 -20.07095 1.000 48.84785 8 GLY D C 1
ATOM 4101 O O . GLY B 2 8 ? -13.75248 13.67928 -19.89359 1.000 49.63973 8 GLY D O 1
ATOM 4105 N N . GLY B 2 9 ? -15.18735 12.02765 -19.39775 1.000 49.06269 9 GLY D N 1
ATOM 4106 C CA . GLY B 2 9 ? -14.29595 11.46459 -18.41244 1.000 48.19307 9 GLY D CA 1
ATOM 4107 C C . GLY B 2 9 ? -13.04081 10.89463 -19.03941 1.000 50.14458 9 GLY D C 1
ATOM 4108 O O . GLY B 2 9 ? -12.94070 10.69724 -20.24839 1.000 52.50741 9 GLY D O 1
ATOM 4112 N N . GLY B 2 10 ? -12.05087 10.65643 -18.18881 1.000 49.01843 10 GLY D N 1
ATOM 4113 C CA . GLY B 2 10 ? -10.88470 9.89897 -18.60572 1.000 51.53264 10 GLY D CA 1
ATOM 4114 C C . GLY B 2 10 ? -9.89113 9.76445 -17.47215 1.000 50.74515 10 GLY D C 1
ATOM 4115 O O . GLY B 2 10 ? -10.18034 10.09839 -16.31770 1.000 48.27682 10 GLY D O 1
ATOM 4119 N N . LEU B 2 11 ? -8.70378 9.27403 -17.82913 1.000 52.63501 11 LEU D N 1
ATOM 4120 C CA . LEU B 2 11 ? -7.59942 9.08057 -16.89715 1.000 52.98150 11 LEU D CA 1
ATOM 4121 C C . LEU B 2 11 ? -6.59744 10.22164 -17.04782 1.000 52.02415 11 LEU D C 1
ATOM 4122 O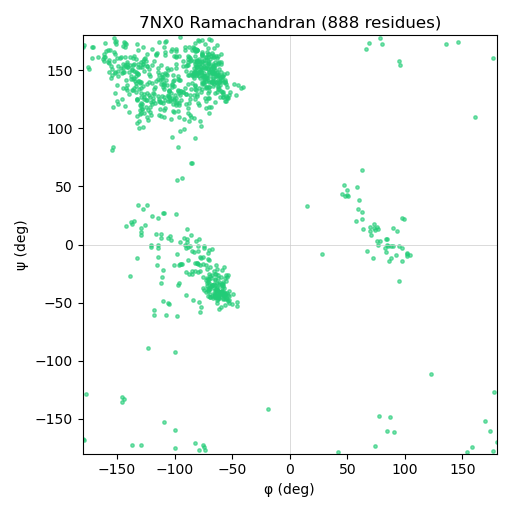 O . LEU B 2 11 ? -6.04537 10.42667 -18.13384 1.000 53.83901 11 LEU D O 1
ATOM 4138 N N . VAL B 2 12 ? -6.36348 10.95520 -15.96214 1.000 48.44948 12 VAL D N 1
ATOM 4139 C CA . VAL B 2 12 ? -5.43087 12.06949 -15.96552 1.000 49.53183 12 VAL D CA 1
ATOM 4140 C C . VAL B 2 12 ? -4.52047 11.95567 -14.75167 1.000 50.26328 12 VAL D C 1
ATOM 4141 O O . VAL B 2 12 ? -4.71861 11.12217 -13.86713 1.000 49.52992 12 VAL D O 1
ATOM 4154 N N . GLN B 2 13 ? -3.52343 12.83019 -14.71145 1.000 51.27618 13 GLN D N 1
ATOM 4155 C CA . GLN B 2 13 ? -2.60857 12.89382 -13.58488 1.000 52.46839 13 GLN D CA 1
ATOM 4156 C C . GLN B 2 13 ? -3.01030 14.01648 -12.64333 1.000 48.81095 13 GLN D C 1
ATOM 4157 O O . GLN B 2 13 ? -3.75891 14.93151 -13.00952 1.000 46.22416 13 GLN D O 1
ATOM 4171 N N . THR B 2 14 ? -2.49480 13.94177 -11.41504 1.000 49.31027 14 THR D N 1
ATOM 4172 C CA . THR B 2 14 ? -2.69810 15.03037 -10.46998 1.000 49.04379 14 THR D CA 1
ATOM 4173 C C . THR B 2 14 ? -2.36484 16.35382 -11.13770 1.000 48.15349 14 THR D C 1
ATOM 4174 O O . THR B 2 14 ? -1.37510 16.46809 -11.86268 1.000 49.81618 14 THR D O 1
ATOM 4185 N N . GLY B 2 15 ? -3.20032 17.35909 -10.88826 1.000 46.92307 15 GLY D N 1
ATOM 4186 C CA . GLY B 2 15 ? -3.05414 18.62780 -11.54855 1.000 46.90703 15 GLY D CA 1
ATOM 4187 C C . GLY B 2 15 ? -3.67410 18.69243 -12.92330 1.000 46.10918 15 GLY D C 1
ATOM 4188 O O . GLY B 2 15 ? -3.65219 19.76108 -13.54236 1.000 45.05756 15 GLY D O 1
ATOM 4192 N N . GLY B 2 16 ? -4.22512 17.59055 -13.41811 1.000 45.95935 16 GLY D N 1
ATOM 4193 C CA . GLY B 2 16 ? -4.77635 17.55945 -14.75244 1.000 46.30599 16 GLY D CA 1
ATOM 4194 C C . GLY B 2 16 ? -6.10679 18.29169 -14.84012 1.000 45.85943 16 GLY D C 1
ATOM 4195 O O . GLY B 2 16 ? -6.59435 18.91401 -13.89391 1.000 44.42768 16 GLY D O 1
ATOM 4199 N N . SER B 2 17 ? -6.71172 18.18396 -16.02296 1.000 47.13538 17 SER D N 1
ATOM 4200 C CA . SER B 2 17 ? -7.88711 18.96395 -16.38510 1.000 45.84489 17 SER D CA 1
ATOM 4201 C C . SER B 2 17 ? -8.74038 18.15846 -17.35590 1.000 45.06913 17 SER D C 1
ATOM 4202 O O . SER B 2 17 ? -8.21365 17.49633 -18.26170 1.000 47.59601 17 SER D O 1
ATOM 4210 N N . LEU B 2 18 ? -10.05465 18.18978 -17.12424 1.000 42.12197 18 LEU D N 1
ATOM 4211 C CA . LEU B 2 18 ? -11.03271 17.54807 -17.98742 1.000 41.71050 18 LEU D CA 1
ATOM 4212 C C . LEU B 2 18 ? -12.26482 18.43329 -18.09001 1.000 40.94858 18 LEU D C 1
ATOM 4213 O O . LEU B 2 18 ? -12.55471 19.21390 -17.18967 1.000 41.30288 18 LEU D O 1
ATOM 4229 N N . ARG B 2 19 ? -13.02993 18.25573 -19.16157 1.000 41.86689 19 ARG D N 1
ATOM 4230 C CA . ARG B 2 19 ? -14.31693 18.92268 -19.32426 1.000 40.97203 19 ARG D CA 1
ATOM 4231 C C . ARG B 2 19 ? -15.38963 17.86430 -19.51954 1.000 41.63757 19 ARG D C 1
ATOM 4232 O O . ARG B 2 19 ? -15.35871 17.12707 -20.50898 1.000 44.35955 19 ARG D O 1
ATOM 4253 N N . LEU B 2 20 ? -16.31785 17.77621 -18.57385 1.000 40.88688 20 LEU D N 1
ATOM 4254 C CA . LEU B 2 20 ? -17.42528 16.84544 -18.69102 1.000 40.24934 20 LEU D CA 1
ATOM 4255 C C . LEU B 2 20 ? -18.59887 17.51730 -19.38830 1.000 40.35845 20 LEU D C 1
ATOM 4256 O O . LEU B 2 20 ? -18.80762 18.72516 -19.26800 1.000 39.03133 20 LEU D O 1
ATOM 4272 N N . SER B 2 21 ? -19.36932 16.71414 -20.11107 1.000 41.84120 21 SER D N 1
ATOM 4273 C CA . SER B 2 21 ? -20.57254 17.16107 -20.79094 1.000 42.11768 21 SER D CA 1
ATOM 4274 C C . SER B 2 21 ? -21.73343 16.27299 -20.38969 1.000 43.36178 21 SER D C 1
ATOM 4275 O O . SER B 2 21 ? -21.55774 15.07328 -20.14344 1.000 44.53585 21 SER D O 1
ATOM 4283 N N . CYS B 2 22 ? -22.92720 16.86349 -20.37413 1.000 45.02032 22 CYS D N 1
ATOM 4284 C CA . CYS B 2 22 ? -24.16344 16.12495 -20.14660 1.000 47.36016 22 CYS D CA 1
ATOM 4285 C C . CYS B 2 22 ? -25.25625 16.78225 -20.97048 1.000 47.89500 22 CYS D C 1
ATOM 4286 O O . CYS B 2 22 ? -25.48377 17.98849 -20.83523 1.000 45.60803 22 CYS D O 1
ATOM 4293 N N . THR B 2 23 ? -25.92388 15.99803 -21.81323 1.000 49.73070 23 THR D N 1
ATOM 4294 C CA . THR B 2 23 ? -27.04982 16.46738 -22.60663 1.000 55.22249 23 THR D CA 1
ATOM 4295 C C . THR B 2 23 ? -28.33777 15.85263 -22.07424 1.000 60.24058 23 THR D C 1
ATOM 4296 O O . THR B 2 23 ? -28.39177 14.64523 -21.81913 1.000 61.06559 23 THR D O 1
ATOM 4307 N N . ALA B 2 24 ? -29.36524 16.68470 -21.92009 1.000 65.97892 24 ALA D N 1
ATOM 4308 C CA . ALA B 2 24 ? -30.66680 16.29552 -21.39620 1.000 73.52843 24 ALA D CA 1
ATOM 4309 C C . ALA B 2 24 ? -31.72961 16.41577 -22.48288 1.000 87.29166 24 ALA D C 1
ATOM 4310 O O . ALA B 2 24 ? -31.46503 16.88575 -23.59248 1.000 88.29223 24 ALA D O 1
ATOM 4317 N N . SER B 2 25 ? -32.94403 15.96564 -22.15812 1.000 101.51104 25 SER D N 1
ATOM 4318 C CA . SER B 2 25 ? -34.05551 15.99904 -23.10827 1.000 114.61924 25 SER D CA 1
ATOM 4319 C C . SER B 2 25 ? -35.36832 16.06590 -22.34292 1.000 118.48486 25 SER D C 1
ATOM 4320 O O . SER B 2 25 ? -35.69574 15.13622 -21.59824 1.000 121.30117 25 SER D O 1
ATOM 4328 N N . GLY B 2 26 ? -36.12398 17.14672 -22.54536 1.000 117.36360 26 GLY D N 1
ATOM 4329 C CA . GLY B 2 26 ? -37.34361 17.37156 -21.79291 1.000 116.83595 26 GLY D CA 1
ATOM 4330 C C . GLY B 2 26 ? -37.36734 18.67981 -21.02596 1.000 109.93637 26 GLY D C 1
ATOM 4331 O O . GLY B 2 26 ? -37.43677 19.75662 -21.62556 1.000 109.59958 26 GLY D O 1
ATOM 4335 N N . ARG B 2 27 ? -37.32303 18.58654 -19.69807 1.000 106.24531 27 ARG D N 1
ATOM 4336 C CA . ARG B 2 27 ? -37.38135 19.73894 -18.79582 1.000 102.36741 27 ARG D CA 1
ATOM 4337 C C . ARG B 2 27 ? -38.41400 20.77549 -19.22413 1.000 105.95918 27 ARG D C 1
ATOM 4338 O O . ARG B 2 27 ? -39.53238 20.79849 -18.71021 1.000 109.18135 27 ARG D O 1
ATOM 4359 N N . LEU B 2 32 ? -35.55168 23.52567 -13.65040 1.000 49.03767 32 LEU D N 1
ATOM 4360 C CA . LEU B 2 32 ? -34.95096 24.84425 -13.50519 1.000 48.58445 32 LEU D CA 1
ATOM 4361 C C . LEU B 2 32 ? -33.43683 24.81847 -13.30997 1.000 42.65446 32 LEU D C 1
ATOM 4362 O O . LEU B 2 32 ? -32.75196 25.78210 -13.63036 1.000 41.53806 32 LEU D O 1
ATOM 4378 N N . ALA B 2 33 ? -32.91518 23.73634 -12.73759 1.000 40.75545 33 ALA D N 1
ATOM 4379 C CA . ALA B 2 33 ? -31.49509 23.64173 -12.44033 1.000 37.44799 33 ALA D CA 1
ATOM 4380 C C . ALA B 2 33 ? -31.00053 22.25646 -12.82072 1.000 35.21193 33 ALA D C 1
ATOM 4381 O O . ALA B 2 33 ? -31.75721 21.28068 -12.78965 1.000 36.49004 33 ALA D O 1
ATOM 4388 N N . MET B 2 34 ? -29.73165 22.19353 -13.18388 1.000 34.72325 34 MET D N 1
ATOM 4389 C CA . MET B 2 34 ? -29.01462 20.95003 -13.43361 1.000 37.59413 34 MET D CA 1
ATOM 4390 C C . MET B 2 34 ? -27.84550 20.86487 -12.46251 1.000 38.23037 34 MET D C 1
ATOM 4391 O O . MET B 2 34 ? -27.31493 21.88962 -12.01175 1.000 37.01408 34 MET D O 1
ATOM 4405 N N . GLY B 2 35 ? -27.41359 19.64092 -12.17351 1.000 36.86031 35 GLY D N 1
ATOM 4406 C CA . GLY B 2 35 ? -26.30908 19.45331 -11.25714 1.000 35.71493 35 GLY D CA 1
ATOM 4407 C C . GLY B 2 35 ? -25.46372 18.24361 -11.59464 1.000 34.94216 35 GLY D C 1
ATOM 4408 O O . GLY B 2 35 ? -25.89228 17.32596 -12.30533 1.000 36.27022 35 GLY D O 1
ATOM 4412 N N . TRP B 2 36 ? -24.25018 18.26452 -11.06356 1.000 32.59512 36 TRP D N 1
ATOM 4413 C CA . TRP B 2 36 ? -23.31405 17.15400 -11.12464 1.000 33.25333 36 TRP D CA 1
ATOM 4414 C C . TRP B 2 36 ? -23.15745 16.56668 -9.73139 1.000 34.38896 36 TRP D C 1
ATOM 4415 O O . TRP B 2 36 ? -23.04078 17.31136 -8.74923 1.000 35.00318 36 TRP D O 1
ATOM 4436 N N . PHE B 2 37 ? -23.17374 15.23942 -9.66030 1.000 35.60612 37 PHE D N 1
ATOM 4437 C CA . PHE B 2 37 ? -22.87722 14.43567 -8.48847 1.000 35.89614 37 PHE D CA 1
ATOM 4438 C C . PHE B 2 37 ? -21.75039 13.49200 -8.88246 1.000 35.45017 37 PHE D C 1
ATOM 4439 O O . PHE B 2 37 ? -21.46325 13.32082 -10.06580 1.000 36.43688 37 PHE D O 1
ATOM 4456 N N . ARG B 2 38 ? -21.10471 12.89347 -7.89172 1.000 34.91948 38 ARG D N 1
ATOM 4457 C CA . ARG B 2 38 ? -20.04316 11.92946 -8.14754 1.000 37.04168 38 ARG D CA 1
ATOM 4458 C C . ARG B 2 38 ? -20.07801 10.86689 -7.06504 1.000 37.81956 38 ARG D C 1
ATOM 4459 O O . ARG B 2 38 ? -20.47702 11.12800 -5.92286 1.000 37.94923 38 ARG D O 1
ATOM 4480 N N . GLN B 2 39 ? -19.69826 9.64565 -7.44494 1.000 38.05500 39 GLN D N 1
ATOM 4481 C CA . GLN B 2 39 ? -19.62860 8.52867 -6.51691 1.000 39.78534 39 GLN D CA 1
ATOM 4482 C C . GLN B 2 39 ? -18.26746 7.87347 -6.69345 1.000 41.07960 39 GLN D C 1
ATOM 4483 O O . GLN B 2 39 ? -17.98160 7.31351 -7.75479 1.000 41.34554 39 GLN D O 1
ATOM 4497 N N . ALA B 2 40 ? -17.42891 7.98085 -5.66470 1.000 43.33125 40 ALA D N 1
ATOM 4498 C CA . ALA B 2 40 ? -16.11856 7.36388 -5.61231 1.000 47.37064 40 ALA D CA 1
ATOM 4499 C C . ALA B 2 40 ? -16.21777 5.95999 -5.04252 1.000 51.06409 40 ALA D C 1
ATOM 4500 O O . ALA B 2 40 ? -17.21767 5.60139 -4.39705 1.000 46.82723 40 ALA D O 1
ATOM 4507 N N . PRO B 2 41 ? -15.19102 5.14003 -5.26086 1.000 56.35610 41 PRO D N 1
ATOM 4508 C CA . PRO B 2 41 ? -15.20304 3.78480 -4.69992 1.000 59.72430 41 PRO D CA 1
ATOM 4509 C C . PRO B 2 41 ? -15.39716 3.83755 -3.19434 1.000 58.83275 41 PRO D C 1
ATOM 4510 O O . PRO B 2 41 ? -14.82212 4.68405 -2.50553 1.000 58.52722 41 PRO D O 1
ATOM 4521 N N . GLY B 2 42 ? -16.23705 2.93527 -2.69057 1.000 58.59880 42 GLY D N 1
ATOM 4522 C CA . GLY B 2 42 ? -16.44725 2.82298 -1.26201 1.000 59.18234 42 GLY D CA 1
ATOM 4523 C C . GLY B 2 42 ? -17.04656 4.03687 -0.59207 1.000 54.64984 42 GLY D C 1
ATOM 4524 O O . GLY B 2 42 ? -16.89532 4.18968 0.62232 1.000 56.87835 42 GLY D O 1
ATOM 4528 N N . LYS B 2 43 ? -17.73739 4.89597 -1.33556 1.000 50.96367 43 LYS D N 1
ATOM 4529 C CA . LYS B 2 43 ? -18.34470 6.08850 -0.76412 1.000 50.67040 43 LYS D CA 1
ATOM 4530 C C . LYS B 2 43 ? -19.72669 6.29548 -1.36776 1.000 50.09813 43 LYS D C 1
ATOM 4531 O O . LYS B 2 43 ? -20.04712 5.76014 -2.43008 1.000 49.11779 43 LYS D O 1
ATOM 4550 N N . GLU B 2 44 ? -20.53496 7.09521 -0.66973 1.000 50.95674 44 GLU D N 1
ATOM 4551 C CA . GLU B 2 44 ? -21.83201 7.51430 -1.17767 1.000 51.47104 44 GLU D CA 1
ATOM 4552 C C . GLU B 2 44 ? -21.69993 8.57675 -2.26625 1.000 46.10609 44 GLU D C 1
ATOM 4553 O O . GLU B 2 44 ? -20.74751 9.35511 -2.30038 1.000 42.99865 44 GLU D O 1
ATOM 4565 N N . ARG B 2 45 ? -22.69085 8.60990 -3.15184 1.000 44.90472 45 ARG D N 1
ATOM 4566 C CA . ARG B 2 45 ? -22.82398 9.70218 -4.10309 1.000 42.43440 45 ARG D CA 1
ATOM 4567 C C . ARG B 2 45 ? -22.88869 11.03553 -3.36145 1.000 39.60923 45 ARG D C 1
ATOM 4568 O O . ARG B 2 45 ? -23.50416 11.14083 -2.29511 1.000 41.32491 45 ARG D O 1
ATOM 4589 N N . GLU B 2 46 ? -22.24836 12.05653 -3.92750 1.000 36.72754 46 GLU D N 1
ATOM 4590 C CA . GLU B 2 46 ? -22.20612 13.35519 -3.28162 1.000 38.16635 46 GLU D CA 1
ATOM 4591 C C . GLU B 2 46 ? -22.32775 14.47695 -4.30767 1.000 35.29225 46 GLU D C 1
ATOM 4592 O O . GLU B 2 46 ? -21.97938 14.33269 -5.48287 1.000 34.38672 46 GLU D O 1
ATOM 4604 N N . PHE B 2 47 ? -22.85273 15.59145 -3.83552 1.000 33.50061 47 PHE D N 1
ATOM 4605 C CA . PHE B 2 47 ? -23.01328 16.77011 -4.67006 1.000 33.16895 47 PHE D CA 1
ATOM 4606 C C . PHE B 2 47 ? -21.66338 17.34250 -5.06694 1.000 33.33203 47 PHE D C 1
ATOM 4607 O O . PHE B 2 47 ? -20.72030 17.36070 -4.26607 1.000 34.49260 47 PHE D O 1
ATOM 4624 N N . VAL B 2 48 ? -21.57395 17.82097 -6.30383 1.000 33.55019 48 VAL D N 1
ATOM 4625 C CA . VAL B 2 48 ? -20.39343 18.49066 -6.82223 1.000 32.41844 48 VAL D CA 1
ATOM 4626 C C . VAL B 2 48 ? -20.68781 19.93184 -7.21669 1.000 30.69128 48 VAL D C 1
ATOM 4627 O O . VAL B 2 48 ? -20.02101 20.86475 -6.76279 1.000 31.36736 48 VAL D O 1
ATOM 4640 N N . ALA B 2 49 ? -21.67408 20.13233 -8.09999 1.000 31.57215 49 ALA D N 1
ATOM 4641 C CA . ALA B 2 49 ? -21.96430 21.46162 -8.63448 1.000 30.49783 49 ALA D CA 1
ATOM 4642 C C . ALA B 2 49 ? -23.39198 21.54274 -9.16102 1.000 31.01990 49 ALA D C 1
ATOM 4643 O O . ALA B 2 49 ? -23.98565 20.54050 -9.56266 1.000 32.30826 49 ALA D O 1
ATOM 4650 N N . ALA B 2 50 ? -23.90920 22.77136 -9.21805 1.000 31.90892 50 ALA D N 1
ATOM 4651 C CA . ALA B 2 50 ? -25.23970 23.03068 -9.74856 1.000 31.53489 50 ALA D CA 1
ATOM 4652 C C . ALA B 2 50 ? -25.25593 24.36598 -10.47596 1.000 32.72453 50 ALA D C 1
ATOM 4653 O O . ALA B 2 50 ? -24.42913 25.25508 -10.20488 1.000 30.96591 50 ALA D O 1
ATOM 4660 N N . ILE B 2 51 ? -26.19689 24.49623 -11.42114 1.000 33.91338 51 ILE D N 1
ATOM 4661 C CA . ILE B 2 51 ? -26.41174 25.75006 -12.14464 1.000 34.73895 51 ILE D CA 1
ATOM 4662 C C . ILE B 2 51 ? -27.86515 25.84848 -12.59623 1.000 34.89569 51 ILE D C 1
ATOM 4663 O O . ILE B 2 51 ? -28.49471 24.85293 -12.96407 1.000 33.60114 51 ILE D O 1
ATOM 4679 N N . SER B 2 52 ? -28.36301 27.07796 -12.63186 1.000 36.67911 52 SER D N 1
ATOM 4680 C CA . SER B 2 52 ? -29.68840 27.39075 -13.14831 1.000 38.36733 52 SER D CA 1
ATOM 4681 C C . SER B 2 52 ? -29.65656 27.69570 -14.64139 1.000 37.65489 52 SER D C 1
ATOM 4682 O O . SER B 2 52 ? -28.87643 28.53909 -15.10340 1.000 37.95912 52 SER D O 1
ATOM 4690 N N . TRP B 2 53 ? -30.53840 27.02730 -15.38468 1.000 38.64910 53 TRP D N 1
ATOM 4691 C CA . TRP B 2 53 ? -30.64322 27.26595 -16.81812 1.000 42.75070 53 TRP D CA 1
ATOM 4692 C C . TRP B 2 53 ? -30.92342 28.73687 -17.12857 1.000 44.42681 53 TRP D C 1
ATOM 4693 O O . TRP B 2 53 ? -30.37289 29.29817 -18.08385 1.000 45.35255 53 TRP D O 1
ATOM 4714 N N . SER B 2 54 ? -31.82297 29.36529 -16.36929 1.000 44.89001 54 SER D N 1
ATOM 4715 C CA . SER B 2 54 ? -32.23669 30.71980 -16.71613 1.000 47.20290 54 SER D CA 1
ATOM 4716 C C . SER B 2 54 ? -31.26107 31.75954 -16.17048 1.000 46.21956 54 SER D C 1
ATOM 4717 O O . SER B 2 54 ? -30.82896 32.65434 -16.89985 1.000 48.70386 54 SER D O 1
ATOM 4725 N N . THR B 2 55 ? -30.88845 31.64743 -14.89664 1.000 43.17657 55 THR D N 1
ATOM 4726 C CA . THR B 2 55 ? -30.12250 32.71630 -14.25710 1.000 41.63429 55 THR D CA 1
ATOM 4727 C C . THR B 2 55 ? -28.61610 32.49610 -14.28827 1.000 38.65777 55 THR D C 1
ATOM 4728 O O . THR B 2 55 ? -27.86387 33.44413 -14.04253 1.000 38.01114 55 THR D O 1
ATOM 4739 N N . GLY B 2 56 ? -28.16028 31.27458 -14.55265 1.000 37.78505 56 GLY D N 1
ATOM 4740 C CA . GLY B 2 56 ? -26.73740 30.98497 -14.54141 1.000 37.91959 56 GLY D CA 1
ATOM 4741 C C . GLY B 2 56 ? -26.09075 30.98536 -13.17745 1.000 35.43219 56 GLY D C 1
ATOM 4742 O O . GLY B 2 56 ? -24.86126 30.89269 -13.09505 1.000 36.67499 56 GLY D O 1
ATOM 4746 N N . ILE B 2 57 ? -26.87882 31.08491 -12.10664 1.000 33.11007 57 ILE D N 1
ATOM 4747 C CA . ILE B 2 57 ? -26.35053 31.06115 -10.74592 1.000 35.41951 57 ILE D CA 1
ATOM 4748 C C . ILE B 2 57 ? -25.86016 29.64887 -10.44727 1.000 34.30431 57 ILE D C 1
ATOM 4749 O O . ILE B 2 57 ? -26.53697 28.66387 -10.77119 1.000 31.44214 57 ILE D O 1
ATOM 4765 N N . THR B 2 58 ? -24.67687 29.54597 -9.84708 1.000 34.62766 58 THR D N 1
ATOM 4766 C CA . THR B 2 58 ? -24.00284 28.27621 -9.60745 1.000 33.96761 58 THR D CA 1
ATOM 4767 C C . THR B 2 58 ? -23.83629 27.99353 -8.11414 1.000 33.93619 58 THR D C 1
ATOM 4768 O O . THR B 2 58 ? -23.93999 28.88172 -7.27187 1.000 35.49742 58 THR D O 1
ATOM 4779 N N . ASP B 2 59 ? -23.54196 26.73218 -7.79458 1.000 34.59775 59 ASP D N 1
ATOM 4780 C CA . ASP B 2 59 ? -23.18698 26.31270 -6.44134 1.000 33.91693 59 ASP D CA 1
ATOM 4781 C C . ASP B 2 59 ? -22.22043 25.13771 -6.56663 1.000 31.02598 59 ASP D C 1
ATOM 4782 O O . ASP B 2 59 ? -22.22234 24.42679 -7.57501 1.000 31.66526 59 ASP D O 1
ATOM 4791 N N . TYR B 2 60 ? -21.37579 24.95771 -5.55020 1.000 32.24999 60 TYR D N 1
ATOM 4792 C CA . TYR B 2 60 ? -20.29822 23.96596 -5.58413 1.000 31.23750 60 TYR D CA 1
ATOM 4793 C C . TYR B 2 60 ? -20.10600 23.38194 -4.19614 1.000 31.85370 60 TYR D C 1
ATOM 4794 O O . TYR B 2 60 ? -20.29453 24.07314 -3.19426 1.000 32.09970 60 TYR D O 1
ATOM 4812 N N . SER B 2 61 ? -19.69127 22.11381 -4.13011 1.000 33.61956 61 SER D N 1
ATOM 4813 C CA . SER B 2 61 ? -19.24542 21.57698 -2.85255 1.000 34.34947 61 SER D CA 1
ATOM 4814 C C . SER B 2 61 ? -17.95959 22.26863 -2.41489 1.000 35.24103 61 SER D C 1
ATOM 4815 O O . SER B 2 61 ? -17.15565 22.70764 -3.24011 1.000 34.84623 61 SER D O 1
ATOM 4823 N N . ASP B 2 62 ? -17.75799 22.35792 -1.10156 1.000 36.94234 62 ASP D N 1
ATOM 4824 C CA . ASP B 2 62 ? -16.53881 22.97783 -0.60643 1.000 42.34017 62 ASP D CA 1
ATOM 4825 C C . ASP B 2 62 ? -15.30138 22.31873 -1.20875 1.000 42.88548 62 ASP D C 1
ATOM 4826 O O . ASP B 2 62 ? -14.27800 22.98332 -1.39825 1.000 43.98377 62 ASP D O 1
ATOM 4835 N N . SER B 2 63 ? -15.39281 21.03105 -1.56944 1.000 42.17236 63 SER D N 1
ATOM 4836 C CA . SER B 2 63 ? -14.21393 20.29999 -2.04343 1.000 44.67427 63 SER D CA 1
ATOM 4837 C C . SER B 2 63 ? -13.69693 20.79694 -3.38964 1.000 42.18080 63 SER D C 1
ATOM 4838 O O . SER B 2 63 ? -12.52705 20.57875 -3.71471 1.000 43.07110 63 SER D O 1
ATOM 4846 N N . VAL B 2 64 ? -14.55862 21.38358 -4.21717 1.000 38.12267 64 VAL D N 1
ATOM 4847 C CA . VAL B 2 64 ? -14.20584 21.68434 -5.59225 1.000 36.83916 64 VAL D CA 1
ATOM 4848 C C . VAL B 2 64 ? -14.15841 23.17617 -5.86790 1.000 37.76211 64 VAL D C 1
ATOM 4849 O O . VAL B 2 64 ? -13.81615 23.57546 -6.99300 1.000 35.63716 64 VAL D O 1
ATOM 4862 N N . LYS B 2 65 ? -14.43752 24.01001 -4.86832 1.000 39.78066 65 LYS D N 1
ATOM 4863 C CA . LYS B 2 65 ? -14.46676 25.45172 -5.08441 1.000 40.42414 65 LYS D CA 1
ATOM 4864 C C . LYS B 2 65 ? -13.11534 25.95647 -5.53996 1.000 39.86355 65 LYS D C 1
ATOM 4865 O O . LYS B 2 65 ? -12.07835 25.62044 -4.95781 1.000 40.47997 65 LYS D O 1
ATOM 4884 N N . GLY B 2 66 ? -13.13301 26.78672 -6.57812 1.000 39.66676 66 GLY D N 1
ATOM 4885 C CA . GLY B 2 66 ? -11.93074 27.32434 -7.15837 1.000 39.68765 66 GLY D CA 1
ATOM 4886 C C . GLY B 2 66 ? -11.29254 26.44910 -8.21122 1.000 39.26430 66 GLY D C 1
ATOM 4887 O O . GLY B 2 66 ? -10.42519 26.92392 -8.94976 1.000 41.53369 66 GLY D O 1
ATOM 4891 N N . ARG B 2 67 ? -11.69919 25.17912 -8.30160 1.000 38.37278 67 ARG D N 1
ATOM 4892 C CA . ARG B 2 67 ? -11.14667 24.23952 -9.26335 1.000 38.48944 67 ARG D CA 1
ATOM 4893 C C . ARG B 2 67 ? -12.13017 23.82756 -10.34785 1.000 37.49164 67 ARG D C 1
ATOM 4894 O O . ARG B 2 67 ? -11.71306 23.59510 -11.48115 1.000 37.28994 67 ARG D O 1
ATOM 4915 N N . PHE B 2 68 ? -13.42004 23.73675 -10.03284 1.000 36.42936 68 PHE D N 1
ATOM 4916 C CA . PHE B 2 68 ? -14.43223 23.31225 -10.98705 1.000 34.91295 68 PHE D CA 1
ATOM 4917 C C . PHE B 2 68 ? -15.32863 24.49760 -11.34211 1.000 35.25278 68 PHE D C 1
ATOM 4918 O O . PHE B 2 68 ? -15.60348 25.35971 -10.50346 1.000 36.01253 68 PHE D O 1
ATOM 4935 N N . THR B 2 69 ? -15.79562 24.52740 -12.59029 1.000 35.80188 69 THR D N 1
ATOM 4936 C CA . THR B 2 69 ? -16.73065 25.54467 -13.07130 1.000 35.57234 69 THR D CA 1
ATOM 4937 C C . THR B 2 69 ? -17.83962 24.83780 -13.82618 1.000 35.95784 69 THR D C 1
ATOM 4938 O O . THR B 2 69 ? -17.55823 24.08623 -14.76494 1.000 38.34272 69 THR D O 1
ATOM 4949 N N . MET B 2 70 ? -19.08767 25.08616 -13.43837 1.000 34.26354 70 MET D N 1
ATOM 4950 C CA . MET B 2 70 ? -20.22706 24.59029 -14.19692 1.000 34.83423 70 MET D CA 1
ATOM 4951 C C . MET B 2 70 ? -20.72271 25.65216 -15.16556 1.000 36.29242 70 MET D C 1
ATOM 4952 O O . MET B 2 70 ? -20.73707 26.84726 -14.84355 1.000 36.60140 70 MET D O 1
ATOM 4966 N N . SER B 2 71 ? -21.12416 25.21349 -16.35773 1.000 35.48590 71 SER D N 1
ATOM 4967 C CA . SER B 2 71 ? -21.69785 26.09226 -17.36612 1.000 36.99151 71 SER D CA 1
ATOM 4968 C C . SER B 2 71 ? -22.78452 25.33219 -18.11315 1.000 38.87942 71 SER D C 1
ATOM 4969 O O . SER B 2 71 ? -22.97450 24.12796 -17.92311 1.000 37.43154 71 SER D O 1
ATOM 4977 N N . ARG B 2 72 ? -23.49662 26.03390 -18.98732 1.000 39.52010 72 ARG D N 1
ATOM 4978 C CA . ARG B 2 72 ? -24.53050 25.36277 -19.75841 1.000 41.82722 72 ARG D CA 1
ATOM 4979 C C . ARG B 2 72 ? -24.74714 26.07946 -21.07781 1.000 43.13634 72 ARG D C 1
ATOM 4980 O O . ARG B 2 72 ? -24.28869 27.20588 -21.29358 1.000 43.40174 72 ARG D O 1
ATOM 5001 N N . ASP B 2 73 ? -25.44527 25.37666 -21.96738 1.000 44.08627 73 ASP D N 1
ATOM 5002 C CA . ASP B 2 73 ? -25.85547 25.85588 -23.28142 1.000 48.07069 73 ASP D CA 1
ATOM 5003 C C . ASP B 2 73 ? -27.34608 25.53688 -23.38460 1.000 51.48369 73 ASP D C 1
ATOM 5004 O O . ASP B 2 73 ? -27.72118 24.38455 -23.63460 1.000 50.84910 73 ASP D O 1
ATOM 5013 N N . ASN B 2 74 ? -28.18943 26.55054 -23.15889 1.000 53.63738 74 ASN D N 1
ATOM 5014 C CA . ASN B 2 74 ? -29.63465 26.34063 -23.19410 1.000 56.41094 74 ASN D CA 1
ATOM 5015 C C . ASN B 2 74 ? -30.08442 25.77634 -24.53286 1.000 59.12934 74 ASN D C 1
ATOM 5016 O O . ASN B 2 74 ? -30.94246 24.88792 -24.58360 1.000 60.12711 74 ASN D O 1
ATOM 5027 N N . ALA B 2 75 ? -29.53874 26.30324 -25.62958 1.000 61.09288 75 ALA D N 1
ATOM 5028 C CA . ALA B 2 75 ? -29.96557 25.86370 -26.95104 1.000 64.19928 75 ALA D CA 1
ATOM 5029 C C . ALA B 2 75 ? -29.69263 24.38005 -27.15199 1.000 65.12346 75 ALA D C 1
ATOM 5030 O O . ALA B 2 75 ? -30.51952 23.66046 -27.72786 1.000 67.49804 75 ALA D O 1
ATOM 5037 N N . LYS B 2 76 ? -28.53531 23.90600 -26.69380 1.000 61.93506 76 LYS D N 1
ATOM 5038 C CA . LYS B 2 76 ?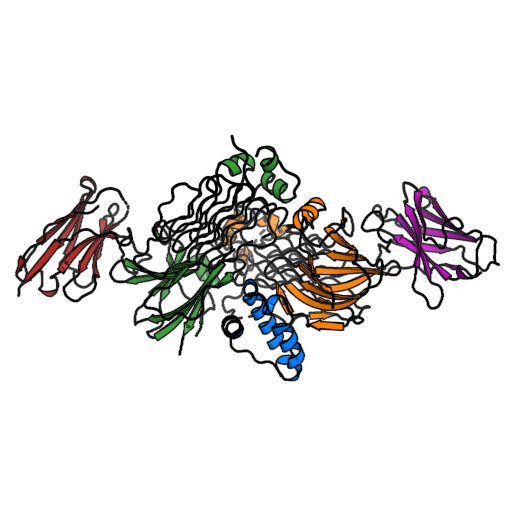 -28.14442 22.51422 -26.86140 1.000 60.75007 76 LYS D CA 1
ATOM 5039 C C . LYS B 2 76 ? -28.61472 21.62020 -25.72095 1.000 58.72053 76 LYS D C 1
ATOM 5040 O O . LYS B 2 76 ? -28.25055 20.43910 -25.69278 1.000 57.56289 76 LYS D O 1
ATOM 5059 N N . SER B 2 77 ? -29.38494 22.15721 -24.77262 1.000 57.69239 77 SER D N 1
ATOM 5060 C CA . SER B 2 77 ? -29.82103 21.41099 -23.58963 1.000 56.30250 77 SER D CA 1
ATOM 5061 C C . SER B 2 77 ? -28.66663 20.62824 -22.96673 1.000 52.25592 77 SER D C 1
ATOM 5062 O O . SER B 2 77 ? -28.81629 19.46989 -22.57786 1.000 52.71855 77 SER D O 1
ATOM 5070 N N . THR B 2 78 ? -27.50410 21.26956 -22.85956 1.000 48.08671 78 THR D N 1
ATOM 5071 C CA . THR B 2 78 ? -26.28066 20.61907 -22.41176 1.000 44.64110 78 THR D CA 1
ATOM 5072 C C . THR B 2 78 ? -25.63853 21.45171 -21.31239 1.000 40.96107 78 THR D C 1
ATOM 5073 O O . THR B 2 78 ? -25.62688 22.68752 -21.38095 1.000 41.13903 78 THR D O 1
ATOM 5084 N N . VAL B 2 79 ? -25.13342 20.76685 -20.29223 1.000 38.10124 79 VAL D N 1
ATOM 5085 C CA . VAL B 2 79 ? -24.38682 21.37114 -19.20322 1.000 36.81987 79 VAL D CA 1
ATOM 5086 C C . VAL B 2 79 ? -22.97909 20.78847 -19.21118 1.000 38.07095 79 VAL D C 1
ATOM 5087 O O . VAL B 2 79 ? -22.74069 19.68667 -19.71225 1.000 40.02007 79 VAL D O 1
ATOM 5100 N N . TYR B 2 80 ? -22.05207 21.53052 -18.61161 1.000 36.86601 80 TYR D N 1
ATOM 5101 C CA . TYR B 2 80 ? -20.63340 21.21381 -18.64154 1.000 37.97313 80 TYR D CA 1
ATOM 5102 C C . TYR B 2 80 ? -20.04396 21.34228 -17.24770 1.000 37.91174 80 TYR D C 1
ATOM 5103 O O . TYR B 2 80 ? -20.47695 22.17886 -16.44513 1.000 39.93426 80 TYR D O 1
ATOM 5121 N N . LEU B 2 81 ? -19.03491 20.52289 -16.96284 1.000 35.94399 81 LEU D N 1
ATOM 5122 C CA . LEU B 2 81 ? -18.23130 20.67857 -15.75542 1.000 34.43522 81 LEU D CA 1
ATOM 5123 C C . LEU B 2 81 ? -16.77177 20.80864 -16.17538 1.000 35.36746 81 LEU D C 1
ATOM 5124 O O . LEU B 2 81 ? -16.16511 19.83608 -16.63310 1.000 36.41263 81 LEU D O 1
ATOM 5140 N N . GLN B 2 82 ? -16.21217 21.99747 -16.02363 1.000 36.09240 82 GLN D N 1
ATOM 5141 C CA . GLN B 2 82 ? -14.80008 22.22799 -16.29963 1.000 38.56021 82 GLN D CA 1
ATOM 5142 C C . GLN B 2 82 ? -14.02923 21.93836 -15.01460 1.000 39.01216 82 GLN D C 1
ATOM 5143 O O . GLN B 2 82 ? -14.19607 22.63913 -14.01313 1.000 37.62288 82 GLN D O 1
ATOM 5157 N N . MET B 2 83 ? -13.21401 20.88487 -15.03996 1.000 39.62048 83 MET D N 1
ATOM 5158 C CA . MET B 2 83 ? -12.46684 20.41707 -13.87868 1.000 41.17486 83 MET D CA 1
ATOM 5159 C C . MET B 2 83 ? -10.98936 20.71660 -14.09534 1.000 43.60374 83 MET D C 1
ATOM 5160 O O . MET B 2 83 ? -10.37574 20.17325 -15.02105 1.000 45.39057 83 MET D O 1
ATOM 5174 N N . ASN B 2 84 ? -10.42321 21.58097 -13.26044 1.000 42.90199 84 ASN D N 1
ATOM 5175 C CA . ASN B 2 84 ? -8.99642 21.87876 -13.29995 1.000 43.84683 84 ASN D CA 1
ATOM 5176 C C . ASN B 2 84 ? -8.37259 21.51736 -11.95778 1.000 41.40452 84 ASN D C 1
ATOM 5177 O O . ASN B 2 84 ? -9.07061 21.25063 -10.97935 1.000 39.82467 84 ASN D O 1
ATOM 5188 N N . SER B 2 85 ? -7.03895 21.50727 -11.91363 1.000 41.25495 85 SER D N 1
ATOM 5189 C CA . SER B 2 85 ? -6.30167 21.20880 -10.68608 1.000 41.97085 85 SER D CA 1
ATOM 5190 C C . SER B 2 85 ? -6.83144 19.92925 -10.03323 1.000 40.50879 85 SER D C 1
ATOM 5191 O O . SER B 2 85 ? -7.10669 19.87160 -8.83273 1.000 39.12102 85 SER D O 1
ATOM 5199 N N . LEU B 2 86 ? -6.99454 18.90001 -10.85419 1.000 42.11809 86 LEU D N 1
ATOM 5200 C CA . LEU B 2 86 ? -7.60629 17.66192 -10.39173 1.000 41.49314 86 LEU D CA 1
ATOM 5201 C C . LEU B 2 86 ? -6.70488 16.94663 -9.39476 1.000 44.40010 86 LEU D C 1
ATOM 5202 O O . LEU B 2 86 ? -5.47292 17.01799 -9.46412 1.000 45.43245 86 LEU D O 1
ATOM 5218 N N . LYS B 2 87 ? -7.33764 16.24624 -8.45839 1.000 44.29461 87 LYS D N 1
ATOM 5219 C CA . LYS B 2 87 ? -6.65491 15.56055 -7.37664 1.000 46.84164 87 LYS D CA 1
ATOM 5220 C C . LYS B 2 87 ? -7.09604 14.10728 -7.33697 1.000 45.64637 87 LYS D C 1
ATOM 5221 O O . 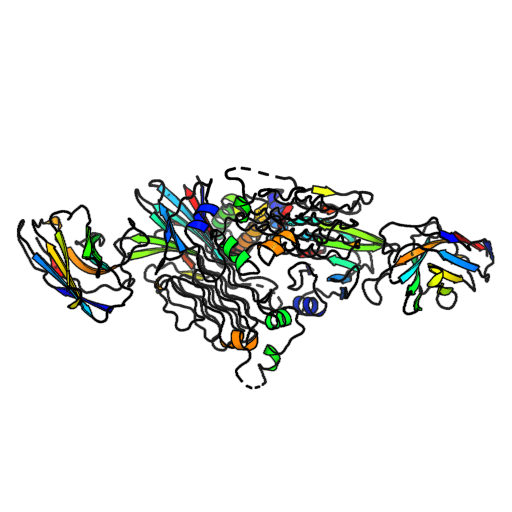LYS B 2 87 ? -8.19295 13.78010 -7.80154 1.000 44.43461 87 LYS D O 1
ATOM 5240 N N . PRO B 2 88 ? -6.26262 13.21327 -6.79138 1.000 48.94270 88 PRO D N 1
ATOM 5241 C CA . PRO B 2 88 ? -6.69126 11.80704 -6.67291 1.000 49.70737 88 PRO D CA 1
ATOM 5242 C C . PRO B 2 88 ? -8.07344 11.64428 -6.05245 1.000 48.51904 88 PRO D C 1
ATOM 5243 O O . PRO B 2 88 ? -8.86787 10.82354 -6.52788 1.000 47.28805 88 PRO D O 1
ATOM 5254 N N . GLU B 2 89 ? -8.38438 12.40236 -5.00015 1.000 48.51262 89 GLU D N 1
ATOM 5255 C CA . GLU B 2 89 ? -9.68330 12.28597 -4.35356 1.000 50.13557 89 GLU D CA 1
ATOM 5256 C C . GLU B 2 89 ? -10.84313 12.75951 -5.23147 1.000 47.06119 89 GLU D C 1
ATOM 5257 O O . GLU B 2 89 ? -11.99956 12.62350 -4.81302 1.000 46.70507 89 GLU D O 1
ATOM 5269 N N . ASP B 2 90 ? -10.58401 13.29718 -6.42196 1.000 44.18435 90 ASP D N 1
ATOM 5270 C CA . ASP B 2 90 ? -11.66533 13.57944 -7.36026 1.000 42.09189 90 ASP D CA 1
ATOM 5271 C C . ASP B 2 90 ? -12.03981 12.36693 -8.20140 1.000 40.34622 90 ASP D C 1
ATOM 5272 O O . ASP B 2 90 ? -12.99146 12.45168 -8.98440 1.000 38.85956 90 ASP D O 1
ATOM 5281 N N . THR B 2 91 ? -11.29930 11.25831 -8.07725 1.000 40.41975 91 THR D N 1
ATOM 5282 C CA . THR B 2 91 ? -11.62571 10.03433 -8.80002 1.000 40.78889 91 THR D CA 1
ATOM 5283 C C . THR B 2 91 ? -13.00771 9.54347 -8.41013 1.000 41.37377 91 THR D C 1
ATOM 5284 O O . THR B 2 91 ? -13.30873 9.37462 -7.22438 1.000 42.22793 91 THR D O 1
ATOM 5295 N N . ALA B 2 92 ? -13.84762 9.31666 -9.41448 1.000 41.69086 92 ALA D N 1
ATOM 5296 C CA . ALA B 2 92 ? -15.21503 8.88598 -9.18087 1.000 39.87632 92 ALA D CA 1
ATOM 5297 C C . ALA B 2 92 ? -15.91641 8.71134 -10.51898 1.000 39.37497 92 ALA D C 1
ATOM 5298 O O . ALA B 2 92 ? -15.42243 9.13183 -11.56435 1.000 39.21061 92 ALA D O 1
ATOM 5305 N N . VAL B 2 93 ? -17.09943 8.11961 -10.46624 1.000 39.08569 93 VAL D N 1
ATOM 5306 C CA . VAL B 2 93 ? -18.04557 8.22374 -11.55903 1.000 38.13341 93 VAL D CA 1
ATOM 5307 C C . VAL B 2 93 ? -18.85318 9.49316 -11.33676 1.000 36.53960 93 VAL D C 1
ATOM 5308 O O . VAL B 2 93 ? -19.39609 9.70182 -10.24508 1.000 36.26907 93 VAL D O 1
ATOM 5321 N N . TYR B 2 94 ? -18.92397 10.33609 -12.36080 1.000 36.52547 94 TYR D N 1
ATOM 5322 C CA . TYR B 2 94 ? -19.64345 11.60381 -12.29808 1.000 37.92281 94 TYR D CA 1
ATOM 5323 C C . TYR B 2 94 ? -20.98286 11.47832 -13.01079 1.000 38.93974 94 TYR D C 1
ATOM 5324 O O . TYR B 2 94 ? -21.06576 10.91626 -14.10988 1.000 39.09949 94 TYR D O 1
ATOM 5342 N N . TYR B 2 95 ? -22.02608 12.00672 -12.36840 1.000 38.48634 95 TYR D N 1
ATOM 5343 C CA . TYR B 2 95 ? -23.39890 11.85789 -12.81976 1.000 38.97283 95 TYR D CA 1
ATOM 5344 C C . TYR B 2 95 ? -24.10149 13.21191 -12.88601 1.000 38.51330 95 TYR D C 1
ATOM 5345 O O . TYR B 2 95 ? -23.96466 14.03975 -11.98434 1.000 38.44732 95 TYR D O 1
ATOM 5363 N N . CYS B 2 96 ? -24.89019 13.39552 -13.93233 1.000 38.21168 96 CYS D N 1
ATOM 5364 C CA . CYS B 2 96 ? -25.66716 14.59631 -14.19649 1.000 41.86438 96 CYS D CA 1
ATOM 5365 C C . CYS B 2 96 ? -27.12157 14.37129 -13.80737 1.000 39.48816 96 CYS D C 1
ATOM 5366 O O . CYS B 2 96 ? -27.63729 13.26193 -13.93189 1.000 40.42443 96 CYS D O 1
ATOM 5373 N N . ALA B 2 97 ? -27.77389 15.42380 -13.31320 1.000 37.85916 97 ALA D N 1
ATOM 5374 C CA . ALA B 2 97 ? -29.18794 15.30067 -12.97790 1.000 36.72025 97 ALA D CA 1
ATOM 5375 C C . ALA B 2 97 ? -29.87428 16.65949 -13.02607 1.000 37.43348 97 ALA D C 1
ATOM 5376 O O . ALA B 2 97 ? -29.23844 17.69475 -12.82986 1.000 36.37162 97 ALA D O 1
ATOM 5383 N N . ALA B 2 98 ? -31.18141 16.63895 -13.27964 1.000 36.57527 98 ALA D N 1
ATOM 5384 C CA . ALA B 2 98 ? -32.00860 17.79545 -12.94382 1.000 37.61340 98 ALA D CA 1
ATOM 5385 C C . ALA B 2 98 ? -32.10069 17.85431 -11.42483 1.000 35.78174 98 ALA D C 1
ATOM 5386 O O . ALA B 2 98 ? -32.31866 16.82517 -10.77277 1.000 36.69567 98 ALA D O 1
ATOM 5393 N N . VAL B 2 99 ? -31.86801 19.02821 -10.84906 1.000 34.41683 99 VAL D N 1
ATOM 5394 C CA . VAL B 2 99 ? -31.77434 19.14139 -9.40138 1.000 35.17942 99 VAL D CA 1
ATOM 5395 C C . VAL B 2 99 ? -32.71951 20.20747 -8.87412 1.000 38.91152 99 VAL D C 1
ATOM 5396 O O . VAL B 2 99 ? -33.13428 21.12164 -9.58656 1.000 40.82361 99 VAL D O 1
ATOM 5409 N N . ASP B 2 100 ? -33.01479 20.09282 -7.58503 1.000 39.26317 100 ASP D N 1
ATOM 5410 C CA . ASP B 2 100 ? -33.74896 21.09390 -6.83587 1.000 37.88237 100 ASP D CA 1
ATOM 5411 C C . ASP B 2 100 ? -33.16149 21.10005 -5.43568 1.000 37.04720 100 ASP D C 1
ATOM 5412 O O . ASP B 2 100 ? -32.32760 20.26053 -5.08316 1.000 34.77370 100 ASP D O 1
ATOM 5421 N N . ARG B 2 101 ? -33.57333 22.07960 -4.64762 1.000 37.73353 101 ARG D N 1
ATOM 5422 C CA . ARG B 2 101 ? -33.19439 22.17664 -3.25205 1.000 39.02135 101 ARG D CA 1
ATOM 5423 C C . ARG B 2 101 ? -34.35953 22.84997 -2.55422 1.000 37.23740 101 ARG D C 1
ATOM 5424 O O . ARG B 2 101 ? -35.02317 23.71343 -3.13335 1.000 38.13095 101 ARG D O 1
ATOM 5445 N N . HIS B 2 102 ? -34.60366 22.43606 -1.31710 1.000 35.37972 102 HIS D N 1
ATOM 5446 C CA . HIS B 2 102 ? -35.74588 22.92812 -0.55913 1.000 35.37837 102 HIS D CA 1
ATOM 5447 C C . HIS B 2 102 ? -35.64039 24.42442 -0.25433 1.000 36.69591 102 HIS D C 1
ATOM 5448 O O . HIS B 2 102 ? -36.62297 25.16157 -0.36813 1.000 38.03137 102 HIS D O 1
ATOM 5462 N N . SER B 2 103 ? -34.46687 24.87937 0.17597 1.000 36.46110 103 SER D N 1
ATOM 5463 C CA . SER B 2 103 ? -34.28800 26.24756 0.64685 1.000 37.44388 103 SER D CA 1
ATOM 5464 C C . SER B 2 103 ? -32.80199 26.57762 0.59286 1.000 39.58677 103 SER D C 1
ATOM 5465 O O . SER B 2 103 ? -31.96899 25.66477 0.51852 1.000 37.80134 103 SER D O 1
ATOM 5473 N N . PRO B 2 104 ? -32.43416 27.86360 0.60786 1.000 41.59670 104 PRO D N 1
ATOM 5474 C CA . PRO B 2 104 ? -31.00448 28.19837 0.57034 1.000 43.47246 104 PRO D CA 1
ATOM 5475 C C . PRO B 2 104 ? -30.25845 27.44649 1.65983 1.000 42.98374 104 PRO D C 1
ATOM 5476 O O . PRO B 2 104 ? -30.68337 27.41091 2.81611 1.000 42.81903 104 PRO D O 1
ATOM 5487 N N . GLY B 2 105 ? -29.15644 26.81105 1.28092 1.000 43.12594 105 GLY D N 1
ATOM 5488 C CA . GLY B 2 105 ? -28.34829 26.07679 2.22831 1.000 43.81969 105 GLY D CA 1
ATOM 5489 C C . GLY B 2 105 ? -28.74464 24.63247 2.46069 1.000 42.99905 105 GLY D C 1
ATOM 5490 O O . GLY B 2 105 ? -27.97602 23.90213 3.09231 1.000 43.24317 105 GLY D O 1
ATOM 5494 N N . SER B 2 106 ? -29.91449 24.19355 1.99139 1.000 40.25407 106 SER D N 1
ATOM 5495 C CA . SER B 2 106 ? -30.28129 22.79280 2.14908 1.000 38.27778 106 SER D CA 1
ATOM 5496 C C . SER B 2 106 ? -29.65915 21.96001 1.02851 1.000 37.23648 106 SER D C 1
ATOM 5497 O O . SER B 2 106 ? -29.12415 22.47985 0.05149 1.000 36.58214 106 SER D O 1
ATOM 5505 N N . ALA B 2 107 ? -29.73457 20.63794 1.16531 1.000 38.16767 107 ALA D N 1
ATOM 5506 C CA . ALA B 2 107 ? -28.99139 19.77927 0.25146 1.000 35.84437 107 ALA D CA 1
ATOM 5507 C C . ALA B 2 107 ? -29.64159 19.71256 -1.12565 1.000 35.39631 107 ALA D C 1
ATOM 5508 O O . ALA B 2 107 ? -30.86525 19.62161 -1.25956 1.000 37.78697 107 ALA D O 1
ATOM 5515 N N . TRP B 2 108 ? -28.80676 19.74489 -2.15695 1.000 32.87583 108 TRP D N 1
ATOM 5516 C CA . TRP B 2 108 ? -29.28036 19.53333 -3.51316 1.000 32.79845 108 TRP D CA 1
ATOM 5517 C C . TRP B 2 108 ? -29.64662 18.07436 -3.70693 1.000 34.02484 108 TRP D C 1
ATOM 5518 O O . TRP B 2 108 ? -28.99225 17.18703 -3.15725 1.000 34.46477 108 TRP D O 1
ATOM 5539 N N . TYR B 2 109 ? -30.67008 17.81550 -4.51591 1.000 34.17117 109 TYR D N 1
ATOM 5540 C CA . TYR B 2 109 ? -31.04569 16.44097 -4.80811 1.000 34.55065 109 TYR D CA 1
ATOM 5541 C C . TYR B 2 109 ? -31.57447 16.32181 -6.22978 1.000 34.64518 109 TYR D C 1
ATOM 5542 O O . TYR B 2 109 ? -31.95341 17.30406 -6.87093 1.000 32.90972 109 TYR D O 1
ATOM 5560 N N . ASN B 2 110 ? -31.57453 15.08570 -6.71679 1.000 32.83959 110 ASN D N 1
ATOM 5561 C CA . ASN B 2 110 ? -32.09689 14.76723 -8.03276 1.000 34.53589 110 ASN D CA 1
ATOM 5562 C C . ASN B 2 110 ? -33.61884 14.90794 -8.03851 1.000 36.16268 110 ASN D C 1
ATOM 5563 O O . ASN B 2 110 ? -34.32303 14.19321 -7.31923 1.000 37.52611 110 ASN D O 1
ATOM 5574 N N . ARG B 2 111 ? -34.11604 15.82111 -8.86264 1.000 38.16153 111 ARG D N 1
ATOM 5575 C CA . ARG B 2 111 ? -35.53948 16.12767 -8.90698 1.000 41.36114 111 ARG D CA 1
ATOM 5576 C C . ARG B 2 111 ? -36.36274 15.02323 -9.55489 1.000 40.44826 111 ARG D C 1
ATOM 5577 O O . ARG B 2 111 ? -37.58088 14.96997 -9.33927 1.000 40.93591 111 ARG D O 1
ATOM 5598 N N . ASN B 2 112 ? -35.73982 14.16419 -10.35359 1.000 40.01241 112 ASN D N 1
ATOM 5599 C CA . ASN B 2 112 ? -36.40870 13.02555 -10.97416 1.000 43.82739 112 ASN D CA 1
ATOM 5600 C C . ASN B 2 112 ? -35.99015 11.81189 -10.15271 1.000 43.44305 112 ASN D C 1
ATOM 5601 O O . ASN B 2 112 ? -34.95961 11.18971 -10.41496 1.000 42.93954 112 ASN D O 1
ATOM 5612 N N . PHE B 2 113 ? -36.79519 11.48297 -9.14603 1.000 44.44568 113 PHE D N 1
ATOM 5613 C CA . PHE B 2 113 ? -36.34059 10.60274 -8.07528 1.000 43.28454 113 PHE D CA 1
ATOM 5614 C C . PHE B 2 113 ? -35.82662 9.28447 -8.64947 1.000 44.72296 113 PHE D C 1
ATOM 5615 O O . PHE B 2 113 ? -36.53827 8.60087 -9.38908 1.000 47.86226 113 PHE D O 1
ATOM 5632 N N . GLY B 2 114 ? -34.57862 8.94975 -8.32714 1.000 44.54411 114 GLY D N 1
ATOM 5633 C CA . GLY B 2 114 ? -34.00389 7.66072 -8.66150 1.000 48.37915 114 GLY D CA 1
ATOM 5634 C C . GLY B 2 114 ? -33.55236 7.49124 -10.09449 1.000 50.26644 114 GLY D C 1
ATOM 5635 O O . GLY B 2 114 ? -33.10208 6.39365 -10.44910 1.000 52.57779 114 GLY D O 1
ATOM 5639 N N . SER B 2 115 ? -33.65650 8.52731 -10.92539 1.000 48.85591 115 SER D N 1
ATOM 5640 C CA . SER B 2 115 ? -33.38148 8.43654 -12.35437 1.000 50.80457 115 SER D CA 1
ATOM 5641 C C . SER B 2 115 ? -31.96022 8.91911 -12.60031 1.000 47.49339 115 SER D C 1
ATOM 5642 O O . SER B 2 115 ? -31.64913 10.09667 -12.39626 1.000 44.93360 115 SER D O 1
ATOM 5650 N N . TRP B 2 116 ? -31.09689 8.02000 -13.04569 1.000 47.07186 116 TRP D N 1
ATOM 5651 C CA . TRP B 2 116 ? -29.70950 8.39407 -13.26073 1.000 46.67588 116 TRP D CA 1
ATOM 5652 C C . TRP B 2 116 ? -29.21894 7.84021 -14.58473 1.000 48.85224 116 TRP D C 1
ATOM 5653 O O . TRP B 2 116 ? -29.66242 6.78473 -15.03785 1.000 50.94122 116 TRP D O 1
ATOM 5674 N N . GLY B 2 117 ? -28.28793 8.56944 -15.19758 1.000 47.87143 117 GLY D N 1
ATOM 5675 C CA . GLY B 2 117 ? -27.57251 8.07031 -16.34736 1.000 49.38461 117 GLY D CA 1
ATOM 5676 C C . GLY B 2 117 ? -26.47350 7.11300 -15.93651 1.000 50.77404 117 GLY D C 1
ATOM 5677 O O . GLY B 2 117 ? -26.29553 6.78303 -14.76360 1.000 50.15897 117 GLY D O 1
ATOM 5681 N N . GLN B 2 118 ? -25.72633 6.65160 -16.94295 1.000 51.39320 118 GLN D N 1
ATOM 5682 C CA . GLN B 2 118 ? -24.62096 5.73253 -16.70619 1.000 53.12836 118 GLN D CA 1
ATOM 5683 C C . GLN B 2 118 ? -23.39964 6.42313 -16.11096 1.000 49.10684 118 GLN D C 1
ATOM 5684 O O . GLN B 2 118 ? -22.50723 5.73911 -15.59473 1.000 50.34113 118 GLN D O 1
ATOM 5698 N N . GLY B 2 119 ? -23.32522 7.74511 -16.19430 1.000 44.22679 119 GLY D N 1
ATOM 5699 C CA . GLY B 2 119 ? -22.19368 8.47580 -15.65430 1.000 42.42324 119 GLY D CA 1
ATOM 5700 C C . GLY B 2 119 ? -20.97516 8.42871 -16.55383 1.000 43.47543 119 GLY D C 1
ATOM 5701 O O . GLY B 2 119 ? -20.95200 7.79371 -17.60700 1.000 46.38479 119 GLY D O 1
ATOM 5705 N N . THR B 2 120 ? -19.92515 9.12584 -16.11549 1.000 41.96381 120 THR D N 1
ATOM 5706 C CA . THR B 2 120 ? -18.65375 9.12359 -16.82788 1.000 42.87297 120 THR D CA 1
ATOM 5707 C C . THR B 2 120 ? -17.52491 9.00013 -15.81469 1.000 42.27752 120 THR D C 1
ATOM 5708 O O . THR B 2 120 ? -17.52748 9.68013 -14.78535 1.000 39.92781 120 THR D O 1
ATOM 5719 N N . GLN B 2 121 ? -16.58567 8.09849 -16.09691 1.000 44.04633 121 GLN D N 1
ATOM 5720 C CA . GLN B 2 121 ? -15.50816 7.79032 -15.17094 1.000 43.95661 121 GLN D CA 1
ATOM 5721 C C . GLN B 2 121 ? -14.41294 8.84184 -15.25798 1.000 42.38797 121 GLN D C 1
ATOM 5722 O O . GLN B 2 121 ? -13.94067 9.17103 -16.34721 1.000 45.24654 121 GLN D O 1
ATOM 5736 N N . VAL B 2 122 ? -14.01754 9.36419 -14.10118 1.000 41.29321 122 VAL D N 1
ATOM 5737 C CA . VAL B 2 122 ? -12.88031 10.26650 -13.95873 1.000 41.92635 122 VAL D CA 1
ATOM 5738 C C . VAL B 2 122 ? -11.88998 9.57795 -13.03677 1.000 42.22741 122 VAL D C 1
ATOM 5739 O O . VAL B 2 122 ? -12.25631 9.15363 -11.93406 1.000 42.00821 122 VAL D O 1
ATOM 5752 N N . THR B 2 123 ? -10.64910 9.43848 -13.49146 1.000 43.16923 123 THR D N 1
ATOM 5753 C CA . THR B 2 123 ? -9.60852 8.83281 -12.67691 1.000 43.44723 123 THR D CA 1
ATOM 5754 C C . THR B 2 123 ? -8.39531 9.74322 -12.66401 1.000 45.41656 123 THR D C 1
ATOM 5755 O O . THR B 2 123 ? -7.88292 10.12086 -13.72109 1.000 46.10396 123 THR D O 1
ATOM 5766 N N . VAL B 2 124 ? -7.93248 10.07504 -11.46609 1.000 47.91609 124 VAL D N 1
ATOM 5767 C CA . VAL B 2 124 ? -6.80105 10.96896 -11.27223 1.000 47.85038 124 VAL D CA 1
ATOM 5768 C C . VAL B 2 124 ? -5.73256 10.19110 -10.51589 1.000 52.57398 124 VAL D C 1
ATOM 5769 O O . VAL B 2 124 ? -5.91192 9.86271 -9.33704 1.000 55.02859 124 VAL D O 1
ATOM 5782 N N . SER B 2 125 ? -4.62480 9.90356 -11.18618 1.000 56.24385 125 SER D N 1
ATOM 5783 C CA . SER B 2 125 ? -3.52166 9.17624 -10.58053 1.000 64.25767 125 SER D CA 1
ATOM 5784 C C . SER B 2 125 ? -2.57038 10.14089 -9.87891 1.000 70.02894 125 SER D C 1
ATOM 5785 O O . SER B 2 125 ? -2.56889 11.34865 -10.13193 1.000 69.36096 125 SER D O 1
ATOM 5793 N N . SER B 2 126 ? -1.76315 9.58769 -8.97772 1.000 76.67062 126 SER D N 1
ATOM 5794 C CA . SER B 2 126 ? -0.88396 10.38546 -8.12859 1.000 82.05469 126 SER D CA 1
ATOM 5795 C C . SER B 2 126 ? 0.46676 10.59619 -8.80364 1.000 84.55688 126 SER D C 1
ATOM 5796 O O . SER B 2 126 ? 0.91231 9.75578 -9.58207 1.000 85.03458 126 SER D O 1
ATOM 5804 N N . GLY C 1 4 ? -80.34257 -3.01654 21.54292 1.000 74.67176 66 GLY B N 1
ATOM 5805 C CA . GLY C 1 4 ? -79.57331 -2.53738 20.41281 1.000 73.17173 66 GLY B CA 1
ATOM 5806 C C . GLY C 1 4 ? -78.94839 -1.18760 20.70350 1.000 71.06584 66 GLY B C 1
ATOM 5807 O O . GLY C 1 4 ? -78.74474 -0.84083 21.86459 1.000 69.82647 66 GLY B O 1
ATOM 5810 N N . SER C 1 5 ? -78.66301 -0.42374 19.65074 1.000 69.57607 67 SER B N 1
ATOM 5811 C CA . SER C 1 5 ? -77.97178 0.85391 19.76760 1.000 66.65995 67 SER B CA 1
ATOM 5812 C C . SER C 1 5 ? -78.56698 1.83444 18.76880 1.000 61.17149 67 SER B C 1
ATOM 5813 O O . SER C 1 5 ? -78.90450 1.45739 17.64306 1.000 62.46350 67 SER B O 1
ATOM 5821 N N . TRP C 1 6 ? -78.69310 3.09360 19.19267 1.000 54.48481 68 TRP B N 1
ATOM 5822 C CA . TRP C 1 6 ? -79.28732 4.15425 18.38740 1.000 49.68605 68 TRP B CA 1
ATOM 5823 C C . TRP C 1 6 ? -78.31437 5.32448 18.35933 1.000 47.00499 68 TRP B C 1
ATOM 5824 O O . TRP C 1 6 ? -77.96060 5.86302 19.41274 1.000 44.98438 68 TRP B O 1
ATOM 5845 N N . LEU C 1 7 ? -77.88691 5.70742 17.16188 1.000 46.92488 69 LEU B N 1
ATOM 5846 C CA . LEU C 1 7 ? -76.88264 6.74729 16.96585 1.000 46.88897 69 LEU B CA 1
ATOM 5847 C C . LEU C 1 7 ? -77.53491 7.94062 16.29244 1.000 44.69712 69 LEU B C 1
ATOM 5848 O O . LEU C 1 7 ? -78.07603 7.80628 15.19143 1.000 45.73339 69 LEU B O 1
ATOM 5864 N N . PHE C 1 8 ? -77.44670 9.10512 16.92518 1.000 42.17314 70 PHE B N 1
ATOM 5865 C CA . PHE C 1 8 ? -78.02071 10.33483 16.39840 1.000 41.61420 70 PHE B CA 1
ATOM 5866 C C . PHE C 1 8 ? -76.90164 11.30289 16.04247 1.000 39.56124 70 PHE B C 1
ATOM 5867 O O . PHE C 1 8 ? -75.87221 11.34797 16.72070 1.000 38.62119 70 PHE B O 1
ATOM 5884 N N . SER C 1 9 ? -77.11401 12.08094 14.98768 1.000 40.53739 71 SER B N 1
ATOM 5885 C CA . SER C 1 9 ? -76.09968 13.00302 14.49685 1.000 40.26532 71 SER B CA 1
ATOM 5886 C C . SER C 1 9 ? -76.76545 14.33102 14.16106 1.000 37.80334 71 SER B C 1
ATOM 5887 O O . SER C 1 9 ? -77.95778 14.53009 14.40487 1.000 37.02248 71 SER B O 1
ATOM 5895 N N . THR C 1 10 ? -75.98969 15.24207 13.55409 1.000 35.62110 72 THR B N 1
ATOM 5896 C CA . THR C 1 10 ? -76.54960 16.47446 13.00808 1.000 36.71774 72 THR B CA 1
ATOM 5897 C C . THR C 1 10 ? -77.22989 16.24952 11.65631 1.000 37.41254 72 THR B C 1
ATOM 5898 O O . THR C 1 10 ? -77.66395 17.21402 11.02552 1.000 38.12332 72 THR B O 1
ATOM 5909 N N . CYS C 1 11 ? -77.32619 14.99493 11.20291 1.000 39.59147 73 CYS B N 1
ATOM 5910 C CA . CYS C 1 11 ? -77.94938 14.65367 9.92606 1.000 40.68466 73 CYS B CA 1
ATOM 5911 C C . CYS C 1 11 ? -77.25145 15.34252 8.76548 1.000 41.22013 73 CYS B C 1
ATOM 5912 O O . CYS C 1 11 ? -77.86877 15.64588 7.74062 1.000 42.07557 73 CYS B O 1
ATOM 5919 N N . GLY C 1 12 ? -75.95388 15.57443 8.91956 1.000 40.09641 74 GLY B N 1
ATOM 5920 C CA . GLY C 1 12 ? -75.16867 16.23917 7.91185 1.000 39.43367 74 GLY B CA 1
ATOM 5921 C C . GLY C 1 12 ? -75.21273 17.74646 7.97888 1.000 39.51493 74 GLY B C 1
ATOM 5922 O O . GLY C 1 12 ? -74.54313 18.40531 7.16886 1.000 38.94446 74 GLY B O 1
ATOM 5926 N N . ALA C 1 13 ? -75.95759 18.31107 8.92662 1.000 39.20028 75 ALA B N 1
ATOM 5927 C CA . ALA C 1 13 ? -76.07186 19.75474 9.04882 1.000 39.66925 75 ALA B CA 1
ATOM 5928 C C . ALA C 1 13 ? -74.85651 20.35695 9.74327 1.000 39.28416 75 ALA B C 1
ATOM 5929 O O . ALA C 1 13 ? -74.24032 19.74519 10.62608 1.000 36.94121 75 ALA B O 1
ATOM 5936 N N . SER C 1 14 ? -74.53835 21.58914 9.33934 1.000 40.35878 76 SER B N 1
ATOM 5937 C CA . SER C 1 14 ? -73.44573 22.37306 9.89233 1.000 41.05057 76 SER B CA 1
ATOM 5938 C C . SER C 1 14 ? -73.95519 23.78370 10.13092 1.000 38.23428 76 SER B C 1
ATOM 5939 O O . SER C 1 14 ? -74.97864 24.19263 9.57759 1.000 37.56030 76 SER B O 1
ATOM 5947 N N . GLY C 1 15 ? -73.23226 24.53214 10.95495 1.000 37.50056 77 GLY B N 1
ATOM 5948 C CA . GLY C 1 15 ? -73.52381 25.94574 11.09904 1.000 38.21766 77 GLY B CA 1
ATOM 5949 C C . GLY C 1 15 ? -74.51519 26.25319 12.20586 1.000 39.20187 77 GLY B C 1
ATOM 5950 O O . GLY C 1 15 ? -74.77864 25.45026 13.10156 1.000 40.48725 77 GLY B O 1
ATOM 5954 N N . ARG C 1 16 ? -75.09025 27.45307 12.11910 1.000 39.47115 78 ARG B N 1
ATOM 5955 C CA . ARG C 1 16 ? -75.98874 27.91872 13.16118 1.000 41.28042 78 ARG B CA 1
ATOM 5956 C C . ARG C 1 16 ? -77.38744 27.32638 13.04537 1.000 40.93070 78 ARG B C 1
ATOM 5957 O O . ARG C 1 16 ? -78.13006 27.37643 14.02701 1.000 41.67982 78 ARG B O 1
ATOM 5978 N N . HIS C 1 17 ? -77.74432 26.76892 11.88382 1.000 41.28327 79 HIS B N 1
ATOM 5979 C CA . HIS C 1 17 ? -79.08881 26.26219 11.61557 1.000 41.76877 79 HIS B CA 1
ATOM 5980 C C . HIS C 1 17 ? -79.11691 24.74074 11.73505 1.000 40.34339 79 HIS B C 1
ATOM 5981 O O . HIS C 1 17 ? -78.22294 24.05560 11.22956 1.000 38.93505 79 HIS B O 1
ATOM 5995 N N . GLY C 1 18 ? -80.17992 24.21239 12.35375 1.000 41.48179 80 GLY B N 1
ATOM 5996 C CA . GLY C 1 18 ? -80.31742 22.78409 12.54734 1.000 40.42333 80 GLY B CA 1
ATOM 5997 C C . GLY C 1 18 ? -80.81506 22.06601 11.30989 1.000 39.14581 80 GLY B C 1
ATOM 5998 O O . GLY C 1 18 ? -81.14350 22.66966 10.27671 1.000 40.06664 80 GLY B O 1
ATOM 6002 N N . PRO C 1 19 ? -80.88451 20.74016 11.40839 1.000 39.48677 81 PRO B N 1
ATOM 6003 C CA . PRO C 1 19 ? -81.23180 19.92638 10.23726 1.000 39.82683 81 PRO B CA 1
ATOM 6004 C C . PRO C 1 19 ? -82.71522 19.96639 9.89943 1.000 41.25269 81 PRO B C 1
ATOM 6005 O O . PRO C 1 19 ? -83.55470 20.37743 10.69888 1.000 41.83603 81 PRO B O 1
ATOM 6016 N N . THR C 1 20 ? -83.01777 19.52118 8.67755 1.000 43.33921 82 THR B N 1
ATOM 6017 C CA . THR C 1 20 ? -84.38786 19.34109 8.21595 1.000 46.42705 82 THR B CA 1
ATOM 6018 C C . THR C 1 20 ? -84.77090 17.86065 8.23636 1.000 45.69252 82 THR B C 1
ATOM 6019 O O . THR C 1 20 ? -83.92626 16.97234 8.35991 1.000 43.50045 82 THR B O 1
ATOM 6030 N N . GLN C 1 21 ? -86.07392 17.60666 8.09650 1.000 46.69670 83 GLN B N 1
ATOM 6031 C CA . GLN C 1 21 ? -86.56578 16.23724 7.99140 1.000 46.62186 83 GLN B CA 1
ATOM 6032 C C . GLN C 1 21 ? -85.86454 15.49633 6.86077 1.000 45.21365 83 GLN B C 1
ATOM 6033 O O . GLN C 1 21 ? -85.39772 14.36492 7.03830 1.000 44.91305 83 GLN B O 1
ATOM 6047 N N . THR C 1 22 ? -85.75818 16.13173 5.69379 1.000 46.19953 84 THR B N 1
ATOM 6048 C CA . THR C 1 22 ? -85.08365 15.49334 4.56867 1.000 47.16426 84 THR B CA 1
ATOM 6049 C C . THR C 1 22 ? -83.66011 15.08611 4.93529 1.000 45.21415 84 THR B C 1
ATOM 6050 O O . THR C 1 22 ? -83.22656 13.97124 4.61868 1.000 44.78135 84 THR B O 1
ATOM 6061 N N . GLN C 1 23 ? -82.92528 15.95182 5.63676 1.000 44.49098 85 GLN B N 1
ATOM 6062 C CA . GLN C 1 23 ? -81.54709 15.61271 5.98170 1.000 44.73306 85 GLN B CA 1
ATOM 6063 C C . GLN C 1 23 ? -81.48515 14.41157 6.92404 1.000 44.46286 85 GLN B C 1
ATOM 6064 O O . GLN C 1 23 ? -80.69333 13.48590 6.71239 1.000 43.94729 85 GLN B O 1
ATOM 6078 N N . CYS C 1 24 ? -82.32524 14.38729 7.96015 1.000 43.26356 86 CYS B N 1
ATOM 6079 C CA . CYS C 1 24 ? -82.26028 13.25610 8.88191 1.000 43.92736 86 CYS B CA 1
ATOM 6080 C C . CYS C 1 24 ? -82.81355 11.98241 8.24915 1.000 45.53947 86 CYS B C 1
ATOM 6081 O O . CYS C 1 24 ? -82.31559 10.88598 8.54177 1.000 47.78277 86 CYS B O 1
ATOM 6088 N N . ASP C 1 25 ? -83.81894 12.09381 7.37827 1.000 46.67216 87 ASP B N 1
ATOM 6089 C CA . ASP C 1 25 ? -84.31936 10.91569 6.66771 1.000 48.43961 87 ASP B CA 1
ATOM 6090 C C . ASP C 1 25 ? -83.19281 10.23007 5.90222 1.000 48.93020 87 ASP B C 1
ATOM 6091 O O . ASP C 1 25 ? -83.04675 9.00276 5.94158 1.000 48.99330 87 ASP B O 1
ATOM 6100 N N . GLY C 1 26 ? -82.39690 11.01695 5.17484 1.000 49.49107 88 GLY B N 1
ATOM 6101 C CA . GLY C 1 26 ? -81.28319 10.44718 4.43623 1.000 49.91726 88 GLY B CA 1
ATOM 6102 C C . GLY C 1 26 ? -80.17851 9.94401 5.34417 1.000 48.82141 88 GLY B C 1
ATOM 6103 O O . GLY C 1 26 ? -79.58113 8.89468 5.08575 1.000 49.30138 88 GLY B O 1
ATOM 6107 N N . ALA C 1 27 ? -79.89906 10.67166 6.42927 1.000 46.55118 89 ALA B N 1
ATOM 6108 C CA . ALA C 1 27 ? -78.79369 10.27965 7.30369 1.000 45.77695 89 ALA B CA 1
ATOM 6109 C C . ALA C 1 27 ? -79.06190 8.93617 7.96959 1.000 46.28387 89 ALA B C 1
ATOM 6110 O O . ALA C 1 27 ? -78.15162 8.11418 8.11379 1.000 45.61548 89 ALA B O 1
ATOM 6117 N N . TYR C 1 28 ? -80.30855 8.69339 8.37082 1.000 45.68935 90 TYR B N 1
ATOM 6118 C CA . TYR C 1 28 ? -80.66969 7.53580 9.17610 1.000 47.31985 90 TYR B CA 1
ATOM 6119 C C . TYR C 1 28 ? -81.23715 6.36958 8.37602 1.000 49.74835 90 TYR B C 1
ATOM 6120 O O . TYR C 1 28 ? -81.46084 5.29538 8.95259 1.000 50.95049 90 TYR B O 1
ATOM 6138 N N . ALA C 1 29 ? -81.49943 6.54866 7.08658 1.000 51.81579 91 ALA B N 1
ATOM 6139 C CA . ALA C 1 29 ? -82.07789 5.47177 6.29532 1.000 55.64539 91 ALA B CA 1
ATOM 6140 C C . ALA C 1 29 ? -81.21363 4.22011 6.40670 1.000 57.29661 91 ALA B C 1
ATOM 6141 O O . ALA C 1 29 ? -79.99983 4.27032 6.19772 1.000 54.34958 91 ALA B O 1
ATOM 6148 N N . GLY C 1 30 ? -81.84130 3.10057 6.76772 1.000 60.63373 92 GLY B N 1
ATOM 6149 C CA . GLY C 1 30 ? -81.13571 1.84358 6.90405 1.000 62.66664 92 GLY B CA 1
ATOM 6150 C C . GLY C 1 30 ? -80.57307 1.56835 8.27769 1.000 61.59474 92 GLY B C 1
ATOM 6151 O O . GLY C 1 30 ? -79.97014 0.50318 8.47932 1.000 63.10750 92 GLY B O 1
ATOM 6155 N N . THR C 1 31 ? -80.73795 2.48915 9.21923 1.000 57.93537 93 THR B N 1
ATOM 6156 C CA . THR C 1 31 ? -80.29491 2.31516 10.59081 1.000 55.38854 93 THR B CA 1
ATOM 6157 C C . THR C 1 31 ? -81.50550 2.12967 11.49339 1.000 55.31236 93 THR B C 1
ATOM 6158 O O . THR C 1 31 ? -82.66077 2.26440 11.07653 1.000 56.48272 93 THR B O 1
ATOM 6169 N N . SER C 1 32 ? -81.22348 1.84449 12.76209 1.000 54.43198 94 SER B N 1
ATOM 6170 C CA . SER C 1 32 ? -82.27167 1.66150 13.75673 1.000 55.22933 94 SER B CA 1
ATOM 6171 C C . SER C 1 32 ? -82.99193 2.95287 14.11862 1.000 53.74259 94 SER B C 1
ATOM 6172 O O . SER C 1 32 ? -83.97010 2.90235 14.87422 1.000 53.24276 94 SER B O 1
ATOM 6180 N N . VAL C 1 33 ? -82.55719 4.09777 13.60409 1.000 52.28130 95 VAL B N 1
ATOM 6181 C CA . VAL C 1 33 ? -83.06533 5.38272 14.06946 1.000 51.04218 95 VAL B CA 1
ATOM 6182 C C . VAL C 1 33 ? -84.12218 5.91457 13.10863 1.000 51.59257 95 VAL B C 1
ATOM 6183 O O . VAL C 1 33 ? -83.89813 6.00090 11.89675 1.000 51.87334 95 VAL B O 1
ATOM 6196 N N . VAL C 1 34 ? -85.27471 6.28191 13.65867 1.000 52.42895 96 VAL B N 1
ATOM 6197 C CA . VAL C 1 34 ? -86.29444 7.04355 12.95396 1.000 54.84049 96 VAL B CA 1
ATOM 6198 C C . VAL C 1 34 ? -86.65447 8.22323 13.84207 1.000 54.19108 96 VAL B C 1
ATOM 6199 O O . VAL C 1 34 ? -86.87815 8.05362 15.04557 1.000 54.25413 96 VAL B O 1
ATOM 6212 N N . VAL C 1 35 ? -86.65935 9.42240 13.26953 1.000 53.06167 97 VAL B N 1
ATOM 6213 C CA . VAL C 1 35 ? -86.98480 10.61764 14.03268 1.000 50.97302 97 VAL B CA 1
ATOM 6214 C C . VAL C 1 35 ? -87.94007 11.47804 13.22528 1.000 49.66313 97 VAL B C 1
ATOM 6215 O O . VAL C 1 35 ? -88.00204 11.39214 11.99641 1.000 49.40133 97 VAL B O 1
ATOM 6228 N N . THR C 1 36 ? -88.71067 12.28853 13.93654 1.000 49.50818 98 THR B N 1
ATOM 6229 C CA . THR C 1 36 ? -89.41506 13.42056 13.35577 1.000 49.50656 98 THR B CA 1
ATOM 6230 C C . THR C 1 36 ? -88.63120 14.67514 13.71912 1.000 46.81666 98 THR B C 1
ATOM 6231 O O . THR C 1 36 ? -88.33389 14.90054 14.89611 1.000 45.67936 98 THR B O 1
ATOM 6242 N N . VAL C 1 37 ? -88.27234 15.47342 12.71916 1.000 46.73581 99 VAL B N 1
ATOM 6243 C CA . VAL C 1 37 ? -87.46289 16.67099 12.93970 1.000 45.92504 99 VAL B CA 1
ATOM 6244 C C . VAL C 1 37 ? -88.38482 17.87872 13.03824 1.000 46.42641 99 VAL B C 1
ATOM 6245 O O . VAL C 1 37 ? -89.28910 18.05046 12.21026 1.000 46.60401 99 VAL B O 1
ATOM 6258 N N . GLY C 1 38 ? -88.15490 18.71255 14.05219 1.000 47.19363 100 GLY B N 1
ATOM 6259 C CA . GLY C 1 38 ? -88.92085 19.92927 14.22880 1.000 49.68731 100 GLY B CA 1
ATOM 6260 C C . GLY C 1 38 ? -88.87441 20.82203 13.00954 1.000 51.21349 100 GLY B C 1
ATOM 6261 O O . GLY C 1 38 ? -87.79423 21.21716 12.56362 1.000 48.18251 100 GLY B O 1
ATOM 6265 N N . ALA C 1 39 ? -90.04789 21.15915 12.47725 1.000 56.73519 101 ALA B N 1
ATOM 6266 C CA . ALA C 1 39 ? -90.15687 21.80937 11.18033 1.000 62.67541 101 ALA B CA 1
ATOM 6267 C C . ALA C 1 39 ? -90.00411 23.31595 11.22067 1.000 67.07420 101 ALA B C 1
ATOM 6268 O O . ALA C 1 39 ? -89.79109 23.92318 10.16873 1.000 69.78042 101 ALA B O 1
ATOM 6275 N N . ALA C 1 40 ? -90.24202 23.94129 12.35661 1.000 69.65062 102 ALA B N 1
ATOM 6276 C CA . ALA C 1 40 ? -90.09694 25.38402 12.43951 1.000 72.97871 102 ALA B CA 1
ATOM 6277 C C . ALA C 1 40 ? -90.51597 25.83198 13.82577 1.000 72.78095 102 ALA B C 1
ATOM 6278 O O . ALA C 1 40 ? -91.28590 25.13652 14.49186 1.000 75.87595 102 ALA B O 1
ATOM 6285 N N . GLY C 1 41 ? -90.09864 27.02168 14.22241 1.000 67.14319 103 GLY B N 1
ATOM 6286 C CA . GLY C 1 41 ? -90.41356 27.49777 15.54440 1.000 63.23221 103 GLY B CA 1
ATOM 6287 C C . GLY C 1 41 ? -89.39991 27.04787 16.57229 1.000 57.54824 103 GLY B C 1
ATOM 6288 O O . GLY C 1 41 ? -88.22110 26.83675 16.27089 1.000 55.05636 103 GLY B O 1
ATOM 6292 N N . GLN C 1 42 ? -89.89834 26.86211 17.79168 1.000 55.71127 104 GLN B N 1
ATOM 6293 C CA . GLN C 1 42 ? -89.05170 26.73907 18.97278 1.000 55.28782 104 GLN B CA 1
ATOM 6294 C C . GLN C 1 42 ? -88.15444 25.51825 18.90928 1.000 53.30901 104 GLN B C 1
ATOM 6295 O O . GLN C 1 42 ? -87.00780 25.55493 19.36967 1.000 50.91362 104 GLN B O 1
ATOM 6309 N N . LEU C 1 43 ? -88.66212 24.41678 18.37785 1.000 52.74349 105 LEU B N 1
ATOM 6310 C CA . LEU C 1 43 ? -87.92275 23.16464 18.34261 1.000 50.29211 105 LEU B CA 1
ATOM 6311 C C . LEU C 1 43 ? -87.50118 22.80814 16.92395 1.000 48.27124 105 LEU B C 1
ATOM 6312 O O . LEU C 1 43 ? -87.29592 21.63231 16.60818 1.000 47.43382 105 LEU B O 1
ATOM 6328 N N . ARG C 1 44 ? -87.33681 23.81522 16.06644 1.000 47.87525 106 ARG B N 1
ATOM 6329 C CA . ARG C 1 44 ? -86.84462 23.55583 14.72241 1.000 48.32665 106 ARG B CA 1
ATOM 6330 C C . ARG C 1 44 ? -85.49033 22.85753 14.79654 1.000 45.53398 106 ARG B C 1
ATOM 6331 O O . ARG C 1 44 ? -84.58892 23.29669 15.51849 1.000 44.84331 106 ARG B O 1
ATOM 6352 N N . GLY C 1 45 ? -85.35346 21.76751 14.03849 1.000 44.52209 107 GLY B N 1
ATOM 6353 C CA . GLY C 1 45 ? -84.13073 20.99211 14.01141 1.000 43.53138 107 GLY B CA 1
ATOM 6354 C C . GLY C 1 45 ? -83.98169 19.97209 15.11564 1.000 43.49346 107 GLY B C 1
ATOM 6355 O O . GLY C 1 45 ? -83.01136 19.20157 15.09167 1.000 41.96339 107 GLY B O 1
ATOM 6359 N N . VAL C 1 46 ? -84.89138 19.95088 16.08294 1.000 45.14953 108 VAL B N 1
ATOM 6360 C CA . VAL C 1 46 ? -84.84426 19.00751 17.19613 1.000 46.03205 108 VAL B CA 1
ATOM 6361 C C . VAL C 1 46 ? -85.44380 17.68396 16.74627 1.000 46.81044 108 VAL B C 1
ATOM 6362 O O . VAL C 1 46 ? -86.48856 17.65359 16.08329 1.000 48.67331 108 VAL B O 1
ATOM 6375 N N . GLN C 1 47 ? -84.79618 16.58512 17.11753 1.000 45.00600 109 GLN B N 1
ATOM 6376 C CA . GLN C 1 47 ? -85.16699 15.25776 16.63777 1.000 45.43730 109 GLN B CA 1
ATOM 6377 C C . GLN C 1 47 ? -86.03248 14.55684 17.67838 1.000 47.65313 109 GLN B C 1
ATOM 6378 O O . GLN C 1 47 ? -85.61491 14.38488 18.82953 1.000 48.94546 109 GLN B O 1
ATOM 6392 N N . LEU C 1 48 ? -87.23354 14.15775 17.26833 1.000 47.57106 110 LEU B N 1
ATOM 6393 C CA . LEU C 1 48 ? -88.18660 13.47882 18.13861 1.000 47.85732 110 LEU B CA 1
ATOM 6394 C C . LEU C 1 48 ? -88.04773 11.97945 17.92155 1.000 47.77163 110 LEU B C 1
ATOM 6395 O O . LEU C 1 48 ? -88.23963 11.48988 16.80096 1.000 46.93515 110 LEU B O 1
ATOM 6411 N N . TRP C 1 49 ? -87.70903 11.26107 18.98639 1.000 49.06578 111 TRP B N 1
ATOM 6412 C CA . TRP C 1 49 ? -87.43197 9.82983 18.92424 1.000 51.04789 111 TRP B CA 1
ATOM 6413 C C . TRP C 1 49 ? -88.38182 9.07781 19.83687 1.000 54.45298 111 TRP B C 1
ATOM 6414 O O . TRP C 1 49 ? -88.41850 9.33073 21.04442 1.000 54.09149 111 TRP B O 1
ATOM 6435 N N . ARG C 1 50 ? -89.11949 8.14184 19.26723 1.000 57.19736 112 ARG B N 1
ATOM 6436 C CA . ARG C 1 50 ? -90.01834 7.30127 20.04454 1.000 61.39142 112 ARG B CA 1
ATOM 6437 C C . ARG C 1 50 ? -89.19960 6.21075 20.72822 1.000 59.85632 112 ARG B C 1
ATOM 6438 O O . ARG C 1 50 ? -88.50800 5.43288 20.06061 1.000 59.14092 112 ARG B O 1
ATOM 6459 N N . VAL C 1 51 ? -89.25253 6.18199 22.05700 1.000 59.21826 113 VAL B N 1
ATOM 6460 C CA . VAL C 1 51 ? -88.51504 5.17017 22.82183 1.000 58.94164 113 VAL B CA 1
ATOM 6461 C C . VAL C 1 51 ? -89.09061 3.79745 22.49707 1.000 61.13640 113 VAL B C 1
ATOM 6462 O O . VAL C 1 51 ? -90.32229 3.62122 22.55163 1.000 61.37081 113 VAL B O 1
ATOM 6475 N N . PRO C 1 52 ? -88.26645 2.79561 22.15479 1.000 63.23447 114 PRO B N 1
ATOM 6476 C CA . PRO C 1 52 ? -88.81706 1.46113 21.81266 1.000 65.04085 114 PRO B CA 1
ATOM 6477 C C . PRO C 1 52 ? -89.03842 0.57541 23.03563 1.000 66.98460 114 PRO B C 1
ATOM 6478 O O . PRO C 1 52 ? -88.34526 -0.42936 23.26869 1.000 68.79486 114 PRO B O 1
ATOM 6489 N N . GLY C 1 53 ? -90.02957 0.94135 23.84244 1.000 67.24171 115 GLY B N 1
ATOM 6490 C CA . GLY C 1 53 ? -90.43868 0.12542 24.95774 1.000 69.28045 115 GLY B CA 1
ATOM 6491 C C . GLY C 1 53 ? -89.79378 0.54168 26.26003 1.000 67.81916 115 GLY B C 1
ATOM 6492 O O . GLY C 1 53 ? -88.70502 1.12253 26.28598 1.000 64.19833 115 GLY B O 1
ATOM 6496 N N . PRO C 1 54 ? -90.46007 0.23498 27.37402 1.000 70.69755 116 PRO B N 1
ATOM 6497 C CA . PRO C 1 54 ? -89.92060 0.61841 28.68322 1.000 70.79988 116 PRO B CA 1
ATOM 6498 C C . PRO C 1 54 ? -88.65541 -0.15515 29.01652 1.000 70.02447 116 PRO B C 1
ATOM 6499 O O . PRO C 1 54 ? -88.44773 -1.28522 28.56752 1.000 72.11303 116 PRO B O 1
ATOM 6510 N N . GLY C 1 55 ? -87.80885 0.47337 29.81882 1.000 67.49316 117 GLY B N 1
ATOM 6511 C CA . GLY C 1 55 ? -86.56359 -0.13660 30.23120 1.000 65.77462 117 GLY B CA 1
ATOM 6512 C C . GLY C 1 55 ? -85.58131 0.93046 30.67286 1.000 64.31612 117 GLY B C 1
ATOM 6513 O O . GLY C 1 55 ? -85.91337 2.11164 30.75738 1.000 62.14857 117 GLY B O 1
ATOM 6517 N N . GLN C 1 56 ? -84.36410 0.47794 30.95911 1.000 65.12095 118 GLN B N 1
ATOM 6518 C CA . GLN C 1 56 ? -83.25728 1.35455 31.31831 1.000 65.20916 118 GLN B CA 1
ATOM 6519 C C . GLN C 1 56 ? -82.42181 1.64152 30.07776 1.000 61.31582 118 GLN B C 1
ATOM 6520 O O . GLN C 1 56 ? -82.04089 0.71459 29.35633 1.000 60.99655 118 GLN B O 1
ATOM 6534 N N . TYR C 1 57 ? -82.13130 2.92130 29.83750 1.000 58.21015 119 TYR B N 1
ATOM 6535 C CA . TYR C 1 57 ? -81.35596 3.34873 28.67862 1.000 54.84634 119 TYR B CA 1
ATOM 6536 C C . TYR C 1 57 ? -80.15440 4.15042 29.15381 1.000 54.07942 119 TYR B C 1
ATOM 6537 O O . TYR C 1 57 ? -80.31344 5.13820 29.87842 1.000 53.17411 119 TYR B O 1
ATOM 6555 N N . LEU C 1 58 ? -78.95626 3.72754 28.75421 1.000 53.77928 120 LEU B N 1
ATOM 6556 C CA . LEU C 1 58 ? -77.77218 4.56442 28.91787 1.000 53.33052 120 LEU B CA 1
ATOM 6557 C C . LEU C 1 58 ? -77.76405 5.58302 27.78566 1.000 51.64285 120 LEU B C 1
ATOM 6558 O O . LEU C 1 58 ? -77.77549 5.20810 26.60769 1.000 52.11772 120 LEU B O 1
ATOM 6574 N N . ILE C 1 59 ? -77.76161 6.86394 28.12890 1.000 49.86769 121 ILE B N 1
ATOM 6575 C CA . ILE C 1 59 ? -77.74033 7.93048 27.13899 1.000 46.82000 121 ILE B CA 1
ATOM 6576 C C . ILE C 1 59 ? -76.38991 8.61481 27.24192 1.000 44.95283 121 ILE B C 1
ATOM 6577 O O . ILE C 1 59 ? -76.01092 9.09672 28.31549 1.000 43.35848 121 ILE B O 1
ATOM 6593 N N . SER C 1 60 ? -75.67049 8.64567 26.12273 1.000 45.58125 122 SER B N 1
ATOM 6594 C CA . SER C 1 60 ? -74.36196 9.26906 26.00129 1.000 44.11354 122 SER B CA 1
ATOM 6595 C C . SER C 1 60 ? -74.51396 10.46217 25.07215 1.000 43.21042 122 SER B C 1
ATOM 6596 O O . SER C 1 60 ? -74.75984 10.29215 23.87482 1.000 43.28629 122 SER B O 1
ATOM 6604 N N . ALA C 1 61 ? -74.38434 11.66481 25.62217 1.000 42.90383 123 ALA B N 1
ATOM 6605 C CA . ALA C 1 61 ? -74.52196 12.89348 24.85474 1.000 41.93586 123 ALA B CA 1
ATOM 6606 C C . ALA C 1 61 ? -73.16598 13.57803 24.72170 1.000 41.41088 123 ALA B C 1
ATOM 6607 O O . ALA C 1 61 ? -72.39458 13.64387 25.68546 1.000 40.61121 123 ALA B O 1
ATOM 6614 N N . TYR C 1 62 ? -72.89153 14.08148 23.51824 1.000 40.39659 124 TYR B N 1
ATOM 6615 C CA . TYR C 1 62 ? -71.63158 14.74429 23.18718 1.000 40.28264 124 TYR B CA 1
ATOM 6616 C C . TYR C 1 62 ? -71.95145 16.12307 22.62908 1.000 39.71487 124 TYR B C 1
ATOM 6617 O O . TYR C 1 62 ? -72.61955 16.22642 21.59410 1.000 40.55055 124 TYR B O 1
ATOM 6635 N N . GLY C 1 63 ? -71.48785 17.17464 23.30411 1.000 39.28722 125 GLY B N 1
ATOM 6636 C CA . GLY C 1 63 ? -71.58653 18.51432 22.74768 1.000 38.70523 125 GLY B CA 1
ATOM 6637 C C . GLY C 1 63 ? -70.59145 18.71668 21.62433 1.000 36.75173 125 GLY B C 1
ATOM 6638 O O . GLY C 1 63 ? -69.73431 17.87503 21.36536 1.000 35.14709 125 GLY B O 1
ATOM 6642 N N . ALA C 1 64 ? -70.69451 19.85420 20.94026 1.000 36.36828 126 ALA B N 1
ATOM 6643 C CA . ALA C 1 64 ? -69.82836 20.10094 19.79061 1.000 37.24245 126 ALA B CA 1
ATOM 6644 C C . ALA C 1 64 ? -68.63137 20.98231 20.14446 1.000 37.91336 126 ALA B C 1
ATOM 6645 O O . ALA C 1 64 ? -68.66779 21.78277 21.08232 1.000 39.60615 126 ALA B O 1
ATOM 6652 N N . ALA C 1 65 ? -67.57148 20.83812 19.34592 1.000 36.81919 127 ALA B N 1
ATOM 6653 C CA . ALA C 1 65 ? -66.35022 21.60557 19.52800 1.000 36.83105 127 ALA B CA 1
ATOM 6654 C C . ALA C 1 65 ? -66.53406 23.05253 19.07592 1.000 36.62712 127 ALA B C 1
ATOM 6655 O O . ALA C 1 65 ? -67.40150 23.37952 18.25846 1.000 35.23180 127 ALA B O 1
ATOM 6662 N N . GLY C 1 66 ? -65.69407 23.93029 19.63639 1.000 37.58652 128 GLY B N 1
ATOM 6663 C CA . GLY C 1 66 ? -65.63831 25.30115 19.18447 1.000 36.94480 128 GLY B CA 1
ATOM 6664 C C . GLY C 1 66 ? -64.80581 25.42907 17.93076 1.000 37.67444 128 GLY B C 1
ATOM 6665 O O . GLY C 1 66 ? -64.08220 24.51195 17.53289 1.000 37.99442 128 GLY B O 1
ATOM 6669 N N . GLY C 1 67 ? -64.91899 26.59178 17.29976 1.000 37.07225 129 GLY B N 1
ATOM 6670 C CA . GLY C 1 67 ? -64.12986 26.86259 16.12399 1.000 36.04318 129 GLY B CA 1
ATOM 6671 C C . GLY C 1 67 ? -62.72443 27.33898 16.46086 1.000 36.24361 129 GLY B C 1
ATOM 6672 O O . GLY C 1 67 ? -62.42776 27.75936 17.57549 1.000 36.64128 129 GLY B O 1
ATOM 6676 N N . LYS C 1 68 ? -61.86065 27.24896 15.46217 1.000 36.36289 130 LYS B N 1
ATOM 6677 C CA . LYS C 1 68 ? -60.49364 27.72524 15.54940 1.000 36.86877 130 LYS B CA 1
ATOM 6678 C C . LYS C 1 68 ? -60.43970 29.19042 15.13076 1.000 37.18036 130 LYS B C 1
ATOM 6679 O O . LYS C 1 68 ? -61.29744 29.66956 14.38566 1.000 35.13128 130 LYS B O 1
ATOM 6698 N N . GLY C 1 69 ? -59.42573 29.89701 15.63321 1.000 36.79763 131 GLY B N 1
ATOM 6699 C CA . GLY C 1 69 ? -59.17381 31.26480 15.25493 1.000 38.38269 131 GLY B CA 1
ATOM 6700 C C . GLY C 1 69 ? -58.13419 31.35399 14.15666 1.000 37.88946 131 GLY B C 1
ATOM 6701 O O . GLY C 1 69 ? -57.36454 30.42614 13.93311 1.000 35.68684 131 GLY B O 1
ATOM 6705 N N . ALA C 1 70 ? -58.09230 32.51464 13.49172 1.000 36.20386 132 ALA B N 1
ATOM 6706 C CA . ALA C 1 70 ? -57.28575 32.61570 12.28157 1.000 35.76303 132 ALA B CA 1
ATOM 6707 C C . ALA C 1 70 ? -55.80197 32.44172 12.57307 1.000 36.32814 132 ALA B C 1
ATOM 6708 O O . ALA C 1 70 ? -55.05311 31.96072 11.71643 1.000 36.89106 132 ALA B O 1
ATOM 6715 N N . LYS C 1 71 ? -55.35857 32.84502 13.76432 1.000 35.96770 133 LYS B N 1
ATOM 6716 C CA . LYS C 1 71 ? -53.97715 32.72202 14.19920 1.000 36.99790 133 LYS B CA 1
ATOM 6717 C C . LYS C 1 71 ? -53.91730 32.01558 15.54357 1.000 36.33126 133 LYS B C 1
ATOM 6718 O O . LYS C 1 71 ? -53.06059 32.30752 16.37923 1.000 37.30047 133 LYS B O 1
ATOM 6737 N N . ASN C 1 72 ? -54.88985 31.12106 15.78603 1.000 36.55948 134 ASN B N 1
ATOM 6738 C CA . ASN C 1 72 ? -55.05075 30.40147 17.04551 1.000 38.06327 134 ASN B CA 1
ATOM 6739 C C . ASN C 1 72 ? -55.77243 29.10418 16.65493 1.000 36.33692 134 ASN B C 1
ATOM 6740 O O . ASN C 1 72 ? -56.98027 28.93995 16.82378 1.000 34.47780 134 ASN B O 1
ATOM 6751 N N . HIS C 1 73 ? -54.99188 28.12096 16.21039 1.000 35.84687 135 HIS B N 1
ATOM 6752 C CA . HIS C 1 73 ? -55.57852 26.97746 15.51672 1.000 35.65026 135 HIS B CA 1
ATOM 6753 C C . HIS C 1 73 ? -54.88822 25.66557 15.88128 1.000 37.21931 135 HIS B C 1
ATOM 6754 O O . HIS C 1 73 ? -55.07580 24.66013 15.17937 1.000 38.30844 135 HIS B O 1
ATOM 6768 N N . LEU C 1 74 ? -54.11002 25.64369 16.96189 1.000 38.32877 136 LEU B N 1
ATOM 6769 C CA . LEU C 1 74 ? -53.48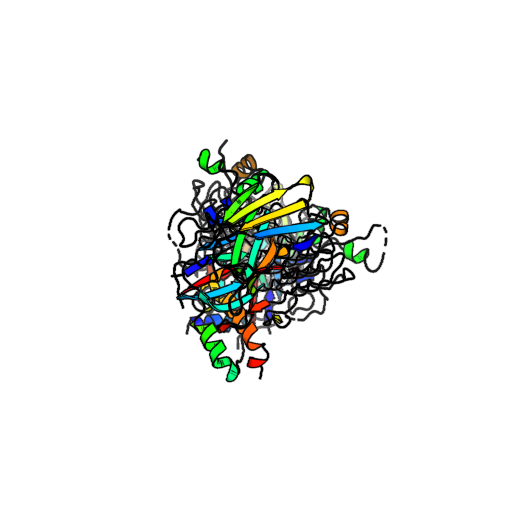186 24.39938 17.39921 1.000 39.97420 136 LEU B CA 1
ATOM 6770 C C . LEU C 1 74 ? -54.52879 23.33298 17.68272 1.000 39.28221 136 LEU B C 1
ATOM 6771 O O . LEU C 1 74 ? -54.34182 22.15506 17.35593 1.000 36.17471 136 LEU B O 1
ATOM 6787 N N . SER C 1 75 ? -55.63838 23.72877 18.29364 1.000 40.35612 137 SER B N 1
ATOM 6788 C CA . SER C 1 75 ? -56.68463 22.78347 18.63395 1.000 41.40396 137 SER B CA 1
ATOM 6789 C C . SER C 1 75 ? -57.97288 23.55017 18.87778 1.000 40.99325 137 SER B C 1
ATOM 6790 O O . SER C 1 75 ? -57.96733 24.76939 19.07744 1.000 40.98570 137 SER B O 1
ATOM 6798 N N . ARG C 1 76 ? -59.07184 22.81466 18.81604 1.000 39.73460 138 ARG B N 1
ATOM 6799 C CA . ARG C 1 76 ? -60.38966 23.29510 19.20393 1.000 41.87979 138 ARG B CA 1
ATOM 6800 C C . ARG C 1 76 ? -60.61467 23.01283 20.67955 1.000 41.50189 138 ARG B C 1
ATOM 6801 O O . ARG C 1 76 ? -60.05630 22.06438 21.23586 1.000 40.77059 138 ARG B O 1
ATOM 6822 N N . ALA C 1 77 ? -61.45784 23.82160 21.31061 1.000 40.01668 139 ALA B N 1
ATOM 6823 C CA . ALA C 1 77 ? -62.02969 23.41709 22.58822 1.000 39.72107 139 ALA B CA 1
ATOM 6824 C C . ALA C 1 77 ? -63.05668 22.32303 22.30390 1.000 38.60293 139 ALA B C 1
ATOM 6825 O O . ALA C 1 77 ? -64.02529 22.55590 21.57703 1.000 39.34746 139 ALA B O 1
ATOM 6832 N N . HIS C 1 78 ? -62.82518 21.12216 22.82007 1.000 37.82779 140 HIS B N 1
ATOM 6833 C CA . HIS C 1 78 ? -63.65203 19.98171 22.45456 1.000 39.07778 140 HIS B CA 1
ATOM 6834 C C . HIS C 1 78 ? -64.99127 19.99394 23.17945 1.000 38.94150 140 HIS B C 1
ATOM 6835 O O . HIS C 1 78 ? -65.08800 20.39625 24.34231 1.000 41.72777 140 HIS B O 1
ATOM 6849 N N . GLY C 1 79 ? -66.03194 19.56850 22.46663 1.000 37.79467 141 GLY B N 1
ATOM 6850 C CA . GLY C 1 79 ? -67.32964 19.40495 23.09129 1.000 39.26918 141 GLY B CA 1
ATOM 6851 C C . GLY C 1 79 ? -67.30261 18.31241 24.14208 1.000 40.65065 141 GLY B C 1
ATOM 6852 O O . GLY C 1 79 ? -66.48918 17.38508 24.09366 1.000 40.64900 141 GLY B O 1
ATOM 6856 N N . VAL C 1 80 ? -68.20131 18.42025 25.10361 1.000 40.85442 142 VAL B N 1
ATOM 6857 C CA . VAL C 1 80 ? -68.14318 17.60135 26.30410 1.000 41.67484 142 VAL B CA 1
ATOM 6858 C C . VAL C 1 80 ? -69.04136 16.38410 26.14971 1.000 42.93414 142 VAL B C 1
ATOM 6859 O O . VAL C 1 80 ? -70.13642 16.46537 25.58253 1.000 42.24963 142 VAL B O 1
ATOM 6872 N N . PHE C 1 81 ? -68.55603 15.25437 26.65777 1.000 44.19056 143 PHE B N 1
ATOM 6873 C CA . PHE C 1 81 ? -69.28170 13.99625 26.74856 1.000 43.54368 143 PHE B CA 1
ATOM 6874 C C . PHE C 1 81 ? -69.82746 13.84751 28.15995 1.000 42.40356 143 PHE B C 1
ATOM 6875 O O . PHE C 1 81 ? -69.07910 13.98660 29.12916 1.000 41.92332 143 PHE B O 1
ATOM 6892 N N . VAL C 1 82 ? -71.13995 13.62678 28.27087 1.000 43.01055 144 VAL B N 1
ATOM 6893 C CA . VAL C 1 82 ? -71.77543 13.25117 29.52820 1.000 46.61014 144 VAL B CA 1
ATOM 6894 C C . VAL C 1 82 ? -72.67559 12.05223 29.25559 1.000 46.05802 144 VAL B C 1
ATOM 6895 O O . VAL C 1 82 ? -73.15391 11.85652 28.13379 1.000 44.46974 144 VAL B O 1
ATOM 6908 N N . SER C 1 83 ? -72.93279 11.26262 30.29330 1.000 47.45399 145 SER B N 1
ATOM 6909 C CA . SER C 1 83 ? -73.71447 10.04497 30.13468 1.000 48.13240 145 SER B CA 1
ATOM 6910 C C . SER C 1 83 ? -74.37063 9.67361 31.45120 1.000 48.72126 145 SER B C 1
ATOM 6911 O O . SER C 1 83 ? -73.79127 9.86056 32.52221 1.000 49.60956 145 SER B O 1
ATOM 6919 N N . ALA C 1 84 ? -75.58881 9.15157 31.36145 1.000 48.35764 146 ALA B N 1
ATOM 6920 C CA . ALA C 1 84 ? -76.29709 8.66482 32.52986 1.000 48.21524 146 ALA B CA 1
ATOM 6921 C C . ALA C 1 84 ? -77.33892 7.66291 32.06435 1.000 47.64393 146 ALA B C 1
ATOM 6922 O O . ALA C 1 84 ? -77.73741 7.65442 30.89704 1.000 46.06370 146 ALA B O 1
ATOM 6929 N N . ILE C 1 85 ? -77.76594 6.81859 32.99530 1.000 49.78419 147 ILE B N 1
ATOM 6930 C CA . ILE C 1 85 ? -78.77331 5.79077 32.74990 1.000 51.98208 147 ILE B CA 1
ATOM 6931 C C . ILE C 1 85 ? -80.12718 6.32840 33.19613 1.000 53.14669 147 ILE B C 1
ATOM 6932 O O . ILE C 1 85 ? -80.25667 6.85794 34.30834 1.000 53.75745 147 ILE B O 1
ATOM 6948 N N . PHE C 1 86 ? -81.13794 6.18066 32.33518 1.000 54.71299 148 PHE B N 1
ATOM 6949 C CA . PHE C 1 86 ? -82.48154 6.69453 32.57449 1.000 56.71790 148 PHE B CA 1
ATOM 6950 C C . PHE C 1 86 ? -83.50278 5.56647 32.51467 1.000 60.43875 148 PHE B C 1
ATOM 6951 O O . PHE C 1 86 ? -83.42169 4.69083 31.64809 1.000 59.38983 148 PHE B O 1
ATOM 6968 N N . SER C 1 87 ? -84.47739 5.60364 33.42795 1.000 63.92699 149 SER B N 1
ATOM 6969 C CA . SER C 1 87 ? -85.59586 4.66624 33.41564 1.000 66.96004 149 SER B CA 1
ATOM 6970 C C . SER C 1 87 ? -86.73605 5.28613 32.61354 1.000 65.47388 149 SER B C 1
ATOM 6971 O O . SER C 1 87 ? -87.38523 6.22804 33.07715 1.000 65.70609 149 SER B O 1
ATOM 6979 N N . LEU C 1 88 ? -86.98461 4.76139 31.41731 1.000 63.38714 150 LEU B N 1
ATOM 6980 C CA . LEU C 1 88 ? -88.00647 5.29155 30.52432 1.000 62.26991 150 LEU B CA 1
ATOM 6981 C C . LEU C 1 88 ? -89.15936 4.30122 30.41835 1.000 65.19155 150 LEU B C 1
ATOM 6982 O O . LEU C 1 88 ? -88.94694 3.08571 30.41038 1.000 66.34433 150 LEU B O 1
ATOM 6998 N N . GLY C 1 89 ? -90.38382 4.82649 30.35510 1.000 66.73889 151 GLY B N 1
ATOM 6999 C CA . GLY C 1 89 ? -91.57609 4.00969 30.33607 1.000 70.18584 151 GLY B CA 1
ATOM 7000 C C . GLY C 1 89 ? -92.14829 3.82502 28.94076 1.000 71.43150 151 GLY B C 1
ATOM 7001 O O . GLY C 1 89 ? -91.58265 4.25377 27.93339 1.000 70.38501 151 GLY B O 1
ATOM 7005 N N . LEU C 1 90 ? -93.30622 3.16917 28.89699 1.000 75.00453 152 LEU B N 1
ATOM 7006 C CA . LEU C 1 90 ? -93.98959 2.91441 27.63656 1.000 75.25573 152 LEU B CA 1
ATOM 7007 C C . LEU C 1 90 ? -94.57340 4.20527 27.07639 1.000 72.82936 152 LEU B C 1
ATOM 7008 O O . LEU C 1 90 ? -95.08043 5.05504 27.81616 1.000 72.46346 152 LEU B O 1
ATOM 7024 N N . GLY C 1 91 ? -94.48896 4.35048 25.75788 1.000 71.94539 153 GLY B N 1
ATOM 7025 C CA . GLY C 1 91 ? -94.99477 5.52443 25.08176 1.000 71.49647 153 GLY B CA 1
ATOM 7026 C C . GLY C 1 91 ? -94.12937 6.76149 25.19167 1.000 70.14703 153 GLY B C 1
ATOM 7027 O O . GLY C 1 91 ? -94.49791 7.79994 24.63137 1.000 69.32964 153 GLY B O 1
ATOM 7031 N N . GLU C 1 92 ? -92.99623 6.69118 25.88917 1.000 68.77391 154 GLU B N 1
ATOM 7032 C CA . GLU C 1 92 ? -92.14193 7.85791 26.05654 1.000 67.53594 154 GLU B CA 1
ATOM 7033 C C . GLU C 1 92 ? -91.47810 8.22443 24.73309 1.000 64.56142 154 GLU B C 1
ATOM 7034 O O . GLU C 1 92 ? -91.20558 7.36728 23.88745 1.000 64.17635 154 GLU B O 1
ATOM 7046 N N . SER C 1 93 ? -91.24096 9.52293 24.55141 1.000 62.63808 155 SER B N 1
ATOM 7047 C CA . SER C 1 93 ? -90.47027 10.04210 23.42993 1.000 59.70199 155 SER B CA 1
ATOM 7048 C C . SER C 1 93 ? -89.41633 11.00663 23.95229 1.000 57.12607 155 SER B C 1
ATOM 7049 O O . SER C 1 93 ? -89.68316 11.79110 24.87086 1.000 58.69893 155 SER B O 1
ATOM 7057 N N . LEU C 1 94 ? -88.22308 10.95219 23.36391 1.000 53.48893 156 LEU B N 1
ATOM 7058 C CA . LEU C 1 94 ? -87.15052 11.86984 23.71523 1.000 50.95670 156 LEU B CA 1
ATOM 7059 C C . LEU C 1 94 ? -86.93690 12.90132 22.61543 1.000 48.44733 156 LEU B C 1
ATOM 7060 O O . LEU C 1 94 ? -87.18966 12.64725 21.43449 1.000 48.12637 156 LEU B O 1
ATOM 7076 N N . TYR C 1 95 ? -86.45638 14.06919 23.02678 1.000 47.27530 157 TYR B N 1
ATOM 7077 C CA . TYR C 1 95 ? -86.15085 15.18038 22.14160 1.000 47.67587 157 TYR B CA 1
ATOM 7078 C C . TYR C 1 95 ? -84.64078 15.34262 22.13709 1.000 45.95552 157 TYR B C 1
ATOM 7079 O O . TYR C 1 95 ? -84.02017 15.41261 23.20293 1.000 46.61466 157 TYR B O 1
ATOM 7097 N N . ILE C 1 96 ? -84.05287 15.37332 20.94874 1.000 44.11263 158 ILE B N 1
ATOM 7098 C CA . ILE C 1 96 ? -82.60669 15.30241 20.79428 1.000 42.73299 158 ILE B CA 1
ATOM 7099 C C . ILE C 1 96 ? -82.17592 16.43105 19.87851 1.000 42.42158 158 ILE B C 1
ATOM 7100 O O . ILE C 1 96 ? -82.55275 16.46296 18.70082 1.000 42.30208 158 ILE B O 1
ATOM 7116 N N . LEU C 1 97 ? -81.39668 17.35351 20.41971 1.000 42.42386 159 LEU B N 1
ATOM 7117 C CA . LEU C 1 97 ? -80.77973 18.43008 19.66111 1.000 42.29718 159 LEU B CA 1
ATOM 7118 C C . LEU C 1 97 ? -79.28457 18.14562 19.66152 1.000 40.48979 159 LEU B C 1
ATOM 7119 O O . LEU C 1 97 ? -78.63987 18.22850 20.71034 1.000 40.26719 159 LEU B O 1
ATOM 7135 N N . VAL C 1 98 ? -78.74602 17.78017 18.50286 1.000 39.59729 160 VAL B N 1
ATOM 7136 C CA . VAL C 1 98 ? -77.32922 17.44918 18.38078 1.000 38.93101 160 VAL B CA 1
ATOM 7137 C C . VAL C 1 98 ? -76.57022 18.73882 18.08718 1.000 38.86385 160 VAL B C 1
ATOM 7138 O O . VAL C 1 98 ? -76.80949 19.39503 17.06391 1.000 39.60380 160 VAL B O 1
ATOM 7151 N N . GLY C 1 99 ? -75.68201 19.10979 19.00570 1.000 37.57026 161 GLY B N 1
ATOM 7152 C CA . GLY C 1 99 ? -74.91157 20.32953 18.83681 1.000 38.12883 161 GLY B CA 1
ATOM 7153 C C . GLY C 1 99 ? -74.03950 20.27755 17.58804 1.000 37.43985 161 GLY B C 1
ATOM 7154 O O . GLY C 1 99 ? -73.51442 19.22772 17.21420 1.000 35.22689 161 GLY B O 1
ATOM 7158 N N . GLN C 1 100 ? -73.87087 21.43852 16.95958 1.000 36.97013 162 GLN B N 1
ATOM 7159 C CA . GLN C 1 100 ? -73.07809 21.58647 15.75038 1.000 36.20103 162 GLN B CA 1
ATOM 7160 C C . GLN C 1 100 ? -71.85489 22.45229 16.03587 1.000 35.32270 162 GLN B C 1
ATOM 7161 O O . GLN C 1 100 ? -71.87625 23.34159 16.89126 1.000 33.46992 162 GLN B O 1
ATOM 7175 N N . GLN C 1 101 ? -70.78124 22.15366 15.32040 1.000 36.02497 163 GLN B N 1
ATOM 7176 C CA . GLN C 1 101 ? -69.49698 22.78606 15.58655 1.000 35.62753 163 GLN B CA 1
ATOM 7177 C C . GLN C 1 101 ? -69.56829 24.29598 15.39090 1.000 36.87145 163 GLN B C 1
ATOM 7178 O O . GLN C 1 101 ? -70.21329 24.79419 14.46520 1.000 36.93407 163 GLN B O 1
ATOM 7192 N N . GLY C 1 102 ? -68.89855 25.02234 16.28190 1.000 37.83064 164 GLY B N 1
ATOM 7193 C CA . GLY C 1 102 ? -68.65013 26.42845 16.02643 1.000 38.61741 164 GLY B CA 1
ATOM 7194 C C . GLY C 1 102 ? -67.83741 26.58991 14.75412 1.000 38.38529 164 GLY B C 1
ATOM 7195 O O . GLY C 1 102 ? -66.93649 25.80138 14.47027 1.000 37.73907 164 GLY B O 1
ATOM 7199 N N . GLU C 1 103 ? -68.16818 27.60335 13.96772 1.000 39.47028 165 GLU B N 1
ATOM 7200 C CA . GLU C 1 103 ? -67.48267 27.76036 12.69271 1.000 39.86851 165 GLU B CA 1
ATOM 7201 C C . GLU C 1 103 ? -66.03662 28.19461 12.93069 1.000 38.26653 165 GLU B C 1
ATOM 7202 O O . GLU C 1 103 ? -65.74237 28.96517 13.84678 1.000 36.49345 165 GLU B O 1
ATOM 7214 N N . ASP C 1 104 ? -65.13222 27.62632 12.14336 1.000 37.23912 166 ASP B N 1
ATOM 7215 C CA . ASP C 1 104 ? -63.73717 28.03793 12.15303 1.000 37.66819 166 ASP B CA 1
ATOM 7216 C C . ASP C 1 104 ? -63.57799 29.35883 11.41835 1.000 38.95681 166 ASP B C 1
ATOM 7217 O O . ASP C 1 104 ? -64.26933 29.62634 10.43558 1.000 39.03580 166 ASP B O 1
ATOM 7226 N N . ALA C 1 105 ? -62.64027 30.18471 11.89498 1.000 40.33135 167 ALA B N 1
ATOM 7227 C CA . ALA C 1 105 ? -62.32401 31.41015 11.16759 1.000 40.08248 167 ALA B CA 1
ATOM 7228 C C . ALA C 1 105 ? -61.76664 31.11497 9.77925 1.000 39.33968 167 ALA B C 1
ATOM 7229 O O . ALA C 1 105 ? -61.92658 31.92943 8.86221 1.000 39.51563 167 ALA B O 1
ATOM 7236 N N . CYS C 1 106 ? -61.09956 29.96887 9.60953 1.000 36.33555 168 CYS B N 1
ATOM 7237 C CA . CYS C 1 106 ? -60.38479 29.60920 8.39598 1.000 39.37562 168 CYS B CA 1
ATOM 7238 C C . CYS C 1 106 ? -60.80451 28.21607 7.96591 1.000 38.22320 168 CYS B C 1
ATOM 7239 O O . CYS C 1 106 ? -60.98046 27.34841 8.81851 1.000 36.81665 168 CYS B O 1
ATOM 7246 N N . PRO C 1 107 ? -60.99431 27.96882 6.65894 1.000 41.36454 169 PRO B N 1
ATOM 7247 C CA . PRO C 1 107 ? -60.89065 28.93380 5.56197 1.000 44.57504 169 PRO B CA 1
ATOM 7248 C C . PRO C 1 107 ? -61.93851 30.04257 5.67062 1.000 45.48170 169 PRO B C 1
ATOM 7249 O O . PRO C 1 107 ? -63.04309 29.83691 6.17841 1.000 45.18879 169 PRO B O 1
ATOM 7260 N N . GLY C 1 108 ? -61.57331 31.22003 5.20447 1.000 46.42088 170 GLY B N 1
ATOM 7261 C CA . GLY C 1 108 ? -62.46789 32.35083 5.28801 1.000 49.14035 170 GLY B CA 1
ATOM 7262 C C . GLY C 1 108 ? -63.53225 32.33164 4.21165 1.000 50.66215 170 GLY B C 1
ATOM 7263 O O . GLY C 1 108 ? -63.37577 31.71432 3.16114 1.000 50.33761 170 GLY B O 1
ATOM 7267 N N . GLY C 1 109 ? -64.62508 33.04073 4.48595 1.000 51.25895 171 GLY B N 1
ATOM 7268 C CA . GLY C 1 109 ? -65.74158 33.09929 3.56149 1.000 51.25656 171 GLY B CA 1
ATOM 7269 C C . GLY C 1 109 ? -65.78726 34.34172 2.69267 1.000 52.49739 171 GLY B C 1
ATOM 7270 O O . GLY C 1 109 ? -66.86039 34.75391 2.23615 1.000 54.35772 171 GLY B O 1
ATOM 7274 N N . SER C 1 110 ? -64.63029 34.94292 2.45380 1.000 50.63717 172 SER B N 1
ATOM 7275 C CA . SER C 1 110 ? -64.49845 36.13086 1.61990 1.000 51.84596 172 SER B CA 1
ATOM 7276 C C . SER C 1 110 ? -63.01856 36.32649 1.31779 1.000 51.64939 172 SER B C 1
ATOM 7277 O O . SER C 1 110 ? -62.16866 35.80207 2.03726 1.000 50.58176 172 SER B O 1
ATOM 7285 N N . PRO C 1 111 ? -62.69072 37.10725 0.29175 1.000 53.04535 173 PRO B N 1
ATOM 7286 C CA . PRO C 1 111 ? -61.26537 37.29040 -0.02990 1.000 54.67531 173 PRO B CA 1
ATOM 7287 C C . PRO C 1 111 ? -60.47455 37.90923 1.10944 1.000 54.54356 173 PRO B C 1
ATOM 7288 O O . PRO C 1 111 ? -59.33957 37.48847 1.37356 1.000 53.61757 173 PRO B O 1
ATOM 7299 N N . GLU C 1 112 ? -61.03813 38.90504 1.79491 1.000 55.04819 174 GLU B N 1
ATOM 7300 C CA . GLU C 1 112 ? -60.28994 39.57048 2.85704 1.000 53.56798 174 GLU B CA 1
ATOM 7301 C C . GLU C 1 112 ? -60.10535 38.65119 4.05458 1.000 48.96338 174 GLU B C 1
ATOM 7302 O O . GLU C 1 112 ? -59.05106 38.66525 4.70303 1.000 46.97369 174 GLU B O 1
ATOM 7314 N N . SER C 1 113 ? -61.12666 37.85533 4.37834 1.000 46.96331 175 SER B N 1
ATOM 7315 C CA . SER C 1 113 ? -60.97561 36.92285 5.48510 1.000 44.76927 175 SER B CA 1
ATOM 7316 C C . SER C 1 113 ? -60.00935 35.80023 5.12784 1.000 45.35312 175 SER B C 1
ATOM 7317 O O . SER C 1 113 ? -59.25480 35.33573 5.99014 1.000 44.06642 175 SER B O 1
ATOM 7325 N N . GLN C 1 114 ? -59.97129 35.37840 3.86520 1.000 47.39160 176 GLN B N 1
ATOM 7326 C CA . GLN C 1 114 ? -58.98338 34.37035 3.49068 1.000 49.79103 176 GLN B CA 1
ATOM 7327 C C . GLN C 1 114 ? -57.57745 34.95897 3.49813 1.000 48.02766 176 GLN B C 1
ATOM 7328 O O . GLN C 1 114 ? -56.61862 34.26082 3.84213 1.000 46.58608 176 GLN B O 1
ATOM 7342 N N . LEU C 1 115 ? -57.42915 36.24698 3.17531 1.000 47.23618 177 LEU B N 1
ATOM 7343 C CA . LEU C 1 115 ? -56.12938 36.88693 3.34766 1.000 46.35007 177 LEU B CA 1
ATOM 7344 C C . LEU C 1 115 ? -55.67245 36.82805 4.80017 1.000 45.18563 177 LEU B C 1
ATOM 7345 O O . LEU C 1 115 ? -54.49263 36.58621 5.08117 1.000 46.26405 177 LEU B O 1
ATOM 7361 N N . VAL C 1 116 ? -56.59074 37.05331 5.73976 1.000 44.02208 178 VAL B N 1
ATOM 7362 C CA . VAL C 1 116 ? -56.23180 37.00013 7.15408 1.000 43.80467 178 VAL B CA 1
ATOM 7363 C C . VAL C 1 116 ? -55.77900 35.59128 7.52760 1.000 42.47150 178 VAL B C 1
ATOM 7364 O O . VAL C 1 116 ? -54.83806 35.40565 8.30898 1.000 42.14645 178 VAL B O 1
ATOM 7377 N N . CYS C 1 117 ? -56.41638 34.58292 6.94253 1.000 42.84607 179 CYS B N 1
ATOM 7378 C CA . CYS C 1 117 ? -56.08686 33.19703 7.24618 1.000 41.36418 179 CYS B CA 1
ATOM 7379 C C . CYS C 1 117 ? -54.70269 32.80786 6.74262 1.000 40.87767 179 CYS B C 1
ATOM 7380 O O . CYS C 1 117 ? -54.07496 31.91697 7.32239 1.000 39.11720 179 CYS B O 1
ATOM 7387 N N . LEU C 1 118 ? -54.22640 33.43732 5.67144 1.000 40.81563 180 LEU B N 1
ATOM 7388 C CA . LEU C 1 118 ? -52.89749 33.14954 5.15352 1.000 43.84882 180 LEU B CA 1
ATOM 7389 C C . LEU C 1 118 ? -51.80021 33.82197 5.96043 1.000 45.83899 180 LEU B C 1
ATOM 7390 O O . LEU C 1 118 ? -50.61547 33.54241 5.73045 1.000 48.88882 180 LEU B O 1
ATOM 7406 N N . GLY C 1 119 ? -52.16853 34.73132 6.85962 1.000 45.49041 181 GLY B N 1
ATOM 7407 C CA . GLY C 1 119 ? -51.26417 35.26025 7.84603 1.000 46.89351 181 GLY B CA 1
ATOM 7408 C C . GLY C 1 119 ? -50.53824 36.52266 7.45819 1.000 49.59599 181 GLY B C 1
ATOM 7409 O O . GLY C 1 119 ? -49.87617 37.11625 8.31737 1.000 52.01123 181 GLY B O 1
ATOM 7413 N N . GLU C 1 120 ? -50.62604 36.95759 6.20282 1.000 51.24216 182 GLU B N 1
ATOM 7414 C CA . GLU C 1 120 ? -49.86853 38.13439 5.79847 1.000 57.20398 182 GLU B CA 1
ATOM 7415 C C . GLU C 1 120 ? -50.52801 39.43169 6.25754 1.000 59.67723 182 GLU B C 1
ATOM 7416 O O . GLU C 1 120 ? -49.83415 40.44501 6.39664 1.000 62.19664 182 GLU B O 1
ATOM 7428 N N . SER C 1 121 ? -51.83872 39.41440 6.50851 1.000 58.62347 183 SER B N 1
ATOM 7429 C CA . SER C 1 121 ? -52.56822 40.59400 6.96569 1.000 59.72916 183 SER B CA 1
ATOM 7430 C C . SER C 1 121 ? -52.49188 40.69906 8.48585 1.000 59.35953 183 SER B C 1
ATOM 7431 O O . SER C 1 121 ? -52.86215 39.75914 9.19923 1.000 56.30728 183 SER B O 1
ATOM 7439 N N . ARG C 1 122 ? -52.03129 41.84984 8.97849 1.000 60.78401 184 ARG B N 1
ATOM 7440 C CA . ARG C 1 122 ? -52.05467 42.16936 10.40129 1.000 62.46788 184 ARG B CA 1
ATOM 7441 C C . ARG C 1 122 ? -52.99403 43.33848 10.71453 1.000 62.63444 184 ARG B C 1
ATOM 7442 O O . ARG C 1 122 ? -52.84045 43.98869 11.75394 1.000 62.44017 184 ARG B O 1
ATOM 7463 N N . ALA C 1 123 ? -53.97707 43.60299 9.84459 1.000 63.75854 185 ALA B N 1
ATOM 7464 C CA . ALA C 1 123 ? -54.73054 44.85539 9.92792 1.000 65.78181 185 ALA B CA 1
ATOM 7465 C C . ALA C 1 123 ? -55.62609 44.90243 11.16408 1.000 64.32015 185 ALA B C 1
ATOM 7466 O O . ALA C 1 123 ? -55.72005 45.94101 11.82641 1.000 66.12302 185 ALA B O 1
ATOM 7473 N N . VAL C 1 124 ? -56.30970 43.80503 11.48581 1.000 60.14809 186 VAL B N 1
ATOM 7474 C CA . VAL C 1 124 ? -57.13077 43.79117 12.69472 1.000 59.82243 186 VAL B CA 1
ATOM 7475 C C . VAL C 1 124 ? -56.27213 44.10823 13.91434 1.000 60.39662 186 VAL B C 1
ATOM 7476 O O . VAL C 1 124 ? -56.62094 44.96984 14.73211 1.000 60.28750 186 VAL B O 1
ATOM 7489 N N . GLU C 1 125 ? -55.10483 43.45827 14.02276 1.000 58.82321 187 GLU B N 1
ATOM 7490 C CA . GLU C 1 125 ? -54.23363 43.68103 15.17493 1.000 61.34914 187 GLU B CA 1
ATOM 7491 C C . GLU C 1 125 ? -53.69806 45.10782 15.22074 1.000 66.07544 187 GLU B C 1
ATOM 7492 O O . GLU C 1 125 ? -53.62621 45.71670 16.29571 1.000 67.63730 187 GLU B O 1
ATOM 7504 N N . GLU C 1 126 ? -53.26411 45.63389 14.07301 1.000 68.75820 188 GLU B N 1
ATOM 7505 C CA . GLU C 1 126 ? -52.73264 46.99097 14.02412 1.000 74.14583 188 GLU B CA 1
ATOM 7506 C C . GLU C 1 126 ? -53.79472 48.00656 14.43112 1.000 75.64004 188 GLU B C 1
ATOM 7507 O O . GLU C 1 126 ? -53.52586 48.93151 15.20777 1.000 78.08717 188 GLU B O 1
ATOM 7519 N N . HIS C 1 127 ? -55.01261 47.85873 13.90405 1.000 73.01777 189 HIS B N 1
ATOM 7520 C CA . HIS C 1 127 ? -56.06251 48.81434 14.24432 1.000 73.26076 189 HIS B CA 1
ATOM 7521 C C . HIS C 1 127 ? -56.46809 48.69773 15.71155 1.000 72.62950 189 HIS B C 1
ATOM 7522 O O . HIS C 1 127 ? -56.77786 49.71426 16.34468 1.000 75.05898 189 HIS B O 1
ATOM 7536 N N . ALA C 1 128 ? -56.45866 47.48910 16.27497 1.000 63.14012 190 ALA B N 1
ATOM 7537 C CA . ALA C 1 128 ? -56.46733 47.35341 17.72511 1.000 64.17912 190 ALA B CA 1
ATOM 7538 C C . ALA C 1 128 ? -55.15282 47.90137 18.27784 1.000 69.22523 190 ALA B C 1
ATOM 7539 O O . ALA C 1 128 ? -54.13491 47.95246 17.57980 1.000 68.70162 190 ALA B O 1
ATOM 7546 N N . ALA C 1 129 ? -55.18439 48.36501 19.52496 1.000 75.23872 191 ALA B N 1
ATOM 7547 C CA . ALA C 1 129 ? -54.01725 48.98734 20.15407 1.000 83.40628 191 ALA B CA 1
ATOM 7548 C C . ALA C 1 129 ? -53.50045 50.18688 19.36503 1.000 89.96337 191 ALA B C 1
ATOM 7549 O O . ALA C 1 129 ? -52.33869 50.57874 19.51346 1.000 90.19554 191 ALA B O 1
ATOM 7556 N N . MET C 1 130 ? -54.34774 50.75201 18.51582 1.000 97.40912 192 MET B N 1
ATOM 7557 C CA . MET C 1 130 ? -54.04748 51.92568 17.70263 1.000 105.45922 192 MET B CA 1
ATOM 7558 C C . MET C 1 130 ? -52.87930 52.79759 18.14953 1.000 109.10245 192 MET B C 1
ATOM 7559 O O . MET C 1 130 ? -52.94241 54.02380 18.06647 1.000 112.34663 192 MET B O 1
ATOM 7573 N N . ARG C 1 140 ? -66.91394 51.57799 12.29040 1.000 92.98254 202 ARG B N 1
ATOM 7574 C CA . ARG C 1 140 ? -65.55127 52.07735 12.17081 1.000 92.61432 202 ARG B CA 1
ATOM 7575 C C . ARG C 1 140 ? -64.50595 51.22247 12.89921 1.000 87.73258 202 ARG B C 1
ATOM 7576 O O . ARG C 1 140 ? -63.30660 51.43912 12.72385 1.000 89.06839 202 ARG B O 1
ATOM 7581 N N . ARG C 1 141 ? -64.93697 50.24083 13.68984 1.000 81.75404 203 ARG B N 1
ATOM 7582 C CA . ARG C 1 141 ? -64.00647 49.43886 14.48086 1.000 75.33956 203 ARG B CA 1
ATOM 7583 C C . ARG C 1 141 ? -63.63996 48.14988 13.74493 1.000 70.56206 203 ARG B C 1
ATOM 7584 O O . ARG C 1 141 ? -64.52092 47.39581 13.32022 1.000 69.94786 203 ARG B O 1
ATOM 7605 N N . TRP C 1 142 ? -62.33815 47.88843 13.62728 1.000 66.26690 204 TRP B N 1
ATOM 7606 C CA . TRP C 1 142 ? -61.85075 46.72849 12.89228 1.000 62.54576 204 TRP B CA 1
ATOM 7607 C C . TRP C 1 142 ? -61.89782 45.48724 13.77355 1.000 55.35272 204 TRP B C 1
ATOM 7608 O O . TRP C 1 142 ? -61.45685 45.51610 14.92442 1.000 54.05320 204 TRP B O 1
ATOM 7629 N N . ALA C 1 143 ? -62.40939 44.38854 13.23316 1.000 52.49097 205 ALA B N 1
ATOM 7630 C CA . ALA C 1 143 ? -62.54106 43.19707 14.05292 1.000 48.45759 205 ALA B CA 1
ATOM 7631 C C . ALA C 1 143 ? -62.61549 41.96836 13.16166 1.000 45.69639 205 ALA B C 1
ATOM 7632 O O . ALA C 1 143 ? -62.79239 42.05853 11.94139 1.000 46.11220 205 ALA B O 1
ATOM 7639 N N . GLY C 1 144 ? -62.47014 40.81769 13.79909 1.000 42.69772 206 GLY B N 1
ATOM 7640 C CA . GLY C 1 144 ? -62.53518 39.56029 13.09408 1.000 41.95648 206 GLY B CA 1
ATOM 7641 C C . GLY C 1 144 ? -61.45916 38.57661 13.49235 1.000 40.35890 206 GLY B C 1
ATOM 7642 O O . GLY C 1 144 ? -60.53450 38.89049 14.25494 1.000 39.86072 206 GLY B O 1
ATOM 7646 N N . GLY C 1 145 ? -61.59157 37.36446 12.97113 1.000 39.48952 207 GLY B N 1
ATOM 7647 C CA . GLY C 1 145 ? -60.60179 36.32360 13.13199 1.000 37.87152 207 GLY B CA 1
ATOM 7648 C C . GLY C 1 145 ? -60.93204 35.27155 14.16699 1.000 36.70117 207 GLY B C 1
ATOM 7649 O O . GLY C 1 145 ? -60.21269 34.27153 14.25086 1.000 36.40508 207 GLY B O 1
ATOM 7653 N N . GLY C 1 146 ? -61.99336 35.45360 14.93397 1.000 36.94051 208 GLY B N 1
ATOM 7654 C CA . GLY C 1 146 ? -62.34431 34.49996 15.96413 1.000 37.55873 208 GLY B CA 1
ATOM 7655 C C . GLY C 1 146 ? -63.12461 33.31139 15.42324 1.000 37.48566 208 GLY B C 1
ATOM 7656 O O . GLY C 1 146 ? -63.61232 33.31943 14.29481 1.000 37.69948 208 GLY B O 1
ATOM 7660 N N . GLY C 1 147 ? -63.23421 32.27923 16.25917 1.000 37.35141 209 GLY B N 1
ATOM 7661 C CA . GLY C 1 147 ? -64.02402 31.10213 15.95133 1.000 37.58888 209 GLY B CA 1
ATOM 7662 C C . GLY C 1 147 ? -65.30030 31.08176 16.77600 1.000 37.23500 209 GLY B C 1
ATOM 7663 O O . GLY C 1 147 ? -65.32605 31.54443 17.91651 1.000 37.51056 209 GLY B O 1
ATOM 7667 N N . GLY C 1 148 ? -66.37533 30.55619 16.18948 1.000 37.76042 210 GLY B N 1
ATOM 7668 C CA . GLY C 1 148 ? -67.63422 30.50263 16.89915 1.000 37.39866 210 GLY B CA 1
ATOM 7669 C C . GLY C 1 148 ? -67.65523 29.43183 17.97813 1.000 37.24059 210 GLY B C 1
ATOM 7670 O O . GLY C 1 148 ? -66.88336 28.48834 17.97116 1.000 37.53649 210 GLY B O 1
ATOM 7674 N N . GLY C 1 149 ? -68.55695 29.59363 18.94395 1.000 38.94324 211 GLY B N 1
ATOM 7675 C CA . GLY C 1 149 ? -68.71964 28.57579 19.96204 1.000 37.89266 211 GLY B CA 1
ATOM 7676 C C . GLY C 1 149 ? -69.50161 27.38820 19.43311 1.000 37.54727 211 GLY B C 1
ATOM 7677 O O . GLY C 1 149 ? -70.36369 27.52001 18.56808 1.000 37.05471 211 GLY B O 1
ATOM 7681 N N . GLY C 1 150 ? -69.18317 26.20720 19.95316 1.000 40.00618 212 GLY B N 1
ATOM 7682 C CA . GLY C 1 150 ? -69.91400 25.01622 19.55971 1.000 40.25315 212 GLY B CA 1
ATOM 7683 C C . GLY C 1 150 ? -71.26257 24.93789 20.25224 1.000 38.82124 212 GLY B C 1
ATOM 7684 O O . GLY C 1 150 ? -71.45034 25.42375 21.35963 1.000 39.35283 212 GLY B O 1
ATOM 7688 N N . GLY C 1 151 ? -72.22190 24.32110 19.57287 1.000 40.23874 213 GLY B N 1
ATOM 7689 C CA . GLY C 1 151 ? -73.49862 24.06476 20.20452 1.000 40.80608 213 GLY B CA 1
ATOM 7690 C C . GLY C 1 151 ? -73.42173 22.91913 21.19489 1.000 40.29023 213 GLY B C 1
ATOM 7691 O O . GLY C 1 151 ? -72.69191 21.94649 21.01138 1.000 39.52592 213 GLY B O 1
ATOM 7695 N N . ALA C 1 152 ? -74.17797 23.05046 22.27560 1.000 41.04046 214 ALA B N 1
ATOM 7696 C CA . ALA C 1 152 ? -74.37941 21.93617 23.18327 1.000 40.82888 214 ALA B CA 1
ATOM 7697 C C . ALA C 1 152 ? -75.36968 20.94529 22.57581 1.000 39.98742 214 ALA B C 1
ATOM 7698 O O . ALA C 1 152 ? -76.12786 21.26195 21.65399 1.000 41.38534 214 ALA B O 1
ATOM 7705 N N . THR C 1 153 ? -75.35256 19.73185 23.11155 1.000 40.63008 215 THR B N 1
ATOM 7706 C CA . THR C 1 153 ? -76.29479 18.68323 22.74955 1.000 41.07028 215 THR B CA 1
ATOM 7707 C C . THR C 1 153 ? -77.27496 18.53500 23.90015 1.000 43.15009 215 THR B C 1
ATOM 7708 O O . THR C 1 153 ? -76.86815 18.45483 25.06645 1.000 41.45238 215 THR B O 1
ATOM 7719 N N . TYR C 1 154 ? -78.56614 18.56735 23.57245 1.000 44.53157 216 TYR B N 1
ATOM 7720 C CA . TYR C 1 154 ? -79.63588 18.55031 24.55601 1.000 44.31016 216 TYR B CA 1
ATOM 7721 C C . TYR C 1 154 ? -80.46986 17.29482 24.35765 1.000 43.18861 216 TYR B C 1
ATOM 7722 O O . TYR C 1 154 ? -80.90391 17.00690 23.23840 1.000 43.89773 216 TYR B O 1
ATOM 7740 N N . VAL C 1 155 ? -80.69178 16.56316 25.44493 1.000 43.13327 217 VAL B N 1
ATOM 7741 C CA . VAL C 1 155 ? -81.61930 15.43848 25.49302 1.000 43.76305 217 VAL B CA 1
ATOM 7742 C C . VAL C 1 155 ? -82.69920 15.81227 26.49357 1.000 43.60623 217 VAL B C 1
ATOM 7743 O O . VAL C 1 155 ? -82.40161 16.11985 27.65514 1.000 43.47536 217 VAL B O 1
ATOM 7756 N N . PHE C 1 156 ? -83.94636 15.82029 26.05320 1.000 44.86872 218 PHE B N 1
ATOM 7757 C CA . PHE C 1 156 ? -85.00135 16.27039 26.94072 1.000 46.32266 218 PHE B CA 1
ATOM 7758 C C . PHE C 1 156 ? -86.30735 15.59715 26.54717 1.000 47.67872 218 PHE B C 1
ATOM 7759 O O . PHE C 1 156 ? -86.36456 14.79650 25.60967 1.000 47.16229 218 PHE B O 1
ATOM 7776 N N . ARG C 1 157 ? -87.34881 15.89415 27.31479 1.000 50.07001 219 ARG B N 1
ATOM 7777 C CA . ARG C 1 157 ? -88.65528 15.30622 27.08101 1.000 53.30382 219 ARG B CA 1
ATOM 7778 C C . ARG C 1 157 ? -89.72539 16.28371 27.54440 1.000 56.14448 219 ARG B C 1
ATOM 7779 O O . ARG C 1 157 ? -89.43387 17.31815 28.14942 1.000 56.40136 219 ARG B O 1
ATOM 7800 N N . VAL C 1 158 ? -90.97490 15.93655 27.25533 1.000 56.49771 220 VAL B N 1
ATOM 7801 C CA . VAL C 1 158 ? -92.12823 16.66120 27.77182 1.000 58.10531 220 VAL B CA 1
ATOM 7802 C C . VAL C 1 158 ? -92.66008 15.88900 28.96581 1.000 58.89576 220 VAL B C 1
ATOM 7803 O O . VAL C 1 158 ? -93.05653 14.72370 28.83086 1.000 59.47560 220 VAL B O 1
ATOM 7816 N N . ARG C 1 159 ? -92.68559 16.51988 30.13547 1.000 59.75315 221 ARG B N 1
ATOM 7817 C CA . ARG C 1 159 ? -93.35350 15.91165 31.27682 1.000 63.91335 221 ARG B CA 1
ATOM 7818 C C . ARG C 1 159 ? -94.23377 16.93667 31.97289 1.000 63.57622 221 ARG B C 1
ATOM 7819 O O . ARG C 1 159 ? -93.78591 18.04596 32.28036 1.000 63.10221 221 ARG B O 1
ATOM 7840 N N . ALA C 1 160 ? -95.47609 16.54704 32.23609 1.000 64.17361 222 ALA B N 1
ATOM 7841 C CA . ALA C 1 160 ? -96.43198 17.40221 32.93629 1.000 64.98616 222 ALA B CA 1
ATOM 7842 C C . ALA C 1 160 ? -96.47964 18.79006 32.30819 1.000 63.38026 222 ALA B C 1
ATOM 7843 O O . ALA C 1 160 ? -96.48774 19.80909 33.00014 1.000 64.53439 222 ALA B O 1
ATOM 7850 N N . GLY C 1 161 ? -96.47804 18.82477 30.97701 1.000 62.53529 223 GLY B N 1
ATOM 7851 C CA . GLY C 1 161 ? -96.68330 20.06612 30.26069 1.000 63.99223 223 GLY B CA 1
ATOM 7852 C C . GLY C 1 161 ? -95.50161 20.99991 30.24091 1.000 63.21095 223 GLY B C 1
ATOM 7853 O O . GLY C 1 161 ? -95.65533 22.17294 29.89000 1.000 62.68749 223 GLY B O 1
ATOM 7857 N N . GLU C 1 162 ? -94.31561 20.50833 30.59316 1.000 62.34756 224 GLU B N 1
ATOM 7858 C CA . GLU C 1 162 ? -93.10037 21.30066 30.60444 1.000 62.34105 224 GLU B CA 1
ATOM 7859 C C . GLU C 1 162 ? -91.99812 20.53573 29.89090 1.000 61.28978 224 GLU B C 1
ATOM 7860 O O . GLU C 1 162 ? -91.87902 19.31897 30.05420 1.000 61.20537 224 GLU B O 1
ATOM 7872 N N . LEU C 1 163 ? -91.17983 21.24124 29.11931 1.000 61.16314 225 LEU B N 1
ATOM 7873 C CA . LEU C 1 163 ? -89.92512 20.64626 28.68469 1.000 59.41542 225 LEU B CA 1
ATOM 7874 C C . LEU C 1 163 ? -89.06302 20.37419 29.91244 1.000 58.06728 225 LEU B C 1
ATOM 7875 O O . LEU C 1 163 ? -88.91301 21.23812 30.78335 1.000 58.72935 225 LEU B O 1
ATOM 7891 N N . GLU C 1 164 ? -88.52962 19.15522 29.99817 1.000 55.00496 226 GLU B N 1
ATOM 7892 C CA . GLU C 1 164 ? -87.71970 18.72039 31.12838 1.000 53.20896 226 GLU B CA 1
ATOM 7893 C C . GLU C 1 164 ? -86.34780 18.30238 30.61497 1.000 51.95962 226 GLU B C 1
ATOM 7894 O O . GLU C 1 164 ? -86.25365 17.34486 29.82465 1.000 51.37417 226 GLU B O 1
ATOM 7906 N N . PRO C 1 165 ? -85.26830 18.95454 31.03265 1.000 50.86296 227 PRO B N 1
ATOM 7907 C CA . PRO C 1 165 ? -83.93969 18.53240 30.57935 1.000 49.17076 227 PRO B CA 1
ATOM 7908 C C . PRO C 1 165 ? -83.49592 17.27333 31.30287 1.000 49.11144 227 PRO B C 1
ATOM 7909 O O . PRO C 1 165 ? -83.68283 17.12906 32.51286 1.000 50.58029 227 PRO B O 1
ATOM 7920 N N . LEU C 1 166 ? -82.90016 16.35807 30.54206 1.000 48.79860 228 LEU B N 1
ATOM 7921 C CA . LEU C 1 166 ? -82.34171 15.11875 31.06380 1.000 49.30754 228 LEU B CA 1
ATOM 7922 C C . LEU C 1 166 ? -80.82226 15.11413 31.01240 1.000 49.87751 228 LEU B C 1
ATOM 7923 O O . LEU C 1 166 ? -80.16566 14.76763 31.99942 1.000 50.95297 228 LEU B O 1
ATOM 7939 N N . LEU C 1 167 ? -80.25497 15.48146 29.86544 1.000 47.99275 229 LEU B N 1
ATOM 7940 C CA . LEU C 1 167 ? -78.82175 15.63693 29.70301 1.000 48.21573 229 LEU B CA 1
ATOM 7941 C C . LEU C 1 167 ? -78.54092 16.84304 28.82772 1.000 47.35407 229 LEU B C 1
ATOM 7942 O O . LEU C 1 167 ? -79.18418 17.02624 27.79023 1.000 48.04087 229 LEU B O 1
ATOM 7958 N N . VAL C 1 168 ? -77.55296 17.64174 29.21100 1.000 45.99104 230 VAL B N 1
ATOM 7959 C CA . VAL C 1 168 ? -77.02066 18.66604 28.32382 1.000 45.02529 230 VAL B CA 1
ATOM 7960 C C . VAL C 1 168 ? -75.50926 18.50845 28.29685 1.000 43.73149 230 VAL B C 1
ATOM 7961 O O . VAL C 1 168 ? -74.85564 18.60799 29.34228 1.000 43.82112 230 VAL B O 1
ATOM 7974 N N . ALA C 1 169 ? -74.96288 18.24839 27.10860 1.000 41.84966 231 ALA B N 1
ATOM 7975 C CA . ALA C 1 169 ? -73.52662 18.07380 26.90271 1.000 41.77336 231 ALA B CA 1
ATOM 7976 C C . ALA C 1 169 ? -72.97231 19.37668 26.33528 1.000 41.42468 231 ALA B C 1
ATOM 7977 O O . ALA C 1 169 ? -73.29839 19.75035 25.20515 1.000 42.77415 231 ALA B O 1
ATOM 7984 N N . ALA C 1 170 ? -72.11689 20.04775 27.10338 1.000 40.57353 232 ALA B N 1
ATOM 7985 C CA . ALA C 1 170 ? -71.71347 21.40743 26.76769 1.000 40.84051 232 ALA B CA 1
ATOM 7986 C C . ALA C 1 170 ? -70.88144 21.47315 25.48794 1.000 39.34427 232 ALA B C 1
ATOM 7987 O O . ALA C 1 170 ? -70.11314 20.56688 25.15977 1.000 40.20944 232 ALA B O 1
ATOM 7994 N N . GLY C 1 171 ? -71.03502 22.59342 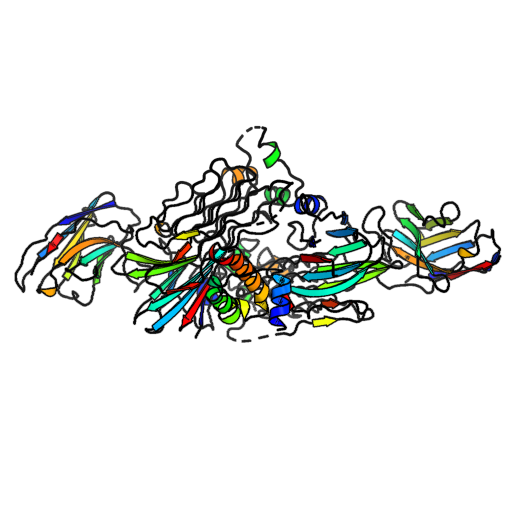24.76228 1.000 40.12224 233 GLY B N 1
ATOM 7995 C CA . GLY C 1 171 ? -70.17307 22.88436 23.64057 1.000 39.11410 233 GLY B CA 1
ATOM 7996 C C . GLY C 1 171 ? -68.92522 23.65149 24.04338 1.000 38.91883 233 GLY B C 1
ATOM 7997 O O . GLY C 1 171 ? -68.86261 24.27784 25.09827 1.000 40.34815 233 GLY B O 1
ATOM 8001 N N . GLY C 1 172 ? -67.91111 23.58623 23.19012 1.000 39.15866 234 GLY B N 1
ATOM 8002 C CA . GLY C 1 172 ? -66.65681 24.26001 23.46581 1.000 39.04388 234 GLY B CA 1
ATOM 8003 C C . GLY C 1 172 ? -66.67776 25.71374 23.02258 1.000 37.97232 234 GLY B C 1
ATOM 8004 O O . GLY C 1 172 ? -67.31294 26.06355 22.04005 1.000 38.87163 234 GLY B O 1
ATOM 8008 N N . GLY C 1 173 ? -65.97936 26.56494 23.77588 1.000 37.53667 235 GLY B N 1
ATOM 8009 C CA . GLY C 1 173 ? -65.81263 27.93986 23.35162 1.000 37.65715 235 GLY B CA 1
ATOM 8010 C C . GLY C 1 173 ? -64.97160 28.01350 22.09168 1.000 38.37436 235 GLY B C 1
ATOM 8011 O O . GLY C 1 173 ? -64.09473 27.19192 21.85497 1.000 35.74814 235 GLY B O 1
ATOM 8015 N N . GLY C 1 174 ? -65.26739 28.99608 21.24873 1.000 39.58406 236 GLY B N 1
ATOM 8016 C CA . GLY C 1 174 ? -64.44226 29.20648 20.08185 1.000 39.06437 236 GLY B CA 1
ATOM 8017 C C . GLY C 1 174 ? -63.13808 29.88280 20.44340 1.000 38.14097 236 GLY B C 1
ATOM 8018 O O . GLY C 1 174 ? -63.02576 30.54109 21.47300 1.000 39.19354 236 GLY B O 1
ATOM 8022 N N . ARG C 1 175 ? -62.13365 29.70127 19.59289 1.000 38.81297 237 ARG B N 1
ATOM 8023 C CA . ARG C 1 175 ? -60.84942 30.32514 19.87063 1.000 37.49671 237 ARG B CA 1
ATOM 8024 C C . ARG C 1 175 ? -60.85692 31.78906 19.45784 1.000 37.63302 237 ARG B C 1
ATOM 8025 O O . ARG C 1 175 ? -61.48591 32.17726 18.47363 1.000 37.10615 237 ARG B O 1
ATOM 8046 N N . ALA C 1 176 ? -60.08613 32.58722 20.18128 1.000 37.80471 238 ALA B N 1
ATOM 8047 C CA . ALA C 1 176 ? -59.83291 33.95822 19.77228 1.000 40.11419 238 ALA B CA 1
ATOM 8048 C C . ALA C 1 176 ? -58.96798 33.99731 18.50863 1.000 38.33032 238 ALA B C 1
ATOM 8049 O O . ALA C 1 176 ? -58.32109 33.02340 18.13283 1.000 36.91680 238 ALA B O 1
ATOM 8056 N N . TYR C 1 177 ? -58.98327 35.16284 17.85455 1.000 38.17574 239 TYR B N 1
ATOM 8057 C CA . TYR C 1 177 ? -58.13712 35.42319 16.69243 1.000 37.47803 239 TYR B CA 1
ATOM 8058 C C . TYR C 1 177 ? -56.68156 35.06530 16.98355 1.000 39.17268 239 TYR B C 1
ATOM 8059 O O . TYR C 1 177 ? -56.05287 34.31212 16.23121 1.000 37.91077 239 TYR B O 1
ATOM 8077 N N . LEU C 1 178 ? -56.14486 35.56956 18.08739 1.000 38.83621 240 LEU B N 1
ATOM 8078 C CA . LEU C 1 178 ? -54.74509 35.38329 18.43687 1.000 38.41997 240 LEU B CA 1
ATOM 8079 C C . LEU C 1 178 ? -54.60472 34.55641 19.70546 1.000 37.28675 240 LEU B C 1
ATOM 8080 O O . LEU C 1 178 ? -55.54824 34.39760 20.47416 1.000 38.18849 240 LEU B O 1
ATOM 8096 N N . ARG C 1 179 ? -53.39560 34.07350 19.94216 1.000 37.22859 241 ARG B N 1
ATOM 8097 C CA . ARG C 1 179 ? -53.02475 33.50917 21.23167 1.000 37.75973 241 ARG B CA 1
ATOM 8098 C C . ARG C 1 179 ? -51.63384 34.04396 21.58907 1.000 38.29443 241 ARG B C 1
ATOM 8099 O O . ARG C 1 179 ? -50.87274 34.42855 20.70616 1.000 36.67375 241 ARG B O 1
ATOM 8120 N N . PRO C 1 180 ? -51.31959 34.09918 22.88699 1.000 38.99159 242 PRO B N 1
ATOM 8121 C CA . PRO C 1 180 ? -50.03303 34.69646 23.27798 1.000 39.76422 242 PRO B CA 1
ATOM 8122 C C . PRO C 1 180 ? -48.87042 33.89565 22.71817 1.000 39.32965 242 PRO B C 1
ATOM 8123 O O . PRO C 1 180 ? -48.88603 32.66321 22.69932 1.000 37.27515 242 PRO B O 1
ATOM 8134 N N . ARG C 1 181 ? -47.86078 34.61377 22.23402 1.000 42.08806 243 ARG B N 1
ATOM 8135 C CA . ARG C 1 181 ? -46.73228 33.93681 21.60108 1.000 44.28012 243 ARG B CA 1
ATOM 8136 C C . ARG C 1 181 ? -46.05091 32.96164 22.55076 1.000 44.25879 243 ARG B C 1
ATOM 8137 O O . ARG C 1 181 ? -45.53524 31.92716 22.10808 1.000 44.57318 243 ARG B O 1
ATOM 8158 N N . ASP C 1 182 ? -46.00931 33.28189 23.84347 1.000 45.24043 244 ASP B N 1
ATOM 8159 C CA . ASP C 1 182 ? -45.30943 32.47662 24.83509 1.000 49.38367 244 ASP B CA 1
ATOM 8160 C C . ASP C 1 182 ? -46.17603 31.34908 25.38811 1.000 51.06447 244 ASP B C 1
ATOM 8161 O O . ASP C 1 182 ? -45.77773 30.68110 26.34693 1.000 51.54285 244 ASP B O 1
ATOM 8170 N N . ARG C 1 183 ? -47.35182 31.13676 24.81254 1.000 54.19160 245 ARG B N 1
ATOM 8171 C CA . ARG C 1 183 ? -48.23048 30.06534 25.24915 1.000 59.83607 245 ARG B CA 1
ATOM 8172 C C . ARG C 1 183 ? -47.49351 28.73100 25.22989 1.000 65.80437 245 ARG B C 1
ATOM 8173 O O . ARG C 1 183 ? -46.91708 28.33692 24.21114 1.000 66.87092 245 ARG B O 1
ATOM 8194 N N . GLY C 1 184 ? -47.51455 28.04174 26.36696 1.000 71.57151 246 GLY B N 1
ATOM 8195 C CA . GLY C 1 184 ? -46.84621 26.76164 26.50082 1.000 75.40820 246 GLY B CA 1
ATOM 8196 C C . GLY C 1 184 ? -47.80381 25.59317 26.61084 1.000 77.18900 246 GLY B C 1
ATOM 8197 O O . GLY C 1 184 ? -47.48732 24.56877 27.20490 1.000 78.87256 246 GLY B O 1
ATOM 8201 N N . ALA C 1 188 ? -56.49353 23.16813 28.85221 1.000 70.19485 250 ALA B N 1
ATOM 8202 C CA . ALA C 1 188 ? -57.95201 23.20877 28.88718 1.000 68.61313 250 ALA B CA 1
ATOM 8203 C C . ALA C 1 188 ? -58.46155 23.35677 30.31525 1.000 69.12967 250 ALA B C 1
ATOM 8204 O O . ALA C 1 188 ? -57.86963 22.82553 31.25063 1.000 69.26014 250 ALA B O 1
ATOM 8211 N N . SER C 1 189 ? -59.58106 24.06362 30.46836 1.000 66.96164 251 SER B N 1
ATOM 8212 C CA . SER C 1 189 ? -60.18439 24.29343 31.77095 1.000 67.31061 251 SER B CA 1
ATOM 8213 C C . SER C 1 189 ? -61.02643 23.09438 32.20971 1.000 63.05177 251 SER B C 1
ATOM 8214 O O . SER C 1 189 ? -61.50972 22.32615 31.37270 1.000 61.33808 251 SER B O 1
ATOM 8222 N N . PRO C 1 190 ? -61.20686 22.90976 33.52000 1.000 60.68547 252 PRO B N 1
ATOM 8223 C CA . PRO C 1 190 ? -62.04353 21.79772 33.99021 1.000 59.16212 252 PRO B CA 1
ATOM 8224 C C . PRO C 1 190 ? -63.45125 21.87315 33.41900 1.000 55.54295 252 PRO B C 1
ATOM 8225 O O . PRO C 1 190 ? -63.99535 22.95474 33.18623 1.000 54.76799 252 PRO B O 1
ATOM 8236 N N . GLU C 1 191 ? -64.03238 20.69847 33.19115 1.000 52.98830 253 GLU B N 1
ATOM 8237 C CA . GLU C 1 191 ? -65.41869 20.60379 32.76001 1.000 50.14251 253 GLU B CA 1
ATOM 8238 C C . GLU C 1 191 ? -66.35734 21.07112 33.86603 1.000 50.13358 253 GLU B C 1
ATOM 8239 O O . GLU C 1 191 ? -66.15077 20.77472 35.04665 1.000 51.60801 253 GLU B O 1
ATOM 8251 N N . LYS C 1 192 ? -67.40636 21.78833 33.47371 1.000 48.87591 254 LYS B N 1
ATOM 8252 C CA . LYS C 1 192 ? -68.35711 22.38011 34.40410 1.000 49.84396 254 LYS B CA 1
ATOM 8253 C C . LYS C 1 192 ? -69.66989 21.61261 34.36100 1.000 49.83168 254 LYS B C 1
ATOM 8254 O O . LYS C 1 192 ? -70.16445 21.26692 33.28148 1.000 48.18825 254 LYS B O 1
ATOM 8273 N N . LEU C 1 193 ? -70.23789 21.35806 35.53816 1.000 51.49759 255 LEU B N 1
ATOM 8274 C CA . LEU C 1 193 ? -71.43024 20.53232 35.65102 1.000 52.85442 255 LEU B CA 1
ATOM 8275 C C . LEU C 1 193 ? -72.47909 21.20973 36.51652 1.000 54.08430 255 LEU B C 1
ATOM 8276 O O . LEU C 1 193 ? -72.16868 21.71637 37.59703 1.000 55.70858 255 LEU B O 1
ATOM 8292 N N . GLU C 1 194 ? -73.71858 21.20364 36.03445 1.000 53.75710 256 GLU B N 1
ATOM 8293 C CA . GLU C 1 194 ? -74.89729 21.49820 36.83155 1.000 54.77974 256 GLU B CA 1
ATOM 8294 C C . GLU C 1 194 ? -75.68775 20.21335 37.03998 1.000 55.97624 256 GLU B C 1
ATOM 8295 O O . GLU C 1 194 ? -75.85724 19.42515 36.10574 1.000 54.67884 256 GLU B O 1
ATOM 8307 N N . ASN C 1 195 ? -76.17770 20.00231 38.26514 1.000 59.84187 257 ASN B N 1
ATOM 8308 C CA . ASN C 1 195 ? -76.99331 18.82932 38.56421 1.000 63.12435 257 ASN B CA 1
ATOM 8309 C C . ASN C 1 195 ? -78.22859 19.16441 39.39390 1.000 67.25641 257 ASN B C 1
ATOM 8310 O O . ASN C 1 195 ? -78.79937 18.26908 40.02877 1.000 68.79448 257 ASN B O 1
ATOM 8321 N N . ARG C 1 196 ? -78.65977 20.42252 39.40476 1.000 68.38840 258 ARG B N 1
ATOM 8322 C CA . ARG C 1 196 ? -79.84172 20.84167 40.14968 1.000 70.35483 258 ARG B CA 1
ATOM 8323 C C . ARG C 1 196 ? -80.95509 21.18655 39.16974 1.000 69.49798 258 ARG B C 1
ATOM 8324 O O . ARG C 1 196 ? -80.78698 22.06375 38.31548 1.000 67.26878 258 ARG B O 1
ATOM 8345 N N . SER C 1 197 ? -82.09117 20.49826 39.30279 1.000 73.69011 259 SER B N 1
ATOM 8346 C CA . SER C 1 197 ? -83.21715 20.73926 38.40695 1.000 76.20013 259 SER B CA 1
ATOM 8347 C C . SER C 1 197 ? -83.69721 22.18074 38.46382 1.000 78.04936 259 SER B C 1
ATOM 8348 O O . SER C 1 197 ? -84.14158 22.72285 37.44677 1.000 77.35949 259 SER B O 1
ATOM 8356 N N . GLU C 1 198 ? -83.62822 22.81396 39.62977 1.000 80.67488 260 GLU B N 1
ATOM 8357 C CA . GLU C 1 198 ? -84.09344 24.18777 39.74810 1.000 83.37065 260 GLU B CA 1
ATOM 8358 C C . GLU C 1 198 ? -83.11159 25.19762 39.16855 1.000 80.12358 260 GLU B C 1
ATOM 8359 O O . GLU C 1 198 ? -83.48569 26.36081 38.98914 1.000 81.79237 260 GLU B O 1
ATOM 8371 N N . ALA C 1 199 ? -81.88677 24.78070 38.84955 1.000 74.62461 261 ALA B N 1
ATOM 8372 C CA . ALA C 1 199 ? -80.84415 25.72671 38.48725 1.000 70.43026 261 ALA B CA 1
ATOM 8373 C C . ALA C 1 199 ? -81.26145 26.57462 37.28618 1.000 69.16772 261 ALA B C 1
ATOM 8374 O O . ALA C 1 199 ? -81.94609 26.09244 36.37581 1.000 65.34872 261 ALA B O 1
ATOM 8381 N N . PRO C 1 200 ? -80.86084 27.84579 37.25891 1.000 71.01763 262 PRO B N 1
ATOM 8382 C CA . PRO C 1 200 ? -81.16780 28.68079 36.09027 1.000 71.43022 262 PRO B CA 1
ATOM 8383 C C . PRO C 1 200 ? -80.28636 28.30527 34.90805 1.000 66.37166 262 PRO B C 1
ATOM 8384 O O . PRO C 1 200 ? -79.10188 27.99799 35.06123 1.000 65.53956 262 PRO B O 1
ATOM 8395 N N . GLY C 1 201 ? -80.90096 28.26040 33.72935 1.000 64.17640 263 GLY B N 1
ATOM 8396 C CA . GLY C 1 201 ? -80.18143 27.99977 32.50237 1.000 59.77080 263 GLY B CA 1
ATOM 8397 C C . GLY C 1 201 ? -79.83692 29.26878 31.75514 1.000 58.16547 263 GLY B C 1
ATOM 8398 O O . GLY C 1 201 ? -80.18189 29.41107 30.57999 1.000 57.00522 263 GLY B O 1
ATOM 8402 N N . SER C 1 202 ? -79.15793 30.19756 32.41930 1.000 57.75203 264 SER B N 1
ATOM 8403 C CA . SER C 1 202 ? -78.90432 31.50904 31.84583 1.000 57.54821 264 SER B CA 1
ATOM 8404 C C . SER C 1 202 ? -77.79015 31.44018 30.80307 1.000 52.08115 264 SER B C 1
ATOM 8405 O O . SER C 1 202 ? -77.15764 30.40067 30.58945 1.000 50.63713 264 SER B O 1
ATOM 8413 N N . GLY C 1 203 ? -77.53645 32.57441 30.14626 1.000 54.53234 265 GLY B N 1
ATOM 8414 C CA . GLY C 1 203 ? -76.59518 32.63906 29.05110 1.000 48.95552 265 GLY B CA 1
ATOM 8415 C C . GLY C 1 203 ? -75.22836 33.16118 29.46988 1.000 48.60065 265 GLY B C 1
ATOM 8416 O O . GLY C 1 203 ? -75.02606 33.67008 30.56702 1.000 50.71957 265 GLY B O 1
ATOM 8420 N N . GLY C 1 204 ? -74.27053 33.00880 28.55661 1.000 49.02654 266 GLY B N 1
ATOM 8421 C CA . GLY C 1 204 ? -72.93492 33.52148 28.80100 1.000 49.79639 266 GLY B CA 1
ATOM 8422 C C . GLY C 1 204 ? -72.84810 35.02745 28.61163 1.000 51.35505 266 GLY B C 1
ATOM 8423 O O . GLY C 1 204 ? -73.60232 35.62896 27.84751 1.000 51.16999 266 GLY B O 1
ATOM 8427 N N . ARG C 1 205 ? -71.92123 35.64099 29.34757 1.000 51.84839 267 ARG B N 1
ATOM 8428 C CA . ARG C 1 205 ? -71.54962 37.02278 29.07410 1.000 52.34505 267 ARG B CA 1
ATOM 8429 C C . ARG C 1 205 ? -71.01400 37.15224 27.64898 1.000 50.75077 267 ARG B C 1
ATOM 8430 O O . ARG C 1 205 ? -70.63489 36.17066 27.01017 1.000 47.10283 267 ARG B O 1
ATOM 8451 N N . GLY C 1 206 ? -70.94891 38.39052 27.16520 1.000 50.22694 268 GLY B N 1
ATOM 8452 C CA . GLY C 1 206 ? -70.31135 38.65470 25.88185 1.000 48.98163 268 GLY B CA 1
ATOM 8453 C C . GLY C 1 206 ? -70.58699 40.06987 25.42082 1.000 52.64725 268 GLY B C 1
ATOM 8454 O O . GLY C 1 206 ? -70.85125 40.95703 26.23306 1.000 52.71070 268 GLY B O 1
ATOM 8458 N N . GLY C 1 207 ? -70.57964 40.25136 24.10016 1.000 54.65797 269 GLY B N 1
ATOM 8459 C CA . GLY C 1 207 ? -70.57411 41.56881 23.48516 1.000 58.25968 269 GLY B CA 1
ATOM 8460 C C . GLY C 1 207 ? -70.49630 41.44514 21.97793 1.000 56.91532 269 GLY B C 1
ATOM 8461 O O . GLY C 1 207 ? -71.36931 40.83419 21.35663 1.000 56.36727 269 GLY B O 1
ATOM 8465 N N . ALA C 1 208 ? -69.51913 42.12166 21.36780 1.000 56.64516 270 ALA B N 1
ATOM 8466 C CA . ALA C 1 208 ? -69.17912 41.82975 19.97745 1.000 52.35226 270 ALA B CA 1
ATOM 8467 C C . ALA C 1 208 ? -69.08916 40.32163 19.74129 1.000 48.38829 270 ALA B C 1
ATOM 8468 O O . ALA C 1 208 ? -69.71490 39.78700 18.81799 1.000 47.69323 270 ALA B O 1
ATOM 8475 N N . ALA C 1 209 ? -68.29208 39.61855 20.55002 1.000 46.74118 271 ALA B N 1
ATOM 8476 C CA . ALA C 1 209 ? -68.31917 38.15915 20.57421 1.000 45.47524 271 ALA B CA 1
ATOM 8477 C C . ALA C 1 209 ? -69.45817 37.66767 21.46148 1.000 45.44846 271 ALA B C 1
ATOM 8478 O O . ALA C 1 209 ? -69.67331 38.19265 22.56116 1.000 45.17258 271 ALA B O 1
ATOM 8485 N N . GLY C 1 210 ? -70.18145 36.65975 20.99412 1.000 44.31777 272 GLY B N 1
ATOM 8486 C CA . GLY C 1 210 ? -71.38438 36.20618 21.67382 1.000 43.84458 272 GLY B CA 1
ATOM 8487 C C . GLY C 1 210 ? -71.12754 35.11022 22.69880 1.000 44.21359 272 GLY B C 1
ATOM 8488 O O . GLY C 1 210 ? -70.40067 34.15129 22.43952 1.000 44.17984 272 GLY B O 1
ATOM 8492 N N . GLY C 1 211 ? -71.73450 35.27358 23.86817 1.000 45.91096 273 GLY B N 1
ATOM 8493 C CA . GLY C 1 211 ? -71.78941 34.18998 24.82376 1.000 45.83811 273 GLY B CA 1
ATOM 8494 C C . GLY C 1 211 ? -72.69934 33.07187 24.35274 1.000 44.22281 273 GLY B C 1
ATOM 8495 O O . GLY C 1 211 ? -73.54751 33.24257 23.47839 1.000 45.20756 273 GLY B O 1
ATOM 8499 N N . GLY C 1 212 ? -72.50016 31.88791 24.92880 1.000 42.59357 274 GLY B N 1
ATOM 8500 C CA . GLY C 1 212 ? -73.34872 30.76983 24.59230 1.000 40.73382 274 GLY B CA 1
ATOM 8501 C C . GLY C 1 212 ? -74.76376 30.93468 25.12197 1.000 42.43568 274 GLY B C 1
ATOM 8502 O O . GLY C 1 212 ? -75.02939 31.67162 26.06556 1.000 43.83687 274 GLY B O 1
ATOM 8506 N N . GLY C 1 213 ? -75.69057 30.24674 24.46505 1.000 43.05723 275 GLY B N 1
ATOM 8507 C CA . GLY C 1 213 ? -77.02043 30.10102 25.00718 1.000 43.74981 275 GLY B CA 1
ATOM 8508 C C . GLY C 1 213 ? -77.08425 29.00199 26.04886 1.000 45.21577 275 GLY B C 1
ATOM 8509 O O . GLY C 1 213 ? -76.38124 27.99246 25.97373 1.000 44.97644 275 GLY B O 1
ATOM 8513 N N . GLY C 1 214 ? -77.92952 29.22201 27.04769 1.000 48.28878 276 GLY B N 1
ATOM 8514 C CA . GLY C 1 214 ? -78.25593 28.22339 28.03772 1.000 50.35478 276 GLY B CA 1
ATOM 8515 C C . GLY C 1 214 ? -79.57616 27.54081 27.73903 1.000 50.81110 276 GLY B C 1
ATOM 8516 O O . GLY C 1 214 ? -80.06788 27.54258 26.60496 1.000 50.07950 276 GLY B O 1
ATOM 8520 N N . TRP C 1 215 ? -80.15367 26.93747 28.77957 1.000 52.97901 277 TRP B N 1
ATOM 8521 C CA . TRP C 1 215 ? -81.43383 26.24674 28.64629 1.000 54.63418 277 TRP B CA 1
ATOM 8522 C C . TRP C 1 215 ? -82.58171 27.23374 28.44770 1.000 57.05120 277 TRP B C 1
ATOM 8523 O O . TRP C 1 215 ? -83.47094 26.99315 27.62148 1.000 56.78341 277 TRP B O 1
ATOM 8544 N N . THR C 1 216 ? -82.56187 28.36701 29.16110 1.000 58.79251 278 THR B N 1
ATOM 8545 C CA . THR C 1 216 ? -83.66806 29.31965 29.12428 1.000 60.99891 278 THR B CA 1
ATOM 8546 C C . THR C 1 216 ? -83.22149 30.74948 28.84232 1.000 61.88487 278 THR B C 1
ATOM 8547 O O . THR C 1 216 ? -84.03903 31.67430 28.94109 1.000 64.55335 278 THR B O 1
ATOM 8558 N N . SER C 1 217 ? -81.95601 30.96058 28.51097 1.000 57.99368 279 SER B N 1
ATOM 8559 C CA . SER C 1 217 ? -81.43739 32.30824 28.35261 1.000 56.34224 279 SER B CA 1
ATOM 8560 C C . SER C 1 217 ? -82.18959 33.07208 27.26438 1.000 57.00605 279 SER B C 1
ATOM 8561 O O . SER C 1 217 ? -82.80897 32.49660 26.36581 1.000 55.15004 279 SER B O 1
ATOM 8569 N N . ARG C 1 218 ? -82.13096 34.39527 27.36891 1.000 59.89984 280 ARG B N 1
ATOM 8570 C CA . ARG C 1 218 ? -82.62505 35.30769 26.34898 1.000 61.99237 280 ARG B CA 1
ATOM 8571 C C . ARG C 1 218 ? -81.42638 35.97298 25.68582 1.000 58.22806 280 ARG B C 1
ATOM 8572 O O . ARG C 1 218 ? -80.55917 36.52398 26.37251 1.000 58.21021 280 ARG B O 1
ATOM 8593 N N . ALA C 1 219 ? -81.37015 35.90636 24.36843 1.000 55.10486 281 ALA B N 1
ATOM 8594 C CA . ALA C 1 219 ? -80.23242 36.45687 23.63916 1.000 54.66805 281 ALA B CA 1
ATOM 8595 C C . ALA C 1 219 ? -80.27781 37.98029 23.64208 1.000 57.79249 281 ALA B C 1
ATOM 8596 O O . ALA C 1 219 ? -81.27790 38.56015 23.20014 1.000 58.69367 281 ALA B O 1
ATOM 8603 N N . PRO C 1 220 ? -79.24047 38.66779 24.12316 1.000 57.94808 282 PRO B N 1
ATOM 8604 C CA . PRO C 1 220 ? -79.23564 40.13590 24.07552 1.000 59.87786 282 PRO B CA 1
ATOM 8605 C C . PRO C 1 220 ? -78.69955 40.73000 22.78032 1.000 58.16945 282 PRO B C 1
ATOM 8606 O O . PRO C 1 220 ? -78.69593 41.95589 22.64523 1.000 58.74785 282 PRO B O 1
ATOM 8617 N N . SER C 1 221 ? -78.26559 39.91194 21.82741 1.000 55.27213 283 SER B N 1
ATOM 8618 C CA . SER C 1 221 ? -77.70369 40.42788 20.58419 1.000 53.02534 283 SER B CA 1
ATOM 8619 C C . SER C 1 221 ? -77.85474 39.35892 19.51660 1.000 51.81435 283 SER B C 1
ATOM 8620 O O . SER C 1 221 ? -78.14187 38.18973 19.82205 1.000 50.11454 283 SER B O 1
ATOM 8628 N N . PRO C 1 222 ? -77.64457 39.72831 18.24764 1.000 51.20265 284 PRO B N 1
ATOM 8629 C CA . PRO C 1 222 ? -77.59754 38.70039 17.18901 1.000 49.95933 284 PRO B CA 1
ATOM 8630 C C . PRO C 1 222 ? -76.44157 37.72727 17.33778 1.000 47.92194 284 PRO B C 1
ATOM 8631 O O . PRO C 1 222 ? -76.52364 36.59951 16.82697 1.000 45.74553 284 PRO B O 1
ATOM 8642 N N . GLN C 1 223 ? -75.35188 38.13559 17.99694 1.000 49.10717 285 GLN B N 1
ATOM 8643 C CA . GLN C 1 223 ? -74.19983 37.25198 18.15680 1.000 48.40657 285 GLN B CA 1
ATOM 8644 C C . GLN C 1 223 ? -74.38172 36.22687 19.26364 1.000 46.78473 285 GLN B C 1
ATOM 8645 O O . GLN C 1 223 ? -73.70477 35.19204 19.25300 1.000 46.09663 285 GLN B O 1
ATOM 8659 N N . ALA C 1 224 ? -75.24736 36.49717 20.23347 1.000 47.86971 286 ALA B N 1
ATOM 8660 C CA . ALA C 1 224 ? -75.39369 35.58806 21.35996 1.000 46.71948 286 ALA B CA 1
ATOM 8661 C C . ALA C 1 224 ? -76.00192 34.27433 20.89794 1.000 43.95694 286 ALA B C 1
ATOM 8662 O O . ALA C 1 224 ? -76.90965 34.25053 20.05977 1.000 43.06892 286 ALA B O 1
ATOM 8669 N N . GLY C 1 225 ? -75.48782 33.17630 21.44061 1.000 43.21286 287 GLY B N 1
ATOM 8670 C CA . GLY C 1 225 ? -76.12074 31.89322 21.20403 1.000 42.89789 287 GLY B CA 1
ATOM 8671 C C . GLY C 1 225 ? -77.54862 31.89741 21.72033 1.000 46.19442 287 GLY B C 1
ATOM 8672 O O . GLY C 1 225 ? -77.84064 32.41872 22.79934 1.000 45.74494 287 GLY B O 1
ATOM 8676 N N . ARG C 1 226 ? -78.44813 31.32434 20.92995 1.000 47.60796 288 ARG B N 1
ATOM 8677 C CA . ARG C 1 226 ? -79.83550 31.21948 21.34427 1.000 49.90162 288 ARG B CA 1
ATOM 8678 C C . ARG C 1 226 ? -80.03438 30.02153 22.25958 1.000 50.73946 288 ARG B C 1
ATOM 8679 O O . ARG C 1 226 ? -79.35900 28.99093 22.13839 1.000 48.82563 288 ARG B O 1
ATOM 8700 N N . SER C 1 227 ? -80.97878 30.17218 23.18269 1.000 51.95454 289 SER B N 1
ATOM 8701 C CA . SER C 1 227 ? -81.36830 29.09955 24.07745 1.000 51.92342 289 SER B CA 1
ATOM 8702 C C . SER C 1 227 ? -82.39990 28.21031 23.40148 1.000 51.87315 289 SER B C 1
ATOM 8703 O O . SER C 1 227 ? -82.99380 28.56522 22.37984 1.000 51.52054 289 SER B O 1
ATOM 8711 N N . LEU C 1 228 ? -82.64348 27.05311 24.01398 1.000 52.83295 290 LEU B N 1
ATOM 8712 C CA . LEU C 1 228 ? -83.70454 26.17936 23.53110 1.000 54.45416 290 LEU B CA 1
ATOM 8713 C C . LEU C 1 228 ? -85.03245 26.92098 23.45933 1.000 56.38216 290 LEU B C 1
ATOM 8714 O O . LEU C 1 228 ? -85.79471 26.75525 22.49986 1.000 57.64129 290 LEU B O 1
ATOM 8730 N N . GLN C 1 229 ? -85.33065 27.74616 24.46944 1.000 55.95942 291 GLN B N 1
ATOM 8731 C CA . GLN C 1 229 ? -86.57181 28.50995 24.45164 1.000 57.09493 291 GLN B CA 1
ATOM 8732 C C . GLN C 1 229 ? -86.66880 29.40895 23.22725 1.000 55.60271 291 GLN B C 1
ATOM 8733 O O . GLN C 1 229 ? -87.77990 29.77868 22.83022 1.000 57.24974 291 GLN B O 1
ATOM 8747 N N . GLU C 1 230 ? -85.53417 29.74690 22.61342 1.000 53.76006 292 GLU B N 1
ATOM 8748 C CA . GLU C 1 230 ? -85.47270 30.61763 21.44673 1.000 52.67099 292 GLU B CA 1
ATOM 8749 C C . GLU C 1 230 ? -85.24841 29.87429 20.13441 1.000 49.29459 292 GLU B C 1
ATOM 8750 O O . GLU C 1 230 ? -85.08915 30.52173 19.09702 1.000 51.79410 292 GLU B O 1
ATOM 8762 N N . GLY C 1 231 ? -85.20562 28.54807 20.14679 1.000 49.80163 293 GLY B N 1
ATOM 8763 C CA . GLY C 1 231 ? -84.88140 27.79694 18.95240 1.000 48.38043 293 GLY B CA 1
ATOM 8764 C C . GLY C 1 231 ? -83.43541 27.35803 18.85596 1.000 46.79470 293 GLY B C 1
ATOM 8765 O O . GLY C 1 231 ? -83.07215 26.68458 17.88633 1.000 46.28029 293 GLY B O 1
ATOM 8769 N N . ALA C 1 232 ? -82.59619 27.73578 19.81020 1.000 45.97269 294 ALA B N 1
ATOM 8770 C CA . ALA C 1 232 ? -81.25546 27.18447 19.99572 1.000 44.18620 294 ALA B CA 1
ATOM 8771 C C . ALA C 1 232 ? -80.29674 27.44134 18.83930 1.000 42.84161 294 ALA B C 1
ATOM 8772 O O . ALA C 1 232 ? -79.22458 26.83190 18.79726 1.000 40.93310 294 ALA B O 1
ATOM 8779 N N . GLU C 1 233 ? -80.61327 28.33018 17.90411 1.000 43.35049 295 GLU B N 1
ATOM 8780 C CA . GLU C 1 233 ? -79.67847 28.52143 16.80662 1.000 43.94367 295 GLU B CA 1
ATOM 8781 C C . GLU C 1 233 ? -78.37085 29.14623 17.30416 1.000 41.60853 295 GLU B C 1
ATOM 8782 O O . GLU C 1 233 ? -78.31186 29.80277 18.34752 1.000 42.16622 295 GLU B O 1
ATOM 8794 N N . GLY C 1 234 ? -77.30520 28.90002 16.55376 1.000 40.86795 296 GLY B N 1
ATOM 8795 C CA . GLY C 1 234 ? -76.03874 29.55228 16.84393 1.000 39.30080 296 GLY B CA 1
ATOM 8796 C C . GLY C 1 234 ? -76.13608 31.04623 16.60836 1.000 39.90609 296 GLY B C 1
ATOM 8797 O O . GLY C 1 234 ? -76.95595 31.52528 15.81981 1.000 38.69420 296 GLY B O 1
ATOM 8801 N N . GLY C 1 235 ? -75.32688 31.80289 17.34627 1.000 42.07282 297 GLY B N 1
ATOM 8802 C CA . GLY C 1 235 ? -75.26605 33.22932 17.11203 1.000 43.93024 297 GLY B CA 1
ATOM 8803 C C . GLY C 1 235 ? -74.57601 33.54975 15.79744 1.000 44.13702 297 GLY B C 1
ATOM 8804 O O . GLY C 1 235 ? -73.78218 32.77206 15.26931 1.000 41.26981 297 GLY B O 1
ATOM 8808 N N . GLN C 1 236 ? -74.90376 34.70682 15.23687 1.000 44.39363 298 GLN B N 1
ATOM 8809 C CA . GLN C 1 236 ? -74.19599 35.15395 14.04826 1.000 45.12759 298 GLN B CA 1
ATOM 8810 C C . GLN C 1 236 ? -72.84212 35.74659 14.44190 1.000 44.37706 298 GLN B C 1
ATOM 8811 O O . GLN C 1 236 ? -72.63439 36.19668 15.57143 1.000 45.39712 298 GLN B O 1
ATOM 8825 N N . GLY C 1 237 ? -71.90676 35.73092 13.50075 1.000 44.55619 299 GLY B N 1
ATOM 8826 C CA . GLY C 1 237 ? -70.69721 36.51305 13.68139 1.000 43.68285 299 GLY B CA 1
ATOM 8827 C C . GLY C 1 237 ? -71.01960 37.98677 13.82784 1.000 46.43087 299 GLY B C 1
ATOM 8828 O O . GLY C 1 237 ? -72.05526 38.46159 13.37502 1.000 44.43989 299 GLY B O 1
ATOM 8832 N N . CYS C 1 238 ? -70.11977 38.72101 14.47929 1.000 48.69569 300 CYS B N 1
ATOM 8833 C CA . CYS C 1 238 ? -70.39338 40.12247 14.78431 1.000 53.64410 300 CYS B CA 1
ATOM 8834 C C . CYS C 1 238 ? -70.44930 40.95969 13.51097 1.000 52.63344 300 CYS B C 1
ATOM 8835 O O . CYS C 1 238 ? -69.64200 40.78727 12.59359 1.000 50.55844 300 CYS B O 1
ATOM 8842 N N . SER C 1 239 ? -71.40232 41.89954 13.47070 1.000 53.33061 301 SER B N 1
ATOM 8843 C CA . SER C 1 239 ? -71.54100 42.76769 12.30659 1.000 51.66993 301 SER B CA 1
ATOM 8844 C C . SER C 1 239 ? -70.26878 43.55810 12.01849 1.000 50.62042 301 SER B C 1
ATOM 8845 O O . SER C 1 239 ? -69.96988 43.84190 10.85262 1.000 51.24817 301 SER B O 1
ATOM 8853 N N . GLU C 1 240 ? -69.52178 43.94099 13.05713 1.000 51.00104 302 GLU B N 1
ATOM 8854 C CA . GLU C 1 240 ? -68.30647 44.72644 12.84658 1.000 54.34338 302 GLU B CA 1
ATOM 8855 C C . GLU C 1 240 ? -67.25775 43.93096 12.07333 1.000 51.38816 302 GLU B C 1
ATOM 8856 O O . GLU C 1 240 ? -66.49624 44.49490 11.27631 1.000 50.06142 302 GLU B O 1
ATOM 8868 N N . ALA C 1 241 ? -67.19248 42.62004 12.30775 1.000 49.45449 303 ALA B N 1
ATOM 8869 C CA . ALA C 1 241 ? -66.26619 41.78388 11.54964 1.000 47.74708 303 ALA B CA 1
ATOM 8870 C C . ALA C 1 241 ? -66.76937 41.55758 10.12992 1.000 47.65729 303 ALA B C 1
ATOM 8871 O O . ALA C 1 241 ? -65.97994 41.54894 9.18083 1.000 47.59402 303 ALA B O 1
ATOM 8878 N N . TRP C 1 242 ? -68.08296 41.35965 9.96428 1.000 47.72767 304 TRP B N 1
ATOM 8879 C CA . TRP C 1 242 ? -68.65528 41.35176 8.62432 1.000 49.06752 304 TRP B CA 1
ATOM 8880 C C . TRP C 1 242 ? -68.29073 42.62326 7.87166 1.000 52.23637 304 TRP B C 1
ATOM 8881 O O . TRP C 1 242 ? -67.93153 42.57374 6.69061 1.000 52.43432 304 TRP B O 1
ATOM 8902 N N . ALA C 1 243 ? -68.36705 43.77997 8.54165 1.000 54.11070 305 ALA B N 1
ATOM 8903 C CA . ALA C 1 243 ? -67.99874 45.02633 7.87907 1.000 56.48107 305 ALA B CA 1
ATOM 8904 C C . ALA C 1 243 ? -66.51257 45.05857 7.55408 1.000 56.03116 305 ALA B C 1
ATOM 8905 O O . ALA C 1 243 ? -66.11750 45.59197 6.51075 1.000 56.93942 305 ALA B O 1
ATOM 8912 N N . THR C 1 244 ? -65.68333 44.46506 8.41717 1.000 53.49197 306 THR B N 1
ATOM 8913 C CA . THR C 1 244 ? -64.23830 44.55567 8.25278 1.000 52.15438 306 THR B CA 1
ATOM 8914 C C . THR C 1 244 ? -63.73885 43.59242 7.18918 1.000 49.28479 306 THR B C 1
ATOM 8915 O O . THR C 1 244 ? -62.96123 43.96757 6.30993 1.000 48.96321 306 THR B O 1
ATOM 8926 N N . LEU C 1 245 ? -64.15851 42.33407 7.27383 1.000 48.74959 307 LEU B N 1
ATOM 8927 C CA . LEU C 1 245 ? -63.56811 41.27333 6.47632 1.000 49.98203 307 LEU B CA 1
ATOM 8928 C C . LEU C 1 245 ? -64.53688 40.67262 5.47203 1.000 50.81653 307 LEU B C 1
ATOM 8929 O O . LEU C 1 245 ? -64.13593 39.80731 4.68749 1.000 50.19190 307 LEU B O 1
ATOM 8945 N N . GLY C 1 246 ? -65.79114 41.10918 5.46907 1.000 51.97571 308 GLY B N 1
ATOM 8946 C CA . GLY C 1 246 ? -66.76745 40.53487 4.56950 1.000 52.64102 308 GLY B CA 1
ATOM 8947 C C . GLY C 1 246 ? -67.24303 39.16032 4.96395 1.000 52.41514 308 GLY B C 1
ATOM 8948 O O . GLY C 1 246 ? -67.86774 38.47579 4.15178 1.000 53.09000 308 GLY B O 1
ATOM 8952 N N . TRP C 1 247 ? -66.94939 38.72543 6.18408 1.000 51.33415 309 TRP B N 1
ATOM 8953 C CA . TRP C 1 247 ? -67.36919 37.41685 6.65947 1.000 50.64817 309 TRP B CA 1
ATOM 8954 C C . TRP C 1 247 ? -66.98264 37.27217 8.12395 1.000 48.23132 309 TRP B C 1
ATOM 8955 O O . TRP C 1 247 ? -66.02650 37.90442 8.58178 1.000 48.39041 309 TRP B O 1
ATOM 8976 N N . ALA C 1 248 ? -67.72268 36.45802 8.87007 1.000 45.54601 310 ALA B N 1
ATOM 8977 C CA . ALA C 1 248 ? -67.38192 36.18662 10.26101 1.000 44.13157 310 ALA B CA 1
ATOM 8978 C C . ALA C 1 248 ? -67.99525 34.85674 10.66334 1.000 41.64749 310 ALA B C 1
ATOM 8979 O O . ALA C 1 248 ? -69.07819 34.50276 10.20409 1.000 39.50753 310 ALA B O 1
ATOM 8986 N N . ALA C 1 249 ? -67.31804 34.15937 11.57499 1.000 41.65282 311 ALA B N 1
ATOM 8987 C CA . ALA C 1 249 ? -67.71095 32.80879 11.95998 1.000 40.74917 311 ALA B CA 1
ATOM 8988 C C . ALA C 1 249 ? -68.88363 32.82726 12.93759 1.000 40.12612 311 ALA B C 1
ATOM 8989 O O . ALA C 1 249 ? -68.90128 33.60317 13.89841 1.000 39.36427 311 ALA B O 1
ATOM 8996 N N . ALA C 1 250 ? -69.86789 31.97010 12.67780 1.000 39.52188 312 ALA B N 1
ATOM 8997 C CA . ALA C 1 250 ? -71.04851 31.83171 13.51183 1.000 39.48808 312 ALA B CA 1
ATOM 8998 C C . ALA C 1 250 ? -70.86637 30.74076 14.56210 1.000 40.39136 312 ALA B C 1
ATOM 8999 O O . ALA C 1 250 ? -70.06435 29.81792 14.40223 1.000 38.56308 312 ALA B O 1
ATOM 9006 N N . GLY C 1 251 ? -71.65259 30.84163 15.63317 1.000 40.31544 313 GLY B N 1
ATOM 9007 C CA . GLY C 1 251 ? -71.77921 29.73472 16.55826 1.000 39.87906 313 GLY B CA 1
ATOM 9008 C C . GLY C 1 251 ? -72.59160 28.59291 15.97181 1.000 38.65493 313 GLY B C 1
ATOM 9009 O O . GLY C 1 251 ? -73.34482 28.75699 15.00758 1.000 38.15081 313 GLY B O 1
ATOM 9013 N N . GLY C 1 252 ? -72.43297 27.41336 16.57217 1.000 38.15807 314 GLY B N 1
ATOM 9014 C CA . GLY C 1 252 ? -73.14856 26.24132 16.10048 1.000 36.79969 314 GLY B CA 1
ATOM 9015 C C . GLY C 1 252 ? -74.54749 26.11014 16.69335 1.000 37.59999 314 GLY B C 1
ATOM 9016 O O . GLY C 1 252 ? -74.82083 26.51051 17.82515 1.000 37.32859 314 GLY B O 1
ATOM 9020 N N . PHE C 1 253 ? -75.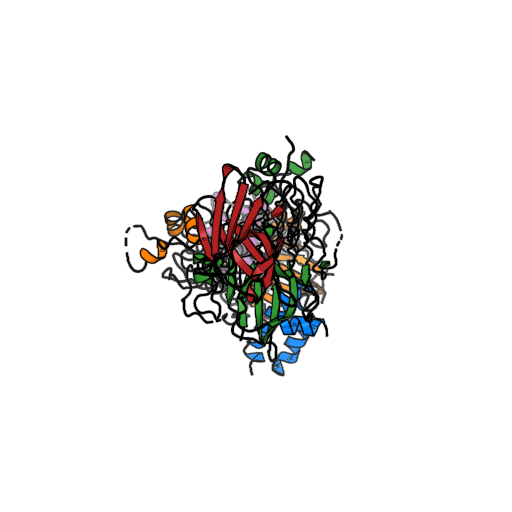44410 25.53475 15.88743 1.000 38.69239 315 PHE B N 1
ATOM 9021 C CA . PHE C 1 253 ? -76.74739 25.07710 16.36908 1.000 38.66247 315 PHE B CA 1
ATOM 9022 C C . PHE C 1 253 ? -76.58658 24.38828 17.71578 1.000 39.63117 315 PHE B C 1
ATOM 9023 O O . PHE C 1 253 ? -75.67865 23.57277 17.91217 1.000 38.22642 315 PHE B O 1
ATOM 9040 N N . GLY C 1 254 ? -77.46271 24.73248 18.64522 1.000 39.78530 316 GLY B N 1
ATOM 9041 C CA . GLY C 1 254 ? -77.28933 24.34401 20.02401 1.000 40.65902 316 GLY B CA 1
ATOM 9042 C C . GLY C 1 254 ? -76.70794 25.41480 20.92429 1.000 40.59443 316 GLY B C 1
ATOM 9043 O O . GLY C 1 254 ? -76.14320 25.07473 21.96661 1.000 40.19589 316 GLY B O 1
ATOM 9047 N N . GLY C 1 255 ? -76.81725 26.68782 20.55317 1.000 39.91132 317 GLY B N 1
ATOM 9048 C CA . GLY C 1 255 ? -76.50493 27.76283 21.46937 1.000 40.21535 317 GLY B CA 1
ATOM 9049 C C . GLY C 1 255 ? -75.08911 28.28807 21.41935 1.000 40.79987 317 GLY B C 1
ATOM 9050 O O . GLY C 1 255 ? -74.68847 29.03201 22.32374 1.000 42.97128 317 GLY B O 1
ATOM 9054 N N . GLY C 1 256 ? -74.31642 27.91942 20.40639 1.000 39.60834 318 GLY B N 1
ATOM 9055 C CA . GLY C 1 256 ? -72.97592 28.46039 20.27469 1.000 39.49386 318 GLY B CA 1
ATOM 9056 C C . GLY C 1 256 ? -73.00009 29.94088 19.93330 1.000 40.22822 318 GLY B C 1
ATOM 9057 O O . GLY C 1 256 ? -73.81109 30.40676 19.13072 1.000 40.37843 318 GLY B O 1
ATOM 9061 N N . GLY C 1 257 ? -72.09101 30.68460 20.55754 1.000 41.50889 319 GLY B N 1
ATOM 9062 C CA . GLY C 1 257 ? -72.00859 32.11046 20.31748 1.000 42.59880 319 GLY B CA 1
ATOM 9063 C C . GLY C 1 257 ? -71.19589 32.44967 19.08089 1.000 41.65916 319 GLY B C 1
ATOM 9064 O O . GLY C 1 257 ? -70.22825 31.77721 18.72990 1.000 40.54819 319 GLY B O 1
ATOM 9068 N N . GLY C 1 258 ? -71.60563 33.52875 18.41966 1.000 42.62293 320 GLY B N 1
ATOM 9069 C CA . GLY C 1 258 ? -70.87380 34.00317 17.26718 1.000 42.84873 320 GLY B CA 1
ATOM 9070 C C . GLY C 1 258 ? -69.53347 34.59776 17.65594 1.000 42.29401 320 GLY B C 1
ATOM 9071 O O . GLY C 1 258 ? -69.35965 35.16918 18.73704 1.000 41.23805 320 GLY B O 1
ATOM 9075 N N . ALA C 1 259 ? -68.57495 34.45298 16.74632 1.000 40.83300 321 ALA B N 1
ATOM 9076 C CA . ALA C 1 259 ? -67.24462 35.01129 16.91833 1.000 40.73693 321 ALA B CA 1
ATOM 9077 C C . ALA C 1 259 ? -67.23131 36.49563 16.57154 1.000 41.64104 321 ALA B C 1
ATOM 9078 O O . ALA C 1 259 ? -68.07522 36.98783 15.81770 1.000 40.80460 321 ALA B O 1
ATOM 9085 N N . CYS C 1 260 ? -66.30572 37.23447 17.18210 1.000 43.68182 322 CYS B N 1
ATOM 9086 C CA . CYS C 1 260 ? -65.88696 38.45282 16.49927 1.000 44.22131 322 CYS B CA 1
ATOM 9087 C C . CYS C 1 260 ? -64.38356 38.45976 16.26692 1.000 43.20915 322 CYS B C 1
ATOM 9088 O O . CYS C 1 260 ? -63.91159 37.76941 15.35869 1.000 41.83675 322 CYS B O 1
ATOM 9095 N N . THR C 1 261 ? -63.63029 38.97696 17.23873 1.000 43.39153 323 THR B N 1
ATOM 9096 C CA . THR C 1 261 ? -62.18555 38.81533 17.32936 1.000 41.85953 323 THR B CA 1
ATOM 9097 C C . THR C 1 261 ? -61.85743 37.83138 18.43810 1.000 41.96815 323 THR B C 1
ATOM 9098 O O . THR C 1 261 ? -61.11421 36.85934 18.22848 1.000 40.40924 323 THR B O 1
ATOM 9109 N N . ALA C 1 262 ? -62.43075 38.06873 19.61611 1.000 43.12032 324 ALA B N 1
ATOM 9110 C CA . ALA C 1 262 ? -62.55885 37.05667 20.64652 1.000 42.46681 324 ALA B CA 1
ATOM 9111 C C . ALA C 1 262 ? -63.48090 35.94018 20.16600 1.000 40.68603 324 ALA B C 1
ATOM 9112 O O . ALA C 1 262 ? -64.32058 36.12607 19.27717 1.000 39.32115 324 ALA B O 1
ATOM 9119 N N . GLY C 1 263 ? -63.31278 34.76023 20.76671 1.000 41.12586 325 GLY B N 1
ATOM 9120 C CA . GLY C 1 263 ? -64.13206 33.62701 20.40029 1.000 39.09936 325 GLY B CA 1
ATOM 9121 C C . GLY C 1 263 ? -65.50552 33.65025 21.05313 1.000 39.68974 325 GLY B C 1
ATOM 9122 O O . GLY C 1 263 ? -65.73244 34.28317 22.08547 1.000 40.58329 325 GLY B O 1
ATOM 9126 N N . GLY C 1 264 ? -66.43900 32.93546 20.41179 1.000 39.83397 326 GLY B N 1
ATOM 9127 C CA . GLY C 1 264 ? -67.78244 32.82336 20.93435 1.000 39.62661 326 GLY B CA 1
ATOM 9128 C C . GLY C 1 264 ? -67.89324 31.76551 22.00926 1.000 38.51440 326 GLY B C 1
ATOM 9129 O O . GLY C 1 264 ? -67.10833 30.82589 22.06768 1.000 39.87546 326 GLY B O 1
ATOM 9133 N N . GLY C 1 265 ? -68.89017 31.92564 22.87253 1.000 39.11895 327 GLY B N 1
ATOM 9134 C CA . GLY C 1 265 ? -69.04859 31.02092 23.99060 1.000 39.00186 327 GLY B CA 1
ATOM 9135 C C . GLY C 1 265 ? -69.75199 29.74227 23.58127 1.000 39.32843 327 GLY B C 1
ATOM 9136 O O . GLY C 1 265 ? -70.52630 29.70412 22.62533 1.000 39.52536 327 GLY B O 1
ATOM 9140 N N . GLY C 1 266 ? -69.46508 28.67403 24.31337 1.000 41.23495 328 GLY B N 1
ATOM 9141 C CA . GLY C 1 266 ? -70.10020 27.40726 24.03204 1.000 40.66098 328 GLY B CA 1
ATOM 9142 C C . GLY C 1 266 ? -71.49469 27.32729 24.62477 1.000 41.54444 328 GLY B C 1
ATOM 9143 O O . GLY C 1 266 ? -71.78684 27.88254 25.67945 1.000 43.98830 328 GLY B O 1
ATOM 9147 N N . GLY C 1 267 ? -72.37365 26.63748 23.91965 1.000 41.01754 329 GLY B N 1
ATOM 9148 C CA . GLY C 1 267 ? -73.70217 26.41040 24.44099 1.000 41.84586 329 GLY B CA 1
ATOM 9149 C C . GLY C 1 267 ? -73.67409 25.43700 25.60285 1.000 41.81725 329 GLY B C 1
ATOM 9150 O O . GLY C 1 267 ? -72.70864 24.70981 25.83216 1.000 42.14209 329 GLY B O 1
ATOM 9154 N N . GLY C 1 268 ? -74.76763 25.41813 26.34948 1.000 41.89261 330 GLY B N 1
ATOM 9155 C CA . GLY C 1 268 ? -74.85610 24.52112 27.48241 1.000 42.41734 330 GLY B CA 1
ATOM 9156 C C . GLY C 1 268 ? -76.19605 24.64896 28.16416 1.000 44.72514 330 GLY B C 1
ATOM 9157 O O . GLY C 1 268 ? -77.12838 25.25250 27.62969 1.000 46.81956 330 GLY B O 1
ATOM 9161 N N . TYR C 1 269 ? -76.28465 24.04625 29.35416 1.000 46.04532 331 TYR B N 1
ATOM 9162 C CA . TYR C 1 269 ? -77.38909 24.35296 30.25424 1.000 49.24061 331 TYR B CA 1
ATOM 9163 C C . TYR C 1 269 ? -77.29692 25.80668 30.70349 1.000 50.06097 331 TYR B C 1
ATOM 9164 O O . TYR C 1 269 ? -78.30671 26.51249 30.75646 1.000 51.11818 331 TYR B O 1
ATOM 9182 N N . ARG C 1 270 ? -76.08873 26.25366 31.02891 1.000 50.26353 332 ARG B N 1
ATOM 9183 C CA . ARG C 1 270 ? -75.70112 27.65528 31.03560 1.000 51.95484 332 ARG B CA 1
ATOM 9184 C C . ARG C 1 270 ? -74.64614 27.85565 29.95388 1.000 50.78692 332 ARG B C 1
ATOM 9185 O O . ARG C 1 270 ? -73.81131 26.97582 29.71686 1.000 49.32042 332 ARG B O 1
ATOM 9206 N N . GLY C 1 271 ? -74.70305 28.99866 29.27464 1.000 49.35631 333 GLY B N 1
ATOM 9207 C CA . GLY C 1 271 ? -73.79260 29.24118 28.17841 1.000 46.08962 333 GLY B CA 1
ATOM 9208 C C . GLY C 1 271 ? -72.42793 29.70282 28.65539 1.000 44.60259 333 GLY B C 1
ATOM 9209 O O . GLY C 1 271 ? -72.27902 30.29780 29.71988 1.000 45.97450 333 GLY B O 1
ATOM 9213 N N . GLY C 1 272 ? -71.41579 29.41335 27.84390 1.000 43.44203 334 GLY B N 1
ATOM 9214 C CA . GLY C 1 272 ? -70.07203 29.84947 28.16798 1.000 43.58749 334 GLY B CA 1
ATOM 9215 C C . GLY C 1 272 ? -69.90604 31.34728 27.96651 1.000 44.31251 334 GLY B C 1
ATOM 9216 O O . GLY C 1 272 ? -70.49431 31.94609 27.06353 1.000 44.19385 334 GLY B O 1
ATOM 9220 N N . ASP C 1 273 ? -69.09679 31.95318 28.83238 1.000 45.89232 335 ASP B N 1
ATOM 9221 C CA . ASP C 1 273 ? -68.78264 33.37004 28.71682 1.000 48.70054 335 ASP B CA 1
ATOM 9222 C C . ASP C 1 273 ? -67.83751 33.64011 27.55065 1.000 47.78263 335 ASP B C 1
ATOM 9223 O O . ASP C 1 273 ? -66.83164 32.94383 27.36671 1.000 47.15945 335 ASP B O 1
ATOM 9232 N N . ALA C 1 274 ? -68.14875 34.68245 26.78700 1.000 48.15692 336 ALA B N 1
ATOM 9233 C CA . ALA C 1 274 ? -67.24409 35.30608 25.83232 1.000 46.14144 336 ALA B CA 1
ATOM 9234 C C . ALA C 1 274 ? -66.80144 36.66873 26.35771 1.000 47.02015 336 ALA B C 1
ATOM 9235 O O . ALA C 1 274 ? -67.41663 37.24471 27.25909 1.000 46.66095 336 ALA B O 1
ATOM 9242 N N . SER C 1 275 ? -65.72296 37.17936 25.76462 1.000 45.55940 337 SER B N 1
ATOM 9243 C CA . SER C 1 275 ? -65.16850 38.46429 26.16079 1.000 46.16139 337 SER B CA 1
ATOM 9244 C C . SER C 1 275 ? -66.20508 39.57483 26.02939 1.000 47.83643 337 SER B C 1
ATOM 9245 O O . SER C 1 275 ? -66.98126 39.62122 25.07141 1.000 46.79925 337 SER B O 1
ATOM 9253 N N . GLU C 1 276 ? -66.20942 40.47205 26.99417 1.000 52.01837 338 GLU B N 1
ATOM 9254 C CA . GLU C 1 276 ? -67.05108 41.65694 26.91602 1.000 57.13573 338 GLU B CA 1
ATOM 9255 C C . GLU C 1 276 ? -66.33944 42.83051 26.25818 1.000 58.35337 338 GLU B C 1
ATOM 9256 O O . GLU C 1 276 ? -66.95760 43.88172 26.07204 1.000 60.48458 338 GLU B O 1
ATOM 9268 N N . THR C 1 277 ? -65.07102 42.65749 25.85609 1.000 56.17141 339 THR B N 1
ATOM 9269 C CA . THR C 1 277 ? -64.30323 43.72203 25.21890 1.000 56.47020 339 THR B CA 1
ATOM 9270 C C . THR C 1 277 ? -63.72192 43.30014 23.87076 1.000 53.42404 339 THR B C 1
ATOM 9271 O O . THR C 1 277 ? -62.82971 43.97700 23.34745 1.000 53.65250 339 THR B O 1
ATOM 9282 N N . ASP C 1 278 ? -64.22878 42.21561 23.28967 1.000 49.77044 340 ASP B N 1
ATOM 9283 C CA . ASP C 1 278 ? -63.70084 41.64645 22.04549 1.000 48.77092 340 ASP B CA 1
ATOM 9284 C C . ASP C 1 278 ? -62.17790 41.50606 22.08310 1.000 47.84223 340 ASP B C 1
ATOM 9285 O O . ASP C 1 278 ? -61.48686 41.77481 21.10046 1.000 47.45493 340 ASP B O 1
ATOM 9294 N N . ASN C 1 279 ? -61.65099 41.05741 23.21883 1.000 47.98709 341 ASN B N 1
ATOM 9295 C CA . ASN C 1 279 ? -60.20597 41.03486 23.40777 1.000 47.41189 341 ASN B CA 1
ATOM 9296 C C . ASN C 1 279 ? -59.55376 40.07420 22.42061 1.000 44.21448 341 ASN B C 1
ATOM 9297 O O . ASN C 1 279 ? -60.06737 38.98557 22.14908 1.000 40.87277 341 ASN B O 1
ATOM 9308 N N . LEU C 1 280 ? -58.40029 40.48102 21.88322 1.000 43.87302 342 LEU B N 1
ATOM 9309 C CA . LEU C 1 280 ? -57.81553 39.74196 20.76501 1.000 43.53227 342 LEU B CA 1
ATOM 9310 C C . LEU C 1 280 ? -57.37841 38.33653 21.14293 1.000 41.42848 342 LEU B C 1
ATOM 9311 O O . LEU C 1 280 ? -57.24822 37.48291 20.25815 1.000 40.86360 342 LEU B O 1
ATOM 9327 N N . TRP C 1 281 ? -57.12788 38.08874 22.42469 1.000 42.60211 343 TRP B N 1
ATOM 9328 C CA . TRP C 1 281 ? -56.58108 36.82713 22.90853 1.000 42.51849 343 TRP B CA 1
ATOM 9329 C C . TRP C 1 281 ? -57.57864 36.03506 23.74465 1.000 42.59269 343 TRP B C 1
ATOM 9330 O O . TRP C 1 281 ? -57.20394 35.02738 24.34344 1.000 42.14480 343 TRP B O 1
ATOM 9351 N N . ALA C 1 282 ? -58.83593 36.45388 23.79474 1.000 42.20138 344 ALA B N 1
ATOM 9352 C CA . ALA C 1 282 ? -59.80023 35.89406 24.73929 1.000 42.36568 344 ALA B CA 1
ATOM 9353 C C . ALA C 1 282 ? -60.59431 34.78390 24.06536 1.000 41.80491 344 ALA B C 1
ATOM 9354 O O . ALA C 1 282 ? -61.56494 35.04688 23.34920 1.000 39.75555 344 ALA B O 1
ATOM 9361 N N . ASP C 1 283 ? -60.18153 33.53666 24.30120 1.000 42.00605 345 ASP B N 1
ATOM 9362 C CA . ASP C 1 283 ? -61.00031 32.40445 23.90058 1.000 42.43532 345 ASP B CA 1
ATOM 9363 C C . ASP C 1 283 ? -62.36429 32.48140 24.57755 1.000 41.52024 345 ASP B C 1
ATOM 9364 O O . ASP C 1 283 ? -62.48056 32.86956 25.74232 1.000 41.32959 345 ASP B O 1
ATOM 9373 N N . GLY C 1 284 ? -63.40747 32.11303 23.84144 1.000 43.61372 346 GLY B N 1
ATOM 9374 C CA . GLY C 1 284 ? -64.68398 31.85695 24.47941 1.000 44.13806 346 GLY B CA 1
ATOM 9375 C C . GLY C 1 284 ? -64.59139 30.68810 25.44306 1.000 44.66962 346 GLY B C 1
ATOM 9376 O O . GLY C 1 284 ? -63.83133 29.73794 25.23373 1.000 44.40903 346 GLY B O 1
ATOM 9380 N N . GLU C 1 285 ? -65.35539 30.77118 26.52626 1.000 44.98387 347 GLU B N 1
ATOM 9381 C CA . GLU C 1 285 ? -65.39468 29.70417 27.51672 1.000 45.42920 347 GLU B CA 1
ATOM 9382 C C . GLU C 1 285 ? -66.43232 28.65943 27.10805 1.000 43.30293 347 GLU B C 1
ATOM 9383 O O . GLU C 1 285 ? -67.30686 28.91001 26.27541 1.000 41.44780 347 GLU B O 1
ATOM 9395 N N . ASP C 1 286 ? -66.29478 27.46648 27.67854 1.000 43.46654 348 ASP B N 1
ATOM 9396 C CA . ASP C 1 286 ? -67.16802 26.36065 27.32953 1.000 44.38873 348 ASP B CA 1
ATOM 9397 C C . ASP C 1 286 ? -68.49378 26.48077 28.07678 1.000 45.31615 348 ASP B C 1
ATOM 9398 O O . ASP C 1 286 ? -68.60505 27.15912 29.09958 1.000 45.99353 348 ASP B O 1
ATOM 9407 N N . GLY C 1 287 ? -69.51376 25.81804 27.54154 1.000 45.99379 349 GLY B N 1
ATOM 9408 C CA . GLY C 1 287 ? -70.78518 25.73559 28.21611 1.000 44.92041 349 GLY B CA 1
ATOM 9409 C C . GLY C 1 287 ? -70.70314 24.89623 29.48344 1.000 44.38781 349 GLY B C 1
ATOM 9410 O O . GLY C 1 287 ? -69.68157 24.29470 29.82063 1.000 44.57326 349 GLY B O 1
ATOM 9414 N N . VAL C 1 288 ? -71.82782 24.86083 30.19313 1.000 44.00114 350 VAL B N 1
ATOM 9415 C CA . VAL C 1 288 ? -71.98935 24.10411 31.42779 1.000 44.11202 350 VAL B CA 1
ATOM 9416 C C . VAL C 1 288 ? -72.89369 22.91826 31.11776 1.000 44.58383 350 VAL B C 1
ATOM 9417 O O . VAL C 1 288 ? -74.01226 23.09654 30.61842 1.000 43.05315 350 VAL B O 1
ATOM 9430 N N . SER C 1 289 ? -72.41669 21.71271 31.41014 1.000 44.86718 351 SER B N 1
ATOM 9431 C CA . SER C 1 289 ? -73.20304 20.51951 31.14489 1.000 45.73319 351 SER B CA 1
ATOM 9432 C C . SER C 1 289 ? -74.21367 20.29332 32.26325 1.000 47.82314 351 SER B C 1
ATOM 9433 O O . SER C 1 289 ? -74.14176 20.89138 33.33627 1.000 50.32049 351 SER B O 1
ATOM 9441 N N . PHE C 1 290 ? -75.16616 19.40530 32.00721 1.000 47.00030 352 PHE B N 1
ATOM 9442 C CA . PHE C 1 290 ? -76.22056 19.13147 32.97131 1.000 46.74027 352 PHE B CA 1
ATOM 9443 C C . PHE C 1 290 ? -76.52062 17.64346 32.95560 1.000 45.92930 352 PHE B C 1
ATOM 9444 O O . PHE C 1 290 ? -76.65629 17.05167 31.88393 1.000 45.05113 352 PHE B O 1
ATOM 9461 N N . ILE C 1 291 ? -76.60227 17.04411 34.13893 1.000 48.62705 353 ILE B N 1
ATOM 9462 C CA . ILE C 1 291 ? -77.02012 15.65397 34.29162 1.000 51.66192 353 ILE B CA 1
ATOM 9463 C C . ILE C 1 291 ? -78.12157 15.62761 35.34131 1.000 53.70665 353 ILE B C 1
ATOM 9464 O O . ILE C 1 291 ? -77.87148 15.89466 36.52197 1.000 55.33287 353 ILE B O 1
ATOM 9480 N N . HIS C 1 292 ? -79.32877 15.29546 34.91639 1.000 53.01174 354 HIS B N 1
ATOM 9481 C CA . HIS C 1 292 ? -80.46868 15.29760 35.81089 1.000 53.89178 354 HIS B CA 1
ATOM 9482 C C . HIS C 1 292 ? -80.22192 14.41168 37.02732 1.000 55.53802 354 HIS B C 1
ATOM 9483 O O . HIS C 1 292 ? -79.88752 13.22637 36.87004 1.000 55.89599 354 HIS B O 1
ATOM 9497 N N . PRO C 1 293 ? -80.41395 14.92845 38.24755 1.000 57.82732 355 PRO B N 1
ATOM 9498 C CA . PRO C 1 293 ? -79.98052 14.18308 39.44113 1.000 60.06058 355 PRO B CA 1
ATOM 9499 C C . PRO C 1 293 ? -80.81379 12.95144 39.75433 1.000 62.70842 355 PRO B C 1
ATOM 9500 O O . PRO C 1 293 ? -80.43327 12.19879 40.66051 1.000 63.12147 355 PRO B O 1
ATOM 9511 N N . SER C 1 294 ? -81.92624 12.71952 39.05042 1.000 63.46893 356 SER B N 1
ATOM 9512 C CA . SER C 1 294 ? -82.68753 11.48819 39.23099 1.000 66.66469 356 SER B CA 1
ATOM 9513 C C . SER C 1 294 ? -82.09160 10.31675 38.46447 1.000 64.97754 356 SER B C 1
ATOM 9514 O O . SER C 1 294 ? -82.44911 9.16433 38.73481 1.000 66.52861 356 SER B O 1
ATOM 9522 N N . SER C 1 295 ? -81.20969 10.58455 37.51425 1.000 61.51529 357 SER B N 1
ATOM 9523 C CA . SER C 1 295 ? -80.59019 9.52976 36.73661 1.000 60.17172 357 SER B CA 1
ATOM 9524 C C . SER C 1 295 ? -79.43033 8.91303 37.51314 1.000 61.30394 357 SER B C 1
ATOM 9525 O O . SER C 1 295 ? -78.97835 9.43561 38.53564 1.000 62.70341 357 SER B O 1
ATOM 9533 N N . GLU C 1 296 ? -78.94319 7.78516 37.01050 1.000 61.71997 358 GLU B N 1
ATOM 9534 C CA . GLU C 1 296 ? -77.74569 7.14705 37.53988 1.000 62.69129 358 GLU B CA 1
ATOM 9535 C C . GLU C 1 296 ? -76.57527 7.58966 36.67097 1.000 60.38312 358 GLU B C 1
ATOM 9536 O O . GLU C 1 296 ? -76.48242 7.19606 35.50477 1.000 58.58850 358 GLU B O 1
ATOM 9548 N N . LEU C 1 297 ? -75.69891 8.42496 37.22755 1.000 62.39542 359 LEU B N 1
ATOM 9549 C CA . LEU C 1 297 ? -74.52351 8.86577 36.49060 1.000 62.05238 359 LEU B CA 1
ATOM 9550 C C . LEU C 1 297 ? -73.74187 7.65350 35.99734 1.000 62.61338 359 LEU B C 1
ATOM 9551 O O . LEU C 1 297 ? -73.54873 6.68062 36.72835 1.000 64.86915 359 LEU B O 1
ATOM 9567 N N . PHE C 1 298 ? -73.30713 7.70829 34.73853 1.000 60.74458 360 PHE B N 1
ATOM 9568 C CA . PHE C 1 298 ? -72.42159 6.69299 34.17754 1.000 58.29621 360 PHE B CA 1
ATOM 9569 C C . PHE C 1 298 ? -70.97579 7.17324 34.22291 1.000 56.52646 360 PHE B C 1
ATOM 9570 O O . PHE C 1 298 ? -70.15409 6.61960 34.95785 1.000 56.66054 360 PHE B O 1
ATOM 9587 N N . LEU C 1 299 ? -70.68564 8.27455 33.53215 1.000 55.30596 361 LEU B N 1
ATOM 9588 C CA . LEU C 1 299 ? -69.37194 8.89385 33.54681 1.000 55.04263 361 LEU B CA 1
ATOM 9589 C C . LEU C 1 299 ? -69.53791 10.40377 33.63784 1.000 54.91511 361 LEU B C 1
ATOM 9590 O O . LEU C 1 299 ? -70.47232 10.98115 33.07658 1.000 53.74635 361 LEU B O 1
ATOM 9606 N N . GLN C 1 300 ? -68.62335 11.03269 34.34010 1.000 56.43748 362 GLN B N 1
ATOM 9607 C CA . GLN C 1 300 ? -68.63330 12.47863 34.51123 1.000 58.61433 362 GLN B CA 1
ATOM 9608 C C . GLN C 1 300 ? -68.40098 13.20755 33.19377 1.000 56.01630 362 GLN B C 1
ATOM 9609 O O . GLN C 1 300 ? -68.04307 12.57418 32.19231 1.000 55.69018 362 GLN B O 1
ATOM 9623 N N . PRO C 1 301 ? -68.60694 14.52652 33.15400 1.000 52.29530 363 PRO B N 1
ATOM 9624 C CA . PRO C 1 301 ? -68.33311 15.27735 31.92260 1.000 49.60128 363 PRO B CA 1
ATOM 9625 C C . PRO C 1 301 ? -66.86142 15.19241 31.54142 1.000 49.31290 363 PRO B C 1
ATOM 9626 O O . PRO C 1 301 ? -65.97817 15.35848 32.38637 1.000 50.20900 363 PRO B O 1
ATOM 9637 N N . LEU C 1 302 ? -66.60619 14.93169 30.25554 1.000 47.23900 364 LEU B N 1
ATOM 9638 C CA . LEU C 1 302 ? -65.24810 14.82110 29.72507 1.000 45.82852 364 LEU B CA 1
ATOM 9639 C C . LEU C 1 302 ? -65.18738 15.40490 28.32356 1.000 41.82133 364 LEU B C 1
ATOM 9640 O O . LEU C 1 302 ? -65.84458 14.89341 27.41170 1.000 40.08037 364 LEU B O 1
ATOM 9656 N N . ALA C 1 303 ? -64.36806 16.44074 28.13749 1.000 41.38859 365 ALA B N 1
ATOM 9657 C CA . ALA C 1 303 ? -64.22779 17.06799 26.82466 1.000 41.04983 365 ALA B CA 1
ATOM 9658 C C . ALA C 1 303 ? -63.53866 16.11879 25.85523 1.000 42.98758 365 ALA B C 1
ATOM 9659 O O . ALA C 1 303 ? -62.41855 15.67647 26.11418 1.000 45.54437 365 ALA B O 1
ATOM 9666 N N . VAL C 1 304 ? -64.22387 15.74118 24.77240 1.000 44.20130 366 VAL B N 1
ATOM 9667 C CA . VAL C 1 304 ? -63.58036 14.88118 23.78045 1.000 44.76417 366 VAL B CA 1
ATOM 9668 C C . VAL C 1 304 ? -63.85498 15.23321 22.32298 1.000 42.00434 366 VAL B C 1
ATOM 9669 O O . VAL C 1 304 ? -63.04947 14.93389 21.43963 1.000 39.43701 366 VAL B O 1
ATOM 9682 N N . THR C 1 305 ? -64.98791 15.85705 22.05296 1.000 40.73425 367 THR B N 1
ATOM 9683 C CA . THR C 1 305 ? -65.47855 15.91755 20.68682 1.000 41.81939 367 THR B CA 1
ATOM 9684 C C . THR C 1 305 ? -64.65703 16.88306 19.83812 1.000 40.61291 367 THR B C 1
ATOM 9685 O O . THR C 1 305 ? -64.39267 18.01299 20.24721 1.000 39.50177 367 THR B O 1
ATOM 9696 N N . GLU C 1 306 ? -64.29774 16.45232 18.62408 1.000 42.30733 368 GLU B N 1
ATOM 9697 C CA . GLU C 1 306 ? -63.44370 17.26091 17.75323 1.000 46.82209 368 GLU B CA 1
ATOM 9698 C C . GLU C 1 306 ? -64.21051 18.10268 16.72508 1.000 43.59762 368 GLU B C 1
ATOM 9699 O O . GLU C 1 306 ? -63.65899 19.08127 16.22404 1.000 42.66682 368 GLU B O 1
ATOM 9711 N N . ASN C 1 307 ? -65.47785 17.78902 16.44953 1.000 41.67416 369 ASN B N 1
ATOM 9712 C CA . ASN C 1 307 ? -66.27918 18.30844 15.33801 1.000 40.58585 369 ASN B CA 1
ATOM 9713 C C . ASN C 1 307 ? -67.69365 18.39949 15.91953 1.000 38.82489 369 ASN B C 1
ATOM 9714 O O . ASN C 1 307 ? -67.86946 19.08131 16.93096 1.000 38.03534 369 ASN B O 1
ATOM 9725 N N . HIS C 1 308 ? -68.71455 17.96145 15.19443 1.000 37.45345 370 HIS B N 1
ATOM 9726 C CA . HIS C 1 308 ? -70.07293 18.05193 15.71657 1.000 37.69867 370 HIS B CA 1
ATOM 9727 C C . HIS C 1 308 ? -70.30182 17.14476 16.92612 1.000 37.89924 370 HIS B C 1
ATOM 9728 O O . HIS C 1 308 ? -69.55750 16.19107 17.19672 1.000 37.84094 370 HIS B O 1
ATOM 9742 N N . GLY C 1 309 ? -71.37564 17.44086 17.64113 1.000 37.58895 371 GLY B N 1
ATOM 9743 C CA . GLY C 1 309 ? -71.85804 16.57566 18.69526 1.000 37.67054 371 GLY B CA 1
ATOM 9744 C C . GLY C 1 309 ? -72.51675 15.32193 18.13605 1.000 38.04579 371 GLY B C 1
ATOM 9745 O O . GLY C 1 309 ? -72.54582 15.06416 16.93251 1.000 37.12099 371 GLY B O 1
ATOM 9749 N N . GLU C 1 310 ? -73.04658 14.51848 19.04969 1.000 39.77021 372 GLU B N 1
ATOM 9750 C CA . GLU C 1 310 ? -73.79186 13.32379 18.68541 1.000 41.46290 372 GLU B CA 1
ATOM 9751 C C . GLU C 1 310 ? -74.41849 12.77345 19.95323 1.000 40.05778 372 GLU B C 1
ATOM 9752 O O . GLU C 1 310 ? -74.13235 13.23193 21.06192 1.000 39.63786 372 GLU B O 1
ATOM 9764 N N . VAL C 1 311 ? -75.30892 11.80435 19.77393 1.000 40.26348 373 VAL B N 1
ATOM 9765 C CA . VAL C 1 311 ? -75.92638 11.10913 20.88948 1.000 40.39349 373 VAL B CA 1
ATOM 9766 C C . VAL C 1 311 ? -75.90030 9.62091 20.56275 1.000 42.07113 373 VAL B C 1
ATOM 9767 O O . VAL C 1 311 ? -76.19269 9.22499 19.42741 1.000 41.07897 373 VAL B O 1
ATOM 9780 N N . GLU C 1 312 ? -75.50693 8.80501 21.53813 1.000 43.60368 374 GLU B N 1
ATOM 9781 C CA . GLU C 1 312 ? -75.63971 7.35641 21.44696 1.000 48.08913 374 GLU B CA 1
ATOM 9782 C C . GLU C 1 312 ? -76.50059 6.85146 22.59521 1.000 47.53643 374 GLU B C 1
ATOM 9783 O O . GLU C 1 312 ? -76.19607 7.11421 23.76449 1.000 46.42552 374 GLU B O 1
ATOM 9795 N N . ILE C 1 313 ? -77.53766 6.08143 22.26036 1.000 48.85768 375 ILE B N 1
ATOM 9796 C CA . ILE C 1 313 ? -78.41541 5.44858 23.23524 1.000 48.28892 375 ILE B CA 1
ATOM 9797 C C . ILE C 1 313 ? -78.28165 3.94021 23.08098 1.000 50.04132 375 ILE B C 1
ATOM 9798 O O . ILE C 1 313 ? -78.28282 3.42390 21.95839 1.000 48.07627 375 ILE B O 1
ATOM 9814 N N . ARG C 1 314 ? -78.16658 3.23862 24.20004 1.000 54.86301 376 ARG B N 1
ATOM 9815 C CA . ARG C 1 314 ? -78.20842 1.78462 24.19147 1.000 61.76249 376 ARG B CA 1
ATOM 9816 C C . ARG C 1 314 ? -79.00541 1.31295 25.39715 1.000 62.94834 376 ARG B C 1
ATOM 9817 O O . ARG C 1 314 ? -79.10846 2.01302 26.40670 1.000 60.95119 376 ARG B O 1
ATOM 9838 N N . ARG C 1 315 ? -79.61181 0.13792 25.26442 1.000 65.99522 377 ARG B N 1
ATOM 9839 C CA . ARG C 1 315 ? -80.25595 -0.47305 26.41448 1.000 68.88529 377 ARG B CA 1
ATOM 9840 C C . ARG C 1 315 ? -79.20942 -0.77884 27.47846 1.000 69.99267 377 ARG B C 1
ATOM 9841 O O . ARG C 1 315 ? -78.04717 -1.06452 27.17275 1.000 69.51510 377 ARG B O 1
ATOM 9862 N N . HIS C 1 316 ? -79.62512 -0.70131 28.73816 1.000 70.76972 378 HIS B N 1
ATOM 9863 C CA . HIS C 1 316 ? -78.74116 -1.02956 29.85080 1.000 72.84734 378 HIS B CA 1
ATOM 9864 C C . HIS C 1 316 ? -79.34816 -2.12364 30.72560 1.000 74.99885 378 HIS B C 1
ATOM 9865 O O . HIS C 1 316 ? -80.56921 -2.26683 30.79951 1.000 75.38828 378 HIS B O 1
ATOM 9879 N N . VAL D 2 2 ? -98.21167 37.66425 27.06602 1.000 104.24285 2 VAL E N 1
ATOM 9880 C CA . VAL D 2 2 ? -97.23536 37.45830 28.12343 1.000 103.67955 2 VAL E CA 1
ATOM 9881 C C . VAL D 2 2 ? -97.91780 37.06984 29.44064 1.000 103.28948 2 VAL E C 1
ATOM 9882 O O . VAL D 2 2 ? -97.41816 36.20991 30.17146 1.000 102.56472 2 VAL E O 1
ATOM 9894 N N . GLN D 2 3 ? -99.06183 37.69374 29.73359 1.000 104.65808 3 GLN E N 1
ATOM 9895 C CA . GLN D 2 3 ? -99.65044 37.68972 31.07136 1.000 104.79350 3 GLN E CA 1
ATOM 9896 C C . GLN D 2 3 ? -101.02713 37.03567 31.05298 1.000 99.82038 3 GLN E C 1
ATOM 9897 O O . GLN D 2 3 ? -101.92426 37.48377 30.32909 1.000 100.85796 3 GLN E O 1
ATOM 9911 N N . LEU D 2 4 ? -101.19982 36.00304 31.88130 1.000 92.25927 4 LEU E N 1
ATOM 9912 C CA . LEU D 2 4 ? -102.39279 35.16776 31.87466 1.000 85.71236 4 LEU E CA 1
ATOM 9913 C C . LEU D 2 4 ? -103.07070 35.15709 33.23812 1.000 80.83296 4 LEU E C 1
ATOM 9914 O O . LEU D 2 4 ? -102.41616 35.27028 34.27808 1.000 79.62428 4 LEU E O 1
ATOM 9930 N N . GLN D 2 5 ? -104.39101 34.97074 33.22421 1.000 81.33100 5 GLN E N 1
ATOM 9931 C CA . GLN D 2 5 ? -105.18815 35.04114 34.44501 1.000 80.63858 5 GLN E CA 1
ATOM 9932 C C . GLN D 2 5 ? -106.39150 34.12314 34.31471 1.000 78.39205 5 GLN E C 1
ATOM 9933 O O . GLN D 2 5 ? -107.19758 34.28392 33.39304 1.000 78.95660 5 GLN E O 1
ATOM 9947 N N . GLU D 2 6 ? -106.52411 33.18903 35.25023 1.000 75.69839 6 GLU E N 1
ATOM 9948 C CA . GLU D 2 6 ? -107.60561 32.21736 35.24264 1.000 73.64487 6 GLU E CA 1
ATOM 9949 C C . GLU D 2 6 ? -108.72220 32.64397 36.18421 1.000 74.11011 6 GLU E C 1
ATOM 9950 O O . GLU D 2 6 ? -108.48529 33.31314 37.19233 1.000 72.53925 6 GLU E O 1
ATOM 9962 N N . SER D 2 7 ? -109.94115 32.21403 35.86307 1.000 74.37091 7 SER E N 1
ATOM 9963 C CA . SER D 2 7 ? -111.09318 32.43071 36.72810 1.000 77.28793 7 SER E CA 1
ATOM 9964 C C . SER D 2 7 ? -112.17865 31.43541 36.33976 1.000 77.51361 7 SER E C 1
ATOM 9965 O O . SER D 2 7 ? -112.05468 30.69909 35.35808 1.000 77.03555 7 SER E O 1
ATOM 9973 N N . GLY D 2 8 ? -113.24281 31.41436 37.13354 1.000 77.45907 8 GLY E N 1
ATOM 9974 C CA . GLY D 2 8 ? -114.35026 30.51437 36.90956 1.000 77.67773 8 GLY E CA 1
ATOM 9975 C C . GLY D 2 8 ? -114.37191 29.29877 37.81021 1.000 79.46701 8 GLY E C 1
ATOM 9976 O O . GLY D 2 8 ? -115.36360 28.55453 37.79933 1.000 81.68420 8 GLY E O 1
ATOM 9980 N N . GLY D 2 9 ? -113.31895 29.07522 38.58801 1.000 78.19343 9 GLY E N 1
ATOM 9981 C CA . GLY D 2 9 ? -113.31583 27.95547 39.50448 1.000 79.94460 9 GLY E CA 1
ATOM 9982 C C . GLY D 2 9 ? -114.41641 28.05980 40.54207 1.000 82.99786 9 GLY E C 1
ATOM 9983 O O . GLY D 2 9 ? -114.99737 29.12265 40.78282 1.000 83.39158 9 GLY E O 1
ATOM 9987 N N . GLY D 2 10 ? -114.70100 26.92171 41.16552 1.000 85.22897 10 GLY E N 1
ATOM 9988 C CA . GLY D 2 10 ? -115.70486 26.86694 42.21412 1.000 88.62700 10 GLY E CA 1
ATOM 9989 C C . GLY D 2 10 ? -115.89521 25.44108 42.68618 1.000 91.18242 10 GLY E C 1
ATOM 9990 O O . GLY D 2 10 ? -115.21266 24.51570 42.23769 1.000 90.11013 10 GLY E O 1
ATOM 9994 N N . LEU D 2 11 ? -116.83874 25.27653 43.60997 1.000 94.52060 11 LEU E N 1
ATOM 9995 C CA . LEU D 2 11 ? -117.23100 23.96623 44.11795 1.000 100.23962 11 LEU E CA 1
ATOM 9996 C C . LEU D 2 11 ? -118.55450 23.54892 43.48410 1.000 105.92677 11 LEU E C 1
ATOM 9997 O O . LEU D 2 11 ? -119.51826 24.32213 43.47963 1.000 103.06961 11 LEU E O 1
ATOM 10013 N N . VAL D 2 12 ? -118.59084 22.32250 42.95316 1.000 109.99848 12 VAL E N 1
ATOM 10014 C CA . VAL D 2 12 ? -119.75083 21.77421 42.26162 1.000 117.70711 12 VAL E CA 1
ATOM 10015 C C . VAL D 2 12 ? -119.95601 20.33973 42.73120 1.000 120.84750 12 VAL E C 1
ATOM 10016 O O . VAL D 2 12 ? -119.05709 19.70935 43.28976 1.000 121.87951 12 VAL E O 1
ATOM 10029 N N . GLN D 2 13 ? -121.16687 19.83614 42.52367 1.000 122.79916 13 GLN E N 1
ATOM 10030 C CA . GLN D 2 13 ? -121.48506 18.44607 42.80892 1.000 123.53087 13 GLN E CA 1
ATOM 10031 C C . GLN D 2 13 ? -121.16854 17.57506 41.59377 1.000 120.98518 13 GLN E C 1
ATOM 10032 O O . GLN D 2 13 ? -120.87216 18.06824 40.50479 1.000 117.65911 13 GLN E O 1
ATOM 10046 N N . THR D 2 14 ? -121.22261 16.25791 41.79069 1.000 122.81621 14 THR E N 1
ATOM 10047 C CA . THR D 2 14 ? -121.17500 15.34424 40.65705 1.000 122.78827 14 THR E CA 1
ATOM 10048 C C . THR D 2 14 ? -122.26918 15.71958 39.66371 1.000 124.89851 14 THR E C 1
ATOM 10049 O O . THR D 2 14 ? -123.33411 16.21752 40.04104 1.000 126.07031 14 THR E O 1
ATOM 10060 N N . GLY D 2 15 ? -121.99526 15.50081 38.38054 1.000 124.99893 15 GLY E N 1
ATOM 10061 C CA . GLY D 2 15 ? -122.85473 16.03375 37.34248 1.000 126.17475 15 GLY E CA 1
ATOM 10062 C C . GLY D 2 15 ? -122.78850 17.54699 37.33515 1.000 124.46023 15 GLY E C 1
ATOM 10063 O O . GLY D 2 15 ? -122.25509 18.14567 38.27224 1.000 125.48087 15 GLY E O 1
ATOM 10067 N N . GLY D 2 16 ? -123.31436 18.18879 36.30137 1.000 119.71005 16 GLY E N 1
ATOM 10068 C CA . GLY D 2 16 ? -123.33771 19.63391 36.25706 1.000 113.90406 16 GLY E CA 1
ATOM 10069 C C . GLY D 2 16 ? -122.00962 20.23070 35.82806 1.000 106.18954 16 GLY E C 1
ATOM 10070 O O . GLY D 2 16 ? -120.98410 19.55524 35.70322 1.000 102.21700 16 GLY E O 1
ATOM 10074 N N . SER D 2 17 ? -122.03046 21.54769 35.62963 1.000 103.38078 17 SER E N 1
ATOM 10075 C CA . SER D 2 17 ? -121.05796 22.20695 34.77558 1.000 99.96497 17 SER E CA 1
ATOM 10076 C C . SER D 2 17 ? -120.38542 23.38604 35.46298 1.000 98.04094 17 SER E C 1
ATOM 10077 O O . SER D 2 17 ? -120.94361 24.00909 36.37000 1.000 99.16478 17 SER E O 1
ATOM 10085 N N . LEU D 2 18 ? -119.16019 23.66539 35.01244 1.000 98.81714 18 LEU E N 1
ATOM 10086 C CA . LEU D 2 18 ? -118.45104 24.90631 35.28381 1.000 96.69467 18 LEU E CA 1
ATOM 10087 C C . LEU D 2 18 ? -117.89136 25.42581 33.96653 1.000 91.80340 18 LEU E C 1
ATOM 10088 O O . LEU D 2 18 ? -117.61455 24.65123 33.04653 1.000 88.49620 18 LEU E O 1
ATOM 10104 N N . ARG D 2 19 ? -117.72094 26.74112 33.87634 1.000 93.13172 19 ARG E N 1
ATOM 10105 C CA . ARG D 2 19 ? -117.12720 27.37252 32.70089 1.000 90.11252 19 ARG E CA 1
ATOM 10106 C C . ARG D 2 19 ? -115.91651 28.16885 33.16547 1.000 86.47851 19 ARG E C 1
ATOM 10107 O O . ARG D 2 19 ? -116.06263 29.21507 33.80820 1.000 88.63750 19 ARG E O 1
ATOM 10128 N N . LEU D 2 20 ? -114.72577 27.65913 32.86094 1.000 81.98892 20 LEU E N 1
ATOM 10129 C CA . LEU D 2 20 ? -113.48844 28.34315 33.18765 1.000 78.44827 20 LEU E CA 1
ATOM 10130 C C . LEU D 2 20 ? -113.10664 29.29783 32.06784 1.000 78.24504 20 LEU E C 1
ATOM 10131 O O . LEU D 2 20 ? -113.34018 29.02407 30.88806 1.000 74.69805 20 LEU E O 1
ATOM 10147 N N . SER D 2 21 ? -112.49466 30.41507 32.44790 1.000 80.61931 21 SER E N 1
ATOM 10148 C CA . SER D 2 21 ? -111.98230 31.38399 31.49446 1.000 81.40918 21 SER E CA 1
ATOM 10149 C C . SER D 2 21 ? -110.52053 31.67965 31.80452 1.000 79.31910 21 SER E C 1
ATOM 10150 O O . SER D 2 21 ? -110.04231 31.47995 32.92373 1.000 82.17871 21 SER E O 1
ATOM 10158 N N . CYS D 2 22 ? -109.81762 32.15695 30.78263 1.000 76.56054 22 CYS E N 1
ATOM 10159 C CA . CYS D 2 22 ? -108.42939 32.57602 30.90883 1.000 75.03692 22 CYS E CA 1
ATOM 10160 C C . CYS D 2 22 ? -108.20232 33.70032 29.91329 1.000 74.56221 22 CYS E C 1
ATOM 10161 O O . CYS D 2 22 ? -108.41747 33.50764 28.71275 1.000 71.44899 22 CYS E O 1
ATOM 10168 N N . THR D 2 23 ? -107.79521 34.86844 30.39899 1.000 75.27253 23 THR E N 1
ATOM 10169 C CA . THR D 2 23 ? -107.48240 35.98663 29.52242 1.000 78.47888 23 THR E CA 1
ATOM 10170 C C . THR D 2 23 ? -105.97053 36.15583 29.39178 1.000 77.85966 23 THR E C 1
ATOM 10171 O O . THR D 2 23 ? -105.20678 35.81587 30.29847 1.000 77.54675 23 THR E O 1
ATOM 10182 N N . ALA D 2 24 ? -105.54618 36.67195 28.23814 1.000 78.31527 24 ALA E N 1
ATOM 10183 C CA . ALA D 2 24 ? -104.13203 36.77269 27.89024 1.000 79.66061 24 ALA E CA 1
ATOM 10184 C C . ALA D 2 24 ? -103.83749 38.17065 27.36323 1.000 84.85906 24 ALA E C 1
ATOM 10185 O O . ALA D 2 24 ? -104.26843 38.52622 26.26159 1.000 85.13457 24 ALA E O 1
ATOM 10192 N N . SER D 2 25 ? -103.09198 38.95406 28.13514 1.000 89.82587 25 SER E N 1
ATOM 10193 C CA . SER D 2 25 ? -102.71902 40.30523 27.74251 1.000 96.49806 25 SER E CA 1
ATOM 10194 C C . SER D 2 25 ? -101.32683 40.30381 27.12561 1.000 99.64471 25 SER E C 1
ATOM 10195 O O . SER D 2 25 ? -100.43628 39.57973 27.57756 1.000 97.59225 25 SER E O 1
ATOM 10203 N N . GLY D 2 26 ? -101.14323 41.12779 26.09849 1.000 105.26115 26 GLY E N 1
ATOM 10204 C CA . GLY D 2 26 ? -99.86530 41.21161 25.42230 1.000 108.50494 26 GLY E CA 1
ATOM 10205 C C . GLY D 2 26 ? -99.47386 39.90842 24.75803 1.000 106.40240 26 GLY E C 1
ATOM 10206 O O . GLY D 2 26 ? -98.47507 39.28570 25.13107 1.000 108.02514 26 GLY E O 1
ATOM 10210 N N . ARG D 2 27 ? -100.25203 39.48659 23.76535 1.000 102.76527 27 ARG E N 1
ATOM 10211 C CA . ARG D 2 27 ? -99.98668 38.22967 23.08689 1.000 97.85675 27 ARG E CA 1
ATOM 10212 C C . ARG D 2 27 ? -98.63031 38.28306 22.37998 1.000 103.05710 27 ARG E C 1
ATOM 10213 O O . ARG D 2 27 ? -97.97634 39.32623 22.29953 1.000 103.83688 27 ARG E O 1
ATOM 10234 N N . THR D 2 28 ? -98.20645 37.12478 21.86852 1.000 106.46724 28 THR E N 1
ATOM 10235 C CA . THR D 2 28 ? -96.86968 36.97734 21.30823 1.000 115.00249 28 THR E CA 1
ATOM 10236 C C . THR D 2 28 ? -96.82935 37.03321 19.78666 1.000 117.00991 28 THR E C 1
ATOM 10237 O O . THR D 2 28 ? -95.74122 37.18989 19.22176 1.000 121.74552 28 THR E O 1
ATOM 10241 N N . PHE D 2 29 ? -97.96463 36.84873 19.11361 1.000 113.78539 29 PHE E N 1
ATOM 10242 C CA . PHE D 2 29 ? -98.05852 36.96192 17.66050 1.000 111.94204 29 PHE E CA 1
ATOM 10243 C C . PHE D 2 29 ? -97.39841 35.78606 16.94901 1.000 109.95994 29 PHE E C 1
ATOM 10244 O O . PHE D 2 29 ? -97.60022 35.58635 15.74624 1.000 108.83650 29 PHE E O 1
ATOM 10248 N N . SER D 2 30 ? -96.65175 34.97835 17.69771 1.000 109.94104 30 SER E N 1
ATOM 10249 C CA . SER D 2 30 ? -96.23958 33.65010 17.27101 1.000 110.09094 30 SER E CA 1
ATOM 10250 C C . SER D 2 30 ? -96.75543 32.60032 18.24280 1.000 105.96146 30 SER E C 1
ATOM 10251 O O . SER D 2 30 ? -96.51423 31.40474 18.03839 1.000 106.10472 30 SER E O 1
ATOM 10255 N N . SER D 2 31 ? -97.43343 33.02380 19.31014 1.000 102.65910 31 SER E N 1
ATOM 10256 C CA . SER D 2 31 ? -98.17110 32.12852 20.19774 1.000 95.01050 31 SER E CA 1
ATOM 10257 C C . SER D 2 31 ? -99.47149 31.75980 19.49585 1.000 88.03498 31 SER E C 1
ATOM 10258 O O . SER D 2 31 ? -100.42209 32.54642 19.46193 1.000 89.77756 31 SER E O 1
ATOM 10266 N N . LEU D 2 32 ? -99.51227 30.55613 18.92908 1.000 79.33018 32 LEU E N 1
ATOM 10267 C CA . LEU D 2 32 ? -100.63215 30.12562 18.10664 1.000 72.42641 32 LEU E CA 1
ATOM 10268 C C . LEU D 2 32 ? -101.67349 29.31344 18.86427 1.000 65.64690 32 LEU E C 1
ATOM 10269 O O . LEU D 2 32 ? -102.79788 29.17084 18.36891 1.000 64.69789 32 LEU E O 1
ATOM 10285 N N . ALA D 2 33 ? -101.34014 28.78294 20.04083 1.000 62.20538 33 ALA E N 1
ATOM 10286 C CA . ALA D 2 33 ? -102.22697 27.85446 20.72720 1.000 58.70521 33 ALA E CA 1
ATOM 10287 C C . ALA D 2 33 ? -102.21482 28.10376 22.22904 1.000 56.77998 33 ALA E C 1
ATOM 10288 O O . ALA D 2 33 ? -101.25713 28.63819 22.79322 1.000 57.36333 33 ALA E O 1
ATOM 10295 N N . MET D 2 34 ? -103.31025 27.70251 22.86727 1.000 54.49802 34 MET E N 1
ATOM 10296 C CA . MET D 2 34 ? -103.49044 27.80104 24.30576 1.000 55.22419 34 MET E CA 1
ATOM 10297 C C . MET D 2 34 ? -103.88271 26.42668 24.82850 1.000 53.77435 34 MET E C 1
ATOM 10298 O O . MET D 2 34 ? -104.45183 25.61004 24.09993 1.000 54.28194 34 MET E O 1
ATOM 10312 N N . GLY D 2 35 ? -103.60794 26.18139 26.10144 1.000 53.59301 35 GLY E N 1
ATOM 10313 C CA . GLY D 2 35 ? -103.86591 24.87811 26.68645 1.000 53.58574 35 GLY E CA 1
ATOM 10314 C C . GLY D 2 35 ? -104.32490 24.98109 28.12429 1.000 56.41304 35 GLY E C 1
ATOM 10315 O O . GLY D 2 35 ? -103.94819 25.89758 28.85854 1.000 58.06798 35 GLY E O 1
ATOM 10319 N N . TRP D 2 36 ? -105.16442 24.02362 28.51559 1.000 56.98309 36 TRP E N 1
ATOM 10320 C CA . TRP D 2 36 ? -105.60059 23.85208 29.89333 1.000 59.97191 36 TRP E CA 1
ATOM 10321 C C . TRP D 2 36 ? -104.87068 22.65466 30.48294 1.000 59.91525 36 TRP E C 1
ATOM 10322 O O . TRP D 2 36 ? -104.80405 21.59214 29.85627 1.000 58.00628 36 TRP E O 1
ATOM 10343 N N . PHE D 2 37 ? -104.31550 22.83729 31.67618 1.000 62.47150 37 PHE E N 1
ATOM 10344 C CA . PHE D 2 37 ? -103.70655 21.77015 32.45394 1.000 64.34774 37 PHE E CA 1
ATOM 10345 C C . PHE D 2 37 ? -104.36403 21.77530 33.82500 1.000 67.16025 37 PHE E C 1
ATOM 10346 O O . PHE D 2 37 ? -104.97038 22.76963 34.23311 1.000 68.84940 37 PHE E O 1
ATOM 10363 N N . ARG D 2 38 ? -104.24744 20.65557 34.53470 1.000 66.72622 38 ARG E N 1
ATOM 10364 C CA . ARG D 2 38 ? -104.76491 20.55921 35.89002 1.000 69.26433 38 ARG E CA 1
ATOM 10365 C C . ARG D 2 38 ? -103.79091 19.78366 36.76023 1.000 69.63828 38 ARG E C 1
ATOM 10366 O O . ARG D 2 38 ? -103.08958 18.88421 36.28852 1.000 68.40158 38 ARG E O 1
ATOM 10387 N N . GLN D 2 39 ? -103.75737 20.13950 38.03987 1.000 72.62753 39 GLN E N 1
ATOM 10388 C CA . GLN D 2 39 ? -102.93960 19.43873 39.02334 1.000 76.14652 39 GLN E CA 1
ATOM 10389 C C . GLN D 2 39 ? -103.81067 19.12294 40.23043 1.000 80.88263 39 GLN E C 1
ATOM 10390 O O . GLN D 2 39 ? -104.17041 20.02599 40.99199 1.000 83.15685 39 GLN E O 1
ATOM 10404 N N . ALA D 2 40 ? -104.17491 17.85480 40.38052 1.000 76.90262 40 ALA E N 1
ATOM 10405 C CA . ALA D 2 40 ? -104.82038 17.37699 41.58575 1.000 81.65756 40 ALA E CA 1
ATOM 10406 C C . ALA D 2 40 ? -103.77998 17.18906 42.68162 1.000 84.90979 40 ALA E C 1
ATOM 10407 O O . ALA D 2 40 ? -102.58952 17.01197 42.40098 1.000 83.64314 40 ALA E O 1
ATOM 10414 N N . PRO D 2 41 ? -104.19968 17.22998 43.94181 1.000 88.65678 41 PRO E N 1
ATOM 10415 C CA . PRO D 2 41 ? -103.23658 17.05635 45.03920 1.000 92.03952 41 PRO E CA 1
ATOM 10416 C C . PRO D 2 41 ? -102.52593 15.71466 44.94130 1.000 91.26100 41 PRO E C 1
ATOM 10417 O O . PRO D 2 41 ? -103.15680 14.66837 44.77407 1.000 92.04140 41 PRO E O 1
ATOM 10428 N N . GLY D 2 42 ? -101.19950 15.75415 45.04248 1.000 91.17798 42 GLY E N 1
ATOM 10429 C CA . GLY D 2 42 ? -100.40239 14.54891 45.08507 1.000 92.32062 42 GLY E CA 1
ATOM 10430 C C . GLY D 2 42 ? -100.06803 13.94316 43.74329 1.000 89.17325 42 GLY E C 1
ATOM 10431 O O . GLY D 2 42 ? -99.45999 12.86576 43.70416 1.000 89.50378 42 GLY E O 1
ATOM 10435 N N . LYS D 2 43 ? -100.43238 14.59304 42.64592 1.000 85.24830 43 LYS E N 1
ATOM 10436 C CA . LYS D 2 43 ? -100.17359 14.07977 41.31391 1.000 82.68167 43 LYS E CA 1
ATOM 10437 C C . LYS D 2 43 ? -99.45539 15.15068 40.50547 1.000 79.83054 43 LYS E C 1
ATOM 10438 O O . LYS D 2 43 ? -99.32390 16.30237 40.92868 1.000 81.14960 43 LYS E O 1
ATOM 10457 N N . GLU D 2 44 ? -98.97032 14.75279 39.33456 1.000 78.65873 44 GLU E N 1
ATOM 10458 C CA . GLU D 2 44 ? -98.30225 15.68526 38.44214 1.000 75.88640 44 GLU E CA 1
ATOM 10459 C C . GLU D 2 44 ? -99.33177 16.43228 37.60177 1.000 72.53045 44 GLU E C 1
ATOM 10460 O O . GLU D 2 44 ? -100.37411 15.88234 37.23578 1.000 70.69605 44 GLU E O 1
ATOM 10472 N N . ARG D 2 45 ? -99.03884 17.69995 37.32005 1.000 73.11818 45 ARG E N 1
ATOM 10473 C CA . ARG D 2 45 ? -99.78143 18.45992 36.32361 1.000 72.50430 45 ARG E CA 1
ATOM 10474 C C . ARG D 2 45 ? -99.98843 17.61848 35.07251 1.000 68.72728 45 ARG E C 1
ATOM 10475 O O . ARG D 2 45 ? -99.07548 16.92333 34.61906 1.000 68.36906 45 ARG E O 1
ATOM 10496 N N . GLU D 2 46 ? -101.19660 17.67104 34.51811 1.000 66.12925 46 GLU E N 1
ATOM 10497 C CA . GLU D 2 46 ? -101.50404 16.85576 33.35328 1.000 62.97472 46 GLU E CA 1
ATOM 10498 C C . GLU D 2 46 ? -102.27879 17.66576 32.32614 1.000 59.91352 46 GLU E C 1
ATOM 10499 O O . GLU D 2 46 ? -103.02658 18.59082 32.66248 1.000 60.83167 46 GLU E O 1
ATOM 10511 N N . PHE D 2 47 ? -102.07873 17.30569 31.06412 1.000 58.19126 47 PHE E N 1
ATOM 10512 C CA . PHE D 2 47 ? -102.76322 17.96889 29.96766 1.000 58.13469 47 PHE E CA 1
ATOM 10513 C C . PHE D 2 47 ? -104.25676 17.68290 30.02934 1.000 59.71993 47 PHE E C 1
ATOM 10514 O O . PHE D 2 47 ? -104.68076 16.59370 30.42284 1.000 59.50825 47 PHE E O 1
ATOM 10531 N N . VAL D 2 48 ? -105.05154 18.68996 29.66710 1.000 60.34191 48 VAL E N 1
ATOM 10532 C CA . VAL D 2 48 ? -106.50322 18.56592 29.57304 1.000 62.69821 48 VAL E CA 1
ATOM 10533 C C . VAL D 2 48 ? -106.90853 18.82805 28.12600 1.000 61.75562 48 VAL E C 1
ATOM 10534 O O . VAL D 2 48 ? -107.45581 17.94541 27.45867 1.000 64.08639 48 VAL E O 1
ATOM 10547 N N . ALA D 2 49 ? -106.60826 20.02316 27.61222 1.000 59.19346 49 ALA E N 1
ATOM 10548 C CA . ALA D 2 49 ? -107.09213 20.39462 26.28947 1.000 55.53269 49 ALA E CA 1
ATOM 10549 C C . ALA D 2 49 ? -106.28546 21.55454 25.72903 1.000 54.73642 49 ALA E C 1
ATOM 10550 O O . ALA D 2 49 ? -105.66513 22.32166 26.46680 1.000 54.22374 49 ALA E O 1
ATOM 10557 N N . ALA D 2 50 ? -106.31576 21.67823 24.40391 1.000 54.32660 50 ALA E N 1
ATOM 10558 C CA . ALA D 2 50 ? -105.62212 22.75407 23.71311 1.000 54.03173 50 ALA E CA 1
ATOM 10559 C C . ALA D 2 50 ? -106.45976 23.21077 22.52937 1.000 53.45650 50 ALA E C 1
ATOM 10560 O O . ALA D 2 50 ? -107.33289 22.48653 22.04714 1.000 54.35018 50 ALA E O 1
ATOM 10567 N N . ILE D 2 51 ? -106.16089 24.41783 22.04720 1.000 53.59629 51 ILE E N 1
ATOM 10568 C CA . ILE D 2 51 ? -106.88712 25.00240 20.92823 1.000 55.16960 51 ILE E CA 1
ATOM 10569 C C . ILE D 2 51 ? -105.99517 25.99822 20.20290 1.000 57.69151 51 ILE E C 1
ATOM 10570 O O . ILE D 2 51 ? -105.10665 26.61892 20.79425 1.000 56.87768 51 ILE E O 1
ATOM 10586 N N . SER D 2 52 ? -106.24409 26.14604 18.90772 1.000 61.89721 52 SER E N 1
ATOM 10587 C CA . SER D 2 52 ? -105.58661 27.15913 18.09654 1.000 65.98639 52 SER E CA 1
ATOM 10588 C C . SER D 2 52 ? -106.36665 28.46762 18.14595 1.000 69.29257 52 SER E C 1
ATOM 10589 O O . SER D 2 52 ? -107.59946 28.47601 18.08365 1.000 69.22122 52 SER E O 1
ATOM 10597 N N . TRP D 2 53 ? -105.63428 29.57662 18.25987 1.000 69.38792 53 TRP E N 1
ATOM 10598 C CA . TRP D 2 53 ? -106.27538 30.88755 18.26741 1.000 73.49594 53 TRP E CA 1
ATOM 10599 C C . TRP D 2 53 ? -107.02674 31.14087 16.96510 1.000 76.07659 53 TRP E C 1
ATOM 10600 O O . TRP D 2 53 ? -108.16955 31.61468 16.97097 1.000 78.31620 53 TRP E O 1
ATOM 10621 N N . SER D 2 54 ? -106.38922 30.85393 15.83034 1.000 77.18193 54 SER E N 1
ATOM 10622 C CA . SER D 2 54 ? -106.97569 31.21843 14.54371 1.000 80.41279 54 SER E CA 1
ATOM 10623 C C . SER D 2 54 ? -108.08367 30.25100 14.14321 1.000 81.92501 54 SER E C 1
ATOM 10624 O O . SER D 2 54 ? -109.23085 30.65472 13.92454 1.000 83.56011 54 SER E O 1
ATOM 10632 N N . THR D 2 55 ? -107.75103 28.96359 14.04682 1.000 83.20169 55 THR E N 1
ATOM 10633 C CA . THR D 2 55 ? -108.68423 27.97136 13.53450 1.000 84.74912 55 THR E CA 1
ATOM 10634 C C . THR D 2 55 ? -109.66997 27.48458 14.58574 1.000 83.47282 55 THR E C 1
ATOM 10635 O O . THR D 2 55 ? -110.74524 26.99089 14.22693 1.000 86.02804 55 THR E O 1
ATOM 10646 N N . GLY D 2 56 ? -109.33327 27.60910 15.86518 1.000 78.68894 56 GLY E N 1
ATOM 10647 C CA . GLY D 2 56 ? -110.16609 27.05196 16.90692 1.000 76.02102 56 GLY E CA 1
ATOM 10648 C C . GLY D 2 56 ? -110.18311 25.54310 16.97120 1.000 72.77495 56 GLY E C 1
ATOM 10649 O O . GLY D 2 56 ? -111.06305 24.98042 17.62819 1.000 72.87322 56 GLY E O 1
ATOM 10653 N N . ILE D 2 57 ? -109.24123 24.87641 16.31146 1.000 71.05147 57 ILE E N 1
ATOM 10654 C CA . ILE D 2 57 ? -109.17782 23.41770 16.30494 1.000 71.31027 57 ILE E CA 1
ATOM 10655 C C . ILE D 2 57 ? -108.62484 22.93261 17.63958 1.000 69.35161 57 ILE E C 1
ATOM 10656 O O . ILE D 2 57 ? -107.60365 23.43655 18.12421 1.000 67.58088 57 ILE E O 1
ATOM 10672 N N . THR D 2 58 ? -109.27542 21.92489 18.21815 1.000 70.10450 58 THR E N 1
ATOM 10673 C CA . THR D 2 58 ? -109.04090 21.53948 19.60114 1.000 69.34507 58 THR E CA 1
ATOM 10674 C C . THR D 2 58 ? -108.47050 20.13054 19.71624 1.000 68.71028 58 THR E C 1
ATOM 10675 O O . THR D 2 58 ? -108.55476 19.31658 18.79289 1.000 69.96947 58 THR E O 1
ATOM 10686 N N . ASP D 2 59 ? -107.90533 19.85986 20.89442 1.000 67.13947 59 ASP E N 1
ATOM 10687 C CA . ASP D 2 59 ? -107.23000 18.61464 21.22451 1.000 65.12922 59 ASP E CA 1
ATOM 10688 C C . ASP D 2 59 ? -107.51704 18.32158 22.68970 1.000 64.33849 59 ASP E C 1
ATOM 10689 O O . ASP D 2 59 ? -107.44492 19.23068 23.51996 1.000 62.90244 59 ASP E O 1
ATOM 10698 N N . TYR D 2 60 ? -107.86640 17.06791 23.00512 1.000 63.78954 60 TYR E N 1
ATOM 10699 C CA . TYR D 2 60 ? -108.32320 16.71801 24.34723 1.000 65.14159 60 TYR E CA 1
ATOM 10700 C C . TYR D 2 60 ? -107.65232 15.45931 24.88361 1.000 65.61229 60 TYR E C 1
ATOM 10701 O O . TYR D 2 60 ? -107.39171 14.51583 24.13191 1.000 65.57676 60 TYR E O 1
ATOM 10719 N N . SER D 2 61 ? -107.40365 15.44104 26.19569 1.000 65.57660 61 SER E N 1
ATOM 10720 C CA . SER D 2 61 ? -107.00116 14.20999 26.86395 1.000 67.17400 61 SER E CA 1
ATOM 10721 C C . SER D 2 61 ? -108.19278 13.26342 26.96868 1.000 70.59872 61 SER E C 1
ATOM 10722 O O . SER D 2 61 ? -109.34826 13.69179 27.03503 1.000 71.77454 61 SER E O 1
ATOM 10730 N N . ASP D 2 62 ? -107.90052 11.96034 27.00720 1.000 74.39674 62 ASP E N 1
ATOM 10731 C CA . ASP D 2 62 ? -108.96775 10.96184 26.98947 1.000 79.98233 62 ASP E CA 1
ATOM 10732 C C . ASP D 2 62 ? -109.89508 11.09185 28.19203 1.000 83.84275 62 ASP E C 1
ATOM 10733 O O . ASP D 2 62 ? -111.09043 10.79666 28.08683 1.000 86.07046 62 ASP E O 1
ATOM 10742 N N . SER D 2 63 ? -109.36702 11.52261 29.34033 1.000 84.76718 63 SER E N 1
ATOM 10743 C CA . SER D 2 63 ? -110.18755 11.60081 30.54466 1.000 88.64789 63 SER E CA 1
ATOM 10744 C C . SER D 2 63 ? -111.34496 12.57753 30.38381 1.000 88.23520 63 SER E C 1
ATOM 10745 O O . SER D 2 63 ? -112.37453 12.43118 31.05246 1.000 92.34979 63 SER E O 1
ATOM 10753 N N . VAL D 2 64 ? -111.19684 13.57775 29.51452 1.000 83.97208 64 VAL E N 1
ATOM 10754 C CA . VAL D 2 64 ? -112.17144 14.65860 29.40326 1.000 83.36960 64 VAL E CA 1
ATOM 10755 C C . VAL D 2 64 ? -112.88787 14.68575 28.06075 1.000 83.17674 64 VAL E C 1
ATOM 10756 O O . VAL D 2 64 ? -113.87015 15.43421 27.92247 1.000 84.00509 64 VAL E O 1
ATOM 10769 N N . LYS D 2 65 ? -112.43299 13.91888 27.06987 1.000 85.41532 65 LYS E N 1
ATOM 10770 C CA . LYS D 2 65 ? -113.06143 13.93458 25.75353 1.000 88.51451 65 LYS E CA 1
ATOM 10771 C C . LYS D 2 65 ? -114.56268 13.69540 25.87748 1.000 93.13395 65 LYS E C 1
ATOM 10772 O O . LYS D 2 65 ? -115.00305 12.74273 26.52715 1.000 96.66107 65 LYS E O 1
ATOM 10791 N N . GLY D 2 66 ? -115.34764 14.58363 25.26622 1.000 89.95869 66 GLY E N 1
ATOM 10792 C CA . GLY D 2 66 ? -116.78991 14.48955 25.26177 1.000 91.97850 66 GLY E CA 1
ATOM 10793 C C . GLY D 2 66 ? -117.48385 15.28653 26.34850 1.000 91.35545 66 GLY E C 1
ATOM 10794 O O . GLY D 2 66 ? -118.61200 15.75033 26.14230 1.000 93.42879 66 GLY E O 1
ATOM 10798 N N . ARG D 2 67 ? -116.84266 15.45099 27.50223 1.000 88.04475 67 ARG E N 1
ATOM 10799 C CA . ARG D 2 67 ? -117.41278 16.20135 28.61309 1.000 87.99208 67 ARG E CA 1
ATOM 10800 C C . ARG D 2 67 ? -116.91175 17.63563 28.66357 1.000 83.43822 67 ARG E C 1
ATOM 10801 O O . ARG D 2 67 ? -117.66603 18.53767 29.04300 1.000 85.04812 67 ARG E O 1
ATOM 10822 N N . PHE D 2 68 ? -115.65361 17.85900 28.29100 1.000 78.90893 68 PHE E N 1
ATOM 10823 C CA . PHE D 2 68 ? -115.04505 19.18124 28.29826 1.000 76.60334 68 PHE E CA 1
ATOM 10824 C C . PHE D 2 68 ? -114.94382 19.69039 26.86500 1.000 75.49135 68 PHE E C 1
ATOM 10825 O O . PHE D 2 68 ? -114.50278 18.96053 25.97044 1.000 72.87494 68 PHE E O 1
ATOM 10842 N N . THR D 2 69 ? -115.35015 20.93600 26.65052 1.000 77.89507 69 THR E N 1
ATOM 10843 C CA . THR D 2 69 ? -115.16616 21.61570 25.37622 1.000 77.94520 69 THR E CA 1
ATOM 10844 C C . THR D 2 69 ? -114.29857 22.84130 25.61389 1.000 75.13526 69 THR E C 1
ATOM 10845 O O . THR D 2 69 ? -114.56448 23.62436 26.53209 1.000 77.73132 69 THR E O 1
ATOM 10856 N N . MET D 2 70 ? -113.26234 22.99961 24.80536 1.000 70.09910 70 MET E N 1
ATOM 10857 C CA . MET D 2 70 ? -112.44996 24.20361 24.83199 1.000 66.45831 70 MET E CA 1
ATOM 10858 C C . MET D 2 70 ? -112.85305 25.08697 23.66008 1.000 66.29219 70 MET E C 1
ATOM 10859 O O . MET D 2 70 ? -113.13817 24.59063 22.56691 1.000 65.82778 70 MET E O 1
ATOM 10873 N N . SER D 2 71 ? -112.90229 26.39295 23.90223 1.000 66.72795 71 SER E N 1
ATOM 10874 C CA . SER D 2 71 ? -113.20006 27.37100 22.86608 1.000 68.36603 71 SER E CA 1
ATOM 10875 C C . SER D 2 71 ? -112.35131 28.60913 23.11689 1.000 68.38828 71 SER E C 1
ATOM 10876 O O . SER D 2 71 ? -111.65168 28.71360 24.12853 1.000 68.27972 71 SER E O 1
ATOM 10884 N N . ARG D 2 72 ? -112.40902 29.55298 22.18099 1.000 68.73798 72 ARG E N 1
ATOM 10885 C CA . ARG D 2 72 ? -111.64091 30.77908 22.32220 1.000 68.45022 72 ARG E CA 1
ATOM 10886 C C . ARG D 2 72 ? -112.36782 31.93113 21.63903 1.000 68.89131 72 ARG E C 1
ATOM 10887 O O . ARG D 2 72 ? -113.24425 31.73428 20.79383 1.000 69.59117 72 ARG E O 1
ATOM 10908 N N . ASP D 2 73 ? -111.99072 33.14202 22.04304 1.000 70.20816 73 ASP E N 1
ATOM 10909 C CA . ASP D 2 73 ? -112.49825 34.38898 21.47751 1.000 73.58403 73 ASP E CA 1
ATOM 10910 C C . ASP D 2 73 ? -111.26452 35.20329 21.09500 1.000 74.66411 73 ASP E C 1
ATOM 10911 O O . ASP D 2 73 ? -110.62368 35.81055 21.95777 1.000 74.15496 73 ASP E O 1
ATOM 10920 N N . ASN D 2 74 ? -110.92429 35.20280 19.80539 1.000 77.88299 74 ASN E N 1
ATOM 10921 C CA . ASN D 2 74 ? -109.69650 35.85455 19.35841 1.000 82.02679 74 ASN E CA 1
ATOM 10922 C C . ASN D 2 74 ? -109.71756 37.34909 19.66525 1.000 85.59105 74 ASN E C 1
ATOM 10923 O O . ASN D 2 74 ? -108.73274 37.90664 20.16416 1.000 86.70282 74 ASN E O 1
ATOM 10934 N N . ALA D 2 75 ? -110.83770 38.01608 19.37231 1.000 85.60344 75 ALA E N 1
ATOM 10935 C CA . ALA D 2 75 ? -110.90932 39.46069 19.57006 1.000 86.92565 75 ALA E CA 1
ATOM 10936 C C . ALA D 2 75 ? -110.65268 39.83716 21.02517 1.000 85.56491 75 ALA E C 1
ATOM 10937 O O . ALA D 2 75 ? -110.01426 40.85913 21.30614 1.000 87.43370 75 ALA E O 1
ATOM 10944 N N . LYS D 2 76 ? -111.13803 39.02102 21.96205 1.000 83.45867 76 LYS E N 1
ATOM 10945 C CA . LYS D 2 76 ? -110.98416 39.27780 23.38688 1.000 83.99118 76 LYS E CA 1
ATOM 10946 C C . LYS D 2 76 ? -109.69814 38.70717 23.97735 1.000 81.72090 76 LYS E C 1
ATOM 10947 O O . LYS D 2 76 ? -109.34925 39.05883 25.10966 1.000 83.79319 76 LYS E O 1
ATOM 10966 N N . SER D 2 77 ? -109.00116 37.82503 23.26178 1.000 78.72540 77 SER E N 1
ATOM 10967 C CA . SER D 2 77 ? -107.81625 37.15172 23.79519 1.000 76.53171 77 SER E CA 1
ATOM 10968 C C . SER D 2 77 ? -108.16589 36.36909 25.06173 1.000 74.05486 77 SER E C 1
ATOM 10969 O O . SER D 2 77 ? -107.50016 36.47606 26.09325 1.000 73.71007 77 SER E O 1
ATOM 10977 N N . THR D 2 78 ? -109.22875 35.57052 24.97121 1.000 71.13660 78 THR E N 1
ATOM 10978 C CA . THR D 2 78 ? -109.72053 34.77654 26.08836 1.000 69.50355 78 THR E CA 1
ATOM 10979 C C . THR D 2 78 ? -110.04493 33.37154 25.60493 1.000 66.99327 78 THR E C 1
ATOM 10980 O O . THR D 2 78 ? -110.53208 33.18693 24.48429 1.000 66.21356 78 THR E O 1
ATOM 10991 N N . VAL D 2 79 ? -109.76511 32.38313 26.44936 1.000 65.49592 79 VAL E N 1
ATOM 10992 C CA . VAL D 2 79 ? -110.08809 30.99499 26.14661 1.000 65.26867 79 VAL E CA 1
ATOM 10993 C C . VAL D 2 79 ? -110.95942 30.45469 27.26586 1.000 67.48779 79 VAL E C 1
ATOM 10994 O O . VAL D 2 79 ? -110.87605 30.89515 28.41544 1.000 67.71307 79 VAL E O 1
ATOM 11007 N N . TYR D 2 80 ? -111.76894 29.46179 26.93157 1.000 68.57945 80 TYR E N 1
ATOM 11008 C CA . TYR D 2 80 ? -112.75243 28.93243 27.85400 1.000 72.75989 80 TYR E CA 1
ATOM 11009 C C . TYR D 2 80 ? -112.62259 27.42222 27.92513 1.000 70.71901 80 TYR E C 1
ATOM 11010 O O . TYR D 2 80 ? -112.10730 26.77670 27.01150 1.000 69.56488 80 TYR E O 1
ATOM 11028 N N . LEU D 2 81 ? -113.09733 26.86898 29.03526 1.000 71.42667 81 LEU E N 1
ATOM 11029 C CA . LEU D 2 81 ? -113.23377 25.42683 29.19831 1.000 69.84988 81 LEU E CA 1
ATOM 11030 C C . LEU D 2 81 ? -114.62228 25.16689 29.76226 1.000 72.56190 81 LEU E C 1
ATOM 11031 O O . LEU D 2 81 ? -114.87232 25.43284 30.94300 1.000 73.05126 81 LEU E O 1
ATOM 11047 N N . GLN D 2 82 ? -115.52785 24.69046 28.91123 1.000 73.74236 82 GLN E N 1
ATOM 11048 C CA . GLN D 2 82 ? -116.85194 24.26715 29.34965 1.000 79.15681 82 GLN E CA 1
ATOM 11049 C C . GLN D 2 82 ? -116.73348 22.84308 29.87799 1.000 80.45061 82 GLN E C 1
ATOM 11050 O O . GLN D 2 82 ? -116.51786 21.90252 29.10678 1.000 80.49293 82 GLN E O 1
ATOM 11064 N N . MET D 2 83 ? -116.85353 22.68628 31.19219 1.000 83.32037 83 MET E N 1
ATOM 11065 C CA . MET D 2 83 ? -116.74775 21.38913 31.84795 1.000 84.66147 83 MET E CA 1
ATOM 11066 C C . MET D 2 83 ? -118.15315 20.92870 32.21135 1.000 89.53031 83 MET E C 1
ATOM 11067 O O . MET D 2 83 ? -118.77288 21.48446 33.12159 1.000 91.95326 83 MET E O 1
ATOM 11081 N N . ASN D 2 84 ? -118.65558 19.92384 31.50485 1.000 88.66972 84 ASN E N 1
ATOM 11082 C CA . ASN D 2 84 ? -119.93440 19.30791 31.81914 1.000 94.28488 84 ASN E CA 1
ATOM 11083 C C . ASN D 2 84 ? -119.70523 17.90636 32.36991 1.000 95.93899 84 ASN E C 1
ATOM 11084 O O . ASN D 2 84 ? -118.59025 17.37647 32.34046 1.000 91.33304 84 ASN E O 1
ATOM 11095 N N . SER D 2 85 ? -120.78249 17.31779 32.89410 1.000 101.74580 85 SER E N 1
ATOM 11096 C CA . SER D 2 85 ? -120.75646 15.96053 33.43952 1.000 105.58666 85 SER E CA 1
ATOM 11097 C C . SER D 2 85 ? -119.54876 15.76715 34.35502 1.000 103.05863 85 SER E C 1
ATOM 11098 O O . SER D 2 85 ? -118.77641 14.81546 34.22032 1.000 102.61588 85 SER E O 1
ATOM 11106 N N . LEU D 2 86 ? -119.39297 16.68716 35.30402 1.000 102.36115 86 LEU E N 1
ATOM 11107 C CA . LEU D 2 86 ? -118.20449 16.68876 36.14347 1.000 99.25394 86 LEU E CA 1
ATOM 11108 C C . LEU D 2 86 ? -118.22397 15.50553 37.10859 1.000 103.87617 86 LEU E C 1
ATOM 11109 O O . LEU D 2 86 ? -119.27150 14.92871 37.41512 1.000 108.53326 86 LEU E O 1
ATOM 11125 N N . LYS D 2 87 ? -117.03582 15.14656 37.58392 1.000 105.67306 87 LYS E N 1
ATOM 11126 C CA . LYS D 2 87 ? -116.83049 13.98484 38.43443 1.000 112.20777 87 LYS E CA 1
ATOM 11127 C C . LYS D 2 87 ? -115.79301 14.31205 39.48746 1.000 108.20740 87 LYS E C 1
ATOM 11128 O O . LYS D 2 87 ? -114.93834 15.18730 39.27727 1.000 107.40387 87 LYS E O 1
ATOM 11147 N N . PRO D 2 88 ? -115.83326 13.63889 40.64349 1.000 107.81833 88 PRO E N 1
ATOM 11148 C CA . PRO D 2 88 ? -114.89286 13.98188 41.72350 1.000 105.41569 88 PRO E CA 1
ATOM 11149 C C . PRO D 2 88 ? -113.42676 13.93255 41.31253 1.000 101.12497 88 PRO E C 1
ATOM 11150 O O . PRO D 2 88 ? -112.62367 14.70578 41.85084 1.000 95.51012 88 PRO E O 1
ATOM 11161 N N . GLU D 2 89 ? -113.04351 13.05302 40.38255 1.000 100.71689 89 GLU E N 1
ATOM 11162 C CA . GLU D 2 89 ? -111.64014 12.98289 39.98491 1.000 100.73168 89 GLU E CA 1
ATOM 11163 C C . GLU D 2 89 ? -111.19290 14.19736 39.17861 1.000 95.59415 89 GLU E C 1
ATOM 11164 O O . GLU D 2 89 ? -109.98770 14.37452 38.97251 1.000 92.62637 89 GLU E O 1
ATOM 11176 N N . ASP D 2 90 ? -112.12223 15.02860 38.71396 1.000 91.97426 90 ASP E N 1
ATOM 11177 C CA . ASP D 2 90 ? -111.75796 16.25735 38.02301 1.000 85.42930 90 ASP E CA 1
ATOM 11178 C C . ASP D 2 90 ? -111.26306 17.34320 38.97326 1.000 82.69011 90 ASP E C 1
ATOM 11179 O O . ASP D 2 90 ? -110.72407 18.35267 38.50338 1.000 78.74803 90 ASP E O 1
ATOM 11188 N N . THR D 2 91 ? -111.41859 17.15873 40.28478 1.000 85.12906 91 THR E N 1
ATOM 11189 C CA . THR D 2 91 ? -110.95439 18.15531 41.24200 1.000 83.73278 91 THR E CA 1
ATOM 11190 C C . THR D 2 91 ? -109.46195 18.39940 41.06220 1.000 80.92934 91 THR E C 1
ATOM 11191 O O . THR D 2 91 ? -108.66000 17.46158 41.05109 1.000 79.29717 91 THR E O 1
ATOM 11202 N N . ALA D 2 92 ? -109.09537 19.66482 40.90161 1.000 79.10401 92 ALA E N 1
ATOM 11203 C CA . ALA D 2 92 ? -107.70270 20.05931 40.74479 1.000 77.52912 92 ALA E CA 1
ATOM 11204 C C . ALA D 2 92 ? -107.67291 21.57599 40.62530 1.000 76.72051 92 ALA E C 1
ATOM 11205 O O . ALA D 2 92 ? -108.71655 22.23135 40.53867 1.000 78.71708 92 ALA E O 1
ATOM 11212 N N . VAL D 2 93 ? -106.46750 22.12735 40.64832 1.000 75.30446 93 VAL E N 1
ATOM 11213 C CA . VAL D 2 93 ? -106.23898 23.50626 40.23728 1.000 74.51672 93 VAL E CA 1
ATOM 11214 C C . VAL D 2 93 ? -106.00718 23.48788 38.73170 1.000 70.80801 93 VAL E C 1
ATOM 11215 O O . VAL D 2 93 ? -105.10096 22.80326 38.24336 1.000 69.28473 93 VAL E O 1
ATOM 11228 N N . TYR D 2 94 ? -106.82824 24.22024 37.99176 1.000 67.93799 94 TYR E N 1
ATOM 11229 C CA . TYR D 2 94 ? -106.74110 24.25203 36.53959 1.000 64.96161 94 TYR E CA 1
ATOM 11230 C C . TYR D 2 94 ? -105.90078 25.44467 36.11383 1.000 64.65361 94 TYR E C 1
ATOM 11231 O O . TYR D 2 94 ? -106.09661 26.56259 36.60695 1.000 67.19705 94 TYR E O 1
ATOM 11249 N N . TYR D 2 95 ? -104.95759 25.19248 35.21165 1.000 64.76918 95 TYR E N 1
ATOM 11250 C CA . TYR D 2 95 ? -103.97860 26.17668 34.78597 1.000 66.84323 95 TYR E CA 1
ATOM 11251 C C . TYR D 2 95 ? -104.08353 26.40182 33.28606 1.000 69.93346 95 TYR E C 1
ATOM 11252 O O . TYR D 2 95 ? -104.34942 25.47744 32.51567 1.000 66.42194 95 TYR E O 1
ATOM 11270 N N . CYS D 2 96 ? -103.84382 27.64211 32.88808 1.000 74.04998 96 CYS E N 1
ATOM 11271 C CA . CYS D 2 96 ? -103.87528 28.08144 31.50406 1.000 75.95181 96 CYS E CA 1
ATOM 11272 C C . CYS D 2 96 ? -102.45465 28.39654 31.06039 1.000 72.62151 96 CYS E C 1
ATOM 11273 O O . CYS D 2 96 ? -101.64142 28.87778 31.85546 1.000 77.35637 96 CYS E O 1
ATOM 11280 N N . ALA D 2 97 ? -102.15125 28.10319 29.79934 1.000 66.78581 97 ALA E N 1
ATOM 11281 C CA . ALA D 2 97 ? -100.80841 28.33077 29.29249 1.000 59.36632 97 ALA E CA 1
ATOM 11282 C C . ALA D 2 97 ? -100.83552 28.53432 27.78433 1.000 57.18893 97 ALA E C 1
ATOM 11283 O O . ALA D 2 97 ? -101.65954 27.95030 27.07618 1.000 55.60211 97 ALA E O 1
ATOM 11290 N N . ALA D 2 98 ? -99.93876 29.39351 27.30493 1.000 58.37476 98 ALA E N 1
ATOM 11291 C CA . ALA D 2 98 ? -99.57836 29.38405 25.89526 1.000 58.82667 98 ALA E CA 1
ATOM 11292 C C . ALA D 2 98 ? -98.77608 28.11829 25.62797 1.000 56.85065 98 ALA E C 1
ATOM 11293 O O . ALA D 2 98 ? -97.79814 27.84004 26.32744 1.000 57.71130 98 ALA E O 1
ATOM 11300 N N . VAL D 2 99 ? -99.20199 27.32745 24.65017 1.000 54.31298 99 VAL E N 1
ATOM 11301 C CA . VAL D 2 99 ? -98.61089 26.01140 24.45095 1.000 52.93330 99 VAL E CA 1
ATOM 11302 C C . VAL D 2 99 ? -98.10180 25.88966 23.02402 1.000 53.60408 99 VAL E C 1
ATOM 11303 O O . VAL D 2 99 ? -98.53802 26.59078 22.10893 1.000 53.78003 99 VAL E O 1
ATOM 11316 N N . ASP D 2 100 ? -97.16960 24.96295 22.84437 1.000 54.54106 100 ASP E N 1
ATOM 11317 C CA . ASP D 2 100 ? -96.66974 24.59916 21.53303 1.000 56.68661 100 ASP E CA 1
ATOM 11318 C C . ASP D 2 100 ? -96.44691 23.09587 21.54438 1.000 55.21856 100 ASP E C 1
ATOM 11319 O O . ASP D 2 100 ? -96.58420 22.43307 22.57745 1.000 54.45352 100 ASP E O 1
ATOM 11328 N N . ARG D 2 101 ? -96.13366 22.55445 20.37508 1.000 55.71356 101 ARG E N 1
ATOM 11329 C CA . ARG D 2 101 ? -95.78742 21.15225 20.25082 1.000 55.81104 101 ARG E CA 1
ATOM 11330 C C . ARG D 2 101 ? -94.72425 21.00567 19.17522 1.000 55.08078 101 ARG E C 1
ATOM 11331 O O . ARG D 2 101 ? -94.64797 21.80101 18.23549 1.000 55.66092 101 ARG E O 1
ATOM 11352 N N . HIS D 2 102 ? -93.90203 19.97016 19.32557 1.000 54.11406 102 HIS E N 1
ATOM 11353 C CA . HIS D 2 102 ? -92.83881 19.72757 18.36150 1.000 51.38847 102 HIS E CA 1
ATOM 11354 C C . HIS D 2 102 ? -93.41590 19.44975 16.97832 1.000 49.71241 102 HIS E C 1
ATOM 11355 O O . HIS D 2 102 ? -92.97346 20.03059 15.97998 1.000 49.12372 102 HIS E O 1
ATOM 11369 N N . SER D 2 103 ? -94.42377 18.59076 16.90275 1.000 48.98898 103 SER E N 1
ATOM 11370 C CA . SER D 2 103 ? -94.98828 18.19094 15.62035 1.000 50.81644 103 SER E CA 1
ATOM 11371 C C . SER D 2 103 ? -96.38355 17.63878 15.86651 1.000 53.97835 103 SER E C 1
ATOM 11372 O O . SER D 2 103 ? -96.76468 17.36385 17.01562 1.000 53.71852 103 SER E O 1
ATOM 11380 N N . PRO D 2 104 ? -97.17774 17.46877 14.81288 1.000 57.25944 104 PRO E N 1
ATOM 11381 C CA . PRO D 2 104 ? -98.53381 16.93499 14.99430 1.000 59.33239 104 PRO E CA 1
ATOM 11382 C C . PRO D 2 104 ? -98.49585 15.57372 15.67050 1.000 59.60908 104 PRO E C 1
ATOM 11383 O O . PRO D 2 104 ? -97.78248 14.66291 15.24123 1.000 60.02449 104 PRO E O 1
ATOM 11394 N N . GLY D 2 105 ? -99.25244 15.45403 16.75697 1.000 59.48081 105 GLY E N 1
ATOM 11395 C CA . GLY D 2 105 ? -99.29077 14.24442 17.54247 1.000 59.04227 105 GLY E CA 1
ATOM 11396 C C . GLY D 2 105 ? -98.40895 14.24692 18.76965 1.000 57.85665 105 GLY E C 1
ATOM 11397 O O . GLY D 2 105 ? -98.58359 13.38085 19.63192 1.000 58.38991 105 GLY E O 1
ATOM 11401 N N . SER D 2 106 ? -97.47718 15.18633 18.88478 1.000 56.45602 106 SER E N 1
ATOM 11402 C CA . SER D 2 106 ? -96.58451 15.19711 20.03049 1.000 55.86796 106 SER E CA 1
ATOM 11403 C C . SER D 2 106 ? -97.17231 16.04144 21.15838 1.000 54.92048 106 SER E C 1
ATOM 11404 O O . SER D 2 106 ? -98.12475 16.79933 20.97405 1.000 55.88159 106 SER E O 1
ATOM 11412 N N . ALA D 2 107 ? -96.57136 15.91286 22.33640 1.000 54.87151 107 ALA E N 1
ATOM 11413 C CA . ALA D 2 107 ? -97.16089 16.44146 23.55838 1.000 55.93005 107 ALA E CA 1
ATOM 11414 C C . ALA D 2 107 ? -97.08770 17.96236 23.63351 1.000 54.74044 107 ALA E C 1
ATOM 11415 O O . ALA D 2 107 ? -96.07807 18.57993 23.28224 1.000 51.81785 107 ALA E O 1
ATOM 11422 N N . TRP D 2 108 ? -98.16635 18.56009 24.14428 1.000 53.64646 108 TRP E N 1
ATOM 11423 C CA . TRP D 2 108 ? -98.23610 19.99919 24.33442 1.000 52.41334 108 TRP E CA 1
ATOM 11424 C C . TRP D 2 108 ? -97.42145 20.42797 25.54176 1.000 52.76354 108 TRP E C 1
ATOM 11425 O O . TRP D 2 108 ? -97.43866 19.76981 26.58435 1.000 54.04075 108 TRP E O 1
ATOM 11446 N N . TYR D 2 109 ? -96.72806 21.55496 25.41415 1.000 54.37896 109 TYR E N 1
ATOM 11447 C CA . TYR D 2 109 ? -95.88941 22.04928 26.49335 1.000 57.00861 109 TYR E CA 1
ATOM 11448 C C . TYR D 2 109 ? -96.05656 23.55871 26.59486 1.000 55.84430 109 TYR E C 1
ATOM 11449 O O . TYR D 2 109 ? -96.42010 24.23530 25.63138 1.000 52.27213 109 TYR E O 1
ATOM 11467 N N . ASN D 2 110 ? -95.80765 24.07066 27.79130 1.000 58.62319 110 ASN E N 1
ATOM 11468 C CA . ASN D 2 110 ? -95.86787 25.50393 28.05262 1.000 60.70246 110 ASN E CA 1
ATOM 11469 C C . ASN D 2 110 ? -94.69797 26.18312 27.35439 1.000 63.36989 110 ASN E C 1
ATOM 11470 O O . ASN D 2 110 ? -93.53833 25.95962 27.71520 1.000 63.31092 110 ASN E O 1
ATOM 11481 N N . ARG D 2 111 ? -94.99562 27.00016 26.33876 1.000 66.47928 111 ARG E N 1
ATOM 11482 C CA . ARG D 2 111 ? -93.92859 27.63967 25.57485 1.000 72.38660 111 ARG E CA 1
ATOM 11483 C C . ARG D 2 111 ? -93.19957 28.69472 26.39200 1.000 74.74766 111 ARG E C 1
ATOM 11484 O O . ARG D 2 111 ? -92.08029 29.07584 26.02891 1.000 77.24762 111 ARG E O 1
ATOM 11505 N N . ASN D 2 112 ? -93.81644 29.18814 27.46760 1.000 73.07994 112 ASN E N 1
ATOM 11506 C CA . ASN D 2 112 ? -93.16985 30.10184 28.41076 1.000 73.94588 112 ASN E CA 1
ATOM 11507 C C . ASN D 2 112 ? -92.65962 29.26392 29.58260 1.000 73.08567 112 ASN E C 1
ATOM 11508 O O . ASN D 2 112 ? -93.30877 29.13653 30.62451 1.000 72.48965 112 ASN E O 1
ATOM 11519 N N . PHE D 2 113 ? -91.47246 28.68367 29.39689 1.000 72.95268 113 PHE E N 1
ATOM 11520 C CA . PHE D 2 113 ? -90.95367 27.67979 30.32173 1.000 73.08087 113 PHE E CA 1
ATOM 11521 C C . PHE D 2 113 ? -91.10783 28.12081 31.77301 1.000 75.25886 113 PHE E C 1
ATOM 11522 O O . PHE D 2 113 ? -90.71606 29.23026 32.14842 1.000 77.28135 113 PHE E O 1
ATOM 11539 N N . GLY D 2 114 ? -91.69828 27.24349 32.58381 1.000 75.35433 114 GLY E N 1
ATOM 11540 C CA . GLY D 2 114 ? -91.86462 27.48733 33.99975 1.000 79.37842 114 GLY E CA 1
ATOM 11541 C C . GLY D 2 114 ? -92.80789 28.60930 34.36458 1.000 79.89836 114 GLY E C 1
ATOM 11542 O O . GLY D 2 114 ? -93.06936 28.80701 35.55682 1.000 81.81195 114 GLY E O 1
ATOM 11546 N N . SER D 2 115 ? -93.32419 29.35152 33.38972 1.000 78.22903 115 SER E N 1
ATOM 11547 C CA . SER D 2 115 ? -94.20115 30.48642 33.65330 1.000 79.30881 115 SER E CA 1
ATOM 11548 C C . SER D 2 115 ? -95.62757 29.96629 33.78415 1.000 75.42471 115 SER E C 1
ATOM 11549 O O . SER D 2 115 ? -96.23182 29.52971 32.79798 1.000 73.42370 115 SER E O 1
ATOM 11557 N N . TRP D 2 116 ? -96.15701 29.99545 35.00434 1.000 76.20823 116 TRP E N 1
ATOM 11558 C CA . TRP D 2 116 ? -97.51145 29.54156 35.27510 1.000 72.73435 116 TRP E CA 1
ATOM 11559 C C . TRP D 2 116 ? -98.19416 30.53296 36.20419 1.000 76.69477 116 TRP E C 1
ATOM 11560 O O . TRP D 2 116 ? -97.56715 31.05828 37.12772 1.000 77.34839 116 TRP E O 1
ATOM 11581 N N . GLY D 2 117 ? -99.48420 30.76406 35.97247 1.000 77.35904 117 GLY E N 1
ATOM 11582 C CA . GLY D 2 117 ? -100.27490 31.61804 36.83091 1.000 83.21097 117 GLY E CA 1
ATOM 11583 C C . GLY D 2 117 ? -100.77229 30.88819 38.06503 1.000 86.31719 117 GLY E C 1
ATOM 11584 O O . GLY D 2 117 ? -100.38883 29.75560 38.36303 1.000 88.65807 117 GLY E O 1
ATOM 11588 N N . GLN D 2 118 ? -101.66020 31.56863 38.79630 1.000 87.37154 118 GLN E N 1
ATOM 11589 C CA . GLN D 2 118 ? -102.19269 31.01797 40.03790 1.000 86.46720 118 GLN E CA 1
ATOM 11590 C C . GLN D 2 118 ? -103.18458 29.88779 39.79748 1.000 81.86275 118 GLN E C 1
ATOM 11591 O O . GLN D 2 118 ? -103.46539 29.11804 40.72280 1.000 84.23911 118 GLN E O 1
ATOM 11595 N N . GLY D 2 119 ? -103.71867 29.77083 38.58602 1.000 75.34836 119 GLY E N 1
ATOM 11596 C CA . GLY D 2 119 ? -104.71995 28.76571 38.29966 1.000 72.55042 119 GLY E CA 1
ATOM 11597 C C . GLY D 2 119 ? -106.02561 29.05970 39.00805 1.000 73.66092 119 GLY E C 1
ATOM 11598 O O . GLY D 2 119 ? -106.09897 29.98661 39.81976 1.000 75.31805 119 GLY E O 1
ATOM 11602 N N . THR D 2 120 ? -107.06465 28.28631 38.71325 1.000 74.50869 120 THR E N 1
ATOM 11603 C CA . THR D 2 120 ? -108.35323 28.42898 39.37501 1.000 78.39890 120 THR E CA 1
ATOM 11604 C C . THR D 2 120 ? -108.77135 27.07068 39.92254 1.000 80.81595 120 THR E C 1
ATOM 11605 O O . THR D 2 120 ? -108.62036 26.04341 39.25281 1.000 78.40596 120 THR E O 1
ATOM 11616 N N . GLN D 2 121 ? -109.27090 27.08009 41.15740 1.000 83.81906 121 GLN E N 1
ATOM 11617 C CA . GLN D 2 121 ? -109.57789 25.85967 41.89192 1.000 85.96108 121 GLN E CA 1
ATOM 11618 C C . GLN D 2 121 ? -110.93028 25.30362 41.46979 1.000 85.93552 121 GLN E C 1
ATOM 11619 O O . GLN D 2 121 ? -111.91966 26.03983 41.38781 1.000 86.34049 121 GLN E O 1
ATOM 11633 N N . VAL D 2 122 ? -110.96770 23.99969 41.20856 1.000 84.91830 122 VAL E N 1
ATOM 11634 C CA . VAL D 2 122 ? -112.19484 23.27795 40.89862 1.000 85.41216 122 VAL E CA 1
ATOM 11635 C C . VAL D 2 122 ? -112.32234 22.13067 41.88812 1.000 89.62673 122 VAL E C 1
ATOM 11636 O O . VAL D 2 122 ? -111.37365 21.36318 42.07818 1.000 88.54828 122 VAL E O 1
ATOM 11649 N N . THR D 2 123 ? -113.49224 22.01207 42.51167 1.000 93.03964 123 THR E N 1
ATOM 11650 C CA . THR D 2 123 ? -113.75305 20.97137 43.49947 1.000 98.53977 123 THR E CA 1
ATOM 11651 C C . THR D 2 123 ? -115.08781 20.31799 43.18029 1.000 101.22937 123 THR E C 1
ATOM 11652 O O . THR D 2 123 ? -116.11018 21.00517 43.09221 1.000 102.22532 123 THR E O 1
ATOM 11663 N N . VAL D 2 124 ? -115.07868 18.99880 43.01524 1.000 102.82292 124 VAL E N 1
ATOM 11664 C CA . VAL D 2 124 ? -116.30091 18.25238 42.73806 1.000 106.14217 124 VAL E CA 1
ATOM 11665 C C . VAL D 2 124 ? -116.50758 17.19733 43.81770 1.000 112.94642 124 VAL E C 1
ATOM 11666 O O . VAL D 2 124 ? -115.54597 16.61225 44.31867 1.000 113.83743 124 VAL E O 1
ATOM 11679 N N . ASN E 3 15 ? -53.99898 -5.06436 25.14296 1.000 81.93481 71 ASN A N 1
ATOM 11680 C CA . ASN E 3 15 ? -52.56030 -5.32977 25.14889 1.000 82.79180 71 ASN A CA 1
ATOM 11681 C C . ASN E 3 15 ? -51.88089 -4.60595 23.98845 1.000 75.52799 71 ASN A C 1
ATOM 11682 O O . ASN E 3 15 ? -51.03913 -3.74066 24.20032 1.000 71.81243 71 ASN A O 1
ATOM 11692 N N . LEU E 3 16 ? -52.21485 -5.00103 22.75956 1.000 73.68894 72 LEU A N 1
ATOM 11693 C CA . LEU E 3 16 ? -51.99723 -4.10208 21.63616 1.000 68.22962 72 LEU A CA 1
ATOM 11694 C C . LEU E 3 16 ? -52.81788 -2.82994 21.82352 1.000 63.89547 72 LEU A C 1
ATOM 11695 O O . LEU E 3 16 ? -52.32497 -1.72071 21.59282 1.000 57.37599 72 LEU A O 1
ATOM 11711 N N . LYS E 3 17 ? -54.07516 -2.97904 22.25038 1.000 64.67860 73 LYS A N 1
ATOM 11712 C CA . LYS E 3 17 ? -54.89621 -1.82537 22.60115 1.000 62.87548 73 LYS A CA 1
ATOM 11713 C C . LYS E 3 17 ? -54.17466 -0.93484 23.60298 1.000 60.74932 73 LYS A C 1
ATOM 11714 O O . LYS E 3 17 ? -54.05844 0.28080 23.40522 1.000 56.86836 73 LYS A O 1
ATOM 11733 N N . ASP E 3 18 ? -53.66691 -1.53241 24.68324 1.000 62.04028 74 ASP A N 1
ATOM 11734 C CA . ASP E 3 18 ? -52.98149 -0.74950 25.70574 1.000 62.25591 74 ASP A CA 1
ATOM 11735 C C . ASP E 3 18 ? -51.77452 -0.02261 25.12236 1.000 59.14093 74 ASP A C 1
ATOM 11736 O O . ASP E 3 18 ? -51.46611 1.10496 25.52664 1.000 56.17712 74 ASP A O 1
ATOM 11745 N N . LYS E 3 19 ? -51.08947 -0.64665 24.15632 1.000 58.40102 75 LYS A N 1
ATOM 11746 C CA . LYS E 3 19 ? -49.89015 -0.03347 23.58540 1.000 57.08491 75 LYS A CA 1
ATOM 11747 C C . LYS E 3 19 ? -50.23698 1.16865 22.71520 1.000 52.49888 75 LYS A C 1
ATOM 11748 O O . LYS E 3 19 ? -49.51634 2.17427 22.72266 1.000 51.33581 75 LYS A O 1
ATOM 11767 N N . PHE E 3 20 ? -51.33054 1.07731 21.95289 1.000 53.40152 76 PHE A N 1
ATOM 11768 C CA . PHE E 3 20 ? -51.84582 2.23768 21.22709 1.000 52.60957 76 PHE A CA 1
ATOM 11769 C C . PHE E 3 20 ? -52.25207 3.34910 22.19029 1.000 53.90416 76 PHE A C 1
ATOM 11770 O O . PHE E 3 20 ? -51.80335 4.49782 22.06975 1.000 51.13220 76 PHE A O 1
ATOM 11787 N N . ILE E 3 21 ? -53.12795 3.03021 23.14562 1.000 55.98424 77 ILE A N 1
ATOM 11788 C CA . ILE E 3 21 ? -53.69041 4.07252 24.00499 1.000 55.81655 77 ILE A CA 1
ATOM 11789 C C . ILE E 3 21 ? -52.59068 4.72487 24.83552 1.000 54.95978 77 ILE A C 1
ATOM 11790 O O . ILE E 3 21 ? -52.57709 5.94769 25.02065 1.000 53.84834 77 ILE A O 1
ATOM 11806 N N . LYS E 3 22 ? -51.63252 3.93100 25.32286 1.000 54.39697 78 LYS A N 1
ATOM 11807 C CA . LYS E 3 22 ? -50.51884 4.51953 26.05816 1.000 54.99986 78 LYS A CA 1
ATOM 11808 C C . LYS E 3 22 ? -49.69008 5.43844 25.16410 1.000 52.01862 78 LYS A C 1
ATOM 11809 O O . LYS E 3 22 ? -49.21360 6.48687 25.61639 1.000 52.31732 78 LYS A O 1
ATOM 11828 N N . HIS E 3 23 ? -49.49883 5.06268 23.89428 1.000 50.17173 79 HIS A N 1
ATOM 11829 C CA . HIS E 3 23 ? -48.81558 5.95839 22.96441 1.000 49.65580 79 HIS A CA 1
ATOM 11830 C C . HIS E 3 23 ? -49.58975 7.26166 22.78456 1.000 49.32508 79 HIS A C 1
ATOM 11831 O O . HIS E 3 23 ? -48.99619 8.34756 22.78149 1.000 48.69880 79 HIS A O 1
ATOM 11845 N N . PHE E 3 24 ? -50.91591 7.17413 22.63004 1.000 49.76281 80 PHE A N 1
ATOM 11846 C CA . PHE E 3 24 ? -51.73478 8.36332 22.38060 1.000 49.57064 80 PHE A CA 1
ATOM 11847 C C . PHE E 3 24 ? -51.94870 9.20818 23.63750 1.000 52.25856 80 PHE A C 1
ATOM 11848 O O . PHE E 3 24 ? -52.15948 10.41976 23.54503 1.000 49.49336 80 PHE A O 1
ATOM 11865 N N . THR E 3 25 ? -51.92439 8.58978 24.81316 1.000 57.10059 81 THR A N 1
ATOM 11866 C CA . THR E 3 25 ? -52.19495 9.28806 26.06044 1.000 61.08146 81 THR A CA 1
ATOM 11867 C C . THR E 3 25 ? -50.93363 9.73534 26.77684 1.000 61.68949 81 THR A C 1
ATOM 11868 O O . THR E 3 25 ? -50.94332 10.78519 27.43004 1.000 61.18328 81 THR A O 1
ATOM 11879 N N . GLY E 3 26 ? -49.85764 8.96684 26.67304 1.000 62.43971 82 GLY A N 1
ATOM 11880 C CA . GLY E 3 26 ? -48.66091 9.23249 27.42916 1.000 65.50125 82 GLY A CA 1
ATOM 11881 C C . GLY E 3 26 ? -48.84322 8.86111 28.88361 1.000 69.50513 82 GLY A C 1
ATOM 11882 O O . GLY E 3 26 ? -49.85605 8.28111 29.27687 1.000 69.10516 82 GLY A O 1
ATOM 11886 N N . PRO E 3 27 ? -47.85657 9.19049 29.71638 1.000 74.79486 83 PRO A N 1
ATOM 11887 C CA . PRO E 3 27 ? -47.94098 8.84164 31.14708 1.000 80.01478 83 PRO A CA 1
ATOM 11888 C C . PRO E 3 27 ? -49.07598 9.57777 31.84683 1.000 80.41794 83 PRO A C 1
ATOM 11889 O O . PRO E 3 27 ? -49.12953 10.80897 31.85182 1.000 80.71351 83 PRO A O 1
ATOM 11900 N N . VAL E 3 28 ? -49.97882 8.81281 32.45462 1.000 80.47572 84 VAL A N 1
ATOM 11901 C CA . VAL E 3 28 ? -51.08633 9.37239 33.21608 1.000 80.52869 84 VAL A CA 1
ATOM 11902 C C . VAL E 3 28 ? -51.38175 8.42296 34.36496 1.000 83.04723 84 VAL A C 1
ATOM 11903 O O . VAL E 3 28 ? -51.13741 7.21805 34.27442 1.000 84.74616 84 VAL A O 1
ATOM 11916 N N . THR E 3 29 ? -51.90637 8.96831 35.45358 1.000 82.91797 85 THR A N 1
ATOM 11917 C CA . THR E 3 29 ? -52.19487 8.17369 36.63432 1.000 86.37465 85 THR A CA 1
ATOM 11918 C C . THR E 3 29 ? -53.60453 8.46280 37.12860 1.000 84.63593 85 THR A C 1
ATOM 11919 O O . THR E 3 29 ? -54.11661 9.57674 36.99641 1.000 81.73839 85 THR A O 1
ATOM 11930 N N . PHE E 3 30 ? -54.22771 7.42833 37.68503 1.000 86.36880 86 PHE A N 1
ATOM 11931 C CA . PHE E 3 30 ? -55.58235 7.48622 38.20799 1.000 86.31789 86 PHE A CA 1
ATOM 11932 C C . PHE E 3 30 ? -55.57227 7.04092 39.66159 1.000 91.04428 86 PHE A C 1
ATOM 11933 O O . PHE E 3 30 ? -54.88647 6.07819 40.02128 1.000 94.12234 86 PHE A O 1
ATOM 11950 N N . SER E 3 31 ? -56.32469 7.75058 40.49458 1.000 92.08943 87 SER A N 1
ATOM 11951 C CA . SER E 3 31 ? -56.36846 7.44577 41.91193 1.000 96.90736 87 SER A CA 1
ATOM 11952 C C . SER E 3 31 ? -57.23329 6.21804 42.16448 1.000 98.41819 87 SER A C 1
ATOM 11953 O O . SER E 3 31 ? -58.01348 5.80514 41.30078 1.000 98.09598 87 SER A O 1
ATOM 11961 N N . PRO E 3 32 ? -57.10915 5.60923 43.34731 1.000 98.38868 88 PRO A N 1
ATOM 11962 C CA . PRO E 3 32 ? -57.99839 4.48095 43.67600 1.000 99.76488 88 PRO A CA 1
ATOM 11963 C C . PRO E 3 32 ? -59.46992 4.85140 43.61951 1.000 100.66871 88 PRO A C 1
ATOM 11964 O O . PRO E 3 32 ? -60.30157 4.00299 43.27246 1.000 99.69515 88 PRO A O 1
ATOM 11975 N N . GLU E 3 33 ? -59.81534 6.09919 43.95109 1.000 103.60665 89 GLU A N 1
ATOM 11976 C CA . GLU E 3 33 ? -61.20006 6.55333 43.90770 1.000 107.24977 89 GLU A CA 1
ATOM 11977 C C . GLU E 3 33 ? -61.73915 6.67823 42.48807 1.000 104.27306 89 GLU A C 1
ATOM 11978 O O . GLU E 3 33 ? -62.95402 6.83413 42.31791 1.000 104.70904 89 GLU A O 1
ATOM 11990 N N . CYS E 3 34 ? -60.87555 6.63585 41.47481 1.000 100.91848 90 CYS A N 1
ATOM 11991 C CA . CYS E 3 34 ? -61.29810 6.68345 40.08254 1.000 96.27333 90 CYS A CA 1
ATOM 11992 C C . CYS E 3 34 ? -61.23426 5.32002 39.40460 1.000 94.23452 90 CYS A C 1
ATOM 11993 O O . CYS E 3 34 ? -61.44914 5.23103 38.19135 1.000 91.19726 90 CYS A O 1
ATOM 12000 N N . SER E 3 35 ? -60.95502 4.25557 40.16100 1.000 93.10421 91 SER A N 1
ATOM 12001 C CA . SER E 3 35 ? -60.88023 2.92419 39.56627 1.000 88.95213 91 SER A CA 1
ATOM 12002 C C . SER E 3 35 ? -62.19334 2.54246 38.89152 1.000 85.91482 91 SER A C 1
ATOM 12003 O O . SER E 3 35 ? -62.19320 1.97021 37.79546 1.000 82.46864 91 SER A O 1
ATOM 12011 N N . LYS E 3 36 ? -63.32491 2.83714 39.53547 1.000 87.24859 92 LYS A N 1
ATOM 12012 C CA . LYS E 3 36 ? -64.61356 2.57144 38.90464 1.000 86.25064 92 LYS A CA 1
ATOM 12013 C C . LYS E 3 36 ? -64.77529 3.39790 37.63430 1.000 80.24395 92 LYS A C 1
ATOM 12014 O O . LYS E 3 36 ? -65.28767 2.90478 36.62286 1.000 79.17040 92 LYS A O 1
ATOM 12033 N N . HIS E 3 37 ? -64.32457 4.65371 37.65943 1.000 78.96738 93 HIS A N 1
ATOM 12034 C CA . HIS E 3 37 ? -64.42363 5.49381 36.47119 1.000 73.94254 93 HIS A CA 1
ATOM 12035 C C . HIS E 3 37 ? -63.48591 5.01196 35.37174 1.000 70.85569 93 HIS A C 1
ATOM 12036 O O . HIS E 3 37 ? -63.88647 4.92893 34.20431 1.000 67.91681 93 HIS A O 1
ATOM 12050 N N . PHE E 3 38 ? -62.23769 4.68647 35.71904 1.000 70.75305 94 PHE A N 1
ATOM 12051 C CA . PHE E 3 38 ? -61.30711 4.19234 34.70939 1.000 69.72581 94 PHE A CA 1
ATOM 12052 C C . PHE E 3 38 ? -61.83793 2.92194 34.05305 1.000 70.89735 94 PHE A C 1
ATOM 12053 O O . PHE E 3 38 ? -61.93258 2.83784 32.82198 1.000 66.47917 94 PHE A O 1
ATOM 12070 N N . HIS E 3 39 ? -62.18434 1.91638 34.86553 1.000 77.45471 95 HIS A N 1
ATOM 12071 C CA . HIS E 3 39 ? -62.63535 0.63779 34.31911 1.000 81.84346 95 HIS A CA 1
ATOM 12072 C C . HIS E 3 39 ? -63.83850 0.82143 33.39857 1.000 79.71801 95 HIS A C 1
ATOM 12073 O O . HIS E 3 39 ? -63.96305 0.13387 32.37840 1.000 80.28445 95 HIS A O 1
ATOM 12087 N N . ARG E 3 40 ? -64.74559 1.73420 33.75059 1.000 79.04368 96 ARG A N 1
ATOM 12088 C CA . ARG E 3 40 ? -65.91614 1.96596 32.91240 1.000 75.43015 96 ARG A CA 1
ATOM 12089 C C . ARG E 3 40 ? -65.52708 2.62822 31.59746 1.000 69.69405 96 ARG A C 1
ATOM 12090 O O . ARG E 3 40 ? -65.98453 2.21646 30.52709 1.000 69.77935 96 ARG A O 1
ATOM 12111 N N . LEU E 3 41 ? -64.66670 3.63991 31.65545 1.000 66.94874 97 LEU A N 1
ATOM 12112 C CA . LEU E 3 41 ? -64.23927 4.31868 30.44049 1.000 63.19051 97 LEU A CA 1
ATOM 12113 C C . LEU E 3 41 ? -63.41987 3.39016 29.55504 1.000 63.65663 97 LEU A C 1
ATOM 12114 O O . LEU E 3 41 ? -63.64673 3.30609 28.34256 1.000 61.70568 97 LEU A O 1
ATOM 12130 N N . TYR E 3 42 ? -62.46652 2.67462 30.15081 1.000 65.91191 98 TYR A N 1
ATOM 12131 C CA . TYR E 3 42 ? -61.51812 1.90127 29.36261 1.000 67.05155 98 TYR A CA 1
ATOM 12132 C C . TYR E 3 42 ? -62.16321 0.66755 28.74782 1.000 69.56072 98 TYR A C 1
ATOM 12133 O O . TYR E 3 42 ? -61.76915 0.24878 27.65381 1.000 67.25805 98 TYR A O 1
ATOM 12151 N N . TYR E 3 43 ? -63.16749 0.09302 29.41216 1.000 71.19566 99 TYR A N 1
ATOM 12152 C CA . TYR E 3 43 ? -63.71372 -1.19606 29.01816 1.000 71.92173 99 TYR A CA 1
ATOM 12153 C C . TYR E 3 43 ? -65.16076 -1.16124 28.55483 1.000 70.67428 99 TYR A C 1
ATOM 12154 O O . TYR E 3 43 ? -65.59482 -2.11555 27.90169 1.000 71.80089 99 TYR A O 1
ATOM 12172 N N . ASN E 3 44 ? -65.91698 -0.10433 28.85707 1.000 70.18913 100 ASN A N 1
ATOM 12173 C CA . ASN E 3 44 ? -67.35083 -0.10681 28.58439 1.000 72.59901 100 ASN A CA 1
ATOM 12174 C C . ASN E 3 44 ? -67.79805 1.16609 27.87134 1.000 70.57666 100 ASN A C 1
ATOM 12175 O O . ASN E 3 44 ? -68.91564 1.64033 28.08973 1.000 73.20619 100 ASN A O 1
ATOM 12186 N N . THR E 3 45 ? -66.94431 1.72947 27.01486 1.000 65.93510 101 THR A N 1
ATOM 12187 C CA . THR E 3 45 ? -67.34770 2.79281 26.10616 1.000 61.95665 101 THR A CA 1
ATOM 12188 C C . THR E 3 45 ? -67.04196 2.39191 24.66918 1.000 61.08314 101 THR A C 1
ATOM 12189 O O . THR E 3 45 ? -66.13908 1.59002 24.40859 1.000 60.80121 101 THR A O 1
ATOM 12200 N N . ARG E 3 46 ? -67.80832 2.95822 23.73690 1.000 61.44454 102 ARG A N 1
ATOM 12201 C CA . ARG E 3 46 ? -67.51527 2.79029 22.31592 1.000 62.83703 102 ARG A CA 1
ATOM 12202 C C . ARG E 3 46 ? -66.10787 3.28078 21.99045 1.000 58.38105 102 ARG A C 1
ATOM 12203 O O . ARG E 3 46 ? -65.41366 2.69170 21.15509 1.000 56.82006 102 ARG A O 1
ATOM 12224 N N . GLU E 3 47 ? -65.66852 4.35131 22.65673 1.000 57.67941 103 GLU A N 1
ATOM 12225 C CA . GLU E 3 47 ? -64.43070 5.01767 22.26450 1.000 56.42822 103 GLU A CA 1
ATOM 12226 C C . GLU E 3 47 ? -63.21414 4.14257 22.51518 1.000 57.34887 103 GLU A C 1
ATOM 12227 O O . GLU E 3 47 ? -62.31026 4.06959 21.67444 1.000 55.08110 103 GLU A O 1
ATOM 12239 N N . CYS E 3 48 ? -63.15918 3.50492 23.67778 1.000 58.46804 104 CYS A N 1
ATOM 12240 C CA . CYS E 3 48 ? -62.01653 2.70506 24.09043 1.000 58.93008 104 CYS A CA 1
ATOM 12241 C C . CYS E 3 48 ? -62.11706 1.25059 23.65851 1.000 60.62695 104 CYS A C 1
ATOM 12242 O O . CYS E 3 48 ? -61.22291 0.46706 23.98372 1.000 61.62829 104 CYS A O 1
ATOM 12249 N N . SER E 3 49 ? -63.16735 0.86362 22.93722 1.000 62.09592 105 SER A N 1
ATOM 12250 C CA . SER E 3 49 ? -63.26713 -0.49345 22.40941 1.000 62.79580 105 SER A CA 1
ATOM 12251 C C . SER E 3 49 ? -63.26189 -0.51928 20.88535 1.000 62.03149 105 SER A C 1
ATOM 12252 O O . SER E 3 49 ? -63.49299 -1.57792 20.29287 1.000 63.95227 105 SER A O 1
ATOM 12260 N N . THR E 3 50 ? -62.99279 0.61173 20.24041 1.000 59.42721 106 THR A N 1
ATOM 12261 C CA . THR E 3 50 ? -62.99661 0.71807 18.78132 1.000 58.98161 106 THR A CA 1
ATOM 12262 C C . THR E 3 50 ? -61.66422 1.31501 18.33914 1.000 55.38248 106 THR A C 1
ATOM 12263 O O . THR E 3 50 ? -61.38560 2.49236 18.65090 1.000 53.73520 106 THR A O 1
ATOM 12274 N N . PRO E 3 51 ? -60.81682 0.55964 17.63192 1.000 53.23492 107 PRO A N 1
ATOM 12275 C CA . PRO E 3 51 ? -59.50079 1.10747 17.23898 1.000 51.92407 107 PRO A CA 1
ATOM 12276 C C . PRO E 3 51 ? -59.56426 2.44687 16.51949 1.000 50.47144 107 PRO A C 1
ATOM 12277 O O . PRO E 3 51 ? -58.78171 3.34658 16.83040 1.000 50.05345 107 PRO A O 1
ATOM 12288 N N . ALA E 3 52 ? -60.48516 2.60619 15.56816 1.000 53.47930 108 ALA A N 1
ATOM 12289 C CA . ALA E 3 52 ? -60.62268 3.87892 14.86864 1.000 54.57964 108 ALA A CA 1
ATOM 12290 C C . ALA E 3 52 ? -60.88775 5.05083 15.80823 1.000 53.62660 108 ALA A C 1
ATOM 12291 O O . ALA E 3 52 ? -60.66296 6.19844 15.41507 1.000 53.62029 108 ALA A O 1
ATOM 12298 N N . TYR E 3 53 ? -61.35276 4.79912 17.03165 1.000 52.91945 109 TYR A N 1
ATOM 12299 C CA . TYR E 3 53 ? -61.67149 5.87421 17.96460 1.000 52.61802 109 TYR A CA 1
ATOM 12300 C C . TYR E 3 53 ? -60.64478 6.03211 19.07586 1.000 50.63377 109 TYR A C 1
ATOM 12301 O O . TYR E 3 53 ? -60.87045 6.83017 19.99358 1.000 48.07298 109 TYR A O 1
ATOM 12319 N N . TYR E 3 54 ? -59.54195 5.28093 19.03267 1.000 51.43310 110 TYR A N 1
ATOM 12320 C CA . TYR E 3 54 ? -58.59498 5.27244 20.14674 1.000 52.56435 110 TYR A CA 1
ATOM 12321 C C . TYR E 3 54 ? -58.08358 6.66926 20.48997 1.000 50.63056 110 TYR A C 1
ATOM 12322 O O . TYR E 3 54 ? -57.68189 6.91571 21.63366 1.000 48.67380 110 TYR A O 1
ATOM 12340 N N . LYS E 3 55 ? -58.03209 7.57448 19.51076 1.000 51.48551 111 LYS A N 1
ATOM 12341 C CA . LYS E 3 55 ? -57.67731 8.95752 19.81750 1.000 52.21587 111 LYS A CA 1
ATOM 12342 C C . LYS E 3 55 ? -58.71276 9.58208 20.74341 1.000 50.24381 111 LYS A C 1
ATOM 12343 O O . LYS E 3 55 ? -58.36312 10.26948 21.71115 1.000 48.87756 111 LYS A O 1
ATOM 12362 N N . ARG E 3 56 ? -59.99417 9.37621 20.44120 1.000 49.03493 112 ARG A N 1
ATOM 12363 C CA . ARG E 3 56 ? -61.04062 9.79891 21.36265 1.000 50.00861 112 ARG A CA 1
ATOM 12364 C C . ARG E 3 56 ? -60.85583 9.15398 22.72757 1.000 48.04604 112 ARG A C 1
ATOM 12365 O O . ARG E 3 56 ? -60.98330 9.82114 23.75867 1.000 48.40408 112 ARG A O 1
ATOM 12386 N N . CYS E 3 57 ? -60.56052 7.85145 22.76044 1.000 47.38156 113 CYS A N 1
ATOM 12387 C CA . CYS E 3 57 ? -60.30806 7.19736 24.03709 1.000 48.84221 113 CYS A CA 1
ATOM 12388 C C . CYS E 3 57 ? -59.23879 7.95073 24.81590 1.000 49.46783 113 CYS A C 1
ATOM 12389 O O . CYS E 3 57 ? -59.41306 8.26525 25.99974 1.000 49.22737 113 CYS A O 1
ATOM 12396 N N . ALA E 3 58 ? -58.13684 8.28925 24.14405 1.000 49.32905 114 ALA A N 1
ATOM 12397 C CA . ALA E 3 58 ? -57.00873 8.91141 24.82955 1.000 51.22266 114 ALA A CA 1
ATOM 12398 C C . ALA E 3 58 ? -57.36162 10.29739 25.36257 1.000 50.46227 114 ALA A C 1
ATOM 12399 O O . ALA E 3 58 ? -56.90339 10.67816 26.44530 1.000 49.70642 114 ALA A O 1
ATOM 12406 N N . ARG E 3 59 ? -58.16410 11.07014 24.62434 1.000 50.67521 115 ARG A N 1
ATOM 12407 C CA . ARG E 3 59 ? -58.58594 12.36756 25.14813 1.000 51.83739 115 ARG A CA 1
ATOM 12408 C C . ARG E 3 59 ? -59.42184 12.18044 26.40750 1.000 49.56035 115 ARG A C 1
ATOM 12409 O O . ARG E 3 59 ? -59.17551 12.81835 27.43536 1.000 48.32060 115 ARG A O 1
ATOM 12430 N N . LEU E 3 60 ? -60.39536 11.27278 26.34529 1.000 48.91716 116 LEU A N 1
ATOM 12431 C CA . LEU E 3 60 ? -61.25001 10.99092 27.49410 1.000 50.16309 116 LEU A CA 1
ATOM 12432 C C . LEU E 3 60 ? -60.42817 10.57738 28.70767 1.000 51.72460 116 LEU A C 1
ATOM 12433 O O . LEU E 3 60 ? -60.61824 11.10570 29.81192 1.000 51.85494 116 LEU A O 1
ATOM 12449 N N . LEU E 3 61 ? -59.53952 9.59147 28.52747 1.000 53.30932 117 LEU A N 1
ATOM 12450 C CA . LEU E 3 61 ? -58.65872 9.17598 29.61200 1.000 56.13636 117 LEU A CA 1
ATOM 12451 C C . LEU E 3 61 ? -57.83572 10.34825 30.12417 1.000 57.43683 117 LEU A C 1
ATOM 12452 O O . LEU E 3 61 ? -57.61150 10.48413 31.33417 1.000 60.17613 117 LEU A O 1
ATOM 12468 N N . THR E 3 62 ? -57.35167 11.19369 29.21293 1.000 56.60319 118 THR A N 1
ATOM 12469 C CA . THR E 3 62 ? -56.60272 12.36895 29.63424 1.000 56.34097 118 THR A CA 1
ATOM 12470 C C . THR E 3 62 ? -57.47977 13.29901 30.46219 1.000 55.47568 118 THR A C 1
ATOM 12471 O O . THR E 3 62 ? -57.03057 13.85542 31.47078 1.000 58.78339 118 THR A O 1
ATOM 12482 N N . ARG E 3 63 ? -58.74437 13.45914 30.06940 1.000 53.47203 119 ARG A N 1
ATOM 12483 C CA . ARG E 3 63 ? -59.62733 14.35170 30.80962 1.000 53.14674 119 ARG A CA 1
ATOM 12484 C C . ARG E 3 63 ? -60.01287 13.75999 32.15843 1.000 54.67150 119 ARG A C 1
ATOM 12485 O O . ARG E 3 63 ? -60.12796 14.49741 33.14237 1.000 54.40118 119 ARG A O 1
ATOM 12506 N N . LEU E 3 64 ? -60.19024 12.43855 32.23232 1.000 53.73728 120 LEU A N 1
ATOM 12507 C CA . LEU E 3 64 ? -60.46543 11.80923 33.51820 1.000 56.95013 120 LEU A CA 1
ATOM 12508 C C . LEU E 3 64 ? -59.28770 11.98569 34.46983 1.000 59.48693 120 LEU A C 1
ATOM 12509 O O . LEU E 3 64 ? -59.47300 12.36114 35.63330 1.000 62.12211 120 LEU A O 1
ATOM 12525 N N . ALA E 3 65 ? -58.06296 11.76568 33.98082 1.000 59.21140 121 ALA A N 1
ATOM 12526 C CA . ALA E 3 65 ? -56.89577 11.78087 34.85992 1.000 62.47482 121 ALA A CA 1
ATOM 12527 C C . ALA E 3 65 ? -56.68791 13.13554 35.52663 1.000 63.09884 121 ALA A C 1
ATOM 12528 O O . ALA E 3 65 ? -56.21671 13.19439 36.67099 1.000 66.79523 121 ALA A O 1
ATOM 12535 N N . VAL E 3 66 ? -57.01176 14.23563 34.83463 1.000 74.65128 122 VAL A N 1
ATOM 12536 C CA . VAL E 3 66 ? -56.80240 15.56027 35.41133 1.000 72.90550 122 VAL A CA 1
ATOM 12537 C C . VAL E 3 66 ? -57.99559 16.04444 36.22665 1.000 73.70720 122 VAL A C 1
ATOM 12538 O O . VAL E 3 66 ? -57.94133 17.14532 36.79354 1.000 72.09858 122 VAL A O 1
ATOM 12551 N N . SER E 3 67 ? -59.07493 15.26672 36.29637 1.000 75.45925 123 SER A N 1
ATOM 12552 C CA . SER E 3 67 ? -60.21844 15.65690 37.10145 1.000 77.46578 123 SER A CA 1
ATOM 12553 C C . SER E 3 67 ? -59.83455 15.66074 38.58135 1.000 77.60078 123 SER A C 1
ATOM 12554 O O . SER E 3 67 ? -58.91775 14.94288 38.99689 1.000 76.38914 123 SER A O 1
ATOM 12562 N N . PRO E 3 68 ? -60.51625 16.46999 39.39764 1.000 80.16788 124 PRO A N 1
ATOM 12563 C CA . PRO E 3 68 ? -60.12329 16.56811 40.81538 1.000 80.63468 124 PRO A CA 1
ATOM 12564 C C . PRO E 3 68 ? -60.03326 15.22240 41.51012 1.000 82.16841 124 PRO A C 1
ATOM 12565 O O . PRO E 3 68 ? -59.11186 14.98718 42.30138 1.000 80.89145 124 PRO A O 1
ATOM 12576 N N . LEU E 3 69 ? -60.97047 14.32177 41.21694 1.000 86.59303 125 LEU A N 1
ATOM 12577 C CA . LEU E 3 69 ? -61.05341 13.06742 41.95106 1.000 89.20109 125 LEU A CA 1
ATOM 12578 C C . LEU E 3 69 ? -59.90223 12.12918 41.61450 1.000 89.22762 125 LEU A C 1
ATOM 12579 O O . LEU E 3 69 ? -59.48047 11.34762 42.47367 1.000 90.92320 125 LEU A O 1
ATOM 12595 N N . CYS E 3 70 ? -59.36814 12.19636 40.39408 1.000 88.64656 126 CYS A N 1
ATOM 12596 C CA . CYS E 3 70 ? -58.30067 11.28666 39.99702 1.000 87.01391 126 CYS A CA 1
ATOM 12597 C C . CYS E 3 70 ? -56.90692 11.86237 40.21310 1.000 87.24763 126 CYS A C 1
ATOM 12598 O O . CYS E 3 70 ? -55.93149 11.09984 40.21851 1.000 87.61112 126 CYS A O 1
ATOM 12605 N N . SER E 3 71 ? -56.79128 13.18040 40.40034 1.000 88.07834 127 SER A N 1
ATOM 12606 C CA . SER E 3 71 ? -55.47889 13.80254 40.54024 1.000 91.53555 127 SER A CA 1
ATOM 12607 C C . SER E 3 71 ? -54.81332 13.44284 41.86254 1.000 94.33238 127 SER A C 1
ATOM 12608 O O . SER E 3 71 ? -53.58121 13.47889 41.96393 1.000 94.71945 127 SER A O 1
ATOM 12616 N N . GLN E 3 72 ? -55.60213 13.10603 42.87698 1.000 96.71213 128 GLN A N 1
ATOM 12617 C CA . GLN E 3 72 ? -55.09321 12.88791 44.22512 1.000 100.30031 128 GLN A CA 1
ATOM 12618 C C . GLN E 3 72 ? -53.87326 11.97708 44.27480 1.000 101.67579 128 GLN A C 1
ATOM 12619 O O . GLN E 3 72 ? -53.08125 12.04779 45.21658 1.000 102.14243 128 GLN A O 1
#

Solvent-accessible surface area: 35245 Å² total; per-residue (Å²): 77,57,19,95,2,33,5,1,26,7,45,11,70,84,6,2,37,64,53,17,0,81,46,18,17,32,45,66,70,5,121,9,57,7,2,89,78,50,4,4,76,0,1,1,25,8,187,5,55,22,84,31,75,0,4,0,0,0,7,0,0,0,0,0,42,1,6,48,15,36,145,44,38,14,26,0,3,0,0,0,0,7,8,90,8,41,153,67,29,38,0,4,0,0,2,0,0,27,0,55,32,4,25,83,19,49,18,103,89,5,60,84,2,11,62,16,114,28,149,27,2,46,128,103,90,150,107,107,0,2,11,2,0,0,0,0,0,0,0,0,0,0,35,25,104,31,7,37,10,21,12,0,0,0,0,1,0,0,0,0,48,0,0,26,63,78,184,151,151,119,63,76,71,16,79,115,56,133,4,87,4,48,35,16,151,27,34,25,0,1,2,3,0,0,14,46,12,193,9,119,32,73,22,6,2,64,0,1,46,58,9,0,44,2,0,75,4,0,78,55,0,120,91,32,13,39,44,10,2,10,0,0,1,0,0,0,0,0,1,2,2,0,0,0,0,0,0,0,5,61,8,1,35,7,18,116,111,10,66,24,119,29,56,7,94,42,1,11,0,0,2,19,82,86,20,104,118,78,7,103,17,22,20,1,12,21,15,53,5,66,0,16,0,70,116,64,108,171,45,134,17,52,34,30,28,133,26,134,76,51,19,61,30,118,0,29,1,60,13,65,71,170,171,11,4,0,0,0,14,65,20,110,91,129,99,43,62,37,0,0,1,8,20,8,80,87,24,127,55,42,40,25,124,64,0,119,89,31,7,76,5,42,75,43,70,104,133,32,10,0,34,0,49,0,62,62,1,79,49,116,1,29,1,38,0,29,0,0,23,2,35,65,12,14,133,73,13,52,37,1,1,75,71,27,53,63,60,14,171,16,15,90,0,46,7,47,125,74,52,21,81,3,32,6,1,25,6,45,9,57,87,5,3,46,65,74,15,0,79,43,18,13,49,66,73,71,3,123,11,59,6,4,91,79,57,17,6,73,1,1,1,24,7,160,5,53,22,83,32,77,0,3,0,4,0,8,0,0,0,0,0,44,2,6,53,12,34,139,45,30,14,42,0,5,3,0,0,0,5,12,85,6,37,155,41,37,29,0,4,0,0,2,0,0,24,0,57,31,5,28,88,18,50,20,107,82,4,62,100,5,12,72,13,120,30,121,29,2,23,101,85,29,105,196,152,104,104,0,2,10,2,0,0,0,0,0,0,0,0,0,0,40,24,104,32,6,42,13,19,15,3,0,0,0,1,0,0,0,0,47,0,1,22,37,57,192,131,114,110,129,80,96,42,81,73,6,77,118,60,138,6,90,2,54,36,16,150,27,34,26,0,1,2,3,0,0,15,46,10,167,29,122,32,74,20,8,2,59,0,0,26,65,6,0,40,0,0,75,5,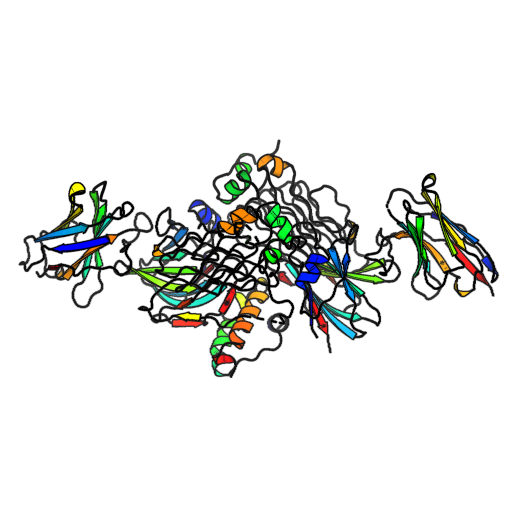2,79,60,0,116,92,30,14,32,45,9,2,9,0,0,1,0,0,0,0,0,0,1,3,0,0,0,0,0,0,0,5,60,8,0,39,6,20,117,110,11,63,17,116,27,44,7,92,36,2,11,0,0,10,20,78,100,22,104,75,6,0,31,11,0,14,0,12,38,26,48,4,38,0,7,0,52,109,117,118,123,43,112,12,58,32,31,30,142,33,149,89,30,44,58,33,124,0,26,1,63,8,72,49,92,59,106,63,11,127,8,3,0,0,0,15,68,20,120,88,130,98,41,58,47,0,0,0,6,26,8,74,85,18,126,48,60,43,25,122,69,0,122,80,32,4,72,5,43,77,44,64,105,142,23,9,0,36,0,49,0,57,60,1,71,75,112,0,30,1,37,0,28,1,0,8,3,41,87,14,16,118,80,16,51,32,1,1,47,53,33,53,65,58,29,84,15,14,90,0,48,29,127,78,46,65,111,4,6,153,12,32,22,16,142,55,116,54,10,116,94,0,49,134,25,51,103,44,0,15,136,73,9,44,1,0,71,42,60,38,51,15,43,41,0,5,46,0,5,51,29,0,11,85,11,114,74,4,75,143

InterPro domains:
  IPR029364 ALK and LTK ligand 1/2 [PF15129] (60-128)
  IPR029364 ALK and LTK ligand 1/2 [PTHR28676] (21-129)

B-factor: mean 58.47, std 21.07, range [26.43, 168.16]

Sequence (899 aa):
GSWLFSTCGASGRHGPTQTQCDGAYAGTSVVVTVGAAGQLRGVQLWRVPGPGQYLISAYGAAGGKGAKNHLSRAAHGVFVSAIFSLGLGESLYILVGQQGEDACPGGSPESQLVCLGESRAVEEHARRWAGGGGGGGGATYVFRVRAGELEPLLVAAGGGGRAYLRPRDSPEKLENRSEAPGSGGRGGAAGGGGGWTSRAPSPQAGRSLQEGAEGGQGCSEAWATLGWAAAGGFGGGGGACTAGGGGGGYRGGDASETDNLWADGEDGVSFIHPSSELFLQPLAVTENHGEVEIRRHGQLQESGGGLVQTGGSLRLSCTASGRLAMGWFRQAPGKEREFVAAISWSTGITDYSDSVKGRFTMSRDNAKSTVYLQMNSLKPEDTAVYYCAAVDRHSPGSAWYNRNFGSWGQGTQVTVSSGSWLFSTCGASGRHGPTQTQCDGAYAGTSVVVTVGAAGQLRGVQLWRVPGPGQYLISAYGAAGGKGAKNHLSRAHGVFVSAIFSLGLGESLYILVGQQGEDACPGGSPESQLVCLGESRAVEEHAAMRRWAGGGGGGGGATYVFRVRAGELEPLLVAAGGGGRAYLRPRDRGASPEKLENRSEAPGSGGRGGAAGGGGGWTSRAPSPQAGRSLQEGAEGGQGCSEAWATLGWAAAGGFGGGGGACTAGGGGGGYRGGDASETDNLWADGEDGVSFIHPSSELFLQPLAVTENHGEVEIRRHVQLQESGGGLVQTGGSLRLSCTASGRTFSSLAMGWFRQAPGKEREFVAAISWSTGITDYSDSVKGRFTMSRDNAKSTVYLQMNSLKPEDTAVYYCAAVDRHSPGSAWYNRNFGSWGQGTQVTVNLKDKFIKHFTGPVTFSPECSKHFHRLYYNTRECSTPAYYKRCARLLTRLAVSPLCSQ

Foldseek 3Di:
DKDKFFQLPDAAQAGDAQVSVCVVCVPHPFDWHAACDDLRHRKTKGWDPAWAKKKKKWWFFWWAEFLAGVPATQFWKIFIFIDGDHPGWIKIKHWKFYWYYLPPPPAPQSNCSSVVNDPPQVVQCCHEKAGKTWWIAWMWIWGDDPNDTATAKITKTAWIFANHADPPDDAAEDADRPDQQEWAAAAQWEWFGAQDYDGPDQQWQHHSSRNGGWRAHGVNNCVNRVGFITYIRRGIGTAMNEITWIYENYTWYTDNVSDNGHTTGMGHMYHYNVTGTDDDMDRDHRGIMMMMMDGDD/DKDKDWADEEAQQDKIKMKMADDDDFKKFKWWAAPPGDIGGAKMAGPPPRDMDGDPVQPPFWDKDADNVRNMIMIIGGSDDQVVWTFMWMAGWDADDPPGGIDHPVPPDTDPGHTHGYHD/DKDKFFQLPDAAQAGDAQVSVCVSCVPHPFDWHAACDPLRHNKTKGWDPAWAKKKKKWWFAWWAEFLAGVPATQFWKIFIFIDGDHHRFIKIKHWKFYWAYLPPDPAPQSNVVSVPPDPPLVCQVVPVHEKAGKTWWIAWMWIWGADPNDIFTAKITKIFWIFANHADPPDPADDAAEDADRPDQQEWAAAALWEWFGAQDYDGPDQQWQHHSSGNRGWGAHGVNNCVNRVGFITYIRRGIGTAMRETTWMYENYTWYTDHVSDNGHTTGMYHIYHHNVTGTDDDMDGDHRGIMMMMMDGD/DDKDKDFADEDDQFAKTKIKMADPPDDVPLFKKFKWWDDPPDDIDGAKMAGLPPRDMDGDPVQPPQWDKGDDNVRRMIMIIGGRDDQVPWGFMWMARWDAPDPPGDIDHPVPPDTDPGHGHGD/DVLCVVLCVLQPDFFFDPQCPVVCCCLCPPDPQNVPVVNSNVSNVVVNVRRPDPRGVD

Organism: Homo sapiens (NCBI:txid9606)

Radius of gyration: 32.7 Å; Cα contacts (8 Å, |Δi|>4): 3359; chains: 5; bounding box: 122×57×72 Å

Secondary structure (DSSP, 8-state):
-HHHHHHHHHH-S----GGGHHHHHHHHHSSTGGG-GGGHHHHHHHHHHHHTSHHHH-/-EEEE--TT--SSS---HHHHHHHHTTSS---EEP-SSTTTTPEEEE--SSEEEEEEEEPPPPPPBTBB-S-PPPEEEEEEEEEE-TT-EEEEE---PPPPS-S-SSHHHHHHHTT---HHHHHTT---------PPPPPEEEEEEETTEEEEEEEEPPPPPPPSB--TT---PPP-EE--TT----PPP-SSSPPPP-SS---SSSSSPPPGGGT-PPPPPPHHHHHHHS--PPPPTTTPPPPSSSPPPPPSSBPPP--SS--TT-PPPP-BEEE-TTSEEEEEEEEEESSS-EEEEEE-/-EEEE--TT--SSS---HHHHHHHHTTSS---EE--SGGGTTPEEEE--SSEEEEEEEEPPPPPPBTBB-S-PPPEEEEEEEEEE-TT-EEEEE---PPPPS-S-SSHHHHHHHTT---HHHHH---------PPPPPEEEEEEETTEEEEEEEEPPPPPPPSB-----PPPEE--TTS--PPPP-SSSPPPP-SS---SSTTSPPPGGGT-PPPPPPHHHHHHHS--PPPPTTTPPPPSSSPPPPPSSBPPP--SS--TT-PPPP-BEEE-TTSEE-S--EEEE-SS-EEEEEE--/--EEE---EEETT--EEEEEE-----EEEEEEE-TTS--EEEEEEETTT--EEE-GGGTTTEEEEEETTTTEEEEEE-S--GGG-EEEEEEEEE-SSTTSPPEESSTT-----EEEEEE-/-EEEEE--EE--SS--EEEEEEEES--SS--EEEEEEE-TTS--EEEEEEETTT--EEE-TTTBTTEEEEEETTTTEEEEEE-S--GGG-EEEEEEEEE-SSTTSPPEESSTT-----EEEE-

CATH classification: 2.60.40.10

Nearest PDB structures (foldseek):
  7nx0-assembly1_E  TM=1.008E+00  e=4.821E-24  Lama glama
  5e0q-assembly1_A  TM=8.820E-01  e=1.433E-15  Vicugna pacos
  4grw-assembly2_F  TM=8.591E-01  e=1.513E-15  Lama glama
  6jri-assembly1_A  TM=8.602E-01  e=5.019E-15  Vicugna pacos
  7m7w-assembly2_H  TM=8.657E-01  e=2.127E-12  Homo sapiens

GO terms:
  GO:0005576 extracellular region (C, IDA)
  GO:0007169 cell surface receptor protein tyrosine kinase signaling pathway (P, IDA)
  GO:0005125 cytokine activity (F, IDA)
  GO:0030298 receptor signaling protein tyrosine kinase activator activity (F, IDA)
  GO:0030971 receptor tyrosine kinase binding (F, IDA)
  GO:0010976 positive regulation of neuron projection development (P, IDA)
  GO:0070374 positive regulation of ERK1 and ERK2 cascade (P, IDA)
  GO:0070378 positive regulation of ERK5 cascade (P, IDA)
  GO:0005576 extracellular region (C, TAS)
  GO:0005515 protein binding (F, IPI)